Protein AF-0000000066970756 (afdb_homodimer)

Organism: Oryza sativa subsp. japonica (NCBI:txid39947)

Sequence (1376 aa):
MEGTMAGMVALWNEWEIRVLVLSSLALQVFLLFSAVIRKRNVSAVLGLLLWLAYLLADSIAIYALGYLSQTRVPRGVDVRSFRNTHRIQAFWAPFLLLHLGGQDTITAFSIEDNELWKRHLLSLLSQVALAMYVFAKSRPGADILAPAVFMFLSGILKYGERTWALKCASMDNLRSGMVTTPDPGPNYAKFMEEYRFTREAGLQAEIVIEPERRGGWVTAAAIAEESVPYTTIITDARRFFVTFKRLFVNLILSFQDRTRSQATFLRLTPEQAYKIIEIELSLMYDTLHSKAAVIHTWYGRLFRCVTLLSTSAACLLFNLLDKDRYESHDTRVDIFITNLLFGGALCLEVYAIGMMLISYWTYAALQGCNCRTLSHLLFKSIKYFRPESRPKWSNLMAQHNLISYCLHDRATLLTKVITMVGLKGHWDSWMHIQHIDVLPELKTLVFRELKDKAVSIVDNAESYRKFSNHRGQWALQCKGYYKELGWSVEVEFDESILLWHIATDLCFYYDIDGSDGDAKLTEYVGISRAVSNYMLFLLVARPFMLTAGIGQIRFGDTCAEAKIFFEREMALPDERAAAAMVLEVNAEIAPRDVKGDRSKSVLFDACRLAKSLLELQPGKRWRLIRVVWVEILCYAASKCRSNFHAKQLSNGGELLTVVWFLMAHLGMGEQYRIEAGHARAKLIVEKNMEGTMAGMVALWNEWEIRVLVLSSLALQVFLLFSAVIRKRNVSAVLGLLLWLAYLLADSIAIYALGYLSQTRVPRGVDVRSFRNTHRIQAFWAPFLLLHLGGQDTITAFSIEDNELWKRHLLSLLSQVALAMYVFAKSRPGADILAPAVFMFLSGILKYGERTWALKCASMDNLRSGMVTTPDPGPNYAKFMEEYRFTREAGLQAEIVIEPERRGGWVTAAAIAEESVPYTTIITDARRFFVTFKRLFVNLILSFQDRTRSQATFLRLTPEQAYKIIEIELSLMYDTLHSKAAVIHTWYGRLFRCVTLLSTSAACLLFNLLDKDRYESHDTRVDIFITNLLFGGALCLEVYAIGMMLISYWTYAALQGCNCRTLSHLLFKSIKYFRPESRPKWSNLMAQHNLISYCLHDRATLLTKVITMVGLKGHWDSWMHIQHIDVLPELKTLVFRELKDKAVSIVDNAESYRKFSNHRGQWALQCKGYYKELGWSVEVEFDESILLWHIATDLCFYYDIDGSDGDAKLTEYVGISRAVSNYMLFLLVARPFMLTAGIGQIRFGDTCAEAKIFFEREMALPDERAAAAMVLEVNAEIAPRDVKGDRSKSVLFDACRLAKSLLELQPGKRWRLIRVVWVEILCYAASKCRSNFHAKQLSNGGELLTVVWFLMAHLGMGEQYRIEAGHARAKLIVEKN

Nearest PDB structures (foldseek):
  1t72-assembly1_A  TM=2.604E-01  e=4.555E+00  Aquifex aeolicus
  1sum-assembly1_B  TM=2.351E-01  e=8.372E+00  Thermotoga maritima
  1t72-assembly1_A  TM=2.622E-01  e=5.252E+00  Aquifex aeolicus

Radius of gyration: 34.92 Å; Cα contacts (8 Å, |Δi|>4): 1862; chains: 2; bounding box: 90×109×92 Å

pLDDT: mean 87.88, std 10.56, range [44.0, 98.69]

Secondary structure (DSSP, 8-state):
-HHHHHHHHHHHHHHHHHHHHHHHHHHHHHHHHHHHHHTT---HHHHHHHHHHHHHHHHHHHHHHHHHT--PPPTTS-HHHHHHHHHHHHTTHHHHHHHHH--SS-S-SSHHHHHTHHHHHHHHHHHHHHHHHHHHHT---HHHHHHHHHHHHHHHHHHHHHHHHHHHHSHHHHHHHTPPPP---S-HHHHHHHHHHHHHTT--EEEEEEE--------GGG-------HHHHHHHHHHHHHHHGGGGGTPPBPHHHHHHHHHHHHTS-HHHHHHHHHHHHHHHHHHHHSSHHHHTSHHHHHHHHHHHHHHHHHHHHHHHS--TT--SHHHHHHHHHHHHHHHHHHHHHHHHHHHHHSSHHHHHHHHHTT-HHHHHHHHHHHHHHS-TTS-SS--EEEE--HHHHHHH----HHHHHHHHTT-HHHHHHHHH-EEEEPPHHHHHHHHHHHHHHHHHTTT-HHHHHHHHT-SSHHHHHHHT-HHHHGGGTSS-HHHHHHHHHHHHHHHHHHHTTT-TT-HHHHHHHHHHHHHHHHHHHHHHH-GGGS-SS-HHHHHHHHHHHHHHHHTTSSSPPPHHHHHHHHHHS---S-HHHHH-SS----HHHHHHHHHHHHTS-HHHHHHHHHHHHHHHHHHHHHHS-HHHHHHHHTTT--HHHHHHHHHHHTT-STTBPP----EEEEEEE---/-HHHHHHHHHHHHHHHHHHHHHHHHHHHHHHHHHHHHHTT---HHHHHHHHHHHHHHHHHHHHHHHHHT--PPPTTS-HHHHHHHHHHHHTTHHHHHHHHH--SS-S-SSHHHHHTHHHHHHHHHHHHHHHHHHHHHT---HHHHHHHHHHHHHHHHHHHHHHHHHHHHSHHHHHHHTPPPP---S-HHHHHHHHHHHHHTT--EEEEEEE--------GGG-------HHHHHHHHHHHHHHHGGGGGTPPBPHHHHHHHHHHHHTS-HHHHHHHHHHHHHHHHHHHHSSHHHHTSHHHHHHHHHHHHHHHHHHHHHHHS--TT--SHHHHHHHHHHHHHHHHHHHHHHHHHHHHHSSHHHHHHHHHTT-HHHHHHHHHHHHHHS-TTS-SS--EEEE--HHHHHHH----HHHHHHHHTT-HHHHHHHHH-EEEEPPHHHHHHHHHHHHHHHHHTTT-HHHHHHHTT-SSHHHHHHHT-HHHHGGGTSS-HHHHHHHHHHHHHHHHHHHTTT-TT-HHHHHHHHHHHHHHHHHHHHHHH-GGGS-SS-HHHHHHHHHHHHHHHHTTSSS---HHHHHHHHHHS---S-HHHHH-SS----HHHHHHHHHHHHTS-HHHHHHHHHHHHHHHHHHHHHHS-HHHHHHHHTTT--HHHHHHHHHHHTT-STTBPP----EEEEEEE---

Structure (mmCIF, N/CA/C/O backbone):
data_AF-0000000066970756-model_v1
#
loop_
_entity.id
_entity.type
_entity.pdbx_description
1 polymer 'Os01g0798800 protein'
#
loop_
_atom_site.group_PDB
_atom_site.id
_atom_site.type_symbol
_atom_site.label_atom_id
_atom_site.label_alt_id
_atom_site.label_comp_id
_atom_site.label_asym_id
_atom_site.label_entity_id
_atom_site.label_seq_id
_atom_site.pdbx_PDB_ins_code
_atom_site.Cartn_x
_atom_site.Cartn_y
_atom_site.Cartn_z
_atom_site.occupancy
_atom_site.B_iso_or_equiv
_atom_site.auth_seq_id
_atom_site.auth_comp_id
_atom_site.auth_asym_id
_atom_site.auth_atom_id
_atom_site.pdbx_PDB_model_num
ATOM 1 N N . MET A 1 1 ? 25.906 -44.188 -26.031 1 50.91 1 MET A N 1
ATOM 2 C CA . MET A 1 1 ? 25.578 -42.938 -25.406 1 50.91 1 MET A CA 1
ATOM 3 C C . MET A 1 1 ? 24.078 -42.656 -25.5 1 50.91 1 MET A C 1
ATOM 5 O O . MET A 1 1 ? 23.469 -42.156 -24.562 1 50.91 1 MET A O 1
ATOM 9 N N . GLU A 1 2 ? 23.516 -43 -26.562 1 61.72 2 GLU A N 1
ATOM 10 C CA . GLU A 1 2 ? 22.078 -42.844 -26.75 1 61.72 2 GLU A CA 1
ATOM 11 C C . GLU A 1 2 ? 21.297 -43.75 -25.812 1 61.72 2 GLU A C 1
ATOM 13 O O . GLU A 1 2 ? 20.266 -43.375 -25.266 1 61.72 2 GLU A O 1
ATOM 18 N N . GLY A 1 3 ? 21.828 -44.844 -25.562 1 62.44 3 GLY A N 1
ATOM 19 C CA . GLY A 1 3 ? 21.172 -45.781 -24.672 1 62.44 3 GLY A CA 1
ATOM 20 C C . GLY A 1 3 ? 21.188 -45.344 -23.219 1 62.44 3 GLY A C 1
ATOM 21 O O . GLY A 1 3 ? 20.188 -45.469 -22.516 1 62.44 3 GLY A O 1
ATOM 22 N N . THR A 1 4 ? 22.312 -44.875 -22.859 1 68.75 4 THR A N 1
ATOM 23 C CA . THR A 1 4 ? 22.469 -44.406 -21.484 1 68.75 4 THR A CA 1
ATOM 24 C C . THR A 1 4 ? 21.625 -43.156 -21.234 1 68.75 4 THR A C 1
ATOM 26 O O . THR A 1 4 ? 21 -43.031 -20.172 1 68.75 4 THR A O 1
ATOM 29 N N . MET A 1 5 ? 21.641 -42.344 -22.188 1 70.56 5 MET A N 1
ATOM 30 C CA . MET A 1 5 ? 20.828 -41.125 -22.062 1 70.56 5 MET A CA 1
ATOM 31 C C . MET A 1 5 ? 19.344 -41.438 -22.031 1 70.56 5 MET A C 1
ATOM 33 O O . MET A 1 5 ? 18.578 -40.844 -21.266 1 70.56 5 MET A O 1
ATOM 37 N N . ALA A 1 6 ? 19.062 -42.375 -22.781 1 73 6 ALA A N 1
ATOM 38 C CA . ALA A 1 6 ? 17.672 -42.812 -22.797 1 73 6 ALA A CA 1
ATOM 39 C C . ALA A 1 6 ? 17.297 -43.469 -21.453 1 73 6 ALA A C 1
ATOM 41 O O . ALA A 1 6 ? 16.188 -43.281 -20.969 1 73 6 ALA A O 1
ATOM 42 N N . GLY A 1 7 ? 18.234 -44.094 -20.906 1 72.06 7 GLY A N 1
ATOM 43 C CA . GLY A 1 7 ? 17.984 -44.688 -19.609 1 72.06 7 GLY A CA 1
ATOM 44 C C . GLY A 1 7 ? 17.844 -43.656 -18.5 1 72.06 7 GLY A C 1
ATOM 45 O O . GLY A 1 7 ? 16.969 -43.781 -17.641 1 72.06 7 GLY A O 1
ATOM 46 N N . MET A 1 8 ? 18.625 -42.719 -18.625 1 78.19 8 MET A N 1
ATOM 47 C CA . MET A 1 8 ? 18.578 -41.656 -17.641 1 78.19 8 MET A CA 1
ATOM 48 C C . MET A 1 8 ? 17.297 -40.844 -17.734 1 78.19 8 MET A C 1
ATOM 50 O O . MET A 1 8 ? 16.703 -40.469 -16.719 1 78.19 8 MET A O 1
ATOM 54 N N . VAL A 1 9 ? 16.844 -40.625 -18.859 1 77.75 9 VAL A N 1
ATOM 55 C CA . VAL A 1 9 ? 15.602 -39.875 -19.094 1 77.75 9 VAL A CA 1
ATOM 56 C C . VAL A 1 9 ? 14.406 -40.719 -18.609 1 77.75 9 VAL A C 1
ATOM 58 O O . VAL A 1 9 ? 13.477 -40.156 -18.016 1 77.75 9 VAL A O 1
ATOM 61 N N . ALA A 1 10 ? 14.516 -41.969 -18.844 1 77.69 10 ALA A N 1
ATOM 62 C CA . ALA A 1 10 ? 13.445 -42.844 -18.391 1 77.69 10 ALA A CA 1
ATOM 63 C C . ALA A 1 10 ? 13.391 -42.906 -16.859 1 77.69 10 ALA A C 1
ATOM 65 O O . ALA A 1 10 ? 12.312 -42.875 -16.281 1 77.69 10 ALA A O 1
ATOM 66 N N . LEU A 1 11 ? 14.547 -42.906 -16.312 1 79.94 11 LEU A N 1
ATOM 67 C CA . LEU A 1 11 ? 14.625 -42.875 -14.852 1 79.94 11 LEU A CA 1
ATOM 68 C C . LEU A 1 11 ? 14.094 -41.562 -14.289 1 79.94 11 LEU A C 1
ATOM 70 O O . LEU A 1 11 ? 13.375 -41.562 -13.289 1 79.94 11 LEU A O 1
ATOM 74 N N . TRP A 1 12 ? 14.391 -40.5 -14.93 1 84.12 12 TRP A N 1
ATOM 75 C CA . TRP A 1 12 ? 13.914 -39.188 -14.484 1 84.12 12 TRP A CA 1
ATOM 76 C C . TRP A 1 12 ? 12.398 -39.094 -14.609 1 84.12 12 TRP A C 1
ATOM 78 O O . TRP A 1 12 ? 11.734 -38.531 -13.727 1 84.12 12 TRP A O 1
ATOM 88 N N . ASN A 1 13 ? 11.922 -39.625 -15.586 1 79.12 13 ASN A N 1
ATOM 89 C CA . ASN A 1 13 ? 10.484 -39.562 -15.797 1 79.12 13 ASN A CA 1
ATOM 90 C C . ASN A 1 13 ? 9.727 -40.312 -14.711 1 79.12 13 ASN A C 1
ATOM 92 O O . ASN A 1 13 ? 8.609 -39.969 -14.344 1 79.12 13 ASN A O 1
ATOM 96 N N . GLU A 1 14 ? 10.414 -41.312 -14.172 1 78.69 14 GLU A N 1
ATOM 97 C CA . GLU A 1 14 ? 9.797 -42.094 -13.109 1 78.69 14 GLU A CA 1
ATOM 98 C C . GLU A 1 14 ? 9.945 -41.375 -11.758 1 78.69 14 GLU A C 1
ATOM 100 O O . GLU A 1 14 ? 9.055 -41.469 -10.906 1 78.69 14 GLU A O 1
ATOM 105 N N . TRP A 1 15 ? 10.945 -40.625 -11.609 1 88.88 15 TRP A N 1
ATOM 106 C CA . TRP A 1 15 ? 11.273 -40.031 -10.312 1 88.88 15 TRP A CA 1
ATOM 107 C C . TRP A 1 15 ? 10.805 -38.594 -10.227 1 88.88 15 TRP A C 1
ATOM 109 O O . TRP A 1 15 ? 10.836 -37.969 -9.156 1 88.88 15 TRP A O 1
ATOM 119 N N . GLU A 1 16 ? 10.344 -38.031 -11.227 1 89.56 16 GLU A N 1
ATOM 120 C CA . GLU A 1 16 ? 10.016 -36.625 -11.281 1 89.56 16 GLU A CA 1
ATOM 121 C C . GLU A 1 16 ? 8.961 -36.25 -10.234 1 89.56 16 GLU A C 1
ATOM 123 O O . GLU A 1 16 ? 9.156 -35.312 -9.461 1 89.56 16 GLU A O 1
ATOM 128 N N . ILE A 1 17 ? 7.93 -37 -10.133 1 91.38 17 ILE A N 1
ATOM 129 C CA . ILE A 1 17 ? 6.848 -36.688 -9.203 1 91.38 17 ILE A CA 1
ATOM 130 C C . ILE A 1 17 ? 7.332 -36.875 -7.766 1 91.38 17 ILE A C 1
ATOM 132 O O . ILE A 1 17 ? 6.949 -36.125 -6.871 1 91.38 17 ILE A O 1
ATOM 136 N N . ARG A 1 18 ? 8.211 -37.906 -7.539 1 94.69 18 ARG A N 1
ATOM 137 C CA . ARG A 1 18 ? 8.766 -38.156 -6.211 1 94.69 18 ARG A CA 1
ATOM 138 C C . ARG A 1 18 ? 9.641 -37 -5.746 1 94.69 18 ARG A C 1
ATOM 140 O O . ARG A 1 18 ? 9.531 -36.562 -4.602 1 94.69 18 ARG A O 1
ATOM 147 N N . VAL A 1 19 ? 10.375 -36.469 -6.695 1 93.62 19 VAL A N 1
ATOM 148 C CA . VAL A 1 19 ? 11.25 -35.344 -6.375 1 93.62 19 VAL A CA 1
ATOM 149 C C . VAL A 1 19 ? 10.422 -34.094 -6.133 1 93.62 19 VAL A C 1
ATOM 151 O O . VAL A 1 19 ? 10.734 -33.312 -5.246 1 93.62 19 VAL A O 1
ATOM 154 N N . LEU A 1 20 ? 9.375 -33.906 -6.844 1 94.06 20 LEU A N 1
ATOM 155 C CA . LEU A 1 20 ? 8.523 -32.75 -6.699 1 94.06 20 LEU A CA 1
ATOM 156 C C . LEU A 1 20 ? 7.844 -32.719 -5.336 1 94.06 20 LEU A C 1
ATOM 158 O O . LEU A 1 20 ? 7.844 -31.703 -4.645 1 94.06 20 LEU A O 1
ATOM 162 N N . VAL A 1 21 ? 7.363 -33.812 -4.883 1 95.62 21 VAL A N 1
ATOM 163 C CA . VAL A 1 21 ? 6.633 -33.875 -3.623 1 95.62 21 VAL A CA 1
ATOM 164 C C . VAL A 1 21 ? 7.602 -33.719 -2.455 1 95.62 21 VAL A C 1
ATOM 166 O O . VAL A 1 21 ? 7.301 -33.031 -1.477 1 95.62 21 VAL A O 1
ATOM 169 N N . LEU A 1 22 ? 8.773 -34.312 -2.619 1 96.19 22 LEU A N 1
ATOM 170 C CA . LEU A 1 22 ? 9.781 -34.188 -1.571 1 96.19 22 LEU A CA 1
ATOM 171 C C . LEU A 1 22 ? 10.328 -32.781 -1.515 1 96.19 22 LEU A C 1
ATOM 173 O O . LEU A 1 22 ? 10.648 -32.281 -0.435 1 96.19 22 LEU A O 1
ATOM 177 N N . SER A 1 23 ? 10.43 -32.156 -2.691 1 95.75 23 SER A N 1
ATOM 178 C CA . SER A 1 23 ? 10.836 -30.766 -2.721 1 95.75 23 SER A CA 1
ATOM 179 C C . SER A 1 23 ? 9.805 -29.875 -2.051 1 95.75 23 SER A C 1
ATOM 181 O O . SER A 1 23 ? 10.156 -28.906 -1.375 1 95.75 23 SER A O 1
ATOM 183 N N . SER A 1 24 ? 8.57 -30.188 -2.229 1 95.69 24 SER A N 1
ATOM 184 C CA . SER A 1 24 ? 7.512 -29.438 -1.565 1 95.69 24 SER A CA 1
ATOM 185 C C . SER A 1 24 ? 7.629 -29.531 -0.048 1 95.69 24 SER A C 1
ATOM 187 O O . SER A 1 24 ? 7.504 -28.531 0.656 1 95.69 24 SER A O 1
ATOM 189 N N . LEU A 1 25 ? 7.934 -30.688 0.482 1 96.25 25 LEU A N 1
ATOM 190 C CA . LEU A 1 25 ? 8.133 -30.875 1.916 1 96.25 25 LEU A CA 1
ATOM 191 C C . LEU A 1 25 ? 9.367 -30.109 2.395 1 96.25 25 LEU A C 1
ATOM 193 O O . LEU A 1 25 ? 9.336 -29.453 3.434 1 96.25 25 LEU A O 1
ATOM 197 N N . ALA A 1 26 ? 10.398 -30.203 1.611 1 96.06 26 ALA A N 1
ATOM 198 C CA . ALA A 1 26 ? 11.641 -29.516 1.973 1 96.06 26 ALA A CA 1
ATOM 199 C C . ALA A 1 26 ? 11.422 -28.016 2.068 1 96.06 26 ALA A C 1
ATOM 201 O O . ALA A 1 26 ? 11.961 -27.359 2.965 1 96.06 26 ALA A O 1
ATOM 202 N N . LEU A 1 27 ? 10.672 -27.5 1.171 1 94.94 27 LEU A N 1
ATOM 203 C CA . LEU A 1 27 ? 10.391 -26.078 1.187 1 94.94 27 LEU A CA 1
ATOM 204 C C . LEU A 1 27 ? 9.586 -25.688 2.422 1 94.94 27 LEU A C 1
ATOM 206 O O . LEU A 1 27 ? 9.82 -24.641 3.025 1 94.94 27 LEU A O 1
ATOM 210 N N . GLN A 1 28 ? 8.695 -26.531 2.859 1 93.69 28 GLN A N 1
ATOM 211 C CA . GLN A 1 28 ? 7.895 -26.266 4.051 1 93.69 28 GLN A CA 1
ATOM 212 C C . GLN A 1 28 ? 8.766 -26.25 5.305 1 93.69 28 GLN A C 1
ATOM 214 O O . GLN A 1 28 ? 8.602 -25.391 6.168 1 93.69 28 GLN A O 1
ATOM 219 N N . VAL A 1 29 ? 9.609 -27.141 5.355 1 93.94 29 VAL A N 1
ATOM 220 C CA . VAL A 1 29 ? 10.516 -27.219 6.496 1 93.94 29 VAL A CA 1
ATOM 221 C C . VAL A 1 29 ? 11.414 -25.984 6.531 1 93.94 29 VAL A C 1
ATOM 223 O O . VAL A 1 29 ? 11.586 -25.359 7.582 1 93.94 29 VAL A O 1
ATOM 226 N N . PHE A 1 30 ? 11.875 -25.609 5.395 1 94.25 30 PHE A N 1
ATOM 227 C CA . PHE A 1 30 ? 12.742 -24.438 5.289 1 94.25 30 PHE A CA 1
ATOM 228 C C . PHE A 1 30 ? 12 -23.172 5.703 1 94.25 30 PHE A C 1
ATOM 230 O O . PHE A 1 30 ? 12.523 -22.344 6.457 1 94.25 30 PHE A O 1
ATOM 237 N N . LEU A 1 31 ? 10.789 -23.031 5.262 1 93.5 31 LEU A N 1
ATOM 238 C CA . LEU A 1 31 ? 10.008 -21.828 5.555 1 93.5 31 LEU A CA 1
ATOM 239 C C . LEU A 1 31 ? 9.641 -21.781 7.031 1 93.5 31 LEU A C 1
ATOM 241 O O . LEU A 1 31 ? 9.656 -20.703 7.637 1 93.5 31 LEU A O 1
ATOM 245 N N . LEU A 1 32 ? 9.391 -22.828 7.648 1 91.5 32 LEU A N 1
ATOM 246 C CA . LEU A 1 32 ? 9.008 -22.875 9.055 1 91.5 32 LEU A CA 1
ATOM 247 C C . LEU A 1 32 ? 10.156 -22.406 9.945 1 91.5 32 LEU A C 1
ATOM 249 O O . LEU A 1 32 ? 9.961 -21.594 10.852 1 91.5 32 LEU A O 1
ATOM 253 N N . PHE A 1 33 ? 11.359 -22.719 9.555 1 89.94 33 PHE A N 1
ATOM 254 C CA . PHE A 1 33 ? 12.484 -22.453 10.43 1 89.94 33 PHE A CA 1
ATOM 255 C C . PHE A 1 33 ? 13.125 -21.109 10.086 1 89.94 33 PHE A C 1
ATOM 257 O O . PHE A 1 33 ? 13.578 -20.375 10.969 1 89.94 33 PHE A O 1
ATOM 264 N N . SER A 1 34 ? 13.07 -20.734 8.844 1 90.56 34 SER A N 1
ATOM 265 C CA . SER A 1 34 ? 13.797 -19.547 8.422 1 90.56 34 SER A CA 1
ATOM 266 C C . SER A 1 34 ? 12.93 -18.297 8.539 1 90.56 34 SER A C 1
ATOM 268 O O . SER A 1 34 ? 13.445 -17.188 8.625 1 90.56 34 SER A O 1
ATOM 270 N N . ALA A 1 35 ? 11.703 -18.469 8.555 1 89.25 35 ALA A N 1
ATOM 271 C CA . ALA A 1 35 ? 10.82 -17.297 8.578 1 89.25 35 ALA A CA 1
ATOM 272 C C . ALA A 1 35 ? 10.891 -16.594 9.93 1 89.25 35 ALA A C 1
ATOM 274 O O . ALA A 1 35 ? 10.75 -15.367 10 1 89.25 35 ALA A O 1
ATOM 275 N N . VAL A 1 36 ? 11.242 -17.297 10.953 1 86.19 36 VAL A N 1
ATOM 276 C CA . VAL A 1 36 ? 11.312 -16.734 12.297 1 86.19 36 VAL A CA 1
ATOM 277 C C . VAL A 1 36 ? 12.547 -15.844 12.414 1 86.19 36 VAL A C 1
ATOM 279 O O . VAL A 1 36 ? 12.539 -14.852 13.148 1 86.19 36 VAL A O 1
ATOM 282 N N . ILE A 1 37 ? 13.492 -16.172 11.57 1 90 37 ILE A N 1
ATOM 283 C CA . ILE A 1 37 ? 14.75 -15.438 11.617 1 90 37 ILE A CA 1
ATOM 284 C C . ILE A 1 37 ? 14.617 -14.125 10.859 1 90 37 ILE A C 1
ATOM 286 O O . ILE A 1 37 ? 15.297 -13.141 11.172 1 90 37 ILE A O 1
ATOM 290 N N . ARG A 1 38 ? 13.711 -14.094 9.984 1 90.44 38 ARG A N 1
ATOM 291 C CA . ARG A 1 38 ? 13.516 -12.914 9.148 1 90.44 38 ARG A CA 1
ATOM 292 C C . ARG A 1 38 ? 13.109 -11.711 9.992 1 90.44 38 ARG A C 1
ATOM 294 O O . ARG A 1 38 ? 13.461 -10.57 9.672 1 90.44 38 ARG A O 1
ATOM 301 N N . LYS A 1 39 ? 12.523 -11.945 11.062 1 88.69 39 LYS A N 1
ATOM 302 C CA . LYS A 1 39 ? 12.039 -10.898 11.953 1 88.69 39 LYS A CA 1
ATOM 303 C C . LYS A 1 39 ? 13.188 -10.07 12.508 1 88.69 39 LYS A C 1
ATOM 305 O O . LYS A 1 39 ? 13.039 -8.867 12.742 1 88.69 39 LYS A O 1
ATOM 310 N N . ARG A 1 40 ? 14.336 -10.711 12.602 1 91.81 40 ARG A N 1
ATOM 311 C CA . ARG A 1 40 ? 15.438 -10.047 13.297 1 91.81 40 ARG A CA 1
ATOM 312 C C . ARG A 1 40 ? 16.656 -9.906 12.383 1 91.81 40 ARG A C 1
ATOM 314 O O . ARG A 1 40 ? 17.766 -9.656 12.859 1 91.81 40 ARG A O 1
ATOM 321 N N . ASN A 1 41 ? 16.438 -10.195 11.164 1 90.75 41 ASN A N 1
ATOM 322 C CA . ASN A 1 41 ? 17.594 -10.203 10.266 1 90.75 41 ASN A CA 1
ATOM 323 C C . ASN A 1 41 ? 17.328 -9.359 9.016 1 90.75 41 ASN A C 1
ATOM 325 O O . ASN A 1 41 ? 16.266 -9.445 8.414 1 90.75 41 ASN A O 1
ATOM 329 N N . VAL A 1 42 ? 18.406 -8.5 8.742 1 90.56 42 VAL A N 1
ATOM 330 C CA . VAL A 1 42 ? 18.281 -7.621 7.578 1 90.56 42 VAL A CA 1
ATOM 331 C C . VAL A 1 42 ? 19.047 -8.219 6.402 1 90.56 42 VAL A C 1
ATOM 333 O O . VAL A 1 42 ? 19.156 -7.59 5.348 1 90.56 42 VAL A O 1
ATOM 336 N N . SER A 1 43 ? 19.359 -9.453 6.422 1 87.06 43 SER A N 1
ATOM 337 C CA . SER A 1 43 ? 20.172 -10.062 5.371 1 87.06 43 SER A CA 1
ATOM 338 C C . SER A 1 43 ? 19.375 -10.195 4.074 1 87.06 43 SER A C 1
ATOM 340 O O . SER A 1 43 ? 18.281 -10.758 4.059 1 87.06 43 SER A O 1
ATOM 342 N N . ALA A 1 44 ? 19.984 -9.75 3.045 1 85.94 44 ALA A N 1
ATOM 343 C CA . ALA A 1 44 ? 19.375 -9.836 1.727 1 85.94 44 ALA A CA 1
ATOM 344 C C . ALA A 1 44 ? 19.328 -11.273 1.227 1 85.94 44 ALA A C 1
ATOM 346 O O . ALA A 1 44 ? 18.422 -11.664 0.494 1 85.94 44 ALA A O 1
ATOM 347 N N . VAL A 1 45 ? 20.281 -12.016 1.652 1 90.75 45 VAL A N 1
ATOM 348 C CA . VAL A 1 45 ? 20.375 -13.398 1.2 1 90.75 45 VAL A CA 1
ATOM 349 C C . VAL A 1 45 ? 19.234 -14.219 1.823 1 90.75 45 VAL A C 1
ATOM 351 O O . VAL A 1 45 ? 18.562 -14.977 1.129 1 90.75 45 VAL A O 1
ATOM 354 N N . LEU A 1 46 ? 19.031 -14 3.053 1 92.75 46 LEU A N 1
ATOM 355 C CA . LEU A 1 46 ? 17.938 -14.695 3.697 1 92.75 46 LEU A CA 1
ATOM 356 C C . LEU A 1 46 ? 16.594 -14.281 3.088 1 92.75 46 LEU A C 1
ATOM 358 O O . LEU A 1 46 ? 15.734 -15.125 2.832 1 92.75 46 LEU A O 1
ATOM 362 N N . GLY A 1 47 ? 16.562 -13.031 2.809 1 91.56 47 GLY A N 1
ATOM 363 C CA . GLY A 1 47 ? 15.344 -12.531 2.184 1 91.56 47 GLY A CA 1
ATOM 364 C C . GLY A 1 47 ? 15.078 -13.141 0.821 1 91.56 47 GLY A C 1
ATOM 365 O O . GLY A 1 47 ? 13.945 -13.508 0.51 1 91.56 47 GLY A O 1
ATOM 366 N N . LEU A 1 48 ? 16.109 -13.336 0.109 1 92.19 48 LEU A N 1
ATOM 367 C CA . LEU A 1 48 ? 15.977 -13.891 -1.232 1 92.19 48 LEU A CA 1
ATOM 368 C C . LEU A 1 48 ? 15.609 -15.375 -1.17 1 92.19 48 LEU A C 1
ATOM 370 O O . LEU A 1 48 ? 14.758 -15.836 -1.926 1 92.19 48 LEU A O 1
ATOM 374 N N . LEU A 1 49 ? 16.188 -16.062 -0.276 1 94.31 49 LEU A N 1
ATOM 375 C CA . LEU A 1 49 ? 15.922 -17.484 -0.151 1 94.31 49 LEU A CA 1
ATOM 376 C C . LEU A 1 49 ? 14.492 -17.734 0.314 1 94.31 49 LEU A C 1
ATOM 378 O O . LEU A 1 49 ? 13.812 -18.625 -0.202 1 94.31 49 LEU A O 1
ATOM 382 N N . LEU A 1 50 ? 14.094 -16.922 1.261 1 94.31 50 LEU A N 1
ATOM 383 C CA . LEU A 1 50 ? 12.719 -17.047 1.736 1 94.31 50 LEU A CA 1
ATOM 384 C C . LEU A 1 50 ? 11.727 -16.688 0.634 1 94.31 50 LEU A C 1
ATOM 386 O O . LEU A 1 50 ? 10.695 -17.344 0.477 1 94.31 50 LEU A O 1
ATOM 390 N N . TRP A 1 51 ? 12.094 -15.672 -0.02 1 93 51 TRP A N 1
ATOM 391 C CA . TRP A 1 51 ? 11.258 -15.227 -1.13 1 93 51 TRP A CA 1
ATOM 392 C C . TRP A 1 51 ? 11.125 -16.312 -2.188 1 93 51 TRP A C 1
ATOM 394 O O . TRP A 1 51 ? 10.023 -16.609 -2.646 1 93 51 TRP A O 1
ATOM 404 N N . LEU A 1 52 ? 12.203 -17 -2.527 1 93.5 52 LEU A N 1
ATOM 405 C CA . LEU A 1 52 ? 12.211 -18.078 -3.514 1 93.5 52 LEU A CA 1
ATOM 406 C C . LEU A 1 52 ? 11.398 -19.266 -3.021 1 93.5 52 LEU A C 1
ATOM 408 O O . LEU A 1 52 ? 10.57 -19.812 -3.76 1 93.5 52 LEU A O 1
ATOM 412 N N . ALA A 1 53 ? 11.594 -19.578 -1.853 1 93.69 53 ALA A N 1
ATOM 413 C CA . ALA A 1 53 ? 10.875 -20.703 -1.284 1 93.69 53 ALA A CA 1
ATOM 414 C C . ALA A 1 53 ? 9.383 -20.438 -1.213 1 93.69 53 ALA A C 1
ATOM 416 O O . ALA A 1 53 ? 8.562 -21.297 -1.552 1 93.69 53 ALA A O 1
ATOM 417 N N . TYR A 1 54 ? 9.086 -19.266 -0.814 1 92.19 54 TYR A N 1
ATOM 418 C CA . TYR A 1 54 ? 7.691 -18.844 -0.662 1 92.19 54 TYR A CA 1
ATOM 419 C C . TYR A 1 54 ? 6.957 -18.906 -1.997 1 92.19 54 TYR A C 1
ATOM 421 O O . TYR A 1 54 ? 5.812 -19.359 -2.066 1 92.19 54 TYR A O 1
ATOM 429 N N . LEU A 1 55 ? 7.594 -18.578 -3.035 1 90.69 55 LEU A N 1
ATOM 430 C CA . LEU A 1 55 ? 6.945 -18.5 -4.34 1 90.69 55 LEU A CA 1
ATOM 431 C C . LEU A 1 55 ? 6.973 -19.859 -5.039 1 90.69 55 LEU A C 1
ATOM 433 O O . LEU A 1 55 ? 6.016 -20.219 -5.727 1 90.69 55 LEU A O 1
ATOM 437 N N . LEU A 1 56 ? 7.977 -20.594 -4.828 1 91.19 56 LEU A N 1
ATOM 438 C CA . LEU A 1 56 ? 8.117 -21.875 -5.496 1 91.19 56 LEU A CA 1
ATOM 439 C C . LEU A 1 56 ? 7.156 -22.906 -4.902 1 91.19 56 LEU A C 1
ATOM 441 O O . LEU A 1 56 ? 6.762 -23.859 -5.578 1 91.19 56 LEU A O 1
ATOM 445 N N . ALA A 1 57 ? 6.789 -22.672 -3.695 1 91.62 57 ALA A N 1
ATOM 446 C CA . ALA A 1 57 ? 5.898 -23.625 -3.043 1 91.62 57 ALA A CA 1
ATOM 447 C C . ALA A 1 57 ? 4.578 -23.75 -3.797 1 91.62 57 ALA A C 1
ATOM 449 O O . ALA A 1 57 ? 4.125 -24.859 -4.094 1 91.62 57 ALA A O 1
ATOM 450 N N . ASP A 1 58 ? 3.977 -22.688 -4.211 1 88.81 58 ASP A N 1
ATOM 451 C CA . ASP A 1 58 ? 2.697 -22.703 -4.914 1 88.81 58 ASP A CA 1
ATOM 452 C C . ASP A 1 58 ? 2.852 -23.25 -6.328 1 88.81 58 ASP A C 1
ATOM 454 O O . ASP A 1 58 ? 2.031 -24.047 -6.781 1 88.81 58 ASP A O 1
ATOM 458 N N . SER A 1 59 ? 3.898 -22.906 -6.973 1 90 59 SER A N 1
ATOM 459 C CA . SER A 1 59 ? 4.121 -23.344 -8.352 1 90 59 SER A CA 1
ATOM 460 C C . SER A 1 59 ? 4.375 -24.844 -8.43 1 90 59 SER A C 1
ATOM 462 O O . SER A 1 59 ? 3.859 -25.516 -9.32 1 90 59 SER A O 1
ATOM 464 N N . ILE A 1 60 ? 5.105 -25.344 -7.48 1 91.62 60 ILE A N 1
ATOM 465 C CA . ILE A 1 60 ? 5.426 -26.766 -7.473 1 91.62 60 ILE A CA 1
ATOM 466 C C . ILE A 1 60 ? 4.156 -27.578 -7.207 1 91.62 60 ILE A C 1
ATOM 468 O O . ILE A 1 60 ? 3.951 -28.625 -7.809 1 91.62 60 ILE A O 1
ATOM 472 N N . ALA A 1 61 ? 3.354 -27.062 -6.359 1 93.06 61 ALA A N 1
ATOM 473 C CA . ALA A 1 61 ? 2.123 -27.766 -6.031 1 93.06 61 ALA A CA 1
ATOM 474 C C . ALA A 1 61 ? 1.208 -27.875 -7.246 1 93.06 61 ALA A C 1
ATOM 476 O O . ALA A 1 61 ? 0.686 -28.953 -7.551 1 93.06 61 ALA A O 1
ATOM 477 N N . ILE A 1 62 ? 1.061 -26.828 -8.008 1 91.31 62 ILE A N 1
ATOM 478 C CA . ILE A 1 62 ? 0.191 -26.828 -9.18 1 91.31 62 ILE A CA 1
ATOM 479 C C . ILE A 1 62 ? 0.799 -27.703 -10.273 1 91.31 62 ILE A C 1
ATOM 481 O O . ILE A 1 62 ? 0.097 -28.5 -10.906 1 91.31 62 ILE A O 1
ATOM 485 N N . TYR A 1 63 ? 2.062 -27.594 -10.438 1 91.62 63 TYR A N 1
ATOM 486 C CA . TYR A 1 63 ? 2.756 -28.391 -11.445 1 91.62 63 TYR A CA 1
ATOM 487 C C . TYR A 1 63 ? 2.65 -29.875 -11.125 1 91.62 63 TYR A C 1
ATOM 489 O O . TYR A 1 63 ? 2.4 -30.688 -12.016 1 91.62 63 TYR A O 1
ATOM 497 N N . ALA A 1 64 ? 2.83 -30.219 -9.859 1 93.38 64 ALA A N 1
ATOM 498 C CA . ALA A 1 64 ? 2.752 -31.609 -9.43 1 93.38 64 ALA A CA 1
ATOM 499 C C . ALA A 1 64 ? 1.348 -32.156 -9.641 1 93.38 64 ALA A C 1
ATOM 501 O O . ALA A 1 64 ? 1.187 -33.312 -10.055 1 93.38 64 ALA A O 1
ATOM 502 N N . LEU A 1 65 ? 0.374 -31.359 -9.383 1 92.88 65 LEU A N 1
ATOM 503 C CA . LEU A 1 65 ? -1.002 -31.797 -9.594 1 92.88 65 LEU A CA 1
ATOM 504 C C . LEU A 1 65 ? -1.281 -32.031 -11.078 1 92.88 65 LEU A C 1
ATOM 506 O O . LEU A 1 65 ? -1.979 -32.969 -11.438 1 92.88 65 LEU A O 1
ATOM 510 N N . GLY A 1 66 ? -0.741 -31.156 -11.898 1 89.25 66 GLY A N 1
ATOM 511 C CA . GLY A 1 66 ? -0.862 -31.375 -13.328 1 89.25 66 GLY A CA 1
ATOM 512 C C . GLY A 1 66 ? -0.189 -32.656 -13.805 1 89.25 66 GLY A C 1
ATOM 513 O O . GLY A 1 66 ? -0.738 -33.375 -14.633 1 89.25 66 GLY A O 1
ATOM 514 N N . TYR A 1 67 ? 0.899 -32.938 -13.172 1 88.75 67 TYR A N 1
ATOM 515 C CA . TYR A 1 67 ? 1.646 -34.156 -13.5 1 88.75 67 TYR A CA 1
ATOM 516 C C . TYR A 1 67 ? 0.876 -35.406 -13.078 1 88.75 67 TYR A C 1
ATOM 518 O O . TYR A 1 67 ? 0.847 -36.406 -13.805 1 88.75 67 TYR A O 1
ATOM 526 N N . LEU A 1 68 ? 0.187 -35.375 -11.977 1 89.69 68 LEU A N 1
ATOM 527 C CA . LEU A 1 68 ? -0.527 -36.5 -11.406 1 89.69 68 LEU A CA 1
ATOM 528 C C . LEU A 1 68 ? -1.845 -36.75 -12.141 1 89.69 68 LEU A C 1
ATOM 530 O O . LEU A 1 68 ? -2.436 -37.812 -12.031 1 89.69 68 LEU A O 1
ATOM 534 N N . SER A 1 69 ? -2.271 -35.812 -12.906 1 86.75 69 SER A N 1
ATOM 535 C CA . SER A 1 69 ? -3.578 -35.906 -13.547 1 86.75 69 SER A CA 1
ATOM 536 C C . SER A 1 69 ? -3.545 -36.844 -14.742 1 86.75 69 SER A C 1
ATOM 538 O O . SER A 1 69 ? -4.586 -37.344 -15.18 1 86.75 69 SER A O 1
ATOM 540 N N . GLN A 1 70 ? -2.418 -37.188 -15.258 1 79.25 70 GLN A N 1
ATOM 541 C CA . GLN A 1 70 ? -2.352 -38.094 -16.422 1 79.25 70 GLN A CA 1
ATOM 542 C C . GLN A 1 70 ? -2.371 -39.562 -16 1 79.25 70 GLN A C 1
ATOM 544 O O . GLN A 1 70 ? -1.557 -39.969 -15.18 1 79.25 70 GLN A O 1
ATOM 549 N N . THR A 1 71 ? -3.404 -40.375 -16.406 1 69.12 71 THR A N 1
ATOM 550 C CA . THR A 1 71 ? -3.611 -41.781 -16 1 69.12 71 THR A CA 1
ATOM 551 C C . THR A 1 71 ? -3.277 -42.719 -17.156 1 69.12 71 THR A C 1
ATOM 553 O O . THR A 1 71 ? -3.711 -43.875 -17.141 1 69.12 71 THR A O 1
ATOM 556 N N . ARG A 1 72 ? -2.416 -42.312 -18.031 1 70.44 72 ARG A N 1
ATOM 557 C CA . ARG A 1 72 ? -2.111 -43.188 -19.156 1 70.44 72 ARG A CA 1
ATOM 558 C C . ARG A 1 72 ? -1.141 -44.281 -18.734 1 70.44 72 ARG A C 1
ATOM 560 O O . ARG A 1 72 ? -0.155 -44.031 -18.047 1 70.44 72 ARG A O 1
ATOM 567 N N . VAL A 1 73 ? -1.498 -45.5 -18.922 1 63.25 73 VAL A N 1
ATOM 568 C CA . VAL A 1 73 ? -0.725 -46.688 -18.531 1 63.25 73 VAL A CA 1
ATOM 569 C C . VAL A 1 73 ? 0.479 -46.844 -19.469 1 63.25 73 VAL A C 1
ATOM 571 O O . VAL A 1 73 ? 0.329 -46.844 -20.688 1 63.25 73 VAL A O 1
ATOM 574 N N . PRO A 1 74 ? 1.73 -46.75 -18.844 1 63.62 74 PRO A N 1
ATOM 575 C CA . PRO A 1 74 ? 2.91 -46.938 -19.688 1 63.62 74 PRO A CA 1
ATOM 576 C C . PRO A 1 74 ? 2.934 -48.312 -20.391 1 63.62 74 PRO A C 1
ATOM 578 O O . PRO A 1 74 ? 2.355 -49.281 -19.875 1 63.62 74 PRO A O 1
ATOM 581 N N . ARG A 1 75 ? 3.676 -48.5 -21.453 1 60.25 75 ARG A N 1
ATOM 582 C CA . ARG A 1 75 ? 3.824 -49.75 -22.188 1 60.25 75 ARG A CA 1
ATOM 583 C C . ARG A 1 75 ? 4.645 -50.75 -21.406 1 60.25 75 ARG A C 1
ATOM 585 O O . ARG A 1 75 ? 5.691 -50.406 -20.844 1 60.25 75 ARG A O 1
ATOM 592 N N . GLY A 1 76 ? 4.18 -51.875 -21.25 1 61.44 76 GLY A N 1
ATOM 593 C CA . GLY A 1 76 ? 4.934 -52.969 -20.672 1 61.44 76 GLY A CA 1
ATOM 594 C C . GLY A 1 76 ? 4.648 -53.156 -19.188 1 61.44 76 GLY A C 1
ATOM 595 O O . GLY A 1 76 ? 5.148 -54.125 -18.594 1 61.44 76 GLY A O 1
ATOM 596 N N . VAL A 1 77 ? 3.965 -52.156 -18.688 1 67.31 77 VAL A N 1
ATOM 597 C CA . VAL A 1 77 ? 3.652 -52.312 -17.266 1 67.31 77 VAL A CA 1
ATOM 598 C C . VAL A 1 77 ? 2.244 -52.875 -17.109 1 67.31 77 VAL A C 1
ATOM 600 O O . VAL A 1 77 ? 1.348 -52.562 -17.891 1 67.31 77 VAL A O 1
ATOM 603 N N . ASP A 1 78 ? 2.176 -53.812 -16.297 1 73.75 78 ASP A N 1
ATOM 604 C CA . ASP A 1 78 ? 0.88 -54.406 -15.992 1 73.75 78 ASP A CA 1
ATOM 605 C C . ASP A 1 78 ? -0.116 -53.375 -15.516 1 73.75 78 ASP A C 1
ATOM 607 O O . ASP A 1 78 ? 0.234 -52.5 -14.719 1 73.75 78 ASP A O 1
ATOM 611 N N . VAL A 1 79 ? -1.314 -53.312 -16.062 1 75.94 79 VAL A N 1
ATOM 612 C CA . VAL A 1 79 ? -2.373 -52.344 -15.789 1 75.94 79 VAL A CA 1
ATOM 613 C C . VAL A 1 79 ? -2.68 -52.312 -14.297 1 75.94 79 VAL A C 1
ATOM 615 O O . VAL A 1 79 ? -2.889 -51.25 -13.719 1 75.94 79 VAL A O 1
ATOM 618 N N . ARG A 1 80 ? -2.693 -53.469 -13.672 1 78.38 80 ARG A N 1
ATOM 619 C CA . ARG A 1 80 ? -3.029 -53.562 -12.258 1 78.38 80 ARG A CA 1
ATOM 620 C C . ARG A 1 80 ? -1.931 -52.938 -11.398 1 78.38 80 ARG A C 1
ATOM 622 O O . ARG A 1 80 ? -2.217 -52.188 -10.445 1 78.38 80 ARG A O 1
ATOM 629 N N . SER A 1 81 ? -0.766 -53.188 -11.773 1 77.31 81 SER A N 1
ATOM 630 C CA . SER A 1 81 ? 0.363 -52.656 -11.031 1 77.31 81 SER A CA 1
ATOM 631 C C . SER A 1 81 ? 0.439 -51.125 -11.172 1 77.31 81 SER A C 1
ATOM 633 O O . SER A 1 81 ? 0.702 -50.406 -10.203 1 77.31 81 SER A O 1
ATOM 635 N N . PHE A 1 82 ? 0.133 -50.688 -12.312 1 77.56 82 PHE A N 1
ATOM 636 C CA . PHE A 1 82 ? 0.159 -49.25 -12.555 1 77.56 82 PHE A CA 1
ATOM 637 C C . PHE A 1 82 ? -0.951 -48.531 -11.773 1 77.56 82 PHE A C 1
ATOM 639 O O . PHE A 1 82 ? -0.725 -47.5 -11.164 1 77.56 82 PHE A O 1
ATOM 646 N N . ARG A 1 83 ? -2.057 -49.156 -11.812 1 77.88 83 ARG A N 1
ATOM 647 C CA . ARG A 1 83 ? -3.197 -48.562 -11.125 1 77.88 83 ARG A CA 1
ATOM 648 C C . ARG A 1 83 ? -2.943 -48.469 -9.625 1 77.88 83 ARG A C 1
ATOM 650 O O . ARG A 1 83 ? -3.309 -47.469 -8.992 1 77.88 83 ARG A O 1
ATOM 657 N N . ASN A 1 84 ? -2.299 -49.438 -9.109 1 79.25 84 ASN A N 1
ATOM 658 C CA . ASN A 1 84 ? -1.997 -49.438 -7.68 1 79.25 84 ASN A CA 1
ATOM 659 C C . ASN A 1 84 ? -0.96 -48.375 -7.336 1 79.25 84 ASN A C 1
ATOM 661 O O . ASN A 1 84 ? -1.107 -47.656 -6.344 1 79.25 84 ASN A O 1
ATOM 665 N N . THR A 1 85 ? -0.017 -48.25 -8.156 1 82.88 85 THR A N 1
ATOM 666 C CA . THR A 1 85 ? 1.015 -47.25 -7.941 1 82.88 85 THR A CA 1
ATOM 667 C C . THR A 1 85 ? 0.446 -45.844 -8.125 1 82.88 85 THR A C 1
ATOM 669 O O . THR A 1 85 ? 0.736 -44.938 -7.34 1 82.88 85 THR A O 1
ATOM 672 N N . HIS A 1 86 ? -0.381 -45.75 -9.102 1 86 86 HIS A N 1
ATOM 673 C CA . HIS A 1 86 ? -0.959 -44.438 -9.398 1 86 86 HIS A CA 1
ATOM 674 C C . HIS A 1 86 ? -1.931 -44 -8.312 1 86 86 HIS A C 1
ATOM 676 O O . HIS A 1 86 ? -2.049 -42.812 -8.016 1 86 86 HIS A O 1
ATOM 682 N N . ARG A 1 87 ? -2.537 -44.938 -7.723 1 86.94 87 ARG A N 1
ATOM 683 C CA . ARG A 1 87 ? -3.463 -44.625 -6.637 1 86.94 87 ARG A CA 1
ATOM 684 C C . ARG A 1 87 ? -2.719 -44.094 -5.422 1 86.94 87 ARG A C 1
ATOM 686 O O . ARG A 1 87 ? -3.184 -43.156 -4.773 1 86.94 87 ARG A O 1
ATOM 693 N N . ILE A 1 88 ? -1.604 -44.625 -5.168 1 88.94 88 ILE A N 1
ATOM 694 C CA . ILE A 1 88 ? -0.795 -44.156 -4.051 1 88.94 88 ILE A CA 1
ATOM 695 C C . ILE A 1 88 ? -0.242 -42.75 -4.363 1 88.94 88 ILE A C 1
ATOM 697 O O . ILE A 1 88 ? -0.215 -41.875 -3.498 1 88.94 88 ILE A O 1
ATOM 701 N N . GLN A 1 89 ? 0.124 -42.594 -5.586 1 91.81 89 GLN A N 1
ATOM 702 C CA . GLN A 1 89 ? 0.657 -41.281 -5.977 1 91.81 89 GLN A CA 1
ATOM 703 C C . GLN A 1 89 ? -0.428 -40.219 -5.945 1 91.81 89 GLN A C 1
ATOM 705 O O . GLN A 1 89 ? -0.171 -39.094 -5.547 1 91.81 89 GLN A O 1
ATOM 710 N N . ALA A 1 90 ? -1.572 -40.594 -6.371 1 91.81 90 ALA A N 1
ATOM 711 C CA . ALA A 1 90 ? -2.684 -39.625 -6.332 1 91.81 90 ALA A CA 1
ATOM 712 C C . ALA A 1 90 ? -3.018 -39.25 -4.898 1 91.81 90 ALA A C 1
ATOM 714 O O . ALA A 1 90 ? -3.551 -38.156 -4.656 1 91.81 90 ALA A O 1
ATOM 715 N N . PHE A 1 91 ? -2.625 -40.125 -3.955 1 93.88 91 PHE A N 1
ATOM 716 C CA . PHE A 1 91 ? -2.838 -39.844 -2.537 1 93.88 91 PHE A CA 1
ATOM 717 C C . PHE A 1 91 ? -1.917 -38.75 -2.051 1 93.88 91 PHE A C 1
ATOM 719 O O . PHE A 1 91 ? -2.129 -38.188 -0.975 1 93.88 91 PHE A O 1
ATOM 726 N N . TRP A 1 92 ? -1.004 -38.312 -2.824 1 96.19 92 TRP A N 1
ATOM 727 C CA . TRP A 1 92 ? -0.107 -37.219 -2.445 1 96.19 92 TRP A CA 1
ATOM 728 C C . TRP A 1 92 ? -0.762 -35.875 -2.684 1 96.19 92 TRP A C 1
ATOM 730 O O . TRP A 1 92 ? -0.266 -34.844 -2.215 1 96.19 92 TRP A O 1
ATOM 740 N N . ALA A 1 93 ? -1.902 -35.781 -3.377 1 95.5 93 ALA A N 1
ATOM 741 C CA . ALA A 1 93 ? -2.59 -34.531 -3.674 1 95.5 93 ALA A CA 1
ATOM 742 C C . ALA A 1 93 ? -2.973 -33.812 -2.391 1 95.5 93 ALA A C 1
ATOM 744 O O . ALA A 1 93 ? -2.682 -32.625 -2.236 1 95.5 93 ALA A O 1
ATOM 745 N N . PRO A 1 94 ? -3.508 -34.5 -1.438 1 95.69 94 PRO A N 1
ATOM 746 C CA . PRO A 1 94 ? -3.84 -33.781 -0.208 1 95.69 94 PRO A CA 1
ATOM 747 C C . PRO A 1 94 ? -2.602 -33.312 0.565 1 95.69 94 PRO A C 1
ATOM 749 O O . PRO A 1 94 ? -2.654 -32.344 1.299 1 95.69 94 PRO A O 1
ATOM 752 N N . PHE A 1 95 ? -1.479 -34 0.44 1 96.62 95 PHE A N 1
ATOM 753 C CA . PHE A 1 95 ? -0.246 -33.562 1.081 1 96.62 95 PHE A CA 1
ATOM 754 C C . PHE A 1 95 ? 0.225 -32.25 0.493 1 96.62 95 PHE A C 1
ATOM 756 O O . PHE A 1 95 ? 0.723 -31.391 1.217 1 96.62 95 PHE A O 1
ATOM 763 N N . LEU A 1 96 ? 0.044 -32.156 -0.804 1 95.81 96 LEU A N 1
ATOM 764 C CA . LEU A 1 96 ? 0.427 -30.906 -1.444 1 95.81 96 LEU A CA 1
ATOM 765 C C . LEU A 1 96 ? -0.425 -29.75 -0.931 1 95.81 96 LEU A C 1
ATOM 767 O O . LEU A 1 96 ? 0.074 -28.641 -0.75 1 95.81 96 LEU A O 1
ATOM 771 N N . LEU A 1 97 ? -1.663 -30.016 -0.669 1 95.12 97 LEU A N 1
ATOM 772 C CA . LEU A 1 97 ? -2.547 -29 -0.088 1 95.12 97 LEU A CA 1
ATOM 773 C C . LEU A 1 97 ? -2.107 -28.656 1.329 1 95.12 97 LEU A C 1
ATOM 775 O O . LEU A 1 97 ? -2.105 -27.469 1.706 1 95.12 97 LEU A O 1
ATOM 779 N N . LEU A 1 98 ? -1.732 -29.656 2.031 1 95.56 98 LEU A N 1
ATOM 780 C CA . LEU A 1 98 ? -1.257 -29.438 3.395 1 95.56 98 LEU A CA 1
ATOM 781 C C . LEU A 1 98 ? 0.019 -28.609 3.406 1 95.56 98 LEU A C 1
ATOM 783 O O . LEU A 1 98 ? 0.182 -27.734 4.25 1 95.56 98 LEU A O 1
ATOM 787 N N . HIS A 1 99 ? 0.866 -28.891 2.467 1 94.5 99 HIS A N 1
ATOM 788 C CA . HIS A 1 99 ? 2.129 -28.156 2.387 1 94.5 99 HIS A CA 1
ATOM 789 C C . HIS A 1 99 ? 1.897 -26.688 2.076 1 94.5 99 HIS A C 1
ATOM 791 O O . HIS A 1 99 ? 2.666 -25.828 2.514 1 94.5 99 HIS A O 1
ATOM 797 N N . LEU A 1 100 ? 0.849 -26.344 1.396 1 91.31 100 LEU A N 1
ATOM 798 C CA . LEU A 1 100 ? 0.551 -24.969 1.043 1 91.31 100 LEU A CA 1
ATOM 799 C C . LEU A 1 100 ? 0.072 -24.188 2.262 1 91.31 100 LEU A C 1
ATOM 801 O O . LEU A 1 100 ? 0.245 -22.969 2.332 1 91.31 100 LEU A O 1
ATOM 805 N N . GLY A 1 101 ? -0.446 -24.812 3.205 1 89.5 101 GLY A N 1
ATOM 806 C CA . GLY A 1 101 ? -0.935 -24.156 4.402 1 89.5 101 GLY A CA 1
ATOM 807 C C . GLY A 1 101 ? -0.114 -24.469 5.637 1 89.5 101 GLY A C 1
ATOM 808 O O . GLY A 1 101 ? -0.397 -23.969 6.727 1 89.5 101 GLY A O 1
ATOM 809 N N . GLY A 1 102 ? 0.882 -25.188 5.531 1 81.06 102 GLY A N 1
ATOM 810 C CA . GLY A 1 102 ? 1.559 -25.766 6.684 1 81.06 102 GLY A CA 1
ATOM 811 C C . GLY A 1 102 ? 2.438 -24.766 7.414 1 81.06 102 GLY A C 1
ATOM 812 O O . GLY A 1 102 ? 2.678 -24.891 8.617 1 81.06 102 GLY A O 1
ATOM 813 N N . GLN A 1 103 ? 2.818 -23.75 6.789 1 85.44 103 GLN A N 1
ATOM 814 C CA . GLN A 1 103 ? 3.76 -22.844 7.434 1 85.44 103 GLN A CA 1
ATOM 815 C C . GLN A 1 103 ? 3.029 -21.828 8.305 1 85.44 103 GLN A C 1
ATOM 817 O O . GLN A 1 103 ? 2.316 -20.969 7.789 1 85.44 103 GLN A O 1
ATOM 822 N N . ASP A 1 104 ? 3.305 -21.906 9.602 1 88.62 104 ASP A N 1
ATOM 823 C CA . ASP A 1 104 ? 2.648 -21 10.547 1 88.62 104 ASP A CA 1
ATOM 824 C C . ASP A 1 104 ? 3.439 -19.703 10.711 1 88.62 104 ASP A C 1
ATOM 826 O O . ASP A 1 104 ? 2.896 -18.688 11.156 1 88.62 104 ASP A O 1
ATOM 830 N N . THR A 1 105 ? 4.703 -19.797 10.375 1 90.38 105 THR A N 1
ATOM 831 C CA . THR A 1 105 ? 5.598 -18.703 10.695 1 90.38 105 THR A CA 1
ATOM 832 C C . THR A 1 105 ? 5.641 -17.688 9.547 1 90.38 105 THR A C 1
ATOM 834 O O . THR A 1 105 ? 6.184 -16.594 9.703 1 90.38 105 THR A O 1
ATOM 837 N N . ILE A 1 106 ? 5.059 -18.078 8.406 1 91.81 106 ILE A N 1
ATOM 838 C CA . ILE A 1 106 ? 5.07 -17.109 7.312 1 91.81 106 ILE A CA 1
ATOM 839 C C . ILE A 1 106 ? 3.803 -17.266 6.477 1 91.81 106 ILE A C 1
ATOM 841 O O . ILE A 1 106 ? 3.598 -18.297 5.836 1 91.81 106 ILE A O 1
ATOM 845 N N . THR A 1 107 ? 2.943 -16.375 6.562 1 91.94 107 THR A N 1
ATOM 846 C CA . THR A 1 107 ? 1.742 -16.344 5.734 1 91.94 107 THR A CA 1
ATOM 847 C C . THR A 1 107 ? 1.865 -15.305 4.629 1 91.94 107 THR A C 1
ATOM 849 O O . THR A 1 107 ? 1.268 -15.453 3.559 1 91.94 107 THR A O 1
ATOM 852 N N . ALA A 1 108 ? 2.578 -14.305 4.93 1 94.12 108 ALA A N 1
ATOM 853 C CA . ALA A 1 108 ? 2.795 -13.211 3.984 1 94.12 108 ALA A CA 1
ATOM 854 C C . ALA A 1 108 ? 4.27 -12.82 3.928 1 94.12 108 ALA A C 1
ATOM 856 O O . ALA A 1 108 ? 4.93 -12.711 4.965 1 94.12 108 ALA A O 1
ATOM 857 N N . PHE A 1 109 ? 4.727 -12.711 2.748 1 92.69 109 PHE A N 1
ATOM 858 C CA . PHE A 1 109 ? 6.09 -12.219 2.607 1 92.69 109 PHE A CA 1
ATOM 859 C C . PHE A 1 109 ? 6.125 -10.695 2.645 1 92.69 109 PHE A C 1
ATOM 861 O O . PHE A 1 109 ? 7.031 -10.102 3.23 1 92.69 109 PHE A O 1
ATOM 868 N N . SER A 1 110 ? 5.133 -10.117 2.041 1 93.12 110 SER A N 1
ATOM 869 C CA . SER A 1 110 ? 4.988 -8.664 2.029 1 93.12 110 SER A CA 1
ATOM 870 C C . SER A 1 110 ? 3.578 -8.242 2.439 1 93.12 110 SER A C 1
ATOM 872 O O . SER A 1 110 ? 2.664 -9.07 2.473 1 93.12 110 SER A O 1
ATOM 874 N N . ILE A 1 111 ? 3.393 -7.008 2.787 1 93.81 111 ILE A N 1
ATOM 875 C CA . ILE A 1 111 ? 2.096 -6.508 3.23 1 93.81 111 ILE A CA 1
ATOM 876 C C . ILE A 1 111 ? 1.102 -6.559 2.072 1 93.81 111 ILE A C 1
ATOM 878 O O . ILE A 1 111 ? -0.103 -6.711 2.285 1 93.81 111 ILE A O 1
ATOM 882 N N . GLU A 1 112 ? 1.616 -6.523 0.825 1 93.88 112 GLU A N 1
ATOM 883 C CA . GLU A 1 112 ? 0.769 -6.602 -0.361 1 93.88 112 GLU A CA 1
ATOM 884 C C . GLU A 1 112 ? 0.07 -7.953 -0.456 1 93.88 112 GLU A C 1
ATOM 886 O O . GLU A 1 112 ? -1.017 -8.055 -1.028 1 93.88 112 GLU A O 1
ATOM 891 N N . ASP A 1 113 ? 0.655 -8.93 0.143 1 94.88 113 ASP A N 1
ATOM 892 C CA . ASP A 1 113 ? 0.034 -10.258 0.162 1 94.88 113 ASP A CA 1
ATOM 893 C C . ASP A 1 113 ? -1.245 -10.25 0.995 1 94.88 113 ASP A C 1
ATOM 895 O O . ASP A 1 113 ? -2.225 -10.906 0.644 1 94.88 113 ASP A O 1
ATOM 899 N N . ASN A 1 114 ? -1.144 -9.539 2.061 1 95.81 114 ASN A N 1
ATOM 900 C CA . ASN A 1 114 ? -2.324 -9.453 2.914 1 95.81 114 ASN A CA 1
ATOM 901 C C . ASN A 1 114 ? -3.486 -8.773 2.199 1 95.81 114 ASN A C 1
ATOM 903 O O . ASN A 1 114 ? -4.637 -9.211 2.322 1 95.81 114 ASN A O 1
ATOM 907 N N . GLU A 1 115 ? -3.168 -7.781 1.434 1 93.81 115 GLU A N 1
ATOM 908 C CA . GLU A 1 115 ? -4.203 -7.039 0.721 1 93.81 115 GLU A CA 1
ATOM 909 C C . GLU A 1 115 ? -4.844 -7.895 -0.37 1 93.81 115 GLU A C 1
ATOM 911 O O . GLU A 1 115 ? -6 -7.676 -0.735 1 93.81 115 GLU A O 1
ATOM 916 N N . LEU A 1 116 ? -4.094 -8.875 -0.779 1 94.75 116 LEU A N 1
ATOM 917 C CA . LEU A 1 116 ? -4.582 -9.727 -1.859 1 94.75 116 LEU A CA 1
ATOM 918 C C . LEU A 1 116 ? -5.105 -11.047 -1.314 1 94.75 116 LEU A C 1
ATOM 920 O O . LEU A 1 116 ? -4.984 -12.086 -1.97 1 94.75 116 LEU A O 1
ATOM 924 N N . TRP A 1 117 ? -5.645 -11.016 -0.136 1 93.81 117 TRP A N 1
ATOM 925 C CA . TRP A 1 117 ? -6.113 -12.25 0.49 1 93.81 117 TRP A CA 1
ATOM 926 C C . TRP A 1 117 ? -7.242 -12.875 -0.324 1 93.81 117 TRP A C 1
ATOM 928 O O . TRP A 1 117 ? -7.391 -14.102 -0.344 1 93.81 117 TRP A O 1
ATOM 938 N N . LYS A 1 118 ? -8.023 -12.117 -1.07 1 91.75 118 LYS A N 1
ATOM 939 C CA . LYS A 1 118 ? -9.086 -12.656 -1.914 1 91.75 118 LYS A CA 1
ATOM 940 C C . LYS A 1 118 ? -8.508 -13.547 -3.012 1 91.75 118 LYS A C 1
ATOM 942 O O . LYS A 1 118 ? -9.133 -14.539 -3.402 1 91.75 118 LYS A O 1
ATOM 947 N N . ARG A 1 119 ? -7.391 -13.094 -3.494 1 92.94 119 ARG A N 1
ATOM 948 C CA . ARG A 1 119 ? -6.703 -13.922 -4.484 1 92.94 119 ARG A CA 1
ATOM 949 C C . ARG A 1 119 ? -6.266 -15.25 -3.881 1 92.94 119 ARG A C 1
ATOM 951 O O . ARG A 1 119 ? -6.355 -16.297 -4.535 1 92.94 119 ARG A O 1
ATOM 958 N N . HIS A 1 120 ? -5.82 -15.18 -2.689 1 92.06 120 HIS A N 1
ATOM 959 C CA . HIS A 1 120 ? -5.414 -16.406 -2.004 1 92.06 120 HIS A CA 1
ATOM 960 C C . HIS A 1 120 ? -6.613 -17.297 -1.722 1 92.06 120 HIS A C 1
ATOM 962 O O . HIS A 1 120 ? -6.484 -18.531 -1.719 1 92.06 120 HIS A O 1
ATOM 968 N N . LEU A 1 121 ? -7.734 -16.703 -1.499 1 93.12 121 LEU A N 1
ATOM 969 C CA . LEU A 1 121 ? -8.953 -17.484 -1.293 1 93.12 121 LEU A CA 1
ATOM 970 C C . LEU A 1 121 ? -9.344 -18.234 -2.564 1 93.12 121 LEU A C 1
ATOM 972 O O . LEU A 1 121 ? -9.703 -19.406 -2.514 1 93.12 121 LEU A O 1
ATOM 976 N N . LEU A 1 122 ? -9.227 -17.562 -3.629 1 92 122 LEU A N 1
ATOM 977 C CA . LEU A 1 122 ? -9.523 -18.203 -4.902 1 92 122 LEU A CA 1
ATOM 978 C C . LEU A 1 122 ? -8.523 -19.328 -5.18 1 92 122 LEU A C 1
ATOM 980 O O . LEU A 1 122 ? -8.906 -20.391 -5.691 1 92 122 LEU A O 1
ATOM 984 N N . SER A 1 123 ? -7.277 -19.031 -4.871 1 90.69 123 SER A N 1
ATOM 985 C CA . SER A 1 123 ? -6.262 -20.062 -5.043 1 90.69 123 SER A CA 1
ATOM 986 C C . SER A 1 123 ? -6.551 -21.281 -4.172 1 90.69 123 SER A C 1
ATOM 988 O O . SER A 1 123 ? -6.363 -22.422 -4.602 1 90.69 123 SER A O 1
ATOM 990 N N . LEU A 1 124 ? -7.027 -21.016 -3.008 1 93.62 124 LEU A N 1
ATOM 991 C CA . LEU A 1 124 ? -7.402 -22.109 -2.107 1 93.62 124 LEU A CA 1
ATOM 992 C C . LEU A 1 124 ? -8.531 -22.938 -2.699 1 93.62 124 LEU A C 1
ATOM 994 O O . LEU A 1 124 ? -8.43 -24.156 -2.797 1 93.62 124 LEU A O 1
ATOM 998 N N . LEU A 1 125 ? -9.523 -22.281 -3.211 1 93.56 125 LEU A N 1
ATOM 999 C CA . LEU A 1 125 ? -10.68 -22.969 -3.768 1 93.56 125 LEU A CA 1
ATOM 1000 C C . LEU A 1 125 ? -10.297 -23.75 -5.023 1 93.56 125 LEU A C 1
ATOM 1002 O O . LEU A 1 125 ? -10.695 -24.906 -5.191 1 93.56 125 LEU A O 1
ATOM 1006 N N . SER A 1 126 ? -9.484 -23.141 -5.805 1 91.62 126 SER A N 1
ATOM 1007 C CA . SER A 1 126 ? -9.078 -23.797 -7.043 1 91.62 126 SER A CA 1
ATOM 1008 C C . SER A 1 126 ? -8.141 -24.969 -6.77 1 91.62 126 SER A C 1
ATOM 1010 O O . SER A 1 126 ? -8.25 -26.016 -7.41 1 91.62 126 SER A O 1
ATOM 1012 N N . GLN A 1 127 ? -7.305 -24.812 -5.82 1 93.25 127 GLN A N 1
ATOM 1013 C CA . GLN A 1 127 ? -6.359 -25.875 -5.508 1 93.25 127 GLN A CA 1
ATOM 1014 C C . GLN A 1 127 ? -7.059 -27.047 -4.828 1 93.25 127 GLN A C 1
ATOM 1016 O O . GLN A 1 127 ? -6.707 -28.203 -5.062 1 93.25 127 GLN A O 1
ATOM 1021 N N . VAL A 1 128 ? -7.98 -26.719 -4.02 1 95.25 128 VAL A N 1
ATOM 1022 C CA . VAL A 1 128 ? -8.75 -27.781 -3.389 1 95.25 128 VAL A CA 1
ATOM 1023 C C . VAL A 1 128 ? -9.555 -28.531 -4.449 1 95.25 128 VAL A C 1
ATOM 1025 O O . VAL A 1 128 ? -9.523 -29.766 -4.492 1 95.25 128 VAL A O 1
ATOM 1028 N N . ALA A 1 129 ? -10.156 -27.797 -5.336 1 94.31 129 ALA A N 1
ATOM 1029 C CA . ALA A 1 129 ? -10.945 -28.406 -6.402 1 94.31 129 ALA A CA 1
ATOM 1030 C C . ALA A 1 129 ? -10.055 -29.25 -7.316 1 94.31 129 ALA A C 1
ATOM 1032 O O . ALA A 1 129 ? -10.422 -30.359 -7.695 1 94.31 129 ALA A O 1
ATOM 1033 N N . LEU A 1 130 ? -8.953 -28.734 -7.598 1 92.75 130 LEU A N 1
ATOM 1034 C CA . LEU A 1 130 ? -8.023 -29.438 -8.469 1 92.75 130 LEU A CA 1
ATOM 1035 C C . LEU A 1 130 ? -7.484 -30.703 -7.797 1 92.75 130 LEU A C 1
ATOM 1037 O O . LEU A 1 130 ? -7.398 -31.75 -8.43 1 92.75 130 LEU A O 1
ATOM 1041 N N . ALA A 1 131 ? -7.137 -30.562 -6.535 1 94.94 131 ALA A N 1
ATOM 1042 C CA . ALA A 1 131 ? -6.629 -31.719 -5.805 1 94.94 131 ALA A CA 1
ATOM 1043 C C . ALA A 1 131 ? -7.691 -32.812 -5.699 1 94.94 131 ALA A C 1
ATOM 1045 O O . ALA A 1 131 ? -7.395 -34 -5.902 1 94.94 131 ALA A O 1
ATOM 1046 N N . MET A 1 132 ? -8.867 -32.438 -5.504 1 95.06 132 MET A N 1
ATOM 1047 C CA . MET A 1 132 ? -9.961 -33.406 -5.422 1 95.06 132 MET A CA 1
ATOM 1048 C C . MET A 1 132 ? -10.242 -34.031 -6.789 1 95.06 132 MET A C 1
ATOM 1050 O O . MET A 1 132 ? -10.531 -35.219 -6.883 1 95.06 132 MET A O 1
ATOM 1054 N N . TYR A 1 133 ? -10.125 -33.219 -7.793 1 92.38 133 TYR A N 1
ATOM 1055 C CA . TYR A 1 133 ? -10.328 -33.688 -9.156 1 92.38 133 TYR A CA 1
ATOM 1056 C C . TYR A 1 133 ? -9.289 -34.719 -9.531 1 92.38 133 TYR A C 1
ATOM 1058 O O . TYR A 1 133 ? -9.625 -35.812 -10.016 1 92.38 133 TYR A O 1
ATOM 1066 N N . VAL A 1 134 ? -8.102 -34.438 -9.234 1 91.31 134 VAL A N 1
ATOM 1067 C CA . VAL A 1 134 ? -7.004 -35.344 -9.562 1 91.31 134 VAL A CA 1
ATOM 1068 C C . VAL A 1 134 ? -7.133 -36.625 -8.75 1 91.31 134 VAL A C 1
ATOM 1070 O O . VAL A 1 134 ? -6.938 -37.719 -9.273 1 91.31 134 VAL A O 1
ATOM 1073 N N . PHE A 1 135 ? -7.535 -36.531 -7.531 1 92.81 135 PHE A N 1
ATOM 1074 C CA . PHE A 1 135 ? -7.711 -37.688 -6.672 1 92.81 135 PHE A CA 1
ATOM 1075 C C . PHE A 1 135 ? -8.883 -38.562 -7.145 1 92.81 135 PHE A C 1
ATOM 1077 O O . PHE A 1 135 ? -8.773 -39.781 -7.219 1 92.81 135 PHE A O 1
ATOM 1084 N N . ALA A 1 136 ? -9.922 -37.906 -7.551 1 91.06 136 ALA A N 1
ATOM 1085 C CA . ALA A 1 136 ? -11.102 -38.625 -8.008 1 91.06 136 ALA A CA 1
ATOM 1086 C C . ALA A 1 136 ? -10.844 -39.312 -9.344 1 91.06 136 ALA A C 1
ATOM 1088 O O . ALA A 1 136 ? -11.352 -40.438 -9.594 1 91.06 136 ALA A O 1
ATOM 1089 N N . LYS A 1 137 ? -10.078 -38.719 -10.141 1 88.38 137 LYS A N 1
ATOM 1090 C CA . LYS A 1 137 ? -9.742 -39.281 -11.453 1 88.38 137 LYS A CA 1
ATOM 1091 C C . LYS A 1 137 ? -8.945 -40.562 -11.328 1 88.38 137 LYS A C 1
ATOM 1093 O O . LYS A 1 137 ? -8.992 -41.406 -12.219 1 88.38 137 LYS A O 1
ATOM 1098 N N . SER A 1 138 ? -8.219 -40.812 -10.211 1 86.81 138 SER A N 1
ATOM 1099 C CA . SER A 1 138 ? -7.43 -42.031 -10.008 1 86.81 138 SER A CA 1
ATOM 1100 C C . SER A 1 138 ? -8.305 -43.188 -9.57 1 86.81 138 SER A C 1
ATOM 1102 O O . SER A 1 138 ? -7.836 -44.312 -9.484 1 86.81 138 SER A O 1
ATOM 1104 N N . ARG A 1 139 ? -9.625 -43.031 -9.336 1 86.31 139 ARG A N 1
ATOM 1105 C CA . ARG A 1 139 ? -10.57 -44.062 -8.898 1 86.31 139 ARG A CA 1
ATOM 1106 C C . ARG A 1 139 ? -10.008 -44.875 -7.727 1 86.31 139 ARG A C 1
ATOM 1108 O O . ARG A 1 139 ? -9.797 -46.062 -7.84 1 86.31 139 ARG A O 1
ATOM 1115 N N . PRO A 1 140 ? -9.844 -44.062 -6.641 1 86.88 140 PRO A N 1
ATOM 1116 C CA . PRO A 1 140 ? -9.227 -44.719 -5.48 1 86.88 140 PRO A CA 1
ATOM 1117 C C . PRO A 1 140 ? -10.133 -45.781 -4.863 1 86.88 140 PRO A C 1
ATOM 1119 O O . PRO A 1 140 ? -11.359 -45.656 -4.922 1 86.88 140 PRO A O 1
ATOM 1122 N N . GLY A 1 141 ? -9.508 -46.875 -4.379 1 83.56 141 GLY A N 1
ATOM 1123 C CA . GLY A 1 141 ? -10.242 -47.875 -3.613 1 83.56 141 GLY A CA 1
ATOM 1124 C C . GLY A 1 141 ? -10.562 -47.438 -2.203 1 83.56 141 GLY A C 1
ATOM 1125 O O . GLY A 1 141 ? -10.156 -46.344 -1.786 1 83.56 141 GLY A O 1
ATOM 1126 N N . ALA A 1 142 ? -11.305 -48.125 -1.5 1 83.75 142 ALA A N 1
ATOM 1127 C CA . ALA A 1 142 ? -11.727 -47.781 -0.139 1 83.75 142 ALA A CA 1
ATOM 1128 C C . ALA A 1 142 ? -10.523 -47.688 0.795 1 83.75 142 ALA A C 1
ATOM 1130 O O . ALA A 1 142 ? -10.547 -46.906 1.756 1 83.75 142 ALA A O 1
ATOM 1131 N N . ASP A 1 143 ? -9.508 -48.406 0.531 1 85.81 143 ASP A N 1
ATOM 1132 C CA . ASP A 1 143 ? -8.312 -48.438 1.367 1 85.81 143 ASP A CA 1
ATOM 1133 C C . ASP A 1 143 ? -7.574 -47.094 1.32 1 85.81 143 ASP A C 1
ATOM 1135 O O . ASP A 1 143 ? -6.91 -46.719 2.285 1 85.81 143 ASP A O 1
ATOM 1139 N N . ILE A 1 144 ? -7.695 -46.406 0.236 1 90.75 144 ILE A N 1
ATOM 1140 C CA . ILE A 1 144 ? -6.988 -45.125 0.091 1 90.75 144 ILE A CA 1
ATOM 1141 C C . ILE A 1 144 ? -7.953 -43.969 0.319 1 90.75 144 ILE A C 1
ATOM 1143 O O . ILE A 1 144 ? -7.547 -42.875 0.75 1 90.75 144 ILE A O 1
ATOM 1147 N N . LEU A 1 145 ? -9.219 -44.188 0.126 1 92.62 145 LEU A N 1
ATOM 1148 C CA . LEU A 1 145 ? -10.219 -43.125 0.257 1 92.62 145 LEU A CA 1
ATOM 1149 C C . LEU A 1 145 ? -10.391 -42.719 1.715 1 92.62 145 LEU A C 1
ATOM 1151 O O . LEU A 1 145 ? -10.516 -41.531 2.018 1 92.62 145 LEU A O 1
ATOM 1155 N N . ALA A 1 146 ? -10.367 -43.625 2.654 1 92.81 146 ALA A N 1
ATOM 1156 C CA . ALA A 1 146 ? -10.578 -43.312 4.066 1 92.81 146 ALA A CA 1
ATOM 1157 C C . ALA A 1 146 ? -9.469 -42.438 4.609 1 92.81 146 ALA A C 1
ATOM 1159 O O . ALA A 1 146 ? -9.734 -41.344 5.145 1 92.81 146 ALA A O 1
ATOM 1160 N N . PRO A 1 147 ? -8.211 -42.844 4.43 1 94.88 147 PRO A N 1
ATOM 1161 C CA . PRO A 1 147 ? -7.16 -41.938 4.883 1 94.88 147 PRO A CA 1
ATOM 1162 C C . PRO A 1 147 ? -7.16 -40.625 4.129 1 94.88 147 PRO A C 1
ATOM 1164 O O . PRO A 1 147 ? -6.816 -39.562 4.699 1 94.88 147 PRO A O 1
ATOM 1167 N N . ALA A 1 148 ? -7.539 -40.594 2.873 1 96.06 148 ALA A N 1
ATOM 1168 C CA . ALA A 1 148 ? -7.527 -39.375 2.061 1 96.06 148 ALA A CA 1
ATOM 1169 C C . ALA A 1 148 ? -8.523 -38.375 2.598 1 96.06 148 ALA A C 1
ATOM 1171 O O . ALA A 1 148 ? -8.258 -37.156 2.566 1 96.06 148 ALA A O 1
ATOM 1172 N N . VAL A 1 149 ? -9.617 -38.812 3.08 1 96.31 149 VAL A N 1
ATOM 1173 C CA . VAL A 1 149 ? -10.625 -37.906 3.605 1 96.31 149 VAL A CA 1
ATOM 1174 C C . VAL A 1 149 ? -10.055 -37.125 4.789 1 96.31 149 VAL A C 1
ATOM 1176 O O . VAL A 1 149 ? -10.211 -35.906 4.871 1 96.31 149 VAL A O 1
ATOM 1179 N N . PHE A 1 150 ? -9.328 -37.812 5.598 1 97.06 150 PHE A N 1
ATOM 1180 C CA . PHE A 1 150 ? -8.734 -37.156 6.762 1 97.06 150 PHE A CA 1
ATOM 1181 C C . PHE A 1 150 ? -7.598 -36.25 6.348 1 97.06 150 PHE A C 1
ATOM 1183 O O . PHE A 1 150 ? -7.43 -35.156 6.918 1 97.06 150 PHE A O 1
ATOM 1190 N N . MET A 1 151 ? -6.863 -36.625 5.367 1 97 151 MET A N 1
ATOM 1191 C CA . MET A 1 151 ? -5.762 -35.781 4.914 1 97 151 MET A CA 1
ATOM 1192 C C . MET A 1 151 ? -6.289 -34.531 4.203 1 97 151 MET A C 1
ATOM 1194 O O . MET A 1 151 ? -5.715 -33.438 4.336 1 97 151 MET A O 1
ATOM 1198 N N . PHE A 1 152 ? -7.379 -34.688 3.412 1 97.5 152 PHE A N 1
ATOM 1199 C CA . PHE A 1 152 ? -8.008 -33.531 2.779 1 97.5 152 PHE A CA 1
ATOM 1200 C C . PHE A 1 152 ? -8.547 -32.594 3.826 1 97.5 152 PHE A C 1
ATOM 1202 O O . PHE A 1 152 ? -8.43 -31.359 3.674 1 97.5 152 PHE A O 1
ATOM 1209 N N . LEU A 1 153 ? -9.047 -33.156 4.883 1 97.25 153 LEU A N 1
ATOM 1210 C CA . LEU A 1 153 ? -9.547 -32.281 5.961 1 97.25 153 LEU A CA 1
ATOM 1211 C C . LEU A 1 153 ? -8.414 -31.484 6.578 1 97.25 153 LEU A C 1
ATOM 1213 O O . LEU A 1 153 ? -8.547 -30.266 6.762 1 97.25 153 LEU A O 1
ATOM 1217 N N . SER A 1 154 ? -7.34 -32.094 6.852 1 96.69 154 SER A N 1
ATOM 1218 C CA . SER A 1 154 ? -6.188 -31.406 7.414 1 96.69 154 SER A CA 1
ATOM 1219 C C . SER A 1 154 ? -5.637 -30.359 6.445 1 96.69 154 SER A C 1
ATOM 1221 O O . SER A 1 154 ? -5.332 -29.234 6.844 1 96.69 154 SER A O 1
ATOM 1223 N N . GLY A 1 155 ? -5.566 -30.75 5.195 1 96.31 155 GLY A N 1
ATOM 1224 C CA . GLY A 1 155 ? -5.051 -29.828 4.188 1 96.31 155 GLY A CA 1
ATOM 1225 C C . GLY A 1 155 ? -5.938 -28.625 3.98 1 96.31 155 GLY A C 1
ATOM 1226 O O . GLY A 1 155 ? -5.445 -27.484 3.912 1 96.31 155 GLY A O 1
ATOM 1227 N N . ILE A 1 156 ? -7.195 -28.828 3.941 1 96.69 156 ILE A N 1
ATOM 1228 C CA . ILE A 1 156 ? -8.148 -27.734 3.719 1 96.69 156 ILE A CA 1
ATOM 1229 C C . ILE A 1 156 ? -8.164 -26.812 4.926 1 96.69 156 ILE A C 1
ATOM 1231 O O . ILE A 1 156 ? -8.188 -25.578 4.773 1 96.69 156 ILE A O 1
ATOM 1235 N N . LEU A 1 157 ? -8.039 -27.344 6.059 1 95.81 157 LEU A N 1
ATOM 1236 C CA . LEU A 1 157 ? -8.062 -26.547 7.277 1 95.81 157 LEU A CA 1
ATOM 1237 C C . LEU A 1 157 ? -6.801 -25.703 7.395 1 95.81 157 LEU A C 1
ATOM 1239 O O . LEU A 1 157 ? -6.875 -24.5 7.672 1 95.81 157 LEU A O 1
ATOM 1243 N N . LYS A 1 158 ? -5.695 -26.266 7.137 1 95.25 158 LYS A N 1
ATOM 1244 C CA . LYS A 1 158 ? -4.438 -25.547 7.254 1 95.25 158 LYS A CA 1
ATOM 1245 C C . LYS A 1 158 ? -4.328 -24.453 6.191 1 95.25 158 LYS A C 1
ATOM 1247 O O . LYS A 1 158 ? -3.885 -23.344 6.477 1 95.25 158 LYS A O 1
ATOM 1252 N N . TYR A 1 159 ? -4.691 -24.828 5.023 1 95.12 159 TYR A N 1
ATOM 1253 C CA . TYR A 1 159 ? -4.672 -23.844 3.955 1 95.12 159 TYR A CA 1
ATOM 1254 C C . TYR A 1 159 ? -5.723 -22.766 4.195 1 95.12 159 TYR A C 1
ATOM 1256 O O . TYR A 1 159 ? -5.488 -21.578 3.912 1 95.12 159 TYR A O 1
ATOM 1264 N N . GLY A 1 160 ? -6.836 -23.172 4.723 1 94.94 160 GLY A N 1
ATOM 1265 C CA . GLY A 1 160 ? -7.863 -22.219 5.086 1 94.94 160 GLY A CA 1
ATOM 1266 C C . GLY A 1 160 ? -7.43 -21.266 6.184 1 94.94 160 GLY A C 1
ATOM 1267 O O . GLY A 1 160 ? -7.746 -20.062 6.141 1 94.94 160 GLY A O 1
ATOM 1268 N N . GLU A 1 161 ? -6.652 -21.734 7.109 1 95.31 161 GLU A N 1
ATOM 1269 C CA . GLU A 1 161 ? -6.113 -20.906 8.18 1 95.31 161 GLU A CA 1
ATOM 1270 C C . GLU A 1 161 ? -5.168 -19.844 7.621 1 95.31 161 GLU A C 1
ATOM 1272 O O . GLU A 1 161 ? -5.156 -18.703 8.094 1 95.31 161 GLU A O 1
ATOM 1277 N N . ARG A 1 162 ? -4.383 -20.25 6.699 1 95.06 162 ARG A N 1
ATOM 1278 C CA . ARG A 1 162 ? -3.473 -19.297 6.062 1 95.06 162 ARG A CA 1
ATOM 1279 C C . ARG A 1 162 ? -4.242 -18.156 5.395 1 95.06 162 ARG A C 1
ATOM 1281 O O . ARG A 1 162 ? -3.902 -16.984 5.566 1 95.06 162 ARG A O 1
ATOM 1288 N N . THR A 1 163 ? -5.266 -18.531 4.719 1 94.88 163 THR A N 1
ATOM 1289 C CA . THR A 1 163 ? -6.082 -17.531 4.031 1 94.88 163 THR A CA 1
ATOM 1290 C C . THR A 1 163 ? -6.809 -16.641 5.031 1 94.88 163 THR A C 1
ATOM 1292 O O . THR A 1 163 ? -6.906 -15.422 4.832 1 94.88 163 THR A O 1
ATOM 1295 N N . TRP A 1 164 ? -7.191 -17.297 6.09 1 94.19 164 TRP A N 1
ATOM 1296 C CA . TRP A 1 164 ? -7.883 -16.547 7.129 1 94.19 164 TRP A CA 1
ATOM 1297 C C . TRP A 1 164 ? -6.938 -15.562 7.812 1 94.19 164 TRP A C 1
ATOM 1299 O O . TRP A 1 164 ? -7.328 -14.445 8.141 1 94.19 164 TRP A O 1
ATOM 1309 N N . ALA A 1 165 ? -5.77 -15.992 8.055 1 95.69 165 ALA A N 1
ATOM 1310 C CA . ALA A 1 165 ? -4.766 -15.117 8.656 1 95.69 165 ALA A CA 1
ATOM 1311 C C . ALA A 1 165 ? -4.449 -13.93 7.742 1 95.69 165 ALA A C 1
ATOM 1313 O O . ALA A 1 165 ? -4.305 -12.797 8.211 1 95.69 165 ALA A O 1
ATOM 1314 N N . LEU A 1 166 ? -4.387 -14.188 6.445 1 96.25 166 LEU A N 1
ATOM 1315 C CA . LEU A 1 166 ? -4.148 -13.117 5.484 1 96.25 166 LEU A CA 1
ATOM 1316 C C . LEU A 1 166 ? -5.293 -12.109 5.496 1 96.25 166 LEU A C 1
ATOM 1318 O O . LEU A 1 166 ? -5.062 -10.906 5.457 1 96.25 166 LEU A O 1
ATOM 1322 N N . LYS A 1 167 ? -6.496 -12.562 5.625 1 93.94 167 LYS A N 1
ATOM 1323 C CA . LYS A 1 167 ? -7.668 -11.688 5.676 1 93.94 167 LYS A CA 1
ATOM 1324 C C . LYS A 1 167 ? -7.641 -10.805 6.914 1 93.94 167 LYS A C 1
ATOM 1326 O O . LYS A 1 167 ? -7.84 -9.594 6.824 1 93.94 167 LYS A O 1
ATOM 1331 N N . CYS A 1 168 ? -7.305 -11.43 8.008 1 92.94 168 CYS A N 1
ATOM 1332 C CA . CYS A 1 168 ? -7.297 -10.703 9.273 1 92.94 168 CYS A CA 1
ATOM 1333 C C . CYS A 1 168 ? -6.188 -9.656 9.297 1 92.94 168 CYS A C 1
ATOM 1335 O O . CYS A 1 168 ? -6.293 -8.648 9.992 1 92.94 168 CYS A O 1
ATOM 1337 N N . ALA A 1 169 ? -5.133 -9.93 8.531 1 95.44 169 ALA A N 1
ATOM 1338 C CA . ALA A 1 169 ? -3.965 -9.055 8.555 1 95.44 169 ALA A CA 1
ATOM 1339 C C . ALA A 1 169 ? -4.082 -7.953 7.508 1 95.44 169 ALA A C 1
ATOM 1341 O O . ALA A 1 169 ? -3.254 -7.039 7.465 1 95.44 169 ALA A O 1
ATOM 1342 N N . SER A 1 170 ? -5.078 -8.031 6.664 1 93.69 170 SER A N 1
ATOM 1343 C CA . SER A 1 170 ? -5.281 -6.945 5.707 1 93.69 170 SER A CA 1
ATOM 1344 C C . SER A 1 170 ? -5.672 -5.652 6.414 1 93.69 170 SER A C 1
ATOM 1346 O O . SER A 1 170 ? -6.352 -5.684 7.441 1 93.69 170 SER A O 1
ATOM 1348 N N . MET A 1 171 ? -5.258 -4.566 5.883 1 90.81 171 MET A N 1
ATOM 1349 C CA . MET A 1 171 ? -5.41 -3.281 6.562 1 90.81 171 MET A CA 1
ATOM 1350 C C . MET A 1 171 ? -6.883 -2.965 6.801 1 90.81 171 MET A C 1
ATOM 1352 O O . MET A 1 171 ? -7.258 -2.502 7.883 1 90.81 171 MET A O 1
ATOM 1356 N N . ASP A 1 172 ? -7.766 -3.227 5.875 1 86.56 172 ASP A N 1
ATOM 1357 C CA . ASP A 1 172 ? -9.188 -2.926 6.012 1 86.56 172 ASP A CA 1
ATOM 1358 C C . ASP A 1 172 ? -9.836 -3.818 7.062 1 86.56 172 ASP A C 1
ATOM 1360 O O . ASP A 1 172 ? -10.625 -3.346 7.891 1 86.56 172 ASP A O 1
ATOM 1364 N N . ASN A 1 173 ? -9.484 -5.027 7.035 1 89.19 173 ASN A N 1
ATOM 1365 C CA . ASN A 1 173 ? -10.07 -5.949 8 1 89.19 173 ASN A CA 1
ATOM 1366 C C . ASN A 1 173 ? -9.477 -5.75 9.398 1 89.19 173 ASN A C 1
ATOM 1368 O O . ASN A 1 173 ? -10.172 -5.93 10.398 1 89.19 173 ASN A O 1
ATOM 1372 N N . LEU A 1 174 ? -8.234 -5.484 9.438 1 91.5 174 LEU A N 1
ATOM 1373 C CA . LEU A 1 174 ? -7.605 -5.184 10.719 1 91.5 174 LEU A CA 1
ATOM 1374 C C . LEU A 1 174 ? -8.234 -3.953 11.359 1 91.5 174 LEU A C 1
ATOM 1376 O O . LEU A 1 174 ? -8.508 -3.943 12.562 1 91.5 174 LEU A O 1
ATOM 1380 N N . ARG A 1 175 ? -8.469 -2.994 10.547 1 89.56 175 ARG A N 1
ATOM 1381 C CA . ARG A 1 175 ? -9.125 -1.777 11.023 1 89.56 175 ARG A CA 1
ATOM 1382 C C . ARG A 1 175 ? -10.531 -2.068 11.523 1 89.56 175 ARG A C 1
ATOM 1384 O O . ARG A 1 175 ? -10.922 -1.634 12.609 1 89.56 175 ARG A O 1
ATOM 1391 N N . SER A 1 176 ? -11.297 -2.785 10.781 1 85.56 176 SER A N 1
ATOM 1392 C CA . SER A 1 176 ? -12.68 -3.094 11.133 1 85.56 176 SER A CA 1
ATOM 1393 C C . SER A 1 176 ? -12.75 -3.941 12.398 1 85.56 176 SER A C 1
ATOM 1395 O O . SER A 1 176 ? -13.719 -3.844 13.156 1 85.56 176 SER A O 1
ATOM 1397 N N . GLY A 1 177 ? -11.688 -4.738 12.547 1 84.06 177 GLY A N 1
ATOM 1398 C CA . GLY A 1 177 ? -11.664 -5.574 13.734 1 84.06 177 GLY A CA 1
ATOM 1399 C C . GLY A 1 177 ? -11.391 -4.793 15.008 1 84.06 177 GLY A C 1
ATOM 1400 O O . GLY A 1 177 ? -11.68 -5.266 16.109 1 84.06 177 GLY A O 1
ATOM 1401 N N . MET A 1 178 ? -11 -3.621 14.852 1 86.88 178 MET A N 1
ATOM 1402 C CA . MET A 1 178 ? -10.633 -2.83 16.016 1 86.88 178 MET A CA 1
ATOM 1403 C C . MET A 1 178 ? -11.711 -1.792 16.328 1 86.88 178 MET A C 1
ATOM 1405 O O . MET A 1 178 ? -11.609 -1.063 17.312 1 86.88 178 MET A O 1
ATOM 1409 N N . VAL A 1 179 ? -12.703 -1.706 15.461 1 83.25 179 VAL A N 1
ATOM 1410 C CA . VAL A 1 179 ? -13.812 -0.792 15.695 1 83.25 179 VAL A CA 1
ATOM 1411 C C . VAL A 1 179 ? -14.688 -1.326 16.828 1 83.25 179 VAL A C 1
ATOM 1413 O O . VAL A 1 179 ? -15.062 -2.502 16.828 1 83.25 179 VAL A O 1
ATOM 1416 N N . THR A 1 180 ? -14.844 -0.564 17.828 1 81.56 180 THR A N 1
ATOM 1417 C CA . THR A 1 180 ? -15.617 -0.961 19 1 81.56 180 THR A CA 1
ATOM 1418 C C . THR A 1 180 ? -17.094 -1.111 18.656 1 81.56 180 THR A C 1
ATOM 1420 O O . THR A 1 180 ? -17.562 -0.563 17.656 1 81.56 180 THR A O 1
ATOM 1423 N N . THR A 1 181 ? -17.75 -1.855 19.422 1 84.56 181 THR A N 1
ATOM 1424 C CA . THR A 1 181 ? -19.203 -2 19.25 1 84.56 181 THR A CA 1
ATOM 1425 C C . THR A 1 181 ? -19.906 -0.666 19.453 1 84.56 181 THR A C 1
ATOM 1427 O O . THR A 1 181 ? -19.531 0.103 20.344 1 84.56 181 THR A O 1
ATOM 1430 N N . PRO A 1 182 ? -20.797 -0.428 18.609 1 89 182 PRO A N 1
ATOM 1431 C CA . PRO A 1 182 ? -21.5 0.849 18.703 1 89 182 PRO A CA 1
ATOM 1432 C C . PRO A 1 182 ? -22.156 1.06 20.062 1 89 182 PRO A C 1
ATOM 1434 O O . PRO A 1 182 ? -22.766 0.133 20.609 1 89 182 PRO A O 1
ATOM 1437 N N . ASP A 1 183 ? -21.984 2.197 20.641 1 87.88 183 ASP A N 1
ATOM 1438 C CA . ASP A 1 183 ? -22.578 2.607 21.906 1 87.88 183 ASP A CA 1
ATOM 1439 C C . ASP A 1 183 ? -23.5 3.812 21.734 1 87.88 183 ASP A C 1
ATOM 1441 O O . ASP A 1 183 ? -23.031 4.922 21.469 1 87.88 183 ASP A O 1
ATOM 1445 N N . PRO A 1 184 ? -24.734 3.623 21.922 1 87.69 184 PRO A N 1
ATOM 1446 C CA . PRO A 1 184 ? -25.641 4.75 21.766 1 87.69 184 PRO A CA 1
ATOM 1447 C C . PRO A 1 184 ? -25.5 5.793 22.859 1 87.69 184 PRO A C 1
ATOM 1449 O O . PRO A 1 184 ? -25.906 6.945 22.688 1 87.69 184 PRO A O 1
ATOM 1452 N N . GLY A 1 185 ? -24.875 5.457 23.969 1 83.06 185 GLY A N 1
ATOM 1453 C CA . GLY A 1 185 ? -24.797 6.371 25.094 1 83.06 185 GLY A CA 1
ATOM 1454 C C . GLY A 1 185 ? -26.125 6.582 25.797 1 83.06 185 GLY A C 1
ATOM 1455 O O . GLY A 1 185 ? -27.109 5.91 25.484 1 83.06 185 GLY A O 1
ATOM 1456 N N . PRO A 1 186 ? -26.125 7.426 26.766 1 84.12 186 PRO A N 1
ATOM 1457 C CA . PRO A 1 186 ? -27.391 7.727 27.438 1 84.12 186 PRO A CA 1
ATOM 1458 C C . PRO A 1 186 ? -28.406 8.375 26.516 1 84.12 186 PRO A C 1
ATOM 1460 O O . PRO A 1 186 ? -28.031 9.031 25.531 1 84.12 186 PRO A O 1
ATOM 1463 N N . ASN A 1 187 ? -29.641 8.148 26.844 1 85.69 187 ASN A N 1
ATOM 1464 C CA . ASN A 1 187 ? -30.719 8.664 26.016 1 85.69 187 ASN A CA 1
ATOM 1465 C C . ASN A 1 187 ? -30.875 10.172 26.188 1 85.69 187 ASN A C 1
ATOM 1467 O O . ASN A 1 187 ? -31.562 10.633 27.094 1 85.69 187 ASN A O 1
ATOM 1471 N N . TYR A 1 188 ? -30.391 10.906 25.328 1 87.19 188 TYR A N 1
ATOM 1472 C CA . TYR A 1 188 ? -30.406 12.359 25.359 1 87.19 188 TYR A CA 1
ATOM 1473 C C . TYR A 1 188 ? -31.828 12.891 25.219 1 87.19 188 TYR A C 1
ATOM 1475 O O . TYR A 1 188 ? -32.219 13.828 25.922 1 87.19 188 TYR A O 1
ATOM 1483 N N . ALA A 1 189 ? -32.594 12.312 24.297 1 87.25 189 ALA A N 1
ATOM 1484 C CA . ALA A 1 189 ? -33.938 12.781 24.031 1 87.25 189 ALA A CA 1
ATOM 1485 C C . ALA A 1 189 ? -34.812 12.648 25.281 1 87.25 189 ALA A C 1
ATOM 1487 O O . ALA A 1 189 ? -35.594 13.547 25.609 1 87.25 189 ALA A O 1
ATOM 1488 N N . LYS A 1 190 ? -34.656 11.578 25.938 1 85.5 190 LYS A N 1
ATOM 1489 C CA . LYS A 1 190 ? -35.438 11.367 27.156 1 85.5 190 LYS A CA 1
ATOM 1490 C C . LYS A 1 190 ? -35 12.344 28.25 1 85.5 190 LYS A C 1
ATOM 1492 O O . LYS A 1 190 ? -35.844 12.836 29.016 1 85.5 190 LYS A O 1
ATOM 1497 N N . PHE A 1 191 ? -33.75 12.523 28.344 1 86.5 191 PHE A N 1
ATOM 1498 C CA . PHE A 1 191 ? -33.219 13.461 29.328 1 86.5 191 PHE A CA 1
ATOM 1499 C C . PHE A 1 191 ? -33.75 14.859 29.094 1 86.5 191 PHE A C 1
ATOM 1501 O O . PHE A 1 191 ? -34.125 15.547 30.047 1 86.5 191 PHE A O 1
ATOM 1508 N N . MET A 1 192 ? -33.75 15.266 27.906 1 87.69 192 MET A N 1
ATOM 1509 C CA . MET A 1 192 ? -34.219 16.609 27.578 1 87.69 192 MET A CA 1
ATOM 1510 C C . MET A 1 192 ? -35.719 16.734 27.766 1 87.69 192 MET A C 1
ATOM 1512 O O . MET A 1 192 ? -36.219 17.812 28.109 1 87.69 192 MET A O 1
ATOM 1516 N N . GLU A 1 193 ? -36.406 15.688 27.547 1 85.38 193 GLU A N 1
ATOM 1517 C CA . GLU A 1 193 ? -37.844 15.688 27.812 1 85.38 193 GLU A CA 1
ATOM 1518 C C . GLU A 1 193 ? -38.125 15.836 29.297 1 85.38 193 GLU A C 1
ATOM 1520 O O . GLU A 1 193 ? -39.031 16.578 29.688 1 85.38 193 GLU A O 1
ATOM 1525 N N . GLU A 1 194 ? -37.375 15.102 30.047 1 84.31 194 GLU A N 1
ATOM 1526 C CA . GLU A 1 194 ? -37.531 15.211 31.5 1 84.31 194 GLU A CA 1
ATOM 1527 C C . GLU A 1 194 ? -37.188 16.609 31.969 1 84.31 194 GLU A C 1
ATOM 1529 O O . GLU A 1 194 ? -37.844 17.141 32.875 1 84.31 194 GLU A O 1
ATOM 1534 N N . TYR A 1 195 ? -36.188 17.125 31.453 1 85 195 TYR A N 1
ATOM 1535 C CA . TYR A 1 195 ? -35.812 18.5 31.781 1 85 195 TYR A CA 1
ATOM 1536 C C . TYR A 1 195 ? -36.906 19.484 31.438 1 85 195 TYR A C 1
ATOM 1538 O O . TYR A 1 195 ? -37.219 20.391 32.219 1 85 195 TYR A O 1
ATOM 1546 N N . ARG A 1 196 ? -37.469 19.328 30.297 1 83.5 196 ARG A N 1
ATOM 1547 C CA . ARG A 1 196 ? -38.562 20.188 29.859 1 83.5 196 ARG A CA 1
ATOM 1548 C C . ARG A 1 196 ? -39.781 20.062 30.781 1 83.5 196 ARG A C 1
ATOM 1550 O O . ARG A 1 196 ? -40.406 21.047 31.141 1 83.5 196 ARG A O 1
ATOM 1557 N N . PHE A 1 197 ? -40.062 18.844 31.109 1 84.94 197 PHE A N 1
ATOM 1558 C CA . PHE A 1 197 ? -41.188 18.594 31.984 1 84.94 197 PHE A CA 1
ATOM 1559 C C . PHE A 1 197 ? -40.969 19.219 33.344 1 84.94 197 PHE A C 1
ATOM 1561 O O . PHE A 1 197 ? -41.906 19.766 33.938 1 84.94 197 PHE A O 1
ATOM 1568 N N . THR A 1 198 ? -39.781 19.031 33.75 1 85.88 198 THR A N 1
ATOM 1569 C CA . THR A 1 198 ? -39.469 19.578 35.062 1 85.88 198 THR A CA 1
ATOM 1570 C C . THR A 1 198 ? -39.5 21.094 35.062 1 85.88 198 THR A C 1
ATOM 1572 O O . THR A 1 198 ? -39.969 21.719 36 1 85.88 198 THR A O 1
ATOM 1575 N N . ARG A 1 199 ? -39.094 21.719 34 1 83.62 199 ARG A N 1
ATOM 1576 C CA . ARG A 1 199 ? -39.125 23.172 33.875 1 83.62 199 ARG A CA 1
ATOM 1577 C C . ARG A 1 199 ? -40.562 23.672 33.719 1 83.62 199 ARG A C 1
ATOM 1579 O O . ARG A 1 199 ? -40.938 24.703 34.281 1 83.62 199 ARG A O 1
ATOM 1586 N N . GLU A 1 200 ? -41.375 22.938 33.062 1 84.69 200 GLU A N 1
ATOM 1587 C CA . GLU A 1 200 ? -42.75 23.297 32.875 1 84.69 200 GLU A CA 1
ATOM 1588 C C . GLU A 1 200 ? -43.562 23.125 34.156 1 84.69 200 GLU A C 1
ATOM 1590 O O . GLU A 1 200 ? -44.562 23.828 34.375 1 84.69 200 GLU A O 1
ATOM 1595 N N . ALA A 1 201 ? -43.125 22.156 34.875 1 86.06 201 ALA A N 1
ATOM 1596 C CA . ALA A 1 201 ? -43.781 21.922 36.188 1 86.06 201 ALA A CA 1
ATOM 1597 C C . ALA A 1 201 ? -43.375 22.984 37.188 1 86.06 201 ALA A C 1
ATOM 1599 O O . ALA A 1 201 ? -43.906 23.016 38.312 1 86.06 201 ALA A O 1
ATOM 1600 N N . GLY A 1 202 ? -42.594 23.891 36.938 1 79.44 202 GLY A N 1
ATOM 1601 C CA . GLY A 1 202 ? -42.219 25.016 37.781 1 79.44 202 GLY A CA 1
ATOM 1602 C C . GLY A 1 202 ? -41.062 24.688 38.75 1 79.44 202 GLY A C 1
ATOM 1603 O O . GLY A 1 202 ? -40.812 25.438 39.688 1 79.44 202 GLY A O 1
ATOM 1604 N N . LEU A 1 203 ? -40.438 23.531 38.5 1 80 203 LEU A N 1
ATOM 1605 C CA . LEU A 1 203 ? -39.344 23.156 39.375 1 80 203 LEU A CA 1
ATOM 1606 C C . LEU A 1 203 ? -38 23.688 38.844 1 80 203 LEU A C 1
ATOM 1608 O O . LEU A 1 203 ? -37.844 23.797 37.625 1 80 203 LEU A O 1
ATOM 1612 N N . GLN A 1 204 ? -37.25 24.266 39.75 1 77.31 204 GLN A N 1
ATOM 1613 C CA . GLN A 1 204 ? -35.938 24.734 39.312 1 77.31 204 GLN A CA 1
ATOM 1614 C C . GLN A 1 204 ? -35 23.562 39.062 1 77.31 204 GLN A C 1
ATOM 1616 O O . GLN A 1 204 ? -34.562 22.891 40 1 77.31 204 GLN A O 1
ATOM 1621 N N . ALA A 1 205 ? -34.844 23.062 37.844 1 74.69 205 ALA A N 1
ATOM 1622 C CA . ALA A 1 205 ? -33.938 21.984 37.438 1 74.69 205 ALA A CA 1
ATOM 1623 C C . ALA A 1 205 ? -32.625 22.531 36.969 1 74.69 205 ALA A C 1
ATOM 1625 O O . ALA A 1 205 ? -32.594 23.469 36.156 1 74.69 205 ALA A O 1
ATOM 1626 N N . GLU A 1 206 ? -31.531 22.281 37.781 1 74.62 206 GLU A N 1
ATOM 1627 C CA . GLU A 1 206 ? -30.188 22.688 37.375 1 74.62 206 GLU A CA 1
ATOM 1628 C C . GLU A 1 206 ? -29.391 21.516 36.812 1 74.62 206 GLU A C 1
ATOM 1630 O O . GLU A 1 206 ? -29.453 20.406 37.375 1 74.62 206 GLU A O 1
ATOM 1635 N N . ILE A 1 207 ? -28.938 21.609 35.562 1 74.19 207 ILE A N 1
ATOM 1636 C CA . ILE A 1 207 ? -28.062 20.578 34.969 1 74.19 207 ILE A CA 1
ATOM 1637 C C . ILE A 1 207 ? -26.641 20.766 35.5 1 74.19 207 ILE A C 1
ATOM 1639 O O . ILE A 1 207 ? -26.031 21.812 35.281 1 74.19 207 ILE A O 1
ATOM 1643 N N . VAL A 1 208 ? -26.188 19.922 36.375 1 73.12 208 VAL A N 1
ATOM 1644 C CA . VAL A 1 208 ? -24.828 19.969 36.875 1 73.12 208 VAL A CA 1
ATOM 1645 C C . VAL A 1 208 ? -23.922 19.062 36.062 1 73.12 208 VAL A C 1
ATOM 1647 O O . VAL A 1 208 ? -24.219 17.875 35.875 1 73.12 208 VAL A O 1
ATOM 1650 N N . ILE A 1 209 ? -23.047 19.656 35.312 1 70.06 209 ILE A N 1
ATOM 1651 C CA . ILE A 1 209 ? -22.062 18.938 34.5 1 70.06 209 ILE A CA 1
ATOM 1652 C C . ILE A 1 209 ? -20.906 18.484 35.406 1 70.06 209 ILE A C 1
ATOM 1654 O O . ILE A 1 209 ? -20.172 19.312 35.969 1 70.06 209 ILE A O 1
ATOM 1658 N N . GLU A 1 210 ? -20.875 17.203 35.812 1 64.88 210 GLU A N 1
ATOM 1659 C CA . GLU A 1 210 ? -19.734 16.688 36.562 1 64.88 210 GLU A CA 1
ATOM 1660 C C . GLU A 1 210 ? -18.562 16.359 35.625 1 64.88 210 GLU A C 1
ATOM 1662 O O . GLU A 1 210 ? -18.703 15.547 34.688 1 64.88 210 GLU A O 1
ATOM 1667 N N . PRO A 1 211 ? -17.531 17.078 35.75 1 61.06 211 PRO A N 1
ATOM 1668 C CA . PRO A 1 211 ? -16.375 16.781 34.906 1 61.06 211 PRO A CA 1
ATOM 1669 C C . PRO A 1 211 ? -15.812 15.383 35.156 1 61.06 211 PRO A C 1
ATOM 1671 O O . PRO A 1 211 ? -15.797 14.922 36.312 1 61.06 211 PRO A O 1
ATOM 1674 N N . GLU A 1 212 ? -15.953 14.438 34.219 1 57.09 212 GLU A N 1
ATOM 1675 C CA . GLU A 1 212 ? -15.297 13.148 34.438 1 57.09 212 GLU A CA 1
ATOM 1676 C C . GLU A 1 212 ? -13.859 13.328 34.875 1 57.09 212 GLU A C 1
ATOM 1678 O O . GLU A 1 212 ? -13.156 14.227 34.406 1 57.09 212 GLU A O 1
ATOM 1683 N N . ARG A 1 213 ? -13.523 12.781 36.156 1 51.97 213 ARG A N 1
ATOM 1684 C CA . ARG A 1 213 ? -12.219 12.867 36.812 1 51.97 213 ARG A CA 1
ATOM 1685 C C . ARG A 1 213 ? -11.086 12.703 35.781 1 51.97 213 ARG A C 1
ATOM 1687 O O . ARG A 1 213 ? -11.07 11.75 35 1 51.97 213 ARG A O 1
ATOM 1694 N N . ARG A 1 214 ? -10.547 13.789 35.406 1 51.44 214 ARG A N 1
ATOM 1695 C CA . ARG A 1 214 ? -9.266 13.75 34.688 1 51.44 214 ARG A CA 1
ATOM 1696 C C . ARG A 1 214 ? -8.312 12.758 35.344 1 51.44 214 ARG A C 1
ATOM 1698 O O . ARG A 1 214 ? -8.125 12.781 36.562 1 51.44 214 ARG A O 1
ATOM 1705 N N . GLY A 1 215 ? -8.297 11.547 35.094 1 47.38 215 GLY A N 1
ATOM 1706 C CA . GLY A 1 215 ? -7.266 10.766 35.75 1 47.38 215 GLY A CA 1
ATOM 1707 C C . GLY A 1 215 ? -6.078 11.594 36.219 1 47.38 215 GLY A C 1
ATOM 1708 O O . GLY A 1 215 ? -5.887 12.719 35.75 1 47.38 215 GLY A O 1
ATOM 1709 N N . GLY A 1 216 ? -5.559 11.312 37.5 1 45.12 216 GLY A N 1
ATOM 1710 C CA . GLY A 1 216 ? -4.449 11.953 38.188 1 45.12 216 GLY A CA 1
ATOM 1711 C C . GLY A 1 216 ? -3.326 12.367 37.25 1 45.12 216 GLY A C 1
ATOM 1712 O O . GLY A 1 216 ? -2.801 11.539 36.5 1 45.12 216 GLY A O 1
ATOM 1713 N N . TRP A 1 217 ? -3.367 13.562 36.812 1 47.16 217 TRP A N 1
ATOM 1714 C CA . TRP A 1 217 ? -2.18 14.164 36.219 1 47.16 217 TRP A CA 1
ATOM 1715 C C . TRP A 1 217 ? -0.914 13.695 36.906 1 47.16 217 TRP A C 1
ATOM 1717 O O . TRP A 1 217 ? -0.84 13.703 38.156 1 47.16 217 TRP A O 1
ATOM 1727 N N . VAL A 1 218 ? -0.258 12.742 36.5 1 49.03 218 VAL A N 1
ATOM 1728 C CA . VAL A 1 218 ? 1.034 12.383 37.062 1 49.03 218 VAL A CA 1
ATOM 1729 C C . VAL A 1 218 ? 1.894 13.641 37.219 1 49.03 218 VAL A C 1
ATOM 1731 O O . VAL A 1 218 ? 2.17 14.328 36.25 1 49.03 218 VAL A O 1
ATOM 1734 N N . THR A 1 219 ? 1.893 14.414 38.312 1 47.78 219 THR A N 1
ATOM 1735 C CA . THR A 1 219 ? 2.807 15.5 38.625 1 47.78 219 THR A CA 1
ATOM 1736 C C . THR A 1 219 ? 4.25 15.102 38.344 1 47.78 219 THR A C 1
ATOM 1738 O O . THR A 1 219 ? 4.633 13.945 38.562 1 47.78 219 THR A O 1
ATOM 1741 N N . ALA A 1 220 ? 5.07 15.891 37.594 1 51.59 220 ALA A N 1
ATOM 1742 C CA . ALA A 1 220 ? 6.453 15.836 37.125 1 51.59 220 ALA A CA 1
ATOM 1743 C C . ALA A 1 220 ? 7.375 15.297 38.219 1 51.59 220 ALA A C 1
ATOM 1745 O O . ALA A 1 220 ? 8.336 14.578 37.938 1 51.59 220 ALA A O 1
ATOM 1746 N N . ALA A 1 221 ? 7.32 15.891 39.438 1 47.91 221 ALA A N 1
ATOM 1747 C CA . ALA A 1 221 ? 8.32 15.742 40.5 1 47.91 221 ALA A CA 1
ATOM 1748 C C . ALA A 1 221 ? 8.578 14.266 40.781 1 47.91 221 ALA A C 1
ATOM 1750 O O . ALA A 1 221 ? 9.68 13.891 41.188 1 47.91 221 ALA A O 1
ATOM 1751 N N . ALA A 1 222 ? 7.629 13.398 40.938 1 50.78 222 ALA A N 1
ATOM 1752 C CA . ALA A 1 222 ? 7.715 12.141 41.688 1 50.78 222 ALA A CA 1
ATOM 1753 C C . ALA A 1 222 ? 8 10.969 40.75 1 50.78 222 ALA A C 1
ATOM 1755 O O . ALA A 1 222 ? 7.809 9.812 41.125 1 50.78 222 ALA A O 1
ATOM 1756 N N . ILE A 1 223 ? 8.367 11.242 39.5 1 63.69 223 ILE A N 1
ATOM 1757 C CA . ILE A 1 223 ? 8.367 10.062 38.625 1 63.69 223 ILE A CA 1
ATOM 1758 C C . ILE A 1 223 ? 9.719 9.367 38.719 1 63.69 223 ILE A C 1
ATOM 1760 O O . ILE A 1 223 ? 10.688 9.797 38.094 1 63.69 223 ILE A O 1
ATOM 1764 N N . ALA A 1 224 ? 9.977 8.844 39.875 1 72.75 224 ALA A N 1
ATOM 1765 C CA . ALA A 1 224 ? 11.164 8.016 40.031 1 72.75 224 ALA A CA 1
ATOM 1766 C C . ALA A 1 224 ? 11.109 6.777 39.156 1 72.75 224 ALA A C 1
ATOM 1768 O O . ALA A 1 224 ? 10.039 6.184 38.969 1 72.75 224 ALA A O 1
ATOM 1769 N N . GLU A 1 225 ? 12.211 6.559 38.406 1 83.75 225 GLU A N 1
ATOM 1770 C CA . GLU A 1 225 ? 12.352 5.359 37.594 1 83.75 225 GLU A CA 1
ATOM 1771 C C . GLU A 1 225 ? 12.297 4.098 38.438 1 83.75 225 GLU A C 1
ATOM 1773 O O . GLU A 1 225 ? 12.883 4.047 39.531 1 83.75 225 GLU A O 1
ATOM 1778 N N . GLU A 1 226 ? 11.32 3.232 38.125 1 84.25 226 GLU A N 1
ATOM 1779 C CA . GLU A 1 226 ? 11.18 1.967 38.844 1 84.25 226 GLU A CA 1
ATOM 1780 C C . GLU A 1 226 ? 11.578 0.788 37.969 1 84.25 226 GLU A C 1
ATOM 1782 O O . GLU A 1 226 ? 11.359 0.814 36.75 1 84.25 226 GLU A O 1
ATOM 1787 N N . SER A 1 227 ? 12.273 -0.119 38.562 1 86.62 227 SER A N 1
ATOM 1788 C CA . SER A 1 227 ? 12.609 -1.347 37.844 1 86.62 227 SER A CA 1
ATOM 1789 C C . SER A 1 227 ? 11.469 -2.357 37.938 1 86.62 227 SER A C 1
ATOM 1791 O O . SER A 1 227 ? 11.031 -2.725 39.031 1 86.62 227 SER A O 1
ATOM 1793 N N . VAL A 1 228 ? 10.977 -2.736 36.875 1 90.94 228 VAL A N 1
ATOM 1794 C CA . VAL A 1 228 ? 9.859 -3.672 36.781 1 90.94 228 VAL A CA 1
ATOM 1795 C C . VAL A 1 228 ? 10.367 -5.031 36.312 1 90.94 228 VAL A C 1
ATOM 1797 O O . VAL A 1 228 ? 11.281 -5.109 35.469 1 90.94 228 VAL A O 1
ATOM 1800 N N . PRO A 1 229 ? 9.875 -6.055 36.906 1 91.62 229 PRO A N 1
ATOM 1801 C CA . PRO A 1 229 ? 10.281 -7.387 36.469 1 91.62 229 PRO A CA 1
ATOM 1802 C C . PRO A 1 229 ? 9.898 -7.656 35 1 91.62 229 PRO A C 1
ATOM 1804 O O . PRO A 1 229 ? 8.961 -7.051 34.5 1 91.62 229 PRO A O 1
ATOM 1807 N N . TYR A 1 230 ? 10.602 -8.578 34.438 1 91.5 230 TYR A N 1
ATOM 1808 C CA . TYR A 1 230 ? 10.422 -8.883 33.031 1 91.5 230 TYR A CA 1
ATOM 1809 C C . TYR A 1 230 ? 9.039 -9.461 32.75 1 91.5 230 TYR A C 1
ATOM 1811 O O . TYR A 1 230 ? 8.461 -9.25 31.688 1 91.5 230 TYR A O 1
ATOM 1819 N N . THR A 1 231 ? 8.469 -10.156 33.719 1 91.31 231 THR A N 1
ATOM 1820 C CA . THR A 1 231 ? 7.129 -10.711 33.594 1 91.31 231 THR A CA 1
ATOM 1821 C C . THR A 1 231 ? 6.102 -9.602 33.406 1 91.31 231 THR A C 1
ATOM 1823 O O . THR A 1 231 ? 5.195 -9.719 32.562 1 91.31 231 THR A O 1
ATOM 1826 N N . THR A 1 232 ? 6.336 -8.531 34.094 1 91.94 232 THR A N 1
ATOM 1827 C CA . THR A 1 232 ? 5.426 -7.398 33.969 1 91.94 232 THR A CA 1
ATOM 1828 C C . THR A 1 232 ? 5.625 -6.676 32.656 1 91.94 232 THR A C 1
ATOM 1830 O O . THR A 1 232 ? 4.668 -6.152 32.062 1 91.94 232 THR A O 1
ATOM 1833 N N . ILE A 1 233 ? 6.855 -6.715 32.188 1 94 233 ILE A N 1
ATOM 1834 C CA . ILE A 1 233 ? 7.168 -6.082 30.891 1 94 233 ILE A CA 1
ATOM 1835 C C . ILE A 1 233 ? 6.406 -6.781 29.766 1 94 233 ILE A C 1
ATOM 1837 O O . ILE A 1 233 ? 5.828 -6.121 28.906 1 94 233 ILE A O 1
ATOM 1841 N N . ILE A 1 234 ? 6.332 -8.086 29.859 1 94 234 ILE A N 1
ATOM 1842 C CA . ILE A 1 234 ? 5.66 -8.867 28.828 1 94 234 ILE A CA 1
ATOM 1843 C C . ILE A 1 234 ? 4.152 -8.625 28.891 1 94 234 ILE A C 1
ATOM 1845 O O . ILE A 1 234 ? 3.506 -8.43 27.859 1 94 234 ILE A O 1
ATOM 1849 N N . THR A 1 235 ? 3.625 -8.57 30.062 1 93.19 235 THR A N 1
ATOM 1850 C CA . THR A 1 235 ? 2.188 -8.375 30.219 1 93.19 235 THR A CA 1
ATOM 1851 C C . THR A 1 235 ? 1.778 -6.965 29.812 1 93.19 235 THR A C 1
ATOM 1853 O O . THR A 1 235 ? 0.746 -6.773 29.172 1 93.19 235 THR A O 1
ATOM 1856 N N . ASP A 1 236 ? 2.633 -6.008 30.156 1 94.5 236 ASP A N 1
ATOM 1857 C CA . ASP A 1 236 ? 2.352 -4.629 29.766 1 94.5 236 ASP A CA 1
ATOM 1858 C C . ASP A 1 236 ? 2.455 -4.461 28.25 1 94.5 236 ASP A C 1
ATOM 1860 O O . ASP A 1 236 ? 1.646 -3.756 27.641 1 94.5 236 ASP A O 1
ATOM 1864 N N . ALA A 1 237 ? 3.432 -5.078 27.719 1 96.31 237 ALA A N 1
ATOM 1865 C CA . ALA A 1 237 ? 3.605 -4.988 26.266 1 96.31 237 ALA A CA 1
ATOM 1866 C C . ALA A 1 237 ? 2.377 -5.516 25.531 1 96.31 237 ALA A C 1
ATOM 1868 O O . ALA A 1 237 ? 1.93 -4.918 24.547 1 96.31 237 ALA A O 1
ATOM 1869 N N . ARG A 1 238 ? 1.819 -6.613 25.984 1 94.75 238 ARG A N 1
ATOM 1870 C CA . ARG A 1 238 ? 0.63 -7.18 25.359 1 94.75 238 ARG A CA 1
ATOM 1871 C C . ARG A 1 238 ? -0.575 -6.262 25.531 1 94.75 238 ARG A C 1
ATOM 1873 O O . ARG A 1 238 ? -1.374 -6.086 24.609 1 94.75 238 ARG A O 1
ATOM 1880 N N . ARG A 1 239 ? -0.674 -5.734 26.703 1 93.88 239 ARG A N 1
ATOM 1881 C CA . ARG A 1 239 ? -1.774 -4.816 26.969 1 93.88 239 ARG A CA 1
ATOM 1882 C C . ARG A 1 239 ? -1.695 -3.59 26.062 1 93.88 239 ARG A C 1
ATOM 1884 O O . ARG A 1 239 ? -2.697 -3.184 25.469 1 93.88 239 ARG A O 1
ATOM 1891 N N . PHE A 1 240 ? -0.502 -3.041 25.938 1 96.19 240 PHE A N 1
ATOM 1892 C CA . PHE A 1 240 ? -0.313 -1.865 25.109 1 96.19 240 PHE A CA 1
ATOM 1893 C C . PHE A 1 240 ? -0.474 -2.223 23.625 1 96.19 240 PHE A C 1
ATOM 1895 O O . PHE A 1 240 ? -1.012 -1.434 22.844 1 96.19 240 PHE A O 1
ATOM 1902 N N . PHE A 1 241 ? -0.116 -3.389 23.266 1 96.38 241 PHE A N 1
ATOM 1903 C CA . PHE A 1 241 ? -0.219 -3.814 21.875 1 96.38 241 PHE A CA 1
ATOM 1904 C C . PHE A 1 241 ? -1.669 -3.789 21.406 1 96.38 241 PHE A C 1
ATOM 1906 O O . PHE A 1 241 ? -1.959 -3.355 20.281 1 96.38 241 PHE A O 1
ATOM 1913 N N . VAL A 1 242 ? -2.549 -4.223 22.219 1 93.12 242 VAL A N 1
ATOM 1914 C CA . VAL A 1 242 ? -3.959 -4.305 21.859 1 93.12 242 VAL A CA 1
ATOM 1915 C C . VAL A 1 242 ? -4.492 -2.91 21.547 1 93.12 242 VAL A C 1
ATOM 1917 O O . VAL A 1 242 ? -5.301 -2.74 20.625 1 93.12 242 VAL A O 1
ATOM 1920 N N . THR A 1 243 ? -3.943 -1.953 22.156 1 92.88 243 THR A N 1
ATOM 1921 C CA . THR A 1 243 ? -4.414 -0.587 21.953 1 92.88 243 THR A CA 1
ATOM 1922 C C . THR A 1 243 ? -3.625 0.102 20.859 1 92.88 243 THR A C 1
ATOM 1924 O O . THR A 1 243 ? -4.207 0.714 19.953 1 92.88 243 THR A O 1
ATOM 1927 N N . PHE A 1 244 ? -2.352 -0.068 20.844 1 94.25 244 PHE A N 1
ATOM 1928 C CA . PHE A 1 244 ? -1.491 0.747 20 1 94.25 244 PHE A CA 1
ATOM 1929 C C . PHE A 1 244 ? -1.389 0.151 18.594 1 94.25 244 PHE A C 1
ATOM 1931 O O . PHE A 1 244 ? -0.888 0.799 17.672 1 94.25 244 PHE A O 1
ATOM 1938 N N . LYS A 1 245 ? -1.828 -1.097 18.406 1 94.31 245 LYS A N 1
ATOM 1939 C CA . LYS A 1 245 ? -1.859 -1.636 17.047 1 94.31 245 LYS A CA 1
ATOM 1940 C C . LYS A 1 245 ? -2.795 -0.826 16.156 1 94.31 245 LYS A C 1
ATOM 1942 O O . LYS A 1 245 ? -2.711 -0.903 14.938 1 94.31 245 LYS A O 1
ATOM 1947 N N . ARG A 1 246 ? -3.643 0.021 16.75 1 92.25 246 ARG A N 1
ATOM 1948 C CA . ARG A 1 246 ? -4.551 0.913 16.031 1 92.25 246 ARG A CA 1
ATOM 1949 C C . ARG A 1 246 ? -3.775 1.935 15.211 1 92.25 246 ARG A C 1
ATOM 1951 O O . ARG A 1 246 ? -4.266 2.41 14.188 1 92.25 246 ARG A O 1
ATOM 1958 N N . LEU A 1 247 ? -2.586 2.191 15.633 1 92.25 247 LEU A N 1
ATOM 1959 C CA . LEU A 1 247 ? -1.781 3.209 14.961 1 92.25 247 LEU A CA 1
ATOM 1960 C C . LEU A 1 247 ? -1.381 2.754 13.562 1 92.25 247 LEU A C 1
ATOM 1962 O O . LEU A 1 247 ? -1.202 3.58 12.664 1 92.25 247 LEU A O 1
ATOM 1966 N N . PHE A 1 248 ? -1.333 1.44 13.367 1 92.56 248 PHE A N 1
ATOM 1967 C CA . PHE A 1 248 ? -0.909 0.909 12.078 1 92.56 248 PHE A CA 1
ATOM 1968 C C . PHE A 1 248 ? -2.021 1.042 11.047 1 92.56 248 PHE A C 1
ATOM 1970 O O . PHE A 1 248 ? -1.772 0.956 9.844 1 92.56 248 PHE A O 1
ATOM 1977 N N . VAL A 1 249 ? -3.248 1.246 11.5 1 89.31 249 VAL A N 1
ATOM 1978 C CA . VAL A 1 249 ? -4.375 1.351 10.578 1 89.31 249 VAL A CA 1
ATOM 1979 C C . VAL A 1 249 ? -4.957 2.762 10.625 1 89.31 249 VAL A C 1
ATOM 1981 O O . VAL A 1 249 ? -6.145 2.961 10.359 1 89.31 249 VAL A O 1
ATOM 1984 N N . ASN A 1 250 ? -4.262 3.701 11.07 1 83.5 250 ASN A N 1
ATOM 1985 C CA . ASN A 1 250 ? -4.574 5.125 11.055 1 83.5 250 ASN A CA 1
ATOM 1986 C C . ASN A 1 250 ? -5.785 5.441 11.93 1 83.5 250 ASN A C 1
ATOM 1988 O O . ASN A 1 250 ? -6.605 6.293 11.578 1 83.5 250 ASN A O 1
ATOM 1992 N N . LEU A 1 251 ? -5.926 4.711 12.992 1 85.62 251 LEU A N 1
ATOM 1993 C CA . LEU A 1 251 ? -6.922 5.031 14.008 1 85.62 251 LEU A CA 1
ATOM 1994 C C . LEU A 1 251 ? -6.305 5.855 15.133 1 85.62 251 LEU A C 1
ATOM 1996 O O . LEU A 1 251 ? -5.137 5.656 15.484 1 85.62 251 LEU A O 1
ATOM 2000 N N . ILE A 1 252 ? -7.094 6.777 15.578 1 84.06 252 ILE A N 1
ATOM 2001 C CA . ILE A 1 252 ? -6.566 7.66 16.609 1 84.06 252 ILE A CA 1
ATOM 2002 C C . ILE A 1 252 ? -6.867 7.074 17.984 1 84.06 252 ILE A C 1
ATOM 2004 O O . ILE A 1 252 ? -7.781 6.262 18.141 1 84.06 252 ILE A O 1
ATOM 2008 N N . LEU A 1 253 ? -5.98 7.406 18.906 1 87.62 253 LEU A N 1
ATOM 2009 C CA . LEU A 1 253 ? -6.102 6.926 20.281 1 87.62 253 LEU A CA 1
ATOM 2010 C C . LEU A 1 253 ? -6.844 7.934 21.156 1 87.62 253 LEU A C 1
ATOM 2012 O O . LEU A 1 253 ? -6.91 9.117 20.812 1 87.62 253 LEU A O 1
ATOM 2016 N N . SER A 1 254 ? -7.449 7.426 22.172 1 83.12 254 SER A N 1
ATOM 2017 C CA . SER A 1 254 ? -8.188 8.281 23.094 1 83.12 254 SER A CA 1
ATOM 2018 C C . SER A 1 254 ? -7.246 8.969 24.078 1 83.12 254 SER A C 1
ATOM 2020 O O . SER A 1 254 ? -6.07 8.609 24.172 1 83.12 254 SER A O 1
ATOM 2022 N N . PHE A 1 255 ? -7.75 9.922 24.797 1 80.81 255 PHE A N 1
ATOM 2023 C CA . PHE A 1 255 ? -6.973 10.633 25.812 1 80.81 255 PHE A CA 1
ATOM 2024 C C . PHE A 1 255 ? -6.664 9.727 27 1 80.81 255 PHE A C 1
ATOM 2026 O O . PHE A 1 255 ? -5.613 9.867 27.625 1 80.81 255 PHE A O 1
ATOM 2033 N N . GLN A 1 256 ? -7.527 8.758 27.203 1 81.38 256 GLN A N 1
ATOM 2034 C CA . GLN A 1 256 ? -7.285 7.812 28.297 1 81.38 256 GLN A CA 1
ATOM 2035 C C . GLN A 1 256 ? -6.102 6.902 27.969 1 81.38 256 GLN A C 1
ATOM 2037 O O . GLN A 1 256 ? -5.309 6.578 28.859 1 81.38 256 GLN A O 1
ATOM 2042 N N . ASP A 1 257 ? -6.066 6.566 26.75 1 87.5 257 ASP A N 1
ATOM 2043 C CA . ASP A 1 257 ? -4.938 5.742 26.328 1 87.5 257 ASP A CA 1
ATOM 2044 C C . ASP A 1 257 ? -3.621 6.5 26.453 1 87.5 257 ASP A C 1
ATOM 2046 O O . ASP A 1 257 ? -2.604 5.926 26.844 1 87.5 257 ASP A O 1
ATOM 2050 N N . ARG A 1 258 ? -3.693 7.75 26.172 1 87.19 258 ARG A N 1
ATOM 2051 C CA . ARG A 1 258 ? -2.508 8.602 26.266 1 87.19 258 ARG A CA 1
ATOM 2052 C C . ARG A 1 258 ? -2.025 8.711 27.703 1 87.19 258 ARG A C 1
ATOM 2054 O O . ARG A 1 258 ? -0.838 8.523 27.984 1 87.19 258 ARG A O 1
ATOM 2061 N N . THR A 1 259 ? -2.936 8.953 28.578 1 85.25 259 THR A N 1
ATOM 2062 C CA . THR A 1 259 ? -2.588 9.172 29.984 1 85.25 259 THR A CA 1
ATOM 2063 C C . THR A 1 259 ? -2.041 7.895 30.609 1 85.25 259 THR A C 1
ATOM 2065 O O . THR A 1 259 ? -1.062 7.938 31.359 1 85.25 259 THR A O 1
ATOM 2068 N N . ARG A 1 260 ? -2.641 6.844 30.297 1 89 260 ARG A N 1
ATOM 2069 C CA . ARG A 1 260 ? -2.213 5.57 30.859 1 89 260 ARG A CA 1
ATOM 2070 C C . ARG A 1 260 ? -0.827 5.184 30.359 1 89 260 ARG A C 1
ATOM 2072 O O . ARG A 1 260 ? 0.031 4.766 31.141 1 89 260 ARG A O 1
ATOM 2079 N N . SER A 1 261 ? -0.629 5.316 29.109 1 92.62 261 SER A N 1
ATOM 2080 C CA . SER A 1 261 ? 0.653 4.941 28.531 1 92.62 261 SER A CA 1
ATOM 2081 C C . SER A 1 261 ? 1.764 5.883 28.969 1 92.62 261 SER A C 1
ATOM 2083 O O . SER A 1 261 ? 2.859 5.441 29.328 1 92.62 261 SER A O 1
ATOM 2085 N N . GLN A 1 262 ? 1.466 7.152 28.984 1 90.88 262 GLN A N 1
ATOM 2086 C CA . GLN A 1 262 ? 2.457 8.141 29.406 1 90.88 262 GLN A CA 1
ATOM 2087 C C . GLN A 1 262 ? 2.881 7.926 30.844 1 90.88 262 GLN A C 1
ATOM 2089 O O . GLN A 1 262 ? 4.066 7.996 31.172 1 90.88 262 GLN A O 1
ATOM 2094 N N . ALA A 1 263 ? 1.927 7.633 31.688 1 90 263 ALA A N 1
ATOM 2095 C CA . ALA A 1 263 ? 2.217 7.414 33.094 1 90 263 ALA A CA 1
ATOM 2096 C C . ALA A 1 263 ? 3.119 6.199 33.312 1 90 263 ALA A C 1
ATOM 2098 O O . ALA A 1 263 ? 4.016 6.211 34.156 1 90 263 ALA A O 1
ATOM 2099 N N . THR A 1 264 ? 2.898 5.242 32.562 1 93.06 264 THR A N 1
ATOM 2100 C CA . THR A 1 264 ? 3.693 4.027 32.656 1 93.06 264 THR A CA 1
ATOM 2101 C C . THR A 1 264 ? 5.105 4.25 32.125 1 93.06 264 THR A C 1
ATOM 2103 O O . THR A 1 264 ? 6.086 3.881 32.781 1 93.06 264 THR A O 1
ATOM 2106 N N . PHE A 1 265 ? 5.293 4.918 31 1 94.44 265 PHE A N 1
ATOM 2107 C CA . PHE A 1 265 ? 6.586 5.055 30.328 1 94.44 265 PHE A CA 1
ATOM 2108 C C . PHE A 1 265 ? 7.461 6.074 31.062 1 94.44 265 PHE A C 1
ATOM 2110 O O . PHE A 1 265 ? 8.688 5.98 31.016 1 94.44 265 PHE A O 1
ATOM 2117 N N . LEU A 1 266 ? 6.863 6.988 31.734 1 91.88 266 LEU A N 1
ATOM 2118 C CA . LEU A 1 266 ? 7.641 7.98 32.469 1 91.88 266 LEU A CA 1
ATOM 2119 C C . LEU A 1 266 ? 8.305 7.355 33.688 1 91.88 266 LEU A C 1
ATOM 2121 O O . LEU A 1 266 ? 9.305 7.871 34.188 1 91.88 266 LEU A O 1
ATOM 2125 N N . ARG A 1 267 ? 7.805 6.18 34.094 1 91.75 267 ARG A N 1
ATOM 2126 C CA . ARG A 1 267 ? 8.328 5.516 35.281 1 91.75 267 ARG A CA 1
ATOM 2127 C C . ARG A 1 267 ? 9.328 4.43 34.906 1 91.75 267 ARG A C 1
ATOM 2129 O O . ARG A 1 267 ? 10.008 3.877 35.781 1 91.75 267 ARG A O 1
ATOM 2136 N N . LEU A 1 268 ? 9.461 4.195 33.688 1 94.5 268 LEU A N 1
ATOM 2137 C CA . LEU A 1 268 ? 10.32 3.105 33.219 1 94.5 268 LEU A CA 1
ATOM 2138 C C . LEU A 1 268 ? 11.734 3.602 32.938 1 94.5 268 LEU A C 1
ATOM 2140 O O . LEU A 1 268 ? 11.938 4.785 32.656 1 94.5 268 LEU A O 1
ATOM 2144 N N . THR A 1 269 ? 12.648 2.676 33.094 1 94.31 269 THR A N 1
ATOM 2145 C CA . THR A 1 269 ? 14 2.938 32.594 1 94.31 269 THR A CA 1
ATOM 2146 C C . THR A 1 269 ? 14.047 2.861 31.062 1 94.31 269 THR A C 1
ATOM 2148 O O . THR A 1 269 ? 13.18 2.24 30.453 1 94.31 269 THR A O 1
ATOM 2151 N N . PRO A 1 270 ? 15 3.512 30.438 1 94.62 270 PRO A N 1
ATOM 2152 C CA . PRO A 1 270 ? 15.094 3.471 28.984 1 94.62 270 PRO A CA 1
ATOM 2153 C C . PRO A 1 270 ? 15.156 2.047 28.438 1 94.62 270 PRO A C 1
ATOM 2155 O O . PRO A 1 270 ? 14.5 1.738 27.438 1 94.62 270 PRO A O 1
ATOM 2158 N N . GLU A 1 271 ? 15.859 1.209 29.078 1 94.06 271 GLU A N 1
ATOM 2159 C CA . GLU A 1 271 ? 16 -0.165 28.609 1 94.06 271 GLU A CA 1
ATOM 2160 C C . GLU A 1 271 ? 14.664 -0.902 28.656 1 94.06 271 GLU A C 1
ATOM 2162 O O . GLU A 1 271 ? 14.32 -1.623 27.719 1 94.06 271 GLU A O 1
ATOM 2167 N N . GLN A 1 272 ? 13.984 -0.682 29.688 1 95.5 272 GLN A N 1
ATOM 2168 C CA . GLN A 1 272 ? 12.695 -1.345 29.859 1 95.5 272 GLN A CA 1
ATOM 2169 C C . GLN A 1 272 ? 11.672 -0.795 28.859 1 95.5 272 GLN A C 1
ATOM 2171 O O . GLN A 1 272 ? 10.859 -1.548 28.328 1 95.5 272 GLN A O 1
ATOM 2176 N N . ALA A 1 273 ? 11.711 0.514 28.641 1 96.5 273 ALA A N 1
ATOM 2177 C CA . ALA A 1 273 ? 10.797 1.129 27.688 1 96.5 273 ALA A CA 1
ATOM 2178 C C . ALA A 1 273 ? 10.992 0.547 26.281 1 96.5 273 ALA A C 1
ATOM 2180 O O . ALA A 1 273 ? 10.023 0.187 25.609 1 96.5 273 ALA A O 1
ATOM 2181 N N . TYR A 1 274 ? 12.242 0.395 25.906 1 96.5 274 TYR A N 1
ATOM 2182 C CA . TYR A 1 274 ? 12.539 -0.135 24.578 1 96.5 274 TYR A CA 1
ATOM 2183 C C . TYR A 1 274 ? 12.18 -1.613 24.5 1 96.5 274 TYR A C 1
ATOM 2185 O O . TYR A 1 274 ? 11.766 -2.096 23.438 1 96.5 274 TYR A O 1
ATOM 2193 N N . LYS A 1 275 ? 12.266 -2.285 25.594 1 95.75 275 LYS A N 1
ATOM 2194 C CA . LYS A 1 275 ? 11.898 -3.697 25.594 1 95.75 275 LYS A CA 1
ATOM 2195 C C . LYS A 1 275 ? 10.398 -3.875 25.375 1 95.75 275 LYS A C 1
ATOM 2197 O O . LYS A 1 275 ? 9.977 -4.781 24.656 1 95.75 275 LYS A O 1
ATOM 2202 N N . ILE A 1 276 ? 9.625 -3.039 25.953 1 96.81 276 ILE A N 1
ATOM 2203 C CA . ILE A 1 276 ? 8.18 -3.086 25.75 1 96.81 276 ILE A CA 1
ATOM 2204 C C . ILE A 1 276 ? 7.859 -2.844 24.266 1 96.81 276 ILE A C 1
ATOM 2206 O O . ILE A 1 276 ? 7.086 -3.59 23.672 1 96.81 276 ILE A O 1
ATOM 2210 N N . ILE A 1 277 ? 8.516 -1.894 23.719 1 97.12 277 ILE A N 1
ATOM 2211 C CA . ILE A 1 277 ? 8.266 -1.522 22.328 1 97.12 277 ILE A CA 1
ATOM 2212 C C . ILE A 1 277 ? 8.703 -2.656 21.406 1 97.12 277 ILE A C 1
ATOM 2214 O O . ILE A 1 277 ? 8.008 -2.99 20.438 1 97.12 277 ILE A O 1
ATOM 2218 N N . GLU A 1 278 ? 9.805 -3.236 21.734 1 96.38 278 GLU A N 1
ATOM 2219 C CA . GLU A 1 278 ? 10.32 -4.328 20.906 1 96.38 278 GLU A CA 1
ATOM 2220 C C . GLU A 1 278 ? 9.359 -5.516 20.922 1 96.38 278 GLU A C 1
ATOM 2222 O O . GLU A 1 278 ? 9.141 -6.148 19.875 1 96.38 278 GLU A O 1
ATOM 2227 N N . ILE A 1 279 ? 8.805 -5.789 22.031 1 95.94 279 ILE A N 1
ATOM 2228 C CA . ILE A 1 279 ? 7.848 -6.887 22.125 1 95.94 279 ILE A CA 1
ATOM 2229 C C . ILE A 1 279 ? 6.566 -6.523 21.375 1 95.94 279 ILE A C 1
ATOM 2231 O O . ILE A 1 279 ? 5.996 -7.352 20.672 1 95.94 279 ILE A O 1
ATOM 2235 N N . GLU A 1 280 ? 6.141 -5.285 21.484 1 96.81 280 GLU A N 1
ATOM 2236 C CA . GLU A 1 280 ? 4.965 -4.832 20.75 1 96.81 280 GLU A CA 1
ATOM 2237 C C . GLU A 1 280 ? 5.16 -4.984 19.25 1 96.81 280 GLU A C 1
ATOM 2239 O O . GLU A 1 280 ? 4.27 -5.473 18.547 1 96.81 280 GLU A O 1
ATOM 2244 N N . LEU A 1 281 ? 6.301 -4.59 18.828 1 95.75 281 LEU A N 1
ATOM 2245 C CA . LEU A 1 281 ? 6.59 -4.668 17.391 1 95.75 281 LEU A CA 1
ATOM 2246 C C . LEU A 1 281 ? 6.711 -6.117 16.938 1 95.75 281 LEU A C 1
ATOM 2248 O O . LEU A 1 281 ? 6.332 -6.453 15.812 1 95.75 281 LEU A O 1
ATOM 2252 N N . SER A 1 282 ? 7.188 -6.93 17.812 1 94.62 282 SER A N 1
ATOM 2253 C CA . SER A 1 282 ? 7.242 -8.359 17.516 1 94.62 282 SER A CA 1
ATOM 2254 C C . SER A 1 282 ? 5.844 -8.953 17.375 1 94.62 282 SER A C 1
ATOM 2256 O O . SER A 1 282 ? 5.594 -9.773 16.5 1 94.62 282 SER A O 1
ATOM 2258 N N . LEU A 1 283 ? 5.012 -8.562 18.219 1 95.62 283 LEU A N 1
ATOM 2259 C CA . LEU A 1 283 ? 3.629 -9.023 18.156 1 95.62 283 LEU A CA 1
ATOM 2260 C C . LEU A 1 283 ? 2.938 -8.508 16.906 1 95.62 283 LEU A C 1
ATOM 2262 O O . LEU A 1 283 ? 2.127 -9.211 16.297 1 95.62 283 LEU A O 1
ATOM 2266 N N . MET A 1 284 ? 3.256 -7.32 16.531 1 96 284 MET A N 1
ATOM 2267 C CA . MET A 1 284 ? 2.68 -6.773 15.305 1 96 284 MET A CA 1
ATOM 2268 C C . MET A 1 284 ? 3.184 -7.531 14.078 1 96 284 MET A C 1
ATOM 2270 O O . MET A 1 284 ? 2.418 -7.797 13.156 1 96 284 MET A O 1
ATOM 2274 N N . TYR A 1 285 ? 4.488 -7.859 14.102 1 95.38 285 TYR A N 1
ATOM 2275 C CA . TYR A 1 285 ? 5.027 -8.688 13.031 1 95.38 285 TYR A CA 1
ATOM 2276 C C . TYR A 1 285 ? 4.262 -10 12.914 1 95.38 285 TYR A C 1
ATOM 2278 O O . TYR A 1 285 ? 3.881 -10.406 11.812 1 95.38 285 TYR A O 1
ATOM 2286 N N . ASP A 1 286 ? 3.988 -10.602 14.023 1 95.06 286 ASP A N 1
ATOM 2287 C CA . ASP A 1 286 ? 3.285 -11.883 14.031 1 95.06 286 ASP A CA 1
ATOM 2288 C C . ASP A 1 286 ? 1.865 -11.734 13.484 1 95.06 286 ASP A C 1
ATOM 2290 O O . ASP A 1 286 ? 1.358 -12.625 12.805 1 95.06 286 ASP A O 1
ATOM 2294 N N . THR A 1 287 ? 1.308 -10.68 13.758 1 95.44 287 THR A N 1
ATOM 2295 C CA . THR A 1 287 ? -0.058 -10.438 13.305 1 95.44 287 THR A CA 1
ATOM 2296 C C . THR A 1 287 ? -0.099 -10.227 11.797 1 95.44 287 THR A C 1
ATOM 2298 O O . THR A 1 287 ? -1.021 -10.695 11.125 1 95.44 287 THR A O 1
ATOM 2301 N N . LEU A 1 288 ? 0.918 -9.617 11.258 1 95.81 288 LEU A N 1
ATOM 2302 C CA . LEU A 1 288 ? 0.896 -9.227 9.852 1 95.81 288 LEU A CA 1
ATOM 2303 C C . LEU A 1 288 ? 1.475 -10.336 8.977 1 95.81 288 LEU A C 1
ATOM 2305 O O . LEU A 1 288 ? 1.07 -10.492 7.824 1 95.81 288 LEU A O 1
ATOM 2309 N N . HIS A 1 289 ? 2.438 -11.133 9.523 1 95.19 289 HIS A N 1
ATOM 2310 C CA . HIS A 1 289 ? 3.205 -11.977 8.617 1 95.19 289 HIS A CA 1
ATOM 2311 C C . HIS A 1 289 ? 3.141 -13.438 9.047 1 95.19 289 HIS A C 1
ATOM 2313 O O . HIS A 1 289 ? 3.748 -14.305 8.406 1 95.19 289 HIS A O 1
ATOM 2319 N N . SER A 1 290 ? 2.457 -13.688 10.102 1 94.81 290 SER A N 1
ATOM 2320 C CA . SER A 1 290 ? 2.297 -15.07 10.547 1 94.81 290 SER A CA 1
ATOM 2321 C C . SER A 1 290 ? 0.837 -15.383 10.852 1 94.81 290 SER A C 1
ATOM 2323 O O . SER A 1 290 ? -0.042 -14.547 10.648 1 94.81 290 SER A O 1
ATOM 2325 N N . LYS A 1 291 ? 0.576 -16.641 11.289 1 94.56 291 LYS A N 1
ATOM 2326 C CA . LYS A 1 291 ? -0.778 -17.078 11.609 1 94.56 291 LYS A CA 1
ATOM 2327 C C . LYS A 1 291 ? -1.108 -16.812 13.078 1 94.56 291 LYS A C 1
ATOM 2329 O O . LYS A 1 291 ? -2.146 -17.266 13.57 1 94.56 291 LYS A O 1
ATOM 2334 N N . ALA A 1 292 ? -0.356 -16.141 13.75 1 90.5 292 ALA A N 1
ATOM 2335 C CA . ALA A 1 292 ? -0.446 -16.016 15.203 1 90.5 292 ALA A CA 1
ATOM 2336 C C . ALA A 1 292 ? -1.794 -15.438 15.617 1 90.5 292 ALA A C 1
ATOM 2338 O O . ALA A 1 292 ? -2.391 -15.883 16.594 1 90.5 292 ALA A O 1
ATOM 2339 N N . ALA A 1 293 ? -2.307 -14.531 14.875 1 87.69 293 ALA A N 1
ATOM 2340 C CA . ALA A 1 293 ? -3.562 -13.875 15.242 1 87.69 293 ALA A CA 1
ATOM 2341 C C . ALA A 1 293 ? -4.727 -14.867 15.203 1 87.69 293 ALA A C 1
ATOM 2343 O O . ALA A 1 293 ? -5.715 -14.703 15.922 1 87.69 293 ALA A O 1
ATOM 2344 N N . VAL A 1 294 ? -4.555 -15.859 14.414 1 91.31 294 VAL A N 1
ATOM 2345 C CA . VAL A 1 294 ? -5.637 -16.828 14.242 1 91.31 294 VAL A CA 1
ATOM 2346 C C . VAL A 1 294 ? -5.426 -18.016 15.172 1 91.31 294 VAL A C 1
ATOM 2348 O O . VAL A 1 294 ? -6.359 -18.453 15.852 1 91.31 294 VAL A O 1
ATOM 2351 N N . ILE A 1 295 ? -4.238 -18.438 15.336 1 93.62 295 ILE A N 1
ATOM 2352 C CA . ILE A 1 295 ? -3.938 -19.672 16.062 1 93.62 295 ILE A CA 1
ATOM 2353 C C . ILE A 1 295 ? -4.168 -19.469 17.547 1 93.62 295 ILE A C 1
ATOM 2355 O O . ILE A 1 295 ? -4.492 -20.406 18.281 1 93.62 295 ILE A O 1
ATOM 2359 N N . HIS A 1 296 ? -4.074 -18.266 18.016 1 92.94 296 HIS A N 1
ATOM 2360 C CA . HIS A 1 296 ? -4.199 -18.016 19.453 1 92.94 296 HIS A CA 1
ATOM 2361 C C . HIS A 1 296 ? -5.637 -17.703 19.828 1 92.94 296 HIS A C 1
ATOM 2363 O O . HIS A 1 296 ? -5.918 -17.359 20.984 1 92.94 296 HIS A O 1
ATOM 2369 N N . THR A 1 297 ? -6.516 -17.844 18.953 1 91.5 297 THR A N 1
ATOM 2370 C CA . THR A 1 297 ? -7.941 -17.797 19.266 1 91.5 297 THR A CA 1
ATOM 2371 C C . THR A 1 297 ? -8.445 -19.172 19.703 1 91.5 297 THR A C 1
ATOM 2373 O O . THR A 1 297 ? -7.719 -20.172 19.594 1 91.5 297 THR A O 1
ATOM 2376 N N . TRP A 1 298 ? -9.625 -19.234 20.234 1 90.06 298 TRP A N 1
ATOM 2377 C CA . TRP A 1 298 ? -10.148 -20.516 20.703 1 90.06 298 TRP A CA 1
ATOM 2378 C C . TRP A 1 298 ? -10.375 -21.469 19.531 1 90.06 298 TRP A C 1
ATOM 2380 O O . TRP A 1 298 ? -10.109 -22.672 19.641 1 90.06 298 TRP A O 1
ATOM 2390 N N . TYR A 1 299 ? -10.836 -20.922 18.422 1 91 299 TYR A N 1
ATOM 2391 C CA . TYR A 1 299 ? -11.055 -21.797 17.266 1 91 299 TYR A CA 1
ATOM 2392 C C . TYR A 1 299 ? -9.734 -22.203 16.625 1 91 299 TYR A C 1
ATOM 2394 O O . TYR A 1 299 ? -9.617 -23.297 16.062 1 91 299 TYR A O 1
ATOM 2402 N N . GLY A 1 300 ? -8.758 -21.328 16.734 1 91.88 300 GLY A N 1
ATOM 2403 C CA . GLY A 1 300 ? -7.445 -21.688 16.234 1 91.88 300 GLY A CA 1
ATOM 2404 C C . GLY A 1 300 ? -6.832 -22.859 16.969 1 91.88 300 GLY A C 1
ATOM 2405 O O . GLY A 1 300 ? -6.242 -23.75 16.344 1 91.88 300 GLY A O 1
ATOM 2406 N N . ARG A 1 301 ? -7.074 -22.922 18.219 1 92.06 301 ARG A N 1
ATOM 2407 C CA . ARG A 1 301 ? -6.566 -24.031 19.016 1 92.06 301 ARG A CA 1
ATOM 2408 C C . ARG A 1 301 ? -7.336 -25.312 18.734 1 92.06 301 ARG A C 1
ATOM 2410 O O . ARG A 1 301 ? -6.746 -26.406 18.688 1 92.06 301 ARG A O 1
ATOM 2417 N N . LEU A 1 302 ? -8.586 -25.172 18.5 1 94.12 302 LEU A N 1
ATOM 2418 C CA . LEU A 1 302 ? -9.391 -26.328 18.125 1 94.12 302 LEU A CA 1
ATOM 2419 C C . LEU A 1 302 ? -8.961 -26.906 16.781 1 94.12 302 LEU A C 1
ATOM 2421 O O . LEU A 1 302 ? -8.875 -28.125 16.625 1 94.12 302 LEU A O 1
ATOM 2425 N N . PHE A 1 303 ? -8.688 -26.047 15.875 1 94.5 303 PHE A N 1
ATOM 2426 C CA . PHE A 1 303 ? -8.258 -26.484 14.555 1 94.5 303 PHE A CA 1
ATOM 2427 C C . PHE A 1 303 ? -6.93 -27.234 14.633 1 94.5 303 PHE A C 1
ATOM 2429 O O . PHE A 1 303 ? -6.699 -28.188 13.883 1 94.5 303 PHE A O 1
ATOM 2436 N N . ARG A 1 304 ? -6.105 -26.797 15.555 1 94.06 304 ARG A N 1
ATOM 2437 C CA . ARG A 1 304 ? -4.824 -27.469 15.719 1 94.06 304 ARG A CA 1
ATOM 2438 C C . ARG A 1 304 ? -5.016 -28.891 16.25 1 94.06 304 ARG A C 1
ATOM 2440 O O . ARG A 1 304 ? -4.324 -29.812 15.82 1 94.06 304 ARG A O 1
ATOM 2447 N N . CYS A 1 305 ? -5.961 -29.031 17.062 1 94.94 305 CYS A N 1
ATOM 2448 C CA . CYS A 1 305 ? -6.27 -30.359 17.578 1 94.94 305 CYS A CA 1
ATOM 2449 C C . CYS A 1 305 ? -6.867 -31.234 16.484 1 94.94 305 CYS A C 1
ATOM 2451 O O . CYS A 1 305 ? -6.488 -32.406 16.328 1 94.94 305 CYS A O 1
ATOM 2453 N N . VAL A 1 306 ? -7.656 -30.625 15.695 1 96.31 306 VAL A N 1
ATOM 2454 C CA . VAL A 1 306 ? -8.32 -31.359 14.625 1 96.31 306 VAL A CA 1
ATOM 2455 C C . VAL A 1 306 ? -7.297 -31.781 13.57 1 96.31 306 VAL A C 1
ATOM 2457 O O . VAL A 1 306 ? -7.328 -32.906 13.078 1 96.31 306 VAL A O 1
ATOM 2460 N N . THR A 1 307 ? -6.387 -30.891 13.234 1 96.12 307 THR A N 1
ATOM 2461 C CA . THR A 1 307 ? -5.398 -31.203 12.211 1 96.12 307 THR A CA 1
ATOM 2462 C C . THR A 1 307 ? -4.441 -32.281 12.695 1 96.12 307 THR A C 1
ATOM 2464 O O . THR A 1 307 ? -4.066 -33.188 11.938 1 96.12 307 THR A O 1
ATOM 2467 N N . LEU A 1 308 ? -4.082 -32.25 13.984 1 96.62 308 LEU A N 1
ATOM 2468 C CA . LEU A 1 308 ? -3.201 -33.281 14.539 1 96.62 308 LEU A CA 1
ATOM 2469 C C . LEU A 1 308 ? -3.896 -34.625 14.578 1 96.62 308 LEU A C 1
ATOM 2471 O O . LEU A 1 308 ? -3.324 -35.656 14.156 1 96.62 308 LEU A O 1
ATOM 2475 N N . LEU A 1 309 ? -5.117 -34.656 14.977 1 97.56 309 LEU A N 1
ATOM 2476 C CA . LEU A 1 309 ? -5.871 -35.906 15.086 1 97.56 309 LEU A CA 1
ATOM 2477 C C . LEU A 1 309 ? -6.188 -36.469 13.711 1 97.56 309 LEU A C 1
ATOM 2479 O O . LEU A 1 309 ? -6.117 -37.688 13.5 1 97.56 309 LEU A O 1
ATOM 2483 N N . SER A 1 310 ? -6.516 -35.594 12.82 1 97.69 310 SER A N 1
ATOM 2484 C CA . SER A 1 310 ? -6.844 -36.031 11.469 1 97.69 310 SER A CA 1
ATOM 2485 C C . SER A 1 310 ? -5.621 -36.594 10.766 1 97.69 310 SER A C 1
ATOM 2487 O O . SER A 1 310 ? -5.715 -37.625 10.086 1 97.69 310 SER A O 1
ATOM 2489 N N . THR A 1 311 ? -4.5 -35.969 10.883 1 97.38 311 THR A N 1
ATOM 2490 C CA . THR A 1 311 ? -3.277 -36.469 10.266 1 97.38 311 THR A CA 1
ATOM 2491 C C . THR A 1 311 ? -2.844 -37.781 10.906 1 97.38 311 THR A C 1
ATOM 2493 O O . THR A 1 311 ? -2.402 -38.719 10.211 1 97.38 311 THR A O 1
ATOM 2496 N N . SER A 1 312 ? -3.047 -37.938 12.219 1 97.69 312 SER A N 1
ATOM 2497 C CA . SER A 1 312 ? -2.715 -39.188 12.914 1 97.69 312 SER A CA 1
ATOM 2498 C C . SER A 1 312 ? -3.645 -40.312 12.492 1 97.69 312 SER A C 1
ATOM 2500 O O . SER A 1 312 ? -3.195 -41.438 12.258 1 97.69 312 SER A O 1
ATOM 2502 N N . ALA A 1 313 ? -4.879 -39.938 12.375 1 97.38 313 ALA A N 1
ATOM 2503 C CA . ALA A 1 313 ? -5.852 -40.938 11.93 1 97.38 313 ALA A CA 1
ATOM 2504 C C . ALA A 1 313 ? -5.559 -41.375 10.508 1 97.38 313 ALA A C 1
ATOM 2506 O O . ALA A 1 313 ? -5.648 -42.562 10.195 1 97.38 313 ALA A O 1
ATOM 2507 N N . ALA A 1 314 ? -5.211 -40.438 9.664 1 97.12 314 ALA A N 1
ATOM 2508 C CA . ALA A 1 314 ? -4.871 -40.781 8.289 1 97.12 314 ALA A CA 1
ATOM 2509 C C . ALA A 1 314 ? -3.648 -41.688 8.227 1 97.12 314 ALA A C 1
ATOM 2511 O O . ALA A 1 314 ? -3.623 -42.656 7.465 1 97.12 314 ALA A O 1
ATOM 2512 N N . CYS A 1 315 ? -2.656 -41.406 9.062 1 96.44 315 CYS A N 1
ATOM 2513 C CA . CYS A 1 315 ? -1.442 -42.219 9.109 1 96.44 315 CYS A CA 1
ATOM 2514 C C . CYS A 1 315 ? -1.746 -43.656 9.586 1 96.44 315 CYS A C 1
ATOM 2516 O O . CYS A 1 315 ? -1.3 -44.625 8.977 1 96.44 315 CYS A O 1
ATOM 2518 N N . LEU A 1 316 ? -2.58 -43.781 10.578 1 95.62 316 LEU A N 1
ATOM 2519 C CA . LEU A 1 316 ? -2.928 -45.094 11.133 1 95.62 316 LEU A CA 1
ATOM 2520 C C . LEU A 1 316 ? -3.756 -45.906 10.141 1 95.62 316 LEU A C 1
ATOM 2522 O O . LEU A 1 316 ? -3.48 -47.094 9.906 1 95.62 316 LEU A O 1
ATOM 2526 N N . LEU A 1 317 ? -4.707 -45.25 9.5 1 94.75 317 LEU A N 1
ATOM 2527 C CA . LEU A 1 317 ? -5.578 -45.938 8.555 1 94.75 317 LEU A CA 1
ATOM 2528 C C . LEU A 1 317 ? -4.801 -46.375 7.32 1 94.75 317 LEU A C 1
ATOM 2530 O O . LEU A 1 317 ? -5.031 -47.469 6.797 1 94.75 317 LEU A O 1
ATOM 2534 N N . PHE A 1 318 ? -3.865 -45.562 6.852 1 93.75 318 PHE A N 1
ATOM 2535 C CA . PHE A 1 318 ? -3.072 -45.906 5.672 1 93.75 318 PHE A CA 1
ATOM 2536 C C . PHE A 1 318 ? -2.18 -47.125 5.941 1 93.75 318 PHE A C 1
ATOM 2538 O O . PHE A 1 318 ? -2.025 -47.969 5.082 1 93.75 318 PHE A O 1
ATOM 2545 N N . ASN A 1 319 ? -1.652 -47.25 7.176 1 91.56 319 ASN A N 1
ATOM 2546 C CA . ASN A 1 319 ? -0.7 -48.312 7.473 1 91.56 319 ASN A CA 1
ATOM 2547 C C . ASN A 1 319 ? -1.405 -49.562 7.973 1 91.56 319 ASN A C 1
ATOM 2549 O O . ASN A 1 319 ? -0.857 -50.656 7.883 1 91.56 319 ASN A O 1
ATOM 2553 N N . LEU A 1 320 ? -2.566 -49.438 8.445 1 89.25 320 LEU A N 1
ATOM 2554 C CA . LEU A 1 320 ? -3.295 -50.594 8.938 1 89.25 320 LEU A CA 1
ATOM 2555 C C . LEU A 1 320 ? -4.023 -51.312 7.797 1 89.25 320 LEU A C 1
ATOM 2557 O O . LEU A 1 320 ? -4.172 -52.531 7.812 1 89.25 320 LEU A O 1
ATOM 2561 N N . LEU A 1 321 ? -4.535 -50.562 6.953 1 74.62 321 LEU A N 1
ATOM 2562 C CA . LEU A 1 321 ? -5.309 -51.125 5.867 1 74.62 321 LEU A CA 1
ATOM 2563 C C . LEU A 1 321 ? -4.398 -51.875 4.887 1 74.62 321 LEU A C 1
ATOM 2565 O O . LEU A 1 321 ? -3.256 -51.469 4.668 1 74.62 321 LEU A O 1
ATOM 2569 N N . ASP A 1 322 ? -4.688 -53.25 4.637 1 61.38 322 ASP A N 1
ATOM 2570 C CA . ASP A 1 322 ? -4.008 -54.344 3.963 1 61.38 322 ASP A CA 1
ATOM 2571 C C . ASP A 1 322 ? -3.334 -53.875 2.676 1 61.38 322 ASP A C 1
ATOM 2573 O O . ASP A 1 322 ? -4.012 -53.469 1.725 1 61.38 322 ASP A O 1
ATOM 2577 N N . LYS A 1 323 ? -1.965 -53.656 2.742 1 61.16 323 LYS A N 1
ATOM 2578 C CA . LYS A 1 323 ? -1.116 -53.25 1.628 1 61.16 323 LYS A CA 1
ATOM 2579 C C . LYS A 1 323 ? -0.551 -54.469 0.891 1 61.16 323 LYS A C 1
ATOM 2581 O O . LYS A 1 323 ? 0.309 -54.312 0.019 1 61.16 323 LYS A O 1
ATOM 2586 N N . ASP A 1 324 ? -0.83 -55.688 1.39 1 56.5 324 ASP A N 1
ATOM 2587 C CA . ASP A 1 324 ? -0.362 -56.906 0.763 1 56.5 324 ASP A CA 1
ATOM 2588 C C . ASP A 1 324 ? -0.497 -56.844 -0.756 1 56.5 324 ASP A C 1
ATOM 2590 O O . ASP A 1 324 ? 0.144 -57.594 -1.479 1 56.5 324 ASP A O 1
ATOM 2594 N N . ARG A 1 325 ? -1.274 -55.938 -1.228 1 57.19 325 ARG A N 1
ATOM 2595 C CA . ARG A 1 325 ? -1.585 -55.844 -2.652 1 57.19 325 ARG A CA 1
ATOM 2596 C C . ARG A 1 325 ? -0.47 -55.125 -3.416 1 57.19 325 ARG A C 1
ATOM 2598 O O . ARG A 1 325 ? -0.457 -55.156 -4.648 1 57.19 325 ARG A O 1
ATOM 2605 N N . TYR A 1 326 ? 0.509 -54.625 -2.553 1 61.56 326 TYR A N 1
ATOM 2606 C CA . TYR A 1 326 ? 1.446 -53.781 -3.258 1 61.56 326 TYR A CA 1
ATOM 2607 C C . TYR A 1 326 ? 2.789 -54.469 -3.453 1 61.56 326 TYR A C 1
ATOM 2609 O O . TYR A 1 326 ? 3.697 -54.312 -2.631 1 61.56 326 TYR A O 1
ATOM 2617 N N . GLU A 1 327 ? 2.85 -55.375 -4.316 1 66.62 327 GLU A N 1
ATOM 2618 C CA . GLU A 1 327 ? 3.953 -56.281 -4.531 1 66.62 327 GLU A CA 1
ATOM 2619 C C . GLU A 1 327 ? 5.055 -55.656 -5.375 1 66.62 327 GLU A C 1
ATOM 2621 O O . GLU A 1 327 ? 6.223 -56.031 -5.273 1 66.62 327 GLU A O 1
ATOM 2626 N N . SER A 1 328 ? 4.844 -54.562 -6.082 1 78.62 328 SER A N 1
ATOM 2627 C CA . SER A 1 328 ? 5.855 -54.031 -6.996 1 78.62 328 SER A CA 1
ATOM 2628 C C . SER A 1 328 ? 6.852 -53.156 -6.27 1 78.62 328 SER A C 1
ATOM 2630 O O . SER A 1 328 ? 6.523 -52.562 -5.242 1 78.62 328 SER A O 1
ATOM 2632 N N . HIS A 1 329 ? 8.164 -53.188 -6.598 1 81 329 HIS A N 1
ATOM 2633 C CA . HIS A 1 329 ? 9.227 -52.375 -6.047 1 81 329 HIS A CA 1
ATOM 2634 C C . HIS A 1 329 ? 8.844 -50.875 -6.059 1 81 329 HIS A C 1
ATOM 2636 O O . HIS A 1 329 ? 9.062 -50.156 -5.078 1 81 329 HIS A O 1
ATOM 2642 N N . ASP A 1 330 ? 8.281 -50.438 -7.121 1 83.19 330 ASP A N 1
ATOM 2643 C CA . ASP A 1 330 ? 7.871 -49.031 -7.246 1 83.19 330 ASP A CA 1
ATOM 2644 C C . ASP A 1 330 ? 6.809 -48.688 -6.211 1 83.19 330 ASP A C 1
ATOM 2646 O O . ASP A 1 330 ? 6.816 -47.562 -5.652 1 83.19 330 ASP A O 1
ATOM 2650 N N . THR A 1 331 ? 6.035 -49.562 -5.926 1 87.25 331 THR A N 1
ATOM 2651 C CA . THR A 1 331 ? 4.98 -49.344 -4.945 1 87.25 331 THR A CA 1
ATOM 2652 C C . THR A 1 331 ? 5.559 -49.25 -3.535 1 87.25 331 THR A C 1
ATOM 2654 O O . THR A 1 331 ? 5.094 -48.469 -2.707 1 87.25 331 THR A O 1
ATOM 2657 N N . ARG A 1 332 ? 6.59 -50.031 -3.277 1 88.62 332 ARG A N 1
ATOM 2658 C CA . ARG A 1 332 ? 7.23 -50 -1.966 1 88.62 332 ARG A CA 1
ATOM 2659 C C . ARG A 1 332 ? 7.926 -48.656 -1.728 1 88.62 332 ARG A C 1
ATOM 2661 O O . ARG A 1 332 ? 7.883 -48.125 -0.62 1 88.62 332 ARG A O 1
ATOM 2668 N N . VAL A 1 333 ? 8.562 -48.125 -2.742 1 91.31 333 VAL A N 1
ATOM 2669 C CA . VAL A 1 333 ? 9.211 -46.812 -2.643 1 91.31 333 VAL A CA 1
ATOM 2670 C C . VAL A 1 333 ? 8.164 -45.75 -2.381 1 91.31 333 VAL A C 1
ATOM 2672 O O . VAL A 1 333 ? 8.375 -44.844 -1.55 1 91.31 333 VAL A O 1
ATOM 2675 N N . ASP A 1 334 ? 7.023 -45.812 -3.064 1 92.69 334 ASP A N 1
ATOM 2676 C CA . ASP A 1 334 ? 5.969 -44.812 -2.904 1 92.69 334 ASP A CA 1
ATOM 2677 C C . ASP A 1 334 ? 5.332 -44.906 -1.52 1 92.69 334 ASP A C 1
ATOM 2679 O O . ASP A 1 334 ? 4.922 -43.906 -0.951 1 92.69 334 ASP A O 1
ATOM 2683 N N . ILE A 1 335 ? 5.293 -46.125 -0.984 1 92.62 335 ILE A N 1
ATOM 2684 C CA . ILE A 1 335 ? 4.785 -46.281 0.374 1 92.62 335 ILE A CA 1
ATOM 2685 C C . ILE A 1 335 ? 5.766 -45.688 1.369 1 92.62 335 ILE A C 1
ATOM 2687 O O . ILE A 1 335 ? 5.355 -45.031 2.33 1 92.62 335 ILE A O 1
ATOM 2691 N N . PHE A 1 336 ? 7.031 -45.844 1.125 1 93.56 336 PHE A N 1
ATOM 2692 C CA . PHE A 1 336 ? 8.047 -45.25 1.978 1 93.56 336 PHE A CA 1
ATOM 2693 C C . PHE A 1 336 ? 7.961 -43.719 1.929 1 93.56 336 PHE A C 1
ATOM 2695 O O . PHE A 1 336 ? 8.016 -43.062 2.967 1 93.56 336 PHE A O 1
ATOM 2702 N N . ILE A 1 337 ? 7.82 -43.156 0.729 1 95.38 337 ILE A N 1
ATOM 2703 C CA . ILE A 1 337 ? 7.711 -41.719 0.566 1 95.38 337 ILE A CA 1
ATOM 2704 C C . ILE A 1 337 ? 6.449 -41.219 1.264 1 95.38 337 ILE A C 1
ATOM 2706 O O . ILE A 1 337 ? 6.465 -40.156 1.903 1 95.38 337 ILE A O 1
ATOM 2710 N N . THR A 1 338 ? 5.383 -41.906 1.141 1 95.38 338 THR A N 1
ATOM 2711 C CA . THR A 1 338 ? 4.137 -41.531 1.794 1 95.38 338 THR A CA 1
ATOM 2712 C C . THR A 1 338 ? 4.312 -41.469 3.309 1 95.38 338 THR A C 1
ATOM 2714 O O . THR A 1 338 ? 3.836 -40.562 3.971 1 95.38 338 THR A O 1
ATOM 2717 N N . ASN A 1 339 ? 5.008 -42.469 3.852 1 95.38 339 ASN A N 1
ATOM 2718 C CA . ASN A 1 339 ? 5.25 -42.469 5.289 1 95.38 339 ASN A CA 1
ATOM 2719 C C . ASN A 1 339 ? 6.199 -41.344 5.707 1 95.38 339 ASN A C 1
ATOM 2721 O O . ASN A 1 339 ? 6.074 -40.781 6.805 1 95.38 339 ASN A O 1
ATOM 2725 N N . LEU A 1 340 ? 7.117 -41 4.852 1 96.56 340 LEU A N 1
ATOM 2726 C CA . LEU A 1 340 ? 7.969 -39.844 5.102 1 96.56 340 LEU A CA 1
ATOM 2727 C C . LEU A 1 340 ? 7.148 -38.562 5.129 1 96.56 340 LEU A C 1
ATOM 2729 O O . LEU A 1 340 ? 7.395 -37.688 5.957 1 96.56 340 LEU A O 1
ATOM 2733 N N . LEU A 1 341 ? 6.207 -38.469 4.223 1 97.25 341 LEU A N 1
ATOM 2734 C CA . LEU A 1 341 ? 5.324 -37.312 4.184 1 97.25 341 LEU A CA 1
ATOM 2735 C C . LEU A 1 341 ? 4.473 -37.25 5.445 1 97.25 341 LEU A C 1
ATOM 2737 O O . LEU A 1 341 ? 4.293 -36.156 6.016 1 97.25 341 LEU A O 1
ATOM 2741 N N . PHE A 1 342 ? 4.016 -38.406 5.895 1 97.19 342 PHE A N 1
ATOM 2742 C CA . PHE A 1 342 ? 3.264 -38.438 7.141 1 97.19 342 PHE A CA 1
ATOM 2743 C C . PHE A 1 342 ? 4.141 -38.031 8.32 1 97.19 342 PHE A C 1
ATOM 2745 O O . PHE A 1 342 ? 3.727 -37.25 9.156 1 97.19 342 PHE A O 1
ATOM 2752 N N . GLY A 1 343 ? 5.316 -38.594 8.359 1 96.12 343 GLY A N 1
ATOM 2753 C CA . GLY A 1 343 ? 6.246 -38.219 9.414 1 96.12 343 GLY A CA 1
ATOM 2754 C C . GLY A 1 343 ? 6.57 -36.75 9.422 1 96.12 343 GLY A C 1
ATOM 2755 O O . GLY A 1 343 ? 6.602 -36.094 10.484 1 96.12 343 GLY A O 1
ATOM 2756 N N . GLY A 1 344 ? 6.859 -36.219 8.242 1 95.25 344 GLY A N 1
ATOM 2757 C CA . GLY A 1 344 ? 7.094 -34.781 8.133 1 95.25 344 GLY A CA 1
ATOM 2758 C C . GLY A 1 344 ? 5.906 -33.938 8.578 1 95.25 344 GLY A C 1
ATOM 2759 O O . GLY A 1 344 ? 6.07 -32.969 9.297 1 95.25 344 GLY A O 1
ATOM 2760 N N . ALA A 1 345 ? 4.715 -34.281 8.18 1 96 345 ALA A N 1
ATOM 2761 C CA . ALA A 1 345 ? 3.502 -33.562 8.531 1 96 345 ALA A CA 1
ATOM 2762 C C . ALA A 1 345 ? 3.281 -33.562 10.047 1 96 345 ALA A C 1
ATOM 2764 O O . ALA A 1 345 ? 2.975 -32.531 10.633 1 96 345 ALA A O 1
ATOM 2765 N N . LEU A 1 346 ? 3.477 -34.688 10.688 1 96.5 346 LEU A N 1
ATOM 2766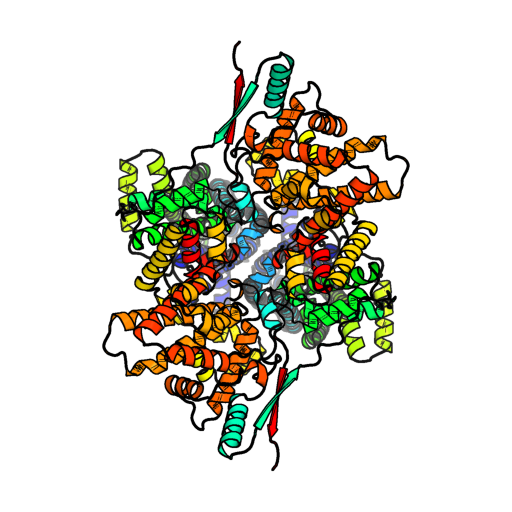 C CA . LEU A 1 346 ? 3.264 -34.812 12.125 1 96.5 346 LEU A CA 1
ATOM 2767 C C . LEU A 1 346 ? 4.336 -34.062 12.906 1 96.5 346 LEU A C 1
ATOM 2769 O O . LEU A 1 346 ? 4.027 -33.344 13.867 1 96.5 346 LEU A O 1
ATOM 2773 N N . CYS A 1 347 ? 5.531 -34.156 12.445 1 95.06 347 CYS A N 1
ATOM 2774 C CA . CYS A 1 347 ? 6.617 -33.438 13.117 1 95.06 347 CYS A CA 1
ATOM 2775 C C . CYS A 1 347 ? 6.422 -31.922 13.023 1 95.06 347 CYS A C 1
ATOM 2777 O O . CYS A 1 347 ? 6.613 -31.203 14.008 1 95.06 347 CYS A O 1
ATOM 2779 N N . LEU A 1 348 ? 6.008 -31.516 11.883 1 93.56 348 LEU A N 1
ATOM 2780 C CA . LEU A 1 348 ? 5.793 -30.078 11.695 1 93.56 348 LEU A CA 1
ATOM 2781 C C . LEU A 1 348 ? 4.613 -29.594 12.531 1 93.56 348 LEU A C 1
ATOM 2783 O O . LEU A 1 348 ? 4.656 -28.484 13.086 1 93.56 348 LEU A O 1
ATOM 2787 N N . GLU A 1 349 ? 3.648 -30.391 12.656 1 94 349 GLU A N 1
ATOM 2788 C CA . GLU A 1 349 ? 2.484 -30.031 13.461 1 94 349 GLU A CA 1
ATOM 2789 C C . GLU A 1 349 ? 2.832 -29.969 14.945 1 94 349 GLU A C 1
ATOM 2791 O O . GLU A 1 349 ? 2.408 -29.047 15.648 1 94 349 GLU A O 1
ATOM 2796 N N . VAL A 1 350 ? 3.59 -30.812 15.398 1 94.06 350 VAL A N 1
ATOM 2797 C CA . VAL A 1 350 ? 4 -30.828 16.797 1 94.06 350 VAL A CA 1
ATOM 2798 C C . VAL A 1 350 ? 4.898 -29.641 17.094 1 94.06 350 VAL A C 1
ATOM 2800 O O . VAL A 1 350 ? 4.758 -28.984 18.125 1 94.06 350 VAL A O 1
ATOM 2803 N N . TYR A 1 351 ? 5.684 -29.359 16.172 1 91.81 351 TYR A N 1
ATOM 2804 C CA . TYR A 1 351 ? 6.547 -28.203 16.312 1 91.81 351 TYR A CA 1
ATOM 2805 C C . TYR A 1 351 ? 5.73 -26.906 16.359 1 91.81 351 TYR A C 1
ATOM 2807 O O . TYR A 1 351 ? 5.988 -26.031 17.172 1 91.81 351 TYR A O 1
ATOM 2815 N N . ALA A 1 352 ? 4.832 -26.859 15.477 1 91.19 352 ALA A N 1
ATOM 2816 C CA . ALA A 1 352 ? 3.973 -25.688 15.414 1 91.19 352 ALA A CA 1
ATOM 2817 C C . ALA A 1 352 ? 3.184 -25.516 16.703 1 91.19 352 ALA A C 1
ATOM 2819 O O . ALA A 1 352 ? 3.021 -24.391 17.203 1 91.19 352 ALA A O 1
ATOM 2820 N N . ILE A 1 353 ? 2.785 -26.562 17.281 1 92.69 353 ILE A N 1
ATOM 2821 C CA . ILE A 1 353 ? 2.053 -26.516 18.547 1 92.69 353 ILE A CA 1
ATOM 2822 C C . ILE A 1 353 ? 2.986 -26.062 19.672 1 92.69 353 ILE A C 1
ATOM 2824 O O . ILE A 1 353 ? 2.605 -25.266 20.516 1 92.69 353 ILE A O 1
ATOM 2828 N N . GLY A 1 354 ? 4.156 -26.531 19.641 1 91.38 354 GLY A N 1
ATOM 2829 C CA . GLY A 1 354 ? 5.137 -26.094 20.609 1 91.38 354 GLY A CA 1
ATOM 2830 C C . GLY A 1 354 ? 5.426 -24.594 20.547 1 91.38 354 GLY A C 1
ATOM 2831 O O . GLY A 1 354 ? 5.469 -23.922 21.562 1 91.38 354 GLY A O 1
ATOM 2832 N N . MET A 1 355 ? 5.516 -24.109 19.344 1 90 355 MET A N 1
ATOM 2833 C CA . MET A 1 355 ? 5.773 -22.672 19.141 1 90 355 MET A CA 1
ATOM 2834 C C . MET A 1 355 ? 4.582 -21.844 19.594 1 90 355 MET A C 1
ATOM 2836 O O . MET A 1 355 ? 4.754 -20.734 20.109 1 90 355 MET A O 1
ATOM 2840 N N . MET A 1 356 ? 3.432 -22.359 19.359 1 91.81 356 MET A N 1
ATOM 2841 C CA . MET A 1 356 ? 2.215 -21.672 19.781 1 91.81 356 MET A CA 1
ATOM 2842 C C . MET A 1 356 ? 2.133 -21.594 21.297 1 91.81 356 MET A C 1
ATOM 2844 O O . MET A 1 356 ? 1.771 -20.562 21.859 1 91.81 356 MET A O 1
ATOM 2848 N N . LEU A 1 357 ? 2.598 -22.641 21.922 1 91.69 357 LEU A N 1
ATOM 2849 C CA . LEU A 1 357 ? 2.52 -22.703 23.375 1 91.69 357 LEU A CA 1
ATOM 2850 C C . LEU A 1 357 ? 3.592 -21.828 24.016 1 91.69 357 LEU A C 1
ATOM 2852 O O . LEU A 1 357 ? 3.312 -21.078 24.953 1 91.69 357 LEU A O 1
ATOM 2856 N N . ILE A 1 358 ? 4.75 -21.844 23.438 1 92.38 358 ILE A N 1
ATOM 2857 C CA . ILE A 1 358 ? 5.859 -21.047 23.969 1 92.38 358 ILE A CA 1
ATOM 2858 C C . ILE A 1 358 ? 5.906 -19.688 23.266 1 92.38 358 ILE A C 1
ATOM 2860 O O . ILE A 1 358 ? 6.738 -19.469 22.391 1 92.38 358 ILE A O 1
ATOM 2864 N N . SER A 1 359 ? 5.035 -18.875 23.547 1 91.88 359 SER A N 1
ATOM 2865 C CA . SER A 1 359 ? 4.957 -17.562 22.906 1 91.88 359 SER A CA 1
ATOM 2866 C C . SER A 1 359 ? 4.496 -16.5 23.906 1 91.88 359 SER A C 1
ATOM 2868 O O . SER A 1 359 ? 3.986 -16.812 24.969 1 91.88 359 SER A O 1
ATOM 2870 N N . TYR A 1 360 ? 4.742 -15.25 23.516 1 92.31 360 TYR A N 1
ATOM 2871 C CA . TYR A 1 360 ? 4.293 -14.125 24.312 1 92.31 360 TYR A CA 1
ATOM 2872 C C . TYR A 1 360 ? 2.77 -14.07 24.391 1 92.31 360 TYR A C 1
ATOM 2874 O O . TYR A 1 360 ? 2.199 -13.656 25.391 1 92.31 360 TYR A O 1
ATOM 2882 N N . TRP A 1 361 ? 2.131 -14.617 23.359 1 92 361 TRP A N 1
ATOM 2883 C CA . TRP A 1 361 ? 0.674 -14.625 23.266 1 92 361 TRP A CA 1
ATOM 2884 C C . TRP A 1 361 ? 0.064 -15.516 24.344 1 92 361 TRP A C 1
ATOM 2886 O O . TRP A 1 361 ? -0.837 -15.094 25.078 1 92 361 TRP A O 1
ATOM 2896 N N . THR A 1 362 ? 0.607 -16.625 24.438 1 92.44 362 THR A N 1
ATOM 2897 C CA . THR A 1 362 ? 0.078 -17.609 25.375 1 92.44 362 THR A CA 1
ATOM 2898 C C . THR A 1 362 ? 0.398 -17.203 26.812 1 92.44 362 THR A C 1
ATOM 2900 O O . THR A 1 362 ? -0.426 -17.391 27.719 1 92.44 362 THR A O 1
ATOM 2903 N N . TYR A 1 363 ? 1.551 -16.672 27.016 1 92.81 363 TYR A N 1
ATOM 2904 C CA . TYR A 1 363 ? 1.929 -16.234 28.359 1 92.81 363 TYR A CA 1
ATOM 2905 C C . TYR A 1 363 ? 0.982 -15.156 28.875 1 92.81 363 TYR A C 1
ATOM 2907 O O . TYR A 1 363 ? 0.498 -15.234 30 1 92.81 363 TYR A O 1
ATOM 2915 N N . ALA A 1 364 ? 0.742 -14.18 28.047 1 89.12 364 ALA A N 1
ATOM 2916 C CA . ALA A 1 364 ? -0.141 -13.086 28.438 1 89.12 364 ALA A CA 1
ATOM 2917 C C . ALA A 1 364 ? -1.562 -13.586 28.688 1 89.12 364 ALA A C 1
ATOM 2919 O O . ALA A 1 364 ? -2.246 -13.109 29.594 1 89.12 364 ALA A O 1
ATOM 2920 N N . ALA A 1 365 ? -2.029 -14.547 27.906 1 87.94 365 ALA A N 1
ATOM 2921 C CA . ALA A 1 365 ? -3.367 -15.109 28.078 1 87.94 365 ALA A CA 1
ATOM 2922 C C . ALA A 1 365 ? -3.484 -15.875 29.391 1 87.94 365 ALA A C 1
ATOM 2924 O O . ALA A 1 365 ? -4.512 -15.805 30.062 1 87.94 365 ALA A O 1
ATOM 2925 N N . LEU A 1 366 ? -2.414 -16.547 29.766 1 90.5 366 LEU A N 1
ATOM 2926 C CA . LEU A 1 366 ? -2.414 -17.344 30.984 1 90.5 366 LEU A CA 1
ATOM 2927 C C . LEU A 1 366 ? -2.355 -16.438 32.219 1 90.5 366 LEU A C 1
ATOM 2929 O O . LEU A 1 366 ? -2.947 -16.75 33.25 1 90.5 366 LEU A O 1
ATOM 2933 N N . GLN A 1 367 ? -1.662 -15.375 32.062 1 87.81 367 GLN A N 1
ATOM 2934 C CA . GLN A 1 367 ? -1.601 -14.422 33.156 1 87.81 367 GLN A CA 1
ATOM 2935 C C . GLN A 1 367 ? -2.967 -13.789 33.406 1 87.81 367 GLN A C 1
ATOM 2937 O O . GLN A 1 367 ? -3.32 -13.516 34.562 1 87.81 367 GLN A O 1
ATOM 2942 N N . GLY A 1 368 ? -3.68 -13.594 32.375 1 83.06 368 GLY A N 1
ATOM 2943 C CA . GLY A 1 368 ? -5.027 -13.07 32.531 1 83.06 368 GLY A CA 1
ATOM 2944 C C . GLY A 1 368 ? -5.977 -14.039 33.219 1 83.06 368 GLY A C 1
ATOM 2945 O O . GLY A 1 368 ? -6.879 -13.617 33.938 1 83.06 368 GLY A O 1
ATOM 2946 N N . CYS A 1 369 ? -5.738 -15.352 33.062 1 85.75 369 CYS A N 1
ATOM 2947 C CA . CYS A 1 369 ? -6.605 -16.375 33.656 1 85.75 369 CYS A CA 1
ATOM 2948 C C . CYS A 1 369 ? -6.129 -16.766 35.031 1 85.75 369 CYS A C 1
ATOM 2950 O O . CYS A 1 369 ? -6.695 -17.656 35.656 1 85.75 369 CYS A O 1
ATOM 2952 N N . ASN A 1 370 ? -5.152 -16.25 35.594 1 83 370 ASN A N 1
ATOM 2953 C CA . ASN A 1 370 ? -4.605 -16.438 36.938 1 83 370 ASN A CA 1
ATOM 2954 C C . ASN A 1 370 ? -4.094 -17.859 37.156 1 83 370 ASN A C 1
ATOM 2956 O O . ASN A 1 370 ? -4.285 -18.453 38.219 1 83 370 ASN A O 1
ATOM 2960 N N . CYS A 1 371 ? -3.666 -18.438 36.094 1 86.25 371 CYS A N 1
ATOM 2961 C CA . CYS A 1 371 ? -3.006 -19.734 36.219 1 86.25 371 CYS A CA 1
ATOM 2962 C C . CYS A 1 371 ? -1.526 -19.562 36.531 1 86.25 371 CYS A C 1
ATOM 2964 O O . CYS A 1 371 ? -0.684 -19.609 35.625 1 86.25 371 CYS A O 1
ATOM 2966 N N . ARG A 1 372 ? -1.116 -19.609 37.719 1 83.56 372 ARG A N 1
ATOM 2967 C CA . ARG A 1 372 ? 0.204 -19.188 38.188 1 83.56 372 ARG A CA 1
ATOM 2968 C C . ARG A 1 372 ? 1.253 -20.25 37.875 1 83.56 372 ARG A C 1
ATOM 2970 O O . ARG A 1 372 ? 2.354 -19.938 37.406 1 83.56 372 ARG A O 1
ATOM 2977 N N . THR A 1 373 ? 0.959 -21.438 38.062 1 89.06 373 THR A N 1
ATOM 2978 C CA . THR A 1 373 ? 1.938 -22.516 37.875 1 89.06 373 THR A CA 1
ATOM 2979 C C . THR A 1 373 ? 2.291 -22.688 36.406 1 89.06 373 THR A C 1
ATOM 2981 O O . THR A 1 373 ? 3.469 -22.781 36.062 1 89.06 373 THR A O 1
ATOM 2984 N N . LEU A 1 374 ? 1.28 -22.75 35.594 1 90.88 374 LEU A N 1
ATOM 2985 C CA . LEU A 1 374 ? 1.51 -22.922 34.188 1 90.88 374 LEU A CA 1
ATOM 2986 C C . LEU A 1 374 ? 2.219 -21.688 33.594 1 90.88 374 LEU A C 1
ATOM 2988 O O . LEU A 1 374 ? 3.059 -21.828 32.688 1 90.88 374 LEU A O 1
ATOM 2992 N N . SER A 1 375 ? 1.909 -20.578 34.125 1 90.94 375 SER A N 1
ATOM 2993 C CA . SER A 1 375 ? 2.539 -19.344 33.688 1 90.94 375 SER A CA 1
ATOM 2994 C C . SER A 1 375 ? 4.023 -19.312 34.031 1 90.94 375 SER A C 1
ATOM 2996 O O . SER A 1 375 ? 4.848 -18.844 33.25 1 90.94 375 SER A O 1
ATOM 2998 N N . HIS A 1 376 ? 4.324 -19.844 35.125 1 91.5 376 HIS A N 1
ATOM 2999 C CA . HIS A 1 376 ? 5.723 -19.859 35.562 1 91.5 376 HIS A CA 1
ATOM 3000 C C . HIS A 1 376 ? 6.539 -20.828 34.688 1 91.5 376 HIS A C 1
ATOM 3002 O O . HIS A 1 376 ? 7.676 -20.516 34.344 1 91.5 376 HIS A O 1
ATOM 3008 N N . LEU A 1 377 ? 5.938 -21.906 34.469 1 92.25 377 LEU A N 1
ATOM 3009 C CA . LEU A 1 377 ? 6.609 -22.875 33.594 1 92.25 377 LEU A CA 1
ATOM 3010 C C . LEU A 1 377 ? 6.816 -22.312 32.188 1 92.25 377 LEU A C 1
ATOM 3012 O O . LEU A 1 377 ? 7.879 -22.516 31.594 1 92.25 377 LEU A O 1
ATOM 3016 N N . LEU A 1 378 ? 5.855 -21.719 31.734 1 92.94 378 LEU A N 1
ATOM 3017 C CA . LEU A 1 378 ? 5.938 -21.125 30.406 1 92.94 378 LEU A CA 1
ATOM 3018 C C . LEU A 1 378 ? 6.973 -20 30.375 1 92.94 378 LEU A C 1
ATOM 3020 O O . LEU A 1 378 ? 7.695 -19.844 29.375 1 92.94 378 LEU A O 1
ATOM 3024 N N . PHE A 1 379 ? 7.008 -19.266 31.406 1 93 379 PHE A N 1
ATOM 3025 C CA . PHE A 1 379 ? 7.98 -18.172 31.484 1 93 379 PHE A CA 1
ATOM 3026 C C . PHE A 1 379 ? 9.406 -18.719 31.453 1 93 379 PHE A C 1
ATOM 3028 O O . PHE A 1 379 ? 10.281 -18.156 30.797 1 93 379 PHE A O 1
ATOM 3035 N N . LYS A 1 380 ? 9.602 -19.781 32.094 1 93.19 380 LYS A N 1
ATOM 3036 C CA . LYS A 1 380 ? 10.914 -20.422 32.094 1 93.19 380 LYS A CA 1
ATOM 3037 C C . LYS A 1 380 ? 11.281 -20.891 30.672 1 93.19 380 LYS A C 1
ATOM 3039 O O . LYS A 1 380 ? 12.43 -20.766 30.25 1 93.19 380 LYS A O 1
ATOM 3044 N N . SER A 1 381 ? 10.297 -21.406 30.062 1 93.19 381 SER A N 1
ATOM 3045 C CA . SER A 1 381 ? 10.523 -21.859 28.703 1 93.19 381 SER A CA 1
ATOM 3046 C C . SER A 1 381 ? 10.828 -20.672 27.766 1 93.19 381 SER A C 1
ATOM 3048 O O . SER A 1 381 ? 11.711 -20.766 26.922 1 93.19 381 SER A O 1
ATOM 3050 N N . ILE A 1 382 ? 10.164 -19.625 27.906 1 91.12 382 ILE A N 1
ATOM 3051 C CA . ILE A 1 382 ? 10.383 -18.422 27.094 1 91.12 382 ILE A CA 1
ATOM 3052 C C . ILE A 1 382 ? 11.781 -17.875 27.359 1 91.12 382 ILE A C 1
ATOM 3054 O O . ILE A 1 382 ? 12.484 -17.469 26.438 1 91.12 382 ILE A O 1
ATOM 3058 N N . LYS A 1 383 ? 12.141 -17.859 28.609 1 90.94 383 LYS A N 1
ATOM 3059 C CA . LYS A 1 383 ? 13.461 -17.359 28.969 1 90.94 383 LYS A CA 1
ATOM 3060 C C . LYS A 1 383 ? 14.57 -18.203 28.344 1 90.94 383 LYS A C 1
ATOM 3062 O O . LYS A 1 383 ? 15.625 -17.672 27.984 1 90.94 383 LYS A O 1
ATOM 3067 N N . TYR A 1 384 ? 14.281 -19.375 28.188 1 90.31 384 TYR A N 1
ATOM 3068 C CA . TYR A 1 384 ? 15.266 -20.281 27.609 1 90.31 384 TYR A CA 1
ATOM 3069 C C . TYR A 1 384 ? 15.336 -20.141 26.094 1 90.31 384 TYR A C 1
ATOM 3071 O O . TYR A 1 384 ? 16.422 -20 25.531 1 90.31 384 TYR A O 1
ATOM 3079 N N . PHE A 1 385 ? 14.227 -20.125 25.391 1 87.38 385 PHE A N 1
ATOM 3080 C CA . PHE A 1 385 ? 14.195 -20.141 23.938 1 87.38 385 PHE A CA 1
ATOM 3081 C C . PHE A 1 385 ? 14.289 -18.719 23.375 1 87.38 385 PHE A C 1
ATOM 3083 O O . PHE A 1 385 ? 14.758 -18.516 22.25 1 87.38 385 PHE A O 1
ATOM 3090 N N . ARG A 1 386 ? 13.836 -17.766 24.109 1 86.75 386 ARG A N 1
ATOM 3091 C CA . ARG A 1 386 ? 13.852 -16.359 23.734 1 86.75 386 ARG A CA 1
ATOM 3092 C C . ARG A 1 386 ? 14.367 -15.484 24.875 1 86.75 386 ARG A C 1
ATOM 3094 O O . ARG A 1 386 ? 13.609 -14.703 25.453 1 86.75 386 ARG A O 1
ATOM 3101 N N . PRO A 1 387 ? 15.609 -15.508 24.938 1 88.56 387 PRO A N 1
ATOM 3102 C CA . PRO A 1 387 ? 16.156 -14.742 26.062 1 88.56 387 PRO A CA 1
ATOM 3103 C C . PRO A 1 387 ? 15.898 -13.242 25.938 1 88.56 387 PRO A C 1
ATOM 3105 O O . PRO A 1 387 ? 15.734 -12.734 24.828 1 88.56 387 PRO A O 1
ATOM 3108 N N . GLU A 1 388 ? 15.906 -12.641 27.031 1 88.62 388 GLU A N 1
ATOM 3109 C CA . GLU A 1 388 ? 15.641 -11.211 27.109 1 88.62 388 GLU A CA 1
ATOM 3110 C C . GLU A 1 388 ? 16.688 -10.406 26.359 1 88.62 388 GLU A C 1
ATOM 3112 O O . GLU A 1 388 ? 16.391 -9.352 25.797 1 88.62 388 GLU A O 1
ATOM 3117 N N . SER A 1 389 ? 17.828 -10.898 26.297 1 87.06 389 SER A N 1
ATOM 3118 C CA . SER A 1 389 ? 18.953 -10.172 25.688 1 87.06 389 SER A CA 1
ATOM 3119 C C . SER A 1 389 ? 18.906 -10.242 24.172 1 87.06 389 SER A C 1
ATOM 3121 O O . SER A 1 389 ? 19.531 -9.43 23.484 1 87.06 389 SER A O 1
ATOM 3123 N N . ARG A 1 390 ? 18.156 -11.156 23.719 1 87 390 ARG A N 1
ATOM 3124 C CA . ARG A 1 390 ? 18.078 -11.289 22.266 1 87 390 ARG A CA 1
ATOM 3125 C C . ARG A 1 390 ? 17.203 -10.195 21.672 1 87 390 ARG A C 1
ATOM 3127 O O . ARG A 1 390 ? 16.062 -10.008 22.094 1 87 390 ARG A O 1
ATOM 3134 N N . PRO A 1 391 ? 17.797 -9.539 20.703 1 87.44 391 PRO A N 1
ATOM 3135 C CA . PRO A 1 391 ? 17 -8.477 20.078 1 87.44 391 PRO A CA 1
ATOM 3136 C C . PRO A 1 391 ? 15.773 -9.016 19.344 1 87.44 391 PRO A C 1
ATOM 3138 O O . PRO A 1 391 ? 15.828 -10.102 18.766 1 87.44 391 PRO A O 1
ATOM 3141 N N . LYS A 1 392 ? 14.711 -8.336 19.406 1 90.69 392 LYS A N 1
ATOM 3142 C CA . LYS A 1 392 ? 13.445 -8.742 18.797 1 90.69 392 LYS A CA 1
ATOM 3143 C C . LYS A 1 392 ? 13.273 -8.117 17.422 1 90.69 392 LYS A C 1
ATOM 3145 O O . LYS A 1 392 ? 12.305 -8.414 16.719 1 90.69 392 LYS A O 1
ATOM 3150 N N . TRP A 1 393 ? 14.117 -7.242 17.047 1 91.69 393 TRP A N 1
ATOM 3151 C CA . TRP A 1 393 ? 14.273 -6.711 15.695 1 91.69 393 TRP A CA 1
ATOM 3152 C C . TRP A 1 393 ? 15.742 -6.633 15.305 1 91.69 393 TRP A C 1
ATOM 3154 O O . TRP A 1 393 ? 16.625 -7.023 16.094 1 91.69 393 TRP A O 1
ATOM 3164 N N . SER A 1 394 ? 16.172 -6.242 14.266 1 92.31 394 SER A N 1
ATOM 3165 C CA . SER A 1 394 ? 17.562 -6.316 13.805 1 92.31 394 SER A CA 1
ATOM 3166 C C . SER A 1 394 ? 18.484 -5.469 14.68 1 92.31 394 SER A C 1
ATOM 3168 O O . SER A 1 394 ? 19.656 -5.785 14.836 1 92.31 394 SER A O 1
ATOM 3170 N N . ASN A 1 395 ? 17.984 -4.418 15.266 1 95.12 395 ASN A N 1
ATOM 3171 C CA . ASN A 1 395 ? 18.766 -3.459 16.031 1 95.12 395 ASN A CA 1
ATOM 3172 C C . ASN A 1 395 ? 19.906 -2.889 15.211 1 95.12 395 ASN A C 1
ATOM 3174 O O . ASN A 1 395 ? 21.016 -2.691 15.727 1 95.12 395 ASN A O 1
ATOM 3178 N N . LEU A 1 396 ? 19.656 -2.773 13.922 1 95.31 396 LEU A N 1
ATOM 3179 C CA . LEU A 1 396 ? 20.625 -2.209 13 1 95.31 396 LEU A CA 1
ATOM 3180 C C . LEU A 1 396 ? 20.078 -0.966 12.312 1 95.31 396 LEU A C 1
ATOM 3182 O O . LEU A 1 396 ? 18.859 -0.833 12.141 1 95.31 396 LEU A O 1
ATOM 3186 N N . MET A 1 397 ? 20.938 -0.054 12.047 1 95.75 397 MET A N 1
ATOM 3187 C CA . MET A 1 397 ? 20.547 1.11 11.258 1 95.75 397 MET A CA 1
ATOM 3188 C C . MET A 1 397 ? 21.453 1.257 10.039 1 95.75 397 MET A C 1
ATOM 3190 O O . MET A 1 397 ? 22.656 1.013 10.117 1 95.75 397 MET A O 1
ATOM 3194 N N . ALA A 1 398 ? 20.891 1.528 8.898 1 95.75 398 ALA A N 1
ATOM 3195 C CA . ALA A 1 398 ? 21.641 1.691 7.652 1 95.75 398 ALA A CA 1
ATOM 3196 C C . ALA A 1 398 ? 22.359 3.035 7.617 1 95.75 398 ALA A C 1
ATOM 3198 O O . ALA A 1 398 ? 21.875 4.027 8.156 1 95.75 398 ALA A O 1
ATOM 3199 N N . GLN A 1 399 ? 23.562 3.029 7.023 1 96.94 399 GLN A N 1
ATOM 3200 C CA . GLN A 1 399 ? 24.406 4.227 6.953 1 96.94 399 GLN A CA 1
ATOM 3201 C C . GLN A 1 399 ? 24.688 4.609 5.504 1 96.94 399 GLN A C 1
ATOM 3203 O O . GLN A 1 399 ? 24.953 3.742 4.668 1 96.94 399 GLN A O 1
ATOM 3208 N N . HIS A 1 400 ? 24.5 5.852 5.203 1 96.62 400 HIS A N 1
ATOM 3209 C CA . HIS A 1 400 ? 24.875 6.434 3.922 1 96.62 400 HIS A CA 1
ATOM 3210 C C . HIS A 1 400 ? 25.531 7.797 4.109 1 96.62 400 HIS A C 1
ATOM 3212 O O . HIS A 1 400 ? 25.094 8.594 4.941 1 96.62 400 HIS A O 1
ATOM 3218 N N . ASN A 1 401 ? 26.625 8 3.439 1 97.25 401 ASN A N 1
ATOM 3219 C CA . ASN A 1 401 ? 27.359 9.258 3.543 1 97.25 401 ASN A CA 1
ATOM 3220 C C . ASN A 1 401 ? 27.562 9.898 2.176 1 97.25 401 ASN A C 1
ATOM 3222 O O . ASN A 1 401 ? 27.969 9.234 1.223 1 97.25 401 ASN A O 1
ATOM 3226 N N . LEU A 1 402 ? 27.312 11.188 2.104 1 97.06 402 LEU A N 1
ATOM 3227 C CA . LEU A 1 402 ? 27.328 11.883 0.825 1 97.06 402 LEU A CA 1
ATOM 3228 C C . LEU A 1 402 ? 28.75 12.047 0.295 1 97.06 402 LEU A C 1
ATOM 3230 O O . LEU A 1 402 ? 29.016 11.734 -0.866 1 97.06 402 LEU A O 1
ATOM 3234 N N . ILE A 1 403 ? 29.672 12.508 1.133 1 95.81 403 ILE A N 1
ATOM 3235 C CA . ILE A 1 403 ? 31.031 12.773 0.709 1 95.81 403 ILE A CA 1
ATOM 3236 C C . ILE A 1 403 ? 31.703 11.469 0.288 1 95.81 403 ILE A C 1
ATOM 3238 O O . ILE A 1 403 ? 32.344 11.406 -0.771 1 95.81 403 ILE A O 1
ATOM 3242 N N . SER A 1 404 ? 31.516 10.492 1.096 1 94.5 404 SER A N 1
ATOM 3243 C CA . SER A 1 404 ? 32.094 9.188 0.765 1 94.5 404 SER A CA 1
ATOM 3244 C C . SER A 1 404 ? 31.5 8.656 -0.542 1 94.5 404 SER A C 1
ATOM 3246 O O . SER A 1 404 ? 32.25 8.094 -1.362 1 94.5 404 SER A O 1
ATOM 3248 N N . TYR A 1 405 ? 30.25 8.789 -0.718 1 94.62 405 TYR A N 1
ATOM 3249 C CA . TYR A 1 405 ? 29.594 8.344 -1.937 1 94.62 405 TYR A CA 1
ATOM 3250 C C . TYR A 1 405 ? 30.141 9.07 -3.156 1 94.62 405 TYR A C 1
ATOM 3252 O O . TYR A 1 405 ? 30.406 8.453 -4.188 1 94.62 405 TYR A O 1
ATOM 3260 N N . CYS A 1 406 ? 30.281 10.391 -3.053 1 94.38 406 CYS A N 1
ATOM 3261 C CA . CYS A 1 406 ? 30.75 11.203 -4.172 1 94.38 406 CYS A CA 1
ATOM 3262 C C . CYS A 1 406 ? 32.188 10.859 -4.551 1 94.38 406 CYS A C 1
ATOM 3264 O O . CYS A 1 406 ? 32.562 10.961 -5.719 1 94.38 406 CYS A O 1
ATOM 3266 N N . LEU A 1 407 ? 32.938 10.469 -3.621 1 93.44 407 LEU A N 1
ATOM 3267 C CA . LEU A 1 407 ? 34.344 10.156 -3.869 1 93.44 407 LEU A CA 1
ATOM 3268 C C . LEU A 1 407 ? 34.5 8.742 -4.43 1 93.44 407 LEU A C 1
ATOM 3270 O O . LEU A 1 407 ? 35.406 8.477 -5.234 1 93.44 407 LEU A O 1
ATOM 3274 N N . HIS A 1 408 ? 33.594 7.863 -4.086 1 89.75 408 HIS A N 1
ATOM 3275 C CA . HIS A 1 408 ? 33.781 6.461 -4.441 1 89.75 408 HIS A CA 1
ATOM 3276 C C . HIS A 1 408 ? 32.875 6.07 -5.609 1 89.75 408 HIS A C 1
ATOM 3278 O O . HIS A 1 408 ? 33.094 5.027 -6.234 1 89.75 408 HIS A O 1
ATOM 3284 N N . ASP A 1 409 ? 31.922 6.855 -5.891 1 86.88 409 ASP A N 1
ATOM 3285 C CA . ASP A 1 409 ? 31.031 6.547 -7.012 1 86.88 409 ASP A CA 1
ATOM 3286 C C . ASP A 1 409 ? 31.688 6.926 -8.344 1 86.88 409 ASP A C 1
ATOM 3288 O O . ASP A 1 409 ? 31.531 8.055 -8.82 1 86.88 409 ASP A O 1
ATOM 3292 N N . ARG A 1 410 ? 32.531 6.039 -8.977 1 77.75 410 ARG A N 1
ATOM 3293 C CA . ARG A 1 410 ? 33.188 6.277 -10.25 1 77.75 410 ARG A CA 1
ATOM 3294 C C . ARG A 1 410 ? 32.438 5.621 -11.398 1 77.75 410 ARG A C 1
ATOM 3296 O O . ARG A 1 410 ? 31.844 4.555 -11.227 1 77.75 410 ARG A O 1
ATOM 3303 N N . ALA A 1 411 ? 32.344 6.406 -12.359 1 78.38 411 ALA A N 1
ATOM 3304 C CA . ALA A 1 411 ? 31.641 5.902 -13.547 1 78.38 411 ALA A CA 1
ATOM 3305 C C . ALA A 1 411 ? 32.469 4.824 -14.25 1 78.38 411 ALA A C 1
ATOM 3307 O O . ALA A 1 411 ? 33.562 5.098 -14.742 1 78.38 411 ALA A O 1
ATOM 3308 N N . THR A 1 412 ? 32.094 3.691 -13.992 1 84.19 412 THR A N 1
ATOM 3309 C CA . THR A 1 412 ? 32.688 2.578 -14.727 1 84.19 412 THR A CA 1
ATOM 3310 C C . THR A 1 412 ? 31.734 2.092 -15.82 1 84.19 412 THR A C 1
ATOM 3312 O O . THR A 1 412 ? 30.594 2.541 -15.898 1 84.19 412 THR A O 1
ATOM 3315 N N . LEU A 1 413 ? 32.219 1.385 -16.703 1 85.75 413 LEU A N 1
ATOM 3316 C CA . LEU A 1 413 ? 31.406 0.816 -17.766 1 85.75 413 LEU A CA 1
ATOM 3317 C C . LEU A 1 413 ? 30.25 0.008 -17.188 1 85.75 413 LEU A C 1
ATOM 3319 O O . LEU A 1 413 ? 29.125 0.054 -17.703 1 85.75 413 LEU A O 1
ATOM 3323 N N . LEU A 1 414 ? 30.547 -0.644 -16.172 1 84.81 414 LEU A N 1
ATOM 3324 C CA . LEU A 1 414 ? 29.516 -1.446 -15.523 1 84.81 414 LEU A CA 1
ATOM 3325 C C . LEU A 1 414 ? 28.406 -0.559 -14.961 1 84.81 414 LEU A C 1
ATOM 3327 O O . LEU A 1 414 ? 27.234 -0.863 -15.117 1 84.81 414 LEU A O 1
ATOM 3331 N N . THR A 1 415 ? 28.812 0.532 -14.375 1 85.56 415 THR A N 1
ATOM 3332 C CA . THR A 1 415 ? 27.812 1.422 -13.773 1 85.56 415 THR A CA 1
ATOM 3333 C C . THR A 1 415 ? 26.984 2.115 -14.859 1 85.56 415 THR A C 1
ATOM 3335 O O . THR A 1 415 ? 25.812 2.428 -14.641 1 85.56 415 THR A O 1
ATOM 3338 N N . LYS A 1 416 ? 27.516 2.219 -15.992 1 85.31 416 LYS A N 1
ATOM 3339 C CA . LYS A 1 416 ? 26.781 2.824 -17.109 1 85.31 416 LYS A CA 1
ATOM 3340 C C . LYS A 1 416 ? 25.719 1.882 -17.625 1 85.31 416 LYS A C 1
ATOM 3342 O O . LYS A 1 416 ? 24.594 2.311 -17.922 1 85.31 416 LYS A O 1
ATOM 3347 N N . VAL A 1 417 ? 26.109 0.689 -17.672 1 85.12 417 VAL A N 1
ATOM 3348 C CA . VAL A 1 417 ? 25.156 -0.313 -18.125 1 85.12 417 VAL A CA 1
ATOM 3349 C C . VAL A 1 417 ? 24.031 -0.462 -17.109 1 85.12 417 VAL A C 1
ATOM 3351 O O . VAL A 1 417 ? 22.859 -0.541 -17.484 1 85.12 417 VAL A O 1
ATOM 3354 N N . ILE A 1 418 ? 24.406 -0.447 -15.898 1 83.12 418 ILE A N 1
ATOM 3355 C CA . ILE A 1 418 ? 23.422 -0.614 -14.828 1 83.12 418 ILE A CA 1
ATOM 3356 C C . ILE A 1 418 ? 22.5 0.591 -14.781 1 83.12 418 ILE A C 1
ATOM 3358 O O . ILE A 1 418 ? 21.297 0.447 -14.523 1 83.12 418 ILE A O 1
ATOM 3362 N N . THR A 1 419 ? 23.016 1.725 -15.078 1 80.88 419 THR A N 1
ATOM 3363 C CA . THR A 1 419 ? 22.219 2.941 -15.117 1 80.88 419 THR A CA 1
ATOM 3364 C C . THR A 1 419 ? 21.234 2.904 -16.297 1 80.88 419 THR A C 1
ATOM 3366 O O . THR A 1 419 ? 20.094 3.363 -16.172 1 80.88 419 THR A O 1
ATOM 3369 N N . MET A 1 420 ? 21.703 2.295 -17.328 1 78.19 420 MET A N 1
ATOM 3370 C CA . MET A 1 420 ? 20.875 2.205 -18.531 1 78.19 420 MET A CA 1
ATOM 3371 C C . MET A 1 420 ? 19.672 1.31 -18.281 1 78.19 420 MET A C 1
ATOM 3373 O O . MET A 1 420 ? 18.578 1.566 -18.812 1 78.19 420 MET A O 1
ATOM 3377 N N . VAL A 1 421 ? 19.875 0.331 -17.438 1 74.88 421 VAL A N 1
ATOM 3378 C CA . VAL A 1 421 ? 18.797 -0.611 -17.188 1 74.88 421 VAL A CA 1
ATOM 3379 C C . VAL A 1 421 ? 17.984 -0.149 -15.977 1 74.88 421 VAL A C 1
ATOM 3381 O O . VAL A 1 421 ? 17 -0.791 -15.594 1 74.88 421 VAL A O 1
ATOM 3384 N N . GLY A 1 422 ? 18.25 0.938 -15.375 1 75.56 422 GLY A N 1
ATOM 3385 C CA . GLY A 1 422 ? 17.484 1.504 -14.281 1 75.56 422 GLY A CA 1
ATOM 3386 C C . GLY A 1 422 ? 17.719 0.803 -12.953 1 75.56 422 GLY A C 1
ATOM 3387 O O . GLY A 1 422 ? 16.844 0.765 -12.102 1 75.56 422 GLY A O 1
ATOM 3388 N N . LEU A 1 423 ? 18.891 0.165 -12.781 1 77.88 423 LEU A N 1
ATOM 3389 C CA . LEU A 1 423 ? 19.172 -0.584 -11.562 1 77.88 423 LEU A CA 1
ATOM 3390 C C . LEU A 1 423 ? 20.266 0.101 -10.742 1 77.88 423 LEU A C 1
ATOM 3392 O O . LEU A 1 423 ? 20.844 -0.51 -9.844 1 77.88 423 LEU A O 1
ATOM 3396 N N . LYS A 1 424 ? 20.547 1.27 -11.047 1 82.44 424 LYS A N 1
ATOM 3397 C CA . LYS A 1 424 ? 21.594 2 -10.352 1 82.44 424 LYS A CA 1
ATOM 3398 C C . LYS A 1 424 ? 21.266 2.178 -8.875 1 82.44 424 LYS A C 1
ATOM 3400 O O . LYS A 1 424 ? 22.141 2.047 -8.016 1 82.44 424 LYS A O 1
ATOM 3405 N N . GLY A 1 425 ? 19.984 2.43 -8.586 1 78.38 425 GLY A N 1
ATOM 3406 C CA . GLY A 1 425 ? 19.594 2.582 -7.195 1 78.38 425 GLY A CA 1
ATOM 3407 C C . GLY A 1 425 ? 19.875 1.353 -6.352 1 78.38 425 GLY A C 1
ATOM 3408 O O . GLY A 1 425 ? 20.375 1.462 -5.234 1 78.38 425 GLY A O 1
ATOM 3409 N N . HIS A 1 426 ? 19.672 0.233 -6.91 1 79.94 426 HIS A N 1
ATOM 3410 C CA . HIS A 1 426 ? 19.922 -1.017 -6.203 1 79.94 426 HIS A CA 1
ATOM 3411 C C . HIS A 1 426 ? 21.422 -1.282 -6.055 1 79.94 426 HIS A C 1
ATOM 3413 O O . HIS A 1 426 ? 21.875 -1.742 -5.004 1 79.94 426 HIS A O 1
ATOM 3419 N N . TRP A 1 427 ? 22.078 -0.977 -7.086 1 83.25 427 TRP A N 1
ATOM 3420 C CA . TRP A 1 427 ? 23.531 -1.154 -7.062 1 83.25 427 TRP A CA 1
ATOM 3421 C C . TRP A 1 427 ? 24.172 -0.25 -6.016 1 83.25 427 TRP A C 1
ATOM 3423 O O . TRP A 1 427 ? 25.031 -0.69 -5.25 1 83.25 427 TRP A O 1
ATOM 3433 N N . ASP A 1 428 ? 23.719 0.945 -5.961 1 85.94 428 ASP A N 1
ATOM 3434 C CA . ASP A 1 428 ? 24.25 1.897 -4.992 1 85.94 428 ASP A CA 1
ATOM 3435 C C . ASP A 1 428 ? 23.938 1.47 -3.564 1 85.94 428 ASP A C 1
ATOM 3437 O O . ASP A 1 428 ? 24.75 1.651 -2.656 1 85.94 428 ASP A O 1
ATOM 3441 N N . SER A 1 429 ? 22.812 0.957 -3.396 1 82.69 429 SER A N 1
ATOM 3442 C CA . SER A 1 429 ? 22.422 0.492 -2.066 1 82.69 429 SER A CA 1
ATOM 3443 C C . SER A 1 429 ? 23.312 -0.666 -1.611 1 82.69 429 SER A C 1
ATOM 3445 O O . SER A 1 429 ? 23.703 -0.733 -0.445 1 82.69 429 SER A O 1
ATOM 3447 N N . TRP A 1 430 ? 23.688 -1.464 -2.516 1 82.62 430 TRP A N 1
ATOM 3448 C CA . TRP A 1 430 ? 24.5 -2.629 -2.191 1 82.62 430 TRP A CA 1
ATOM 3449 C C . TRP A 1 430 ? 25.938 -2.225 -1.931 1 82.62 430 TRP A C 1
ATOM 3451 O O . TRP A 1 430 ? 26.594 -2.762 -1.029 1 82.62 430 TRP A O 1
ATOM 3461 N N . MET A 1 431 ? 26.391 -1.248 -2.641 1 86.38 431 MET A N 1
ATOM 3462 C CA . MET A 1 431 ? 27.812 -0.904 -2.596 1 86.38 431 MET A CA 1
ATOM 3463 C C . MET A 1 431 ? 28.094 0.122 -1.502 1 86.38 431 MET A C 1
ATOM 3465 O O . MET A 1 431 ? 29.156 0.113 -0.894 1 86.38 431 MET A O 1
ATOM 3469 N N . HIS A 1 432 ? 27.047 0.915 -1.257 1 90.12 432 HIS A N 1
ATOM 3470 C CA . HIS A 1 432 ? 27.422 2.08 -0.461 1 90.12 432 HIS A CA 1
ATOM 3471 C C . HIS A 1 432 ? 26.625 2.135 0.837 1 90.12 432 HIS A C 1
ATOM 3473 O O . HIS A 1 432 ? 26.766 3.07 1.625 1 90.12 432 HIS A O 1
ATOM 3479 N N . ILE A 1 433 ? 25.766 1.213 1.086 1 92 433 ILE A N 1
ATOM 3480 C CA . ILE A 1 433 ? 25 1.205 2.326 1 92 433 ILE A CA 1
ATOM 3481 C C . ILE A 1 433 ? 25.547 0.131 3.266 1 92 433 ILE A C 1
ATOM 3483 O O . ILE A 1 433 ? 25.719 -1.023 2.865 1 92 433 ILE A O 1
ATOM 3487 N N . GLN A 1 434 ? 25.906 0.594 4.422 1 92.56 434 GLN A N 1
ATOM 3488 C CA . GLN A 1 434 ? 26.375 -0.312 5.469 1 92.56 434 GLN A CA 1
ATOM 3489 C C . GLN A 1 434 ? 25.453 -0.259 6.688 1 92.56 434 GLN A C 1
ATOM 3491 O O . GLN A 1 434 ? 24.781 0.747 6.918 1 92.56 434 GLN A O 1
ATOM 3496 N N . HIS A 1 435 ? 25.406 -1.386 7.406 1 94.38 435 HIS A N 1
ATOM 3497 C CA . HIS A 1 435 ? 24.578 -1.442 8.602 1 94.38 435 HIS A CA 1
ATOM 3498 C C . HIS A 1 435 ? 25.438 -1.471 9.867 1 94.38 435 HIS A C 1
ATOM 3500 O O . HIS A 1 435 ? 26.469 -2.133 9.906 1 94.38 435 HIS A O 1
ATOM 3506 N N . ILE A 1 436 ? 25.031 -0.636 10.789 1 95.94 436 ILE A N 1
ATOM 3507 C CA . ILE A 1 436 ? 25.703 -0.63 12.086 1 95.94 436 ILE A CA 1
ATOM 3508 C C . ILE A 1 436 ? 24.688 -0.889 13.195 1 95.94 436 ILE A C 1
ATOM 3510 O O . ILE A 1 436 ? 23.484 -0.693 13.008 1 95.94 436 ILE A O 1
ATOM 3514 N N . ASP A 1 437 ? 25.156 -1.304 14.281 1 95.19 437 ASP A N 1
ATOM 3515 C CA . ASP A 1 437 ? 24.297 -1.532 15.438 1 95.19 437 ASP A CA 1
ATOM 3516 C C . ASP A 1 437 ? 23.828 -0.211 16.047 1 95.19 437 ASP A C 1
ATOM 3518 O O . ASP A 1 437 ? 24.578 0.769 16.062 1 95.19 437 ASP A O 1
ATOM 3522 N N . VAL A 1 438 ? 22.578 -0.183 16.453 1 96.19 438 VAL A N 1
ATOM 3523 C CA . VAL A 1 438 ? 22.078 0.969 17.188 1 96.19 438 VAL A CA 1
ATOM 3524 C C . VAL A 1 438 ? 22.656 0.97 18.594 1 96.19 438 VAL A C 1
ATOM 3526 O O . VAL A 1 438 ? 22.344 0.09 19.406 1 96.19 438 VAL A O 1
ATOM 3529 N N . LEU A 1 439 ? 23.391 1.957 18.875 1 93.44 439 LEU A N 1
ATOM 3530 C CA . LEU A 1 439 ? 24.062 2.049 20.172 1 93.44 439 LEU A CA 1
ATOM 3531 C C . LEU A 1 439 ? 23.047 2.268 21.297 1 93.44 439 LEU A C 1
ATOM 3533 O O . LEU A 1 439 ? 22.094 3.02 21.125 1 93.44 439 LEU A O 1
ATOM 3537 N N . PRO A 1 440 ? 23.281 1.611 22.391 1 93.75 440 PRO A N 1
ATOM 3538 C CA . PRO A 1 440 ? 22.406 1.835 23.547 1 93.75 440 PRO A CA 1
ATOM 3539 C C . PRO A 1 440 ? 22.406 3.287 24.016 1 93.75 440 PRO A C 1
ATOM 3541 O O . PRO A 1 440 ? 21.375 3.781 24.5 1 93.75 440 PRO A O 1
ATOM 3544 N N . GLU A 1 441 ? 23.5 3.93 23.766 1 94.56 441 GLU A N 1
ATOM 3545 C CA . GLU A 1 441 ? 23.594 5.332 24.156 1 94.56 441 GLU A CA 1
ATOM 3546 C C . GLU A 1 441 ? 22.656 6.207 23.328 1 94.56 441 GLU A C 1
ATOM 3548 O O . GLU A 1 441 ? 22.078 7.168 23.859 1 94.56 441 GLU A O 1
ATOM 3553 N N . LEU A 1 442 ? 22.578 5.848 22.109 1 96.38 442 LEU A N 1
ATOM 3554 C CA . LEU A 1 442 ? 21.656 6.582 21.25 1 96.38 442 LEU A CA 1
ATOM 3555 C C . LEU A 1 442 ? 20.219 6.383 21.719 1 96.38 442 LEU A C 1
ATOM 3557 O O . LEU A 1 442 ? 19.438 7.34 21.797 1 96.38 442 LEU A O 1
ATOM 3561 N N . LYS A 1 443 ? 19.844 5.188 22.062 1 96.31 443 LYS A N 1
ATOM 3562 C CA . LYS A 1 443 ? 18.5 4.883 22.547 1 96.31 443 LYS A CA 1
ATOM 3563 C C . LYS A 1 443 ? 18.188 5.645 23.828 1 96.31 443 LYS A C 1
ATOM 3565 O O . LYS A 1 443 ? 17.109 6.211 23.984 1 96.31 443 LYS A O 1
ATOM 3570 N N . THR A 1 444 ? 19.156 5.633 24.672 1 96.06 444 THR A N 1
ATOM 3571 C CA . THR A 1 444 ? 19 6.336 25.953 1 96.06 444 THR A CA 1
ATOM 3572 C C . THR A 1 444 ? 18.844 7.84 25.719 1 96.06 444 THR A C 1
ATOM 3574 O O . THR A 1 444 ? 18.016 8.492 26.359 1 96.06 444 THR A O 1
ATOM 3577 N N . LEU A 1 445 ? 19.594 8.344 24.828 1 95.69 445 LEU A N 1
ATOM 3578 C CA . LEU A 1 445 ? 19.547 9.766 24.516 1 95.69 445 LEU A CA 1
ATOM 3579 C C . LEU A 1 445 ? 18.172 10.148 23.969 1 95.69 445 LEU A C 1
ATOM 3581 O O . LEU A 1 445 ? 17.578 11.141 24.391 1 95.69 445 LEU A O 1
ATOM 3585 N N . VAL A 1 446 ? 17.688 9.383 23.031 1 96.5 446 VAL A N 1
ATOM 3586 C CA . VAL A 1 446 ? 16.391 9.656 22.422 1 96.5 446 VAL A CA 1
ATOM 3587 C C . VAL A 1 446 ? 15.297 9.594 23.484 1 96.5 446 VAL A C 1
ATOM 3589 O O . VAL A 1 446 ? 14.422 10.453 23.531 1 96.5 446 VAL A O 1
ATOM 3592 N N . PHE A 1 447 ? 15.414 8.609 24.375 1 96.88 447 PHE A N 1
ATOM 3593 C CA . PHE A 1 447 ? 14.43 8.445 25.438 1 96.88 447 PHE A CA 1
ATOM 3594 C C . PHE A 1 447 ? 14.445 9.641 26.391 1 96.88 447 PHE A C 1
ATOM 3596 O O . PHE A 1 447 ? 13.391 10.172 26.75 1 96.88 447 PHE A O 1
ATOM 3603 N N . ARG A 1 448 ? 15.578 10.062 26.734 1 93.81 448 ARG A N 1
ATOM 3604 C CA . ARG A 1 448 ? 15.719 11.156 27.703 1 93.81 448 ARG A CA 1
ATOM 3605 C C . ARG A 1 448 ? 15.227 12.469 27.094 1 93.81 448 ARG A C 1
ATOM 3607 O O . ARG A 1 448 ? 14.555 13.258 27.766 1 93.81 448 ARG A O 1
ATOM 3614 N N . GLU A 1 449 ? 15.586 12.711 25.875 1 91.38 449 GLU A N 1
ATOM 3615 C CA . GLU A 1 449 ? 15.133 13.922 25.203 1 91.38 449 GLU A CA 1
ATOM 3616 C C . GLU A 1 449 ? 13.609 13.961 25.109 1 91.38 449 GLU A C 1
ATOM 3618 O O . GLU A 1 449 ? 12.992 15.008 25.297 1 91.38 449 GLU A O 1
ATOM 3623 N N . LEU A 1 450 ? 13.031 12.883 24.812 1 92.69 450 LEU A N 1
ATOM 3624 C CA . LEU A 1 450 ? 11.578 12.812 24.672 1 92.69 450 LEU A CA 1
ATOM 3625 C C . LEU A 1 450 ? 10.891 12.898 26.031 1 92.69 450 LEU A C 1
ATOM 3627 O O . LEU A 1 450 ? 9.836 13.523 26.156 1 92.69 450 LEU A O 1
ATOM 3631 N N . LYS A 1 451 ? 11.508 12.211 27 1 91.12 451 LYS A N 1
ATOM 3632 C CA . LYS A 1 451 ? 10.969 12.281 28.359 1 91.12 451 LYS A CA 1
ATOM 3633 C C . LYS A 1 451 ? 10.977 13.719 28.875 1 91.12 451 LYS A C 1
ATOM 3635 O O . LYS A 1 451 ? 10 14.172 29.469 1 91.12 451 LYS A O 1
ATOM 3640 N N . ASP A 1 452 ? 12.023 14.414 28.578 1 86.5 452 ASP A N 1
ATOM 3641 C CA . ASP A 1 452 ? 12.133 15.805 29 1 86.5 452 ASP A CA 1
ATOM 3642 C C . ASP A 1 452 ? 11.086 16.672 28.312 1 86.5 452 ASP A C 1
ATOM 3644 O O . ASP A 1 452 ? 10.5 17.562 28.938 1 86.5 452 ASP A O 1
ATOM 3648 N N . LYS A 1 453 ? 10.898 16.438 27.125 1 84.25 453 LYS A N 1
ATOM 3649 C CA . LYS A 1 453 ? 9.883 17.172 26.375 1 84.25 453 LYS A CA 1
ATOM 3650 C C . LYS A 1 453 ? 8.484 16.859 26.906 1 84.25 453 LYS A C 1
ATOM 3652 O O . LYS A 1 453 ? 7.641 17.766 27.016 1 84.25 453 LYS A O 1
ATOM 3657 N N . ALA A 1 454 ? 8.25 15.648 27.219 1 85.88 454 ALA A N 1
ATOM 3658 C CA . ALA A 1 454 ? 6.941 15.211 27.703 1 85.88 454 ALA A CA 1
ATOM 3659 C C . ALA A 1 454 ? 6.629 15.82 29.062 1 85.88 454 ALA A C 1
ATOM 3661 O O . ALA A 1 454 ? 5.492 16.219 29.328 1 85.88 454 ALA A O 1
ATOM 3662 N N . VAL A 1 455 ? 7.582 15.906 29.891 1 82.75 455 VAL A N 1
ATOM 3663 C CA . VAL A 1 455 ? 7.398 16.422 31.234 1 82.75 455 VAL A CA 1
ATOM 3664 C C . VAL A 1 455 ? 7.195 17.938 31.188 1 82.75 455 VAL A C 1
ATOM 3666 O O . VAL A 1 455 ? 6.453 18.5 32 1 82.75 455 VAL A O 1
ATOM 3669 N N . SER A 1 456 ? 7.719 18.516 30.203 1 75.94 456 SER A N 1
ATOM 3670 C CA . SER A 1 456 ? 7.605 19.969 30.094 1 75.94 456 SER A CA 1
ATOM 3671 C C . SER A 1 456 ? 6.211 20.375 29.625 1 75.94 456 SER A C 1
ATOM 3673 O O . SER A 1 456 ? 5.77 21.5 29.891 1 75.94 456 SER A O 1
ATOM 3675 N N . ILE A 1 457 ? 5.441 19.531 28.953 1 69.81 457 ILE A N 1
ATOM 3676 C CA . ILE A 1 457 ? 4.168 19.906 28.344 1 69.81 457 ILE A CA 1
ATOM 3677 C C . ILE A 1 457 ? 3.025 19.188 29.047 1 69.81 457 ILE A C 1
ATOM 3679 O O . ILE A 1 457 ? 1.932 19.047 28.5 1 69.81 457 ILE A O 1
ATOM 3683 N N . VAL A 1 458 ? 3.107 18.703 30.172 1 59.75 458 VAL A N 1
ATOM 3684 C CA . VAL A 1 458 ? 2.152 17.797 30.797 1 59.75 458 VAL A CA 1
ATOM 3685 C C . VAL A 1 458 ? 0.75 18.391 30.734 1 59.75 458 VAL A C 1
ATOM 3687 O O . VAL A 1 458 ? -0.233 17.672 30.562 1 59.75 458 VAL A O 1
ATOM 3690 N N . ASP A 1 459 ? 0.482 19.719 30.594 1 58.03 459 ASP A N 1
ATOM 3691 C CA . ASP A 1 459 ? -0.882 20.156 30.859 1 58.03 459 ASP A CA 1
ATOM 3692 C C . ASP A 1 459 ? -1.573 20.609 29.578 1 58.03 459 ASP A C 1
ATOM 3694 O O . ASP A 1 459 ? -2.717 21.078 29.609 1 58.03 459 ASP A O 1
ATOM 3698 N N . ASN A 1 460 ? -0.963 20.406 28.375 1 60.66 460 ASN A N 1
ATOM 3699 C CA . ASN A 1 460 ? -1.708 20.938 27.234 1 60.66 460 ASN A CA 1
ATOM 3700 C C . ASN A 1 460 ? -1.584 20.047 26.016 1 60.66 460 ASN A C 1
ATOM 3702 O O . ASN A 1 460 ? -0.498 19.906 25.453 1 60.66 460 ASN A O 1
ATOM 3706 N N . ALA A 1 461 ? -2.682 19.312 25.75 1 62.69 461 ALA A N 1
ATOM 3707 C CA . ALA A 1 461 ? -2.773 18.391 24.609 1 62.69 461 ALA A CA 1
ATOM 3708 C C . ALA A 1 461 ? -2.334 19.078 23.312 1 62.69 461 ALA A C 1
ATOM 3710 O O . ALA A 1 461 ? -1.696 18.453 22.469 1 62.69 461 ALA A O 1
ATOM 3711 N N . GLU A 1 462 ? -2.633 20.297 23.109 1 65.94 462 GLU A N 1
ATOM 3712 C CA . GLU A 1 462 ? -2.279 21.031 21.906 1 65.94 462 GLU A CA 1
ATOM 3713 C C . GLU A 1 462 ? -0.768 21.219 21.797 1 65.94 462 GLU A C 1
ATOM 3715 O O . GLU A 1 462 ? -0.22 21.234 20.688 1 65.94 462 GLU A O 1
ATOM 3720 N N . SER A 1 463 ? -0.239 21.094 22.828 1 69.62 463 SER A N 1
ATOM 3721 C CA . SER A 1 463 ? 1.209 21.281 22.844 1 69.62 463 SER A CA 1
ATOM 3722 C C . SER A 1 463 ? 1.927 20.016 22.375 1 69.62 463 SER A C 1
ATOM 3724 O O . SER A 1 463 ? 2.986 20.094 21.75 1 69.62 463 SER A O 1
ATOM 3726 N N . TYR A 1 464 ? 1.237 18.969 22.625 1 71.12 464 TYR A N 1
ATOM 3727 C CA . TYR A 1 464 ? 1.857 17.719 22.188 1 71.12 464 TYR A CA 1
ATOM 3728 C C . TYR A 1 464 ? 1.915 17.625 20.672 1 71.12 464 TYR A C 1
ATOM 3730 O O . TYR A 1 464 ? 2.906 17.172 20.109 1 71.12 464 TYR A O 1
ATOM 3738 N N . ARG A 1 465 ? 0.963 18.188 20.031 1 73.5 465 ARG A N 1
ATOM 3739 C CA . ARG A 1 465 ? 0.919 18.203 18.578 1 73.5 465 ARG A CA 1
ATOM 3740 C C . ARG A 1 465 ? 1.93 19.203 18 1 73.5 465 ARG A C 1
ATOM 3742 O O . ARG A 1 465 ? 2.568 18.922 16.984 1 73.5 465 ARG A O 1
ATOM 3749 N N . LYS A 1 466 ? 2.119 20.188 18.703 1 74.62 466 LYS A N 1
ATOM 3750 C CA . LYS A 1 466 ? 3.061 21.219 18.266 1 74.62 466 LYS A CA 1
ATOM 3751 C C . LYS A 1 466 ? 4.496 20.703 18.328 1 74.62 466 LYS A C 1
ATOM 3753 O O . LYS A 1 466 ? 5.301 20.984 17.438 1 74.62 466 LYS A O 1
ATOM 3758 N N . PHE A 1 467 ? 4.715 19.906 19.297 1 77.12 467 PHE A N 1
ATOM 3759 C CA . PHE A 1 467 ? 6.07 19.391 19.484 1 77.12 467 PHE A CA 1
ATOM 3760 C C . PHE A 1 467 ? 6.434 18.391 18.391 1 77.12 467 PHE A C 1
ATOM 3762 O O . PHE A 1 467 ? 7.59 18.312 17.969 1 77.12 467 PHE A O 1
ATOM 3769 N N . SER A 1 468 ? 5.445 17.688 18.016 1 79.12 468 SER A N 1
ATOM 3770 C CA . SER A 1 468 ? 5.707 16.688 17 1 79.12 468 SER A CA 1
ATOM 3771 C C . SER A 1 468 ? 5.992 17.328 15.648 1 79.12 468 SER A C 1
ATOM 3773 O O . SER A 1 468 ? 6.52 16.672 14.742 1 79.12 468 SER A O 1
ATOM 3775 N N . ASN A 1 469 ? 5.832 18.656 15.602 1 80.94 469 ASN A N 1
ATOM 3776 C CA . ASN A 1 469 ? 6.008 19.359 14.336 1 80.94 469 ASN A CA 1
ATOM 3777 C C . ASN A 1 469 ? 7.328 20.125 14.297 1 80.94 469 ASN A C 1
ATOM 3779 O O . ASN A 1 469 ? 7.66 20.75 13.281 1 80.94 469 ASN A O 1
ATOM 3783 N N . HIS A 1 470 ? 8.109 19.922 15.359 1 88.38 470 HIS A N 1
ATOM 3784 C CA . HIS A 1 470 ? 9.398 20.594 15.359 1 88.38 470 HIS A CA 1
ATOM 3785 C C . HIS A 1 470 ? 10.469 19.734 14.68 1 88.38 470 HIS A C 1
ATOM 3787 O O . HIS A 1 470 ? 10.594 18.547 14.977 1 88.38 470 HIS A O 1
ATOM 3793 N N . ARG A 1 471 ? 11.156 20.359 13.812 1 91.44 471 ARG A N 1
ATOM 3794 C CA . ARG A 1 471 ? 12.172 19.625 13.062 1 91.44 471 ARG A CA 1
ATOM 3795 C C . ARG A 1 471 ? 13.562 20.172 13.344 1 91.44 471 ARG A C 1
ATOM 3797 O O . ARG A 1 471 ? 14.406 20.25 12.445 1 91.44 471 ARG A O 1
ATOM 3804 N N . GLY A 1 472 ? 13.805 20.688 14.492 1 91.88 472 GLY A N 1
ATOM 3805 C CA . GLY A 1 472 ? 15.07 21.266 14.906 1 91.88 472 GLY A CA 1
ATOM 3806 C C . GLY A 1 472 ? 14.922 22.641 15.531 1 91.88 472 GLY A C 1
ATOM 3807 O O . GLY A 1 472 ? 15.836 23.125 16.203 1 91.88 472 GLY A O 1
ATOM 3808 N N . GLN A 1 473 ? 13.797 23.219 15.438 1 92 473 GLN A N 1
ATOM 3809 C CA . GLN A 1 473 ? 13.531 24.562 15.93 1 92 473 GLN A CA 1
ATOM 3810 C C . GLN A 1 473 ? 13.586 24.609 17.453 1 92 473 GLN A C 1
ATOM 3812 O O . GLN A 1 473 ? 14.172 25.531 18.031 1 92 473 GLN A O 1
ATOM 3817 N N . TRP A 1 474 ? 13.023 23.641 17.984 1 88.75 474 TRP A N 1
ATOM 3818 C CA . TRP A 1 474 ? 12.984 23.594 19.453 1 88.75 474 TRP A CA 1
ATOM 3819 C C . TRP A 1 474 ? 14.383 23.391 20.016 1 88.75 474 TRP A C 1
ATOM 3821 O O . TRP A 1 474 ? 14.75 24.031 21.016 1 88.75 474 TRP A O 1
ATOM 3831 N N . ALA A 1 475 ? 15.102 22.531 19.406 1 91.94 475 ALA A N 1
ATOM 3832 C CA . ALA A 1 475 ? 16.469 22.266 19.859 1 91.94 475 ALA A CA 1
ATOM 3833 C C . ALA A 1 475 ? 17.328 23.516 19.766 1 91.94 475 ALA A C 1
ATOM 3835 O O . ALA A 1 475 ? 18.078 23.844 20.688 1 91.94 475 ALA A O 1
ATOM 3836 N N . LEU A 1 476 ? 17.156 24.266 18.672 1 95.69 476 LEU A N 1
ATOM 3837 C CA . LEU A 1 476 ? 17.938 25.484 18.453 1 95.69 476 LEU A CA 1
ATOM 3838 C C . LEU A 1 476 ? 17.484 26.594 19.391 1 95.69 476 LEU A C 1
ATOM 3840 O O . LEU A 1 476 ? 18.297 27.391 19.859 1 95.69 476 LEU A O 1
ATOM 3844 N N . GLN A 1 477 ? 16.25 26.656 19.625 1 92 477 GLN A N 1
ATOM 3845 C CA . GLN A 1 477 ? 15.703 27.688 20.516 1 92 477 GLN A CA 1
ATOM 3846 C C . GLN A 1 477 ? 16.141 27.438 21.953 1 92 477 GLN A C 1
ATOM 3848 O O . GLN A 1 477 ? 16.547 28.359 22.656 1 92 477 GLN A O 1
ATOM 3853 N N . CYS A 1 478 ? 16.031 26.203 22.391 1 87.94 478 CYS A N 1
ATOM 3854 C CA . CYS A 1 478 ? 16.375 25.844 23.75 1 87.94 478 CYS A CA 1
ATOM 3855 C C . CYS A 1 478 ? 17.859 26.094 24.031 1 87.94 478 CYS A C 1
ATOM 3857 O O . CYS A 1 478 ? 18.234 26.453 25.141 1 87.94 478 CYS A O 1
ATOM 3859 N N . LYS A 1 479 ? 18.656 25.922 23.047 1 91.19 479 LYS A N 1
ATOM 3860 C CA . LYS A 1 479 ? 20.094 26.109 23.25 1 91.19 479 LYS A CA 1
ATOM 3861 C C . LYS A 1 479 ? 20.5 27.531 22.938 1 91.19 479 LYS A C 1
ATOM 3863 O O . LYS A 1 479 ? 21.672 27.906 23.125 1 91.19 479 LYS A O 1
ATOM 3868 N N . GLY A 1 480 ? 19.656 28.391 22.359 1 91.31 480 GLY A N 1
ATOM 3869 C CA . GLY A 1 480 ? 19.875 29.812 22.156 1 91.31 480 GLY A CA 1
ATOM 3870 C C . GLY A 1 480 ? 20.547 30.125 20.828 1 91.31 480 GLY A C 1
ATOM 3871 O O . GLY A 1 480 ? 21.203 31.156 20.703 1 91.31 480 GLY A O 1
ATOM 3872 N N . TYR A 1 481 ? 20.453 29.266 19.844 1 94.69 481 TYR A N 1
ATOM 3873 C CA . TYR A 1 481 ? 21.156 29.5 18.594 1 94.69 481 TYR A CA 1
ATOM 3874 C C . TYR A 1 481 ? 20.172 29.625 17.438 1 94.69 481 TYR A C 1
ATOM 3876 O O . TYR A 1 481 ? 20.547 29.453 16.281 1 94.69 481 TYR A O 1
ATOM 3884 N N . TYR A 1 482 ? 18.906 29.859 17.656 1 94.88 482 TYR A N 1
ATOM 3885 C CA . TYR A 1 482 ? 17.875 29.922 16.625 1 94.88 482 TYR A CA 1
ATOM 3886 C C . TYR A 1 482 ? 18.109 31.109 15.703 1 94.88 482 TYR A C 1
ATOM 3888 O O . TYR A 1 482 ? 17.859 31.047 14.5 1 94.88 482 TYR A O 1
ATOM 3896 N N . LYS A 1 483 ? 18.547 32.188 16.219 1 92.88 483 LYS A N 1
ATOM 3897 C CA . LYS A 1 483 ? 18.766 33.406 15.414 1 92.88 483 LYS A CA 1
ATOM 3898 C C . LYS A 1 483 ? 19.875 33.188 14.383 1 92.88 483 LYS A C 1
ATOM 3900 O O . LYS A 1 483 ? 19.75 33.625 13.242 1 92.88 483 LYS A O 1
ATOM 3905 N N . GLU A 1 484 ? 20.875 32.438 14.758 1 92.5 484 GLU A N 1
ATOM 3906 C CA . GLU A 1 484 ? 22.031 32.25 13.891 1 92.5 484 GLU A CA 1
ATOM 3907 C C . GLU A 1 484 ? 21.828 31.078 12.938 1 92.5 484 GLU A C 1
ATOM 3909 O O . GLU A 1 484 ? 22.25 31.125 11.781 1 92.5 484 GLU A O 1
ATOM 3914 N N . LEU A 1 485 ? 21.156 30.047 13.469 1 95.81 485 LEU A N 1
ATOM 3915 C CA . LEU A 1 485 ? 21.109 28.812 12.703 1 95.81 485 LEU A CA 1
ATOM 3916 C C . LEU A 1 485 ? 19.688 28.469 12.297 1 95.81 485 LEU A C 1
ATOM 3918 O O . LEU A 1 485 ? 19.453 27.453 11.633 1 95.81 485 LEU A O 1
ATOM 3922 N N . GLY A 1 486 ? 18.672 29.25 12.609 1 94.38 486 GLY A N 1
ATOM 3923 C CA . GLY A 1 486 ? 17.266 28.984 12.367 1 94.38 486 GLY A CA 1
ATOM 3924 C C . GLY A 1 486 ? 16.938 28.812 10.898 1 94.38 486 GLY A C 1
ATOM 3925 O O . GLY A 1 486 ? 16.031 28.047 10.539 1 94.38 486 GLY A O 1
ATOM 3926 N N . TRP A 1 487 ? 17.703 29.438 10 1 91.88 487 TRP A N 1
ATOM 3927 C CA . TRP A 1 487 ? 17.453 29.359 8.562 1 91.88 487 TRP A CA 1
ATOM 3928 C C . TRP A 1 487 ? 17.641 27.922 8.055 1 91.88 487 TRP A C 1
ATOM 3930 O O . TRP A 1 487 ? 17.031 27.531 7.051 1 91.88 487 TRP A O 1
ATOM 3940 N N . SER A 1 488 ? 18.438 27.125 8.711 1 94.62 488 SER A N 1
ATOM 3941 C CA . SER A 1 488 ? 18.781 25.781 8.273 1 94.62 488 SER A CA 1
ATOM 3942 C C . SER A 1 488 ? 17.641 24.812 8.531 1 94.62 488 SER A C 1
ATOM 3944 O O . SER A 1 488 ? 17.578 23.734 7.926 1 94.62 488 SER A O 1
ATOM 3946 N N . VAL A 1 489 ? 16.672 25.156 9.406 1 93.94 489 VAL A N 1
ATOM 3947 C CA . VAL A 1 489 ? 15.594 24.234 9.75 1 93.94 489 VAL A CA 1
ATOM 3948 C C . VAL A 1 489 ? 14.273 24.766 9.195 1 93.94 489 VAL A C 1
ATOM 3950 O O . VAL A 1 489 ? 13.289 24.031 9.117 1 93.94 489 VAL A O 1
ATOM 3953 N N . GLU A 1 490 ? 14.203 25.984 8.664 1 89.12 490 GLU A N 1
ATOM 3954 C CA . GLU A 1 490 ? 12.977 26.578 8.148 1 89.12 490 GLU A CA 1
ATOM 3955 C C . GLU A 1 490 ? 12.812 26.297 6.656 1 89.12 490 GLU A C 1
ATOM 3957 O O . GLU A 1 490 ? 11.766 26.594 6.078 1 89.12 490 GLU A O 1
ATOM 3962 N N . VAL A 1 491 ? 13.742 25.594 6.078 1 89.81 491 VAL A N 1
ATOM 3963 C CA . VAL A 1 491 ? 13.656 25.188 4.676 1 89.81 491 VAL A CA 1
ATOM 3964 C C . VAL A 1 491 ? 12.875 23.891 4.555 1 89.81 491 VAL A C 1
ATOM 3966 O O . VAL A 1 491 ? 12.25 23.438 5.516 1 89.81 491 VAL A O 1
ATOM 3969 N N . GLU A 1 492 ? 12.727 23.391 3.322 1 88.31 492 GLU A N 1
ATOM 3970 C CA . GLU A 1 492 ? 12.07 22.094 3.154 1 88.31 492 GLU A CA 1
ATOM 3971 C C . GLU A 1 492 ? 12.766 21.016 3.982 1 88.31 492 GLU A C 1
ATOM 3973 O O . GLU A 1 492 ? 13.977 21.078 4.203 1 88.31 492 GLU A O 1
ATOM 3978 N N . PHE A 1 493 ? 12.094 20.125 4.422 1 92.44 493 PHE A N 1
ATOM 3979 C CA . PHE A 1 493 ? 12.602 19.125 5.352 1 92.44 493 PHE A CA 1
ATOM 3980 C C . PHE A 1 493 ? 13.766 18.344 4.742 1 92.44 493 PHE A C 1
ATOM 3982 O O . PHE A 1 493 ? 14.758 18.078 5.418 1 92.44 493 PHE A O 1
ATOM 3989 N N . ASP A 1 494 ? 13.625 17.953 3.5 1 93.69 494 ASP A N 1
ATOM 3990 C CA . ASP A 1 494 ? 14.695 17.234 2.836 1 93.69 494 ASP A CA 1
ATOM 3991 C C . ASP A 1 494 ? 15.953 18.094 2.723 1 93.69 494 ASP A C 1
ATOM 3993 O O . ASP A 1 494 ? 17.078 17.594 2.855 1 93.69 494 ASP A O 1
ATOM 3997 N N . GLU A 1 495 ? 15.773 19.359 2.537 1 94.5 495 GLU A N 1
ATOM 3998 C CA . GLU A 1 495 ? 16.906 20.281 2.477 1 94.5 495 GLU A CA 1
ATOM 3999 C C . GLU A 1 495 ? 17.609 20.375 3.826 1 94.5 495 GLU A C 1
ATOM 4001 O O . GLU A 1 495 ? 18.844 20.391 3.889 1 94.5 495 GLU A O 1
ATOM 4006 N N . SER A 1 496 ? 16.844 20.406 4.836 1 96.31 496 SER A N 1
ATOM 4007 C CA . SER A 1 496 ? 17.422 20.484 6.18 1 96.31 496 SER A CA 1
ATOM 4008 C C . SER A 1 496 ? 18.25 19.234 6.484 1 96.31 496 SER A C 1
ATOM 4010 O O . SER A 1 496 ? 19.328 19.344 7.098 1 96.31 496 SER A O 1
ATOM 4012 N N . ILE A 1 497 ? 17.812 18.062 6.062 1 97.88 497 ILE A N 1
ATOM 4013 C CA . ILE A 1 497 ? 18.531 16.812 6.305 1 97.88 497 ILE A CA 1
ATOM 4014 C C . ILE A 1 497 ? 19.891 16.859 5.602 1 97.88 497 ILE A C 1
ATOM 4016 O O . ILE A 1 497 ? 20.922 16.547 6.207 1 97.88 497 ILE A O 1
ATOM 4020 N N . LEU A 1 498 ? 19.859 17.359 4.41 1 97.94 498 LEU A N 1
ATOM 4021 C CA . LEU A 1 498 ? 21.094 17.391 3.631 1 97.94 498 LEU A CA 1
ATOM 4022 C C . LEU A 1 498 ? 22.062 18.438 4.184 1 97.94 498 LEU A C 1
ATOM 4024 O O . LEU A 1 498 ? 23.266 18.188 4.281 1 97.94 498 LEU A O 1
ATOM 4028 N N . LEU A 1 499 ? 21.531 19.594 4.559 1 98 499 LEU A N 1
ATOM 4029 C CA . LEU A 1 499 ? 22.344 20.672 5.125 1 98 499 LEU A CA 1
ATOM 4030 C C . LEU A 1 499 ? 23.062 20.188 6.379 1 98 499 LEU A C 1
ATOM 4032 O O . LEU A 1 499 ? 24.297 20.312 6.477 1 98 499 LEU A O 1
ATOM 4036 N N . TRP A 1 500 ? 22.312 19.625 7.223 1 98.38 500 TRP A N 1
ATOM 4037 C CA . TRP A 1 500 ? 22.875 19.203 8.508 1 98.38 500 TRP A CA 1
ATOM 4038 C C . TRP A 1 500 ? 23.766 17.984 8.344 1 98.38 500 TRP A C 1
ATOM 4040 O O . TRP A 1 500 ? 24.75 17.828 9.07 1 98.38 500 TRP A O 1
ATOM 4050 N N . HIS A 1 501 ? 23.484 17.078 7.387 1 98.69 501 HIS A N 1
ATOM 4051 C CA . HIS A 1 501 ? 24.328 15.914 7.145 1 98.69 501 HIS A CA 1
ATOM 4052 C C . HIS A 1 501 ? 25.719 16.328 6.676 1 98.69 501 HIS A C 1
ATOM 4054 O O . HIS A 1 501 ? 26.719 15.852 7.219 1 98.69 501 HIS A O 1
ATOM 4060 N N . ILE A 1 502 ? 25.719 17.188 5.688 1 98.44 502 ILE A N 1
ATOM 4061 C CA . ILE A 1 502 ? 27 17.625 5.145 1 98.44 502 ILE A CA 1
ATOM 4062 C C . ILE A 1 502 ? 27.766 18.422 6.203 1 98.44 502 ILE A C 1
ATOM 4064 O O . ILE A 1 502 ? 28.969 18.219 6.402 1 98.44 502 ILE A O 1
ATOM 4068 N N . ALA A 1 503 ? 27.062 19.312 6.891 1 98.44 503 ALA A N 1
ATOM 4069 C CA . ALA A 1 503 ? 27.703 20.125 7.926 1 98.44 503 ALA A CA 1
ATOM 4070 C C . ALA A 1 503 ? 28.281 19.25 9.031 1 98.44 503 ALA A C 1
ATOM 4072 O O . ALA A 1 503 ? 29.375 19.531 9.531 1 98.44 503 ALA A O 1
ATOM 4073 N N . THR A 1 504 ? 27.516 18.203 9.43 1 98.25 504 THR A N 1
ATOM 4074 C CA . THR A 1 504 ? 28 17.281 10.453 1 98.25 504 THR A CA 1
ATOM 4075 C C . THR A 1 504 ? 29.266 16.578 10.008 1 98.25 504 THR A C 1
ATOM 4077 O O . THR A 1 504 ? 30.203 16.422 10.789 1 98.25 504 THR A O 1
ATOM 4080 N N . ASP A 1 505 ? 29.297 16.203 8.805 1 97.31 505 ASP A N 1
ATOM 4081 C CA . ASP A 1 505 ? 30.453 15.508 8.266 1 97.31 505 ASP A CA 1
ATOM 4082 C C . ASP A 1 505 ? 31.656 16.438 8.18 1 97.31 505 ASP A C 1
ATOM 4084 O O . ASP A 1 505 ? 32.781 16.031 8.469 1 97.31 505 ASP A O 1
ATOM 4088 N N . LEU A 1 506 ? 31.438 17.688 7.785 1 97.44 506 LEU A N 1
ATOM 4089 C CA . LEU A 1 506 ? 32.5 18.672 7.703 1 97.44 506 LEU A CA 1
ATOM 4090 C C . LEU A 1 506 ? 33.094 18.953 9.086 1 97.44 506 LEU A C 1
ATOM 4092 O O . LEU A 1 506 ? 34.312 19.016 9.25 1 97.44 506 LEU A O 1
ATOM 4096 N N . CYS A 1 507 ? 32.219 19.109 10.023 1 97.25 507 CYS A N 1
ATOM 4097 C CA . CYS A 1 507 ? 32.656 19.359 11.383 1 97.25 507 CYS A CA 1
ATOM 4098 C C . CYS A 1 507 ? 33.438 18.141 11.938 1 97.25 507 CYS A C 1
ATOM 4100 O O . CYS A 1 507 ? 34.375 18.297 12.688 1 97.25 507 CYS A O 1
ATOM 4102 N N . PHE A 1 508 ? 33 16.953 11.578 1 95.81 508 PHE A N 1
ATOM 4103 C CA . PHE A 1 508 ? 33.625 15.719 12.031 1 95.81 508 PHE A CA 1
ATOM 4104 C C . PHE A 1 508 ? 35.094 15.664 11.562 1 95.81 508 PHE A C 1
ATOM 4106 O O . PHE A 1 508 ? 36 15.406 12.352 1 95.81 508 PHE A O 1
ATOM 4113 N N . TYR A 1 509 ? 35.312 15.93 10.336 1 94.31 509 TYR A N 1
ATOM 4114 C CA . TYR A 1 509 ? 36.656 15.836 9.781 1 94.31 509 TYR A CA 1
ATOM 4115 C C . TYR A 1 509 ? 37.531 17 10.258 1 94.31 509 TYR A C 1
ATOM 4117 O O . TYR A 1 509 ? 38.75 16.859 10.375 1 94.31 509 TYR A O 1
ATOM 4125 N N . TYR A 1 510 ? 36.875 18.078 10.57 1 93.31 510 TYR A N 1
ATOM 4126 C CA . TYR A 1 510 ? 37.594 19.219 11.109 1 93.31 510 TYR A CA 1
ATOM 4127 C C . TYR A 1 510 ? 38.125 18.906 12.508 1 93.31 510 TYR A C 1
ATOM 4129 O O . TYR A 1 510 ? 39.25 19.297 12.852 1 93.31 510 TYR A O 1
ATOM 4137 N N . ASP A 1 511 ? 37.375 18.219 13.328 1 89.69 511 ASP A N 1
ATOM 4138 C CA . ASP A 1 511 ? 37.688 17.969 14.727 1 89.69 511 ASP A CA 1
ATOM 4139 C C . ASP A 1 511 ? 38.438 16.656 14.891 1 89.69 511 ASP A C 1
ATOM 4141 O O . ASP A 1 511 ? 38.844 16.281 16 1 89.69 511 ASP A O 1
ATOM 4145 N N . ILE A 1 512 ? 38.594 15.836 13.883 1 77.5 512 ILE A N 1
ATOM 4146 C CA . ILE A 1 512 ? 39.156 14.492 13.977 1 77.5 512 ILE A CA 1
ATOM 4147 C C . ILE A 1 512 ? 40.531 14.555 14.641 1 77.5 512 ILE A C 1
ATOM 4149 O O . ILE A 1 512 ? 40.875 13.68 15.445 1 77.5 512 ILE A O 1
ATOM 4153 N N . ASP A 1 513 ? 41.406 15.531 14.391 1 65.88 513 ASP A N 1
ATOM 4154 C CA . ASP A 1 513 ? 42.75 15.578 14.938 1 65.88 513 ASP A CA 1
ATOM 4155 C C . ASP A 1 513 ? 42.75 16.062 16.391 1 65.88 513 ASP A C 1
ATOM 4157 O O . ASP A 1 513 ? 43.625 15.711 17.172 1 65.88 513 ASP A O 1
ATOM 4161 N N . GLY A 1 514 ? 41.812 16.781 16.812 1 58.53 514 GLY A N 1
ATOM 4162 C CA . GLY A 1 514 ? 41.906 17.422 18.125 1 58.53 514 GLY A CA 1
ATOM 4163 C C . GLY A 1 514 ? 41.188 16.656 19.219 1 58.53 514 GLY A C 1
ATOM 4164 O O . GLY A 1 514 ? 41.281 17 20.391 1 58.53 514 GLY A O 1
ATOM 4165 N N . SER A 1 515 ? 40.344 15.75 18.984 1 59.5 515 SER A N 1
ATOM 4166 C CA . SER A 1 515 ? 39.406 15.289 20 1 59.5 515 SER A CA 1
ATOM 4167 C C . SER A 1 515 ? 39.938 14.07 20.75 1 59.5 515 SER A C 1
ATOM 4169 O O . SER A 1 515 ? 39.188 13.344 21.391 1 59.5 515 SER A O 1
ATOM 4171 N N . ASP A 1 516 ? 41.25 13.641 20.703 1 57.62 516 ASP A N 1
ATOM 4172 C CA . ASP A 1 516 ? 41.781 12.383 21.219 1 57.62 516 ASP A CA 1
ATOM 4173 C C . ASP A 1 516 ? 41.531 12.273 22.734 1 57.62 516 ASP A C 1
ATOM 4175 O O . ASP A 1 516 ? 41.719 11.211 23.312 1 57.62 516 ASP A O 1
ATOM 4179 N N . GLY A 1 517 ? 40.938 13.195 23.375 1 61.12 517 GLY A N 1
ATOM 4180 C CA . GLY A 1 517 ? 41.062 12.93 24.797 1 61.12 517 GLY A CA 1
ATOM 4181 C C . GLY A 1 517 ? 39.719 12.867 25.516 1 61.12 517 GLY A C 1
ATOM 4182 O O . GLY A 1 517 ? 39.625 12.375 26.641 1 61.12 517 GLY A O 1
ATOM 4183 N N . ASP A 1 518 ? 38.594 13.281 25.047 1 76.5 518 ASP A N 1
ATOM 4184 C CA . ASP A 1 518 ? 37.375 13.344 25.828 1 76.5 518 ASP A CA 1
ATOM 4185 C C . ASP A 1 518 ? 36.375 12.281 25.359 1 76.5 518 ASP A C 1
ATOM 4187 O O . ASP A 1 518 ? 35.844 12.375 24.25 1 76.5 518 ASP A O 1
ATOM 4191 N N . ALA A 1 519 ? 36.281 11.188 26.141 1 78.06 519 ALA A N 1
ATOM 4192 C CA . ALA A 1 519 ? 35.438 10.031 25.844 1 78.06 519 ALA A CA 1
ATOM 4193 C C . ALA A 1 519 ? 34 10.461 25.578 1 78.06 519 ALA A C 1
ATOM 4195 O O . ALA A 1 519 ? 33.344 9.93 24.672 1 78.06 519 ALA A O 1
ATOM 4196 N N . LYS A 1 520 ? 33.5 11.375 26.297 1 82.62 520 LYS A N 1
ATOM 4197 C CA . LYS A 1 520 ? 32.125 11.836 26.109 1 82.62 520 LYS A CA 1
ATOM 4198 C C . LYS A 1 520 ? 31.953 12.555 24.781 1 82.62 520 LYS A C 1
ATOM 4200 O O . LYS A 1 520 ? 30.938 12.391 24.109 1 82.62 520 LYS A O 1
ATOM 4205 N N . LEU A 1 521 ? 32.875 13.281 24.484 1 87.94 521 LEU A N 1
ATOM 4206 C CA . LEU A 1 521 ? 32.844 13.984 23.203 1 87.94 521 LEU A CA 1
ATOM 4207 C C . LEU A 1 521 ? 32.875 13 22.031 1 87.94 521 LEU A C 1
ATOM 4209 O O . LEU A 1 521 ? 32.156 13.18 21.062 1 87.94 521 LEU A O 1
ATOM 4213 N N . THR A 1 522 ? 33.594 11.961 22.266 1 88.56 522 THR A N 1
ATOM 4214 C CA . THR A 1 522 ? 33.656 10.93 21.234 1 88.56 522 THR A CA 1
ATOM 4215 C C . THR A 1 522 ? 32.312 10.234 21.078 1 88.56 522 THR A C 1
ATOM 4217 O O . THR A 1 522 ? 31.922 9.875 19.969 1 88.56 522 THR A O 1
ATOM 4220 N N . GLU A 1 523 ? 31.703 10.117 22.125 1 91 523 GLU A N 1
ATOM 4221 C CA . GLU A 1 523 ? 30.375 9.508 22.094 1 91 523 GLU A CA 1
ATOM 4222 C C . GLU A 1 523 ? 29.375 10.398 21.359 1 91 523 GLU A C 1
ATOM 4224 O O . GLU A 1 523 ? 28.578 9.914 20.547 1 91 523 GLU A O 1
ATOM 4229 N N . TYR A 1 524 ? 29.422 11.648 21.656 1 92.38 524 TYR A N 1
ATOM 4230 C CA . TYR A 1 524 ? 28.5 12.594 21.016 1 92.38 524 TYR A CA 1
ATOM 4231 C C . TYR A 1 524 ? 28.766 12.664 19.516 1 92.38 524 TYR A C 1
ATOM 4233 O O . TYR A 1 524 ? 27.828 12.727 18.719 1 92.38 524 TYR A O 1
ATOM 4241 N N . VAL A 1 525 ? 29.969 12.641 19.203 1 95.06 525 VAL A N 1
ATOM 4242 C CA . VAL A 1 525 ? 30.359 12.68 17.797 1 95.06 525 VAL A CA 1
ATOM 4243 C C . VAL A 1 525 ? 29.859 11.422 17.094 1 95.06 525 VAL A C 1
ATOM 4245 O O . VAL A 1 525 ? 29.281 11.5 16.016 1 95.06 525 VAL A O 1
ATOM 4248 N N . GLY A 1 526 ? 30.078 10.32 17.766 1 93.56 526 GLY A N 1
ATOM 4249 C CA . GLY A 1 526 ? 29.672 9.047 17.188 1 93.56 526 GLY A CA 1
ATOM 4250 C C . GLY A 1 526 ? 28.172 8.938 16.984 1 93.56 526 GLY A C 1
ATOM 4251 O O . GLY A 1 526 ? 27.719 8.508 15.914 1 93.56 526 GLY A O 1
ATOM 4252 N N . ILE A 1 527 ? 27.453 9.391 17.875 1 95.69 527 ILE A N 1
ATOM 4253 C CA . ILE A 1 527 ? 25.984 9.328 17.828 1 95.69 527 ILE A CA 1
ATOM 4254 C C . ILE A 1 527 ? 25.469 10.273 16.734 1 95.69 527 ILE A C 1
ATOM 4256 O O . ILE A 1 527 ? 24.609 9.898 15.945 1 95.69 527 ILE A O 1
ATOM 4260 N N . SER A 1 528 ? 26.016 11.445 16.719 1 97.06 528 SER A N 1
ATOM 4261 C CA . SER A 1 528 ? 25.578 12.445 15.758 1 97.06 528 SER A CA 1
ATOM 4262 C C . SER A 1 528 ? 25.844 11.992 14.328 1 97.06 528 SER A C 1
ATOM 4264 O O . SER A 1 528 ? 25 12.133 13.453 1 97.06 528 SER A O 1
ATOM 4266 N N . ARG A 1 529 ? 26.969 11.445 14.156 1 96.5 529 ARG A N 1
ATOM 4267 C CA . ARG A 1 529 ? 27.344 10.984 12.82 1 96.5 529 ARG A CA 1
ATOM 4268 C C . ARG A 1 529 ? 26.484 9.797 12.398 1 96.5 529 ARG A C 1
ATOM 4270 O O . ARG A 1 529 ? 26.062 9.703 11.234 1 96.5 529 ARG A O 1
ATOM 4277 N N . ALA A 1 530 ? 26.203 8.93 13.328 1 97.5 530 ALA A N 1
ATOM 4278 C CA . ALA A 1 530 ? 25.391 7.754 13.031 1 97.5 530 ALA A CA 1
ATOM 4279 C C . ALA A 1 530 ? 23.984 8.148 12.641 1 97.5 530 ALA A C 1
ATOM 4281 O O . ALA A 1 530 ? 23.438 7.652 11.656 1 97.5 530 ALA A O 1
ATOM 4282 N N . VAL A 1 531 ? 23.406 9.055 13.375 1 98.19 531 VAL A N 1
ATOM 4283 C CA . VAL A 1 531 ? 22.047 9.484 13.086 1 98.19 531 VAL A CA 1
ATOM 4284 C C . VAL A 1 531 ? 22.016 10.289 11.781 1 98.19 531 VAL A C 1
ATOM 4286 O O . VAL A 1 531 ? 21.078 10.18 10.992 1 98.19 531 VAL A O 1
ATOM 4289 N N . SER A 1 532 ? 23.047 11.062 11.586 1 98.38 532 SER A N 1
ATOM 4290 C CA . SER A 1 532 ? 23.172 11.828 10.352 1 98.38 532 SER A CA 1
ATOM 4291 C C . SER A 1 532 ? 23.203 10.914 9.133 1 98.38 532 SER A C 1
ATOM 4293 O O . SER A 1 532 ? 22.438 11.109 8.188 1 98.38 532 SER A O 1
ATOM 4295 N N . ASN A 1 533 ? 24.016 9.898 9.172 1 98.25 533 ASN A N 1
ATOM 4296 C CA . ASN A 1 533 ? 24.125 8.953 8.07 1 98.25 533 ASN A CA 1
ATOM 4297 C C . ASN A 1 533 ? 22.844 8.156 7.891 1 98.25 533 ASN A C 1
ATOM 4299 O O . ASN A 1 533 ? 22.469 7.82 6.766 1 98.25 533 ASN A O 1
ATOM 4303 N N . TYR A 1 534 ? 22.219 7.871 8.977 1 98 534 TYR A N 1
ATOM 4304 C CA . TYR A 1 534 ? 20.969 7.141 8.914 1 98 534 TYR A CA 1
ATOM 4305 C C . TYR A 1 534 ? 19.891 7.973 8.227 1 98 534 TYR A C 1
ATOM 4307 O O . TYR A 1 534 ? 19.156 7.469 7.375 1 98 534 TYR A O 1
ATOM 4315 N N . MET A 1 535 ? 19.828 9.234 8.586 1 98.12 535 MET A N 1
ATOM 4316 C CA . MET A 1 535 ? 18.828 10.125 8 1 98.12 535 MET A CA 1
ATOM 4317 C C . MET A 1 535 ? 19.094 10.328 6.508 1 98.12 535 MET A C 1
ATOM 4319 O O . MET A 1 535 ? 18.156 10.453 5.723 1 98.12 535 MET A O 1
ATOM 4323 N N . LEU A 1 536 ? 20.328 10.375 6.113 1 97.81 536 LEU A N 1
ATOM 4324 C CA . LEU A 1 536 ? 20.641 10.484 4.691 1 97.81 536 LEU A CA 1
ATOM 4325 C C . LEU A 1 536 ? 20.234 9.211 3.949 1 97.81 536 LEU A C 1
ATOM 4327 O O . LEU A 1 536 ? 19.719 9.281 2.828 1 97.81 536 LEU A O 1
ATOM 4331 N N . PHE A 1 537 ? 20.453 8.109 4.602 1 96.56 537 PHE A N 1
ATOM 4332 C CA . PHE A 1 537 ? 20.016 6.848 4.012 1 96.56 537 PHE A CA 1
ATOM 4333 C C . PHE A 1 537 ? 18.531 6.879 3.715 1 96.56 537 PHE A C 1
ATOM 4335 O O . PHE A 1 537 ? 18.094 6.465 2.637 1 96.56 537 PHE A O 1
ATOM 4342 N N . LEU A 1 538 ? 17.734 7.344 4.684 1 96.38 538 LEU A N 1
ATOM 4343 C CA . LEU A 1 538 ? 16.297 7.406 4.492 1 96.38 538 LEU A CA 1
ATOM 4344 C C . LEU A 1 538 ? 15.938 8.312 3.316 1 96.38 538 LEU A C 1
ATOM 4346 O O . LEU A 1 538 ? 15.031 7.996 2.537 1 96.38 538 LEU A O 1
ATOM 4350 N N . LEU A 1 539 ? 16.672 9.328 3.186 1 95.5 539 LEU A N 1
ATOM 4351 C CA . LEU A 1 539 ? 16.391 10.305 2.133 1 95.5 539 LEU A CA 1
ATOM 4352 C C . LEU A 1 539 ? 16.703 9.711 0.759 1 95.5 539 LEU A C 1
ATOM 4354 O O . LEU A 1 539 ? 15.969 9.969 -0.203 1 95.5 539 LEU A O 1
ATOM 4358 N N . VAL A 1 540 ? 17.656 8.852 0.657 1 92.94 540 VAL A N 1
ATOM 4359 C CA . VAL A 1 540 ? 18.141 8.391 -0.64 1 92.94 540 VAL A CA 1
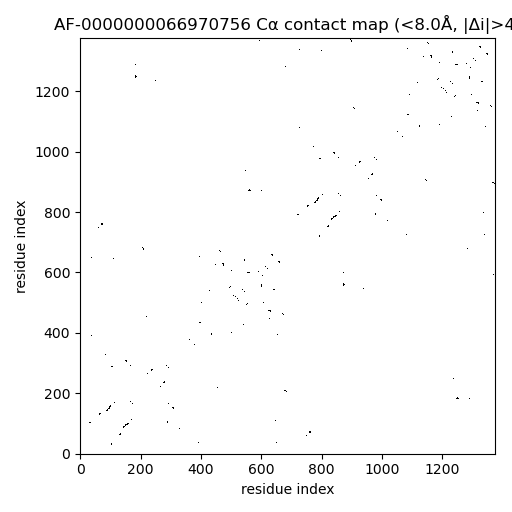ATOM 4360 C C . VAL A 1 540 ? 17.516 7.039 -0.971 1 92.94 540 VAL A C 1
ATOM 4362 O O . VAL A 1 540 ? 17.047 6.816 -2.094 1 92.94 540 VAL A O 1
ATOM 4365 N N . ALA A 1 541 ? 17.469 6.211 0.04 1 91.44 541 ALA A N 1
ATOM 4366 C CA . ALA A 1 541 ? 17.109 4.82 -0.242 1 91.44 541 ALA A CA 1
ATOM 4367 C C . ALA A 1 541 ? 15.656 4.539 0.125 1 91.44 541 ALA A C 1
ATOM 4369 O O . ALA A 1 541 ? 15.023 3.658 -0.458 1 91.44 541 ALA A O 1
ATOM 4370 N N . ARG A 1 542 ? 15.117 5.266 1.094 1 91.81 542 ARG A N 1
ATOM 4371 C CA . ARG A 1 542 ? 13.734 5.043 1.518 1 91.81 542 ARG A CA 1
ATOM 4372 C C . ARG A 1 542 ? 12.977 6.359 1.629 1 91.81 542 ARG A C 1
ATOM 4374 O O . ARG A 1 542 ? 12.375 6.648 2.664 1 91.81 542 ARG A O 1
ATOM 4381 N N . PRO A 1 543 ? 12.844 6.988 0.532 1 90.44 543 PRO A N 1
ATOM 4382 C CA . PRO A 1 543 ? 12.203 8.305 0.59 1 90.44 543 PRO A CA 1
ATOM 4383 C C . PRO A 1 543 ? 10.711 8.219 0.928 1 90.44 543 PRO A C 1
ATOM 4385 O O . PRO A 1 543 ? 10.125 9.195 1.385 1 90.44 543 PRO A O 1
ATOM 4388 N N . PHE A 1 544 ? 10.133 7.035 0.817 1 87.31 544 PHE A N 1
ATOM 4389 C CA . PHE A 1 544 ? 8.711 6.875 1.084 1 87.31 544 PHE A CA 1
ATOM 4390 C C . PHE A 1 544 ? 8.422 7 2.576 1 87.31 544 PHE A C 1
ATOM 4392 O O . PHE A 1 544 ? 7.277 7.211 2.977 1 87.31 544 PHE A O 1
ATOM 4399 N N . MET A 1 545 ? 9.477 6.855 3.414 1 91.94 545 MET A N 1
ATOM 4400 C CA . MET A 1 545 ? 9.281 6.965 4.855 1 91.94 545 MET A CA 1
ATOM 4401 C C . MET A 1 545 ? 9.391 8.414 5.316 1 91.94 545 MET A C 1
ATOM 4403 O O . MET A 1 545 ? 9.156 8.719 6.488 1 91.94 545 MET A O 1
ATOM 4407 N N . LEU A 1 546 ? 9.773 9.273 4.363 1 92.5 546 LEU A N 1
ATOM 4408 C CA . LEU A 1 546 ? 9.883 10.695 4.68 1 92.5 546 LEU A CA 1
ATOM 4409 C C . LEU A 1 546 ? 8.734 11.477 4.051 1 92.5 546 LEU A C 1
ATOM 4411 O O . LEU A 1 546 ? 7.918 10.914 3.32 1 92.5 546 LEU A O 1
ATOM 4415 N N . THR A 1 547 ? 8.602 12.711 4.395 1 86.5 547 THR A N 1
ATOM 4416 C CA . THR A 1 547 ? 7.566 13.578 3.85 1 86.5 547 THR A CA 1
ATOM 4417 C C . THR A 1 547 ? 7.812 13.852 2.369 1 86.5 547 THR A C 1
ATOM 4419 O O . THR A 1 547 ? 8.922 13.656 1.87 1 86.5 547 THR A O 1
ATOM 4422 N N . ALA A 1 548 ? 6.746 14.242 1.727 1 81.31 548 ALA A N 1
ATOM 4423 C CA . ALA A 1 548 ? 6.859 14.555 0.304 1 81.31 548 ALA A CA 1
ATOM 4424 C C . ALA A 1 548 ? 7.867 15.68 0.068 1 81.31 548 ALA A C 1
ATOM 4426 O O . ALA A 1 548 ? 7.945 16.625 0.848 1 81.31 548 ALA A O 1
ATOM 4427 N N . GLY A 1 549 ? 8.75 15.438 -0.934 1 86.25 549 GLY A N 1
ATOM 4428 C CA . GLY A 1 549 ? 9.758 16.438 -1.27 1 86.25 549 GLY A CA 1
ATOM 4429 C C . GLY A 1 549 ? 10.594 16.047 -2.479 1 86.25 549 GLY A C 1
ATOM 4430 O O . GLY A 1 549 ? 10.227 15.141 -3.225 1 86.25 549 GLY A O 1
ATOM 4431 N N . ILE A 1 550 ? 11.562 16.812 -2.693 1 87.75 550 ILE A N 1
ATOM 4432 C CA . ILE A 1 550 ? 12.461 16.578 -3.818 1 87.75 550 ILE A CA 1
ATOM 4433 C C . ILE A 1 550 ? 13.836 16.156 -3.301 1 87.75 550 ILE A C 1
ATOM 4435 O O . ILE A 1 550 ? 14.859 16.578 -3.836 1 87.75 550 ILE A O 1
ATOM 4439 N N . GLY A 1 551 ? 13.805 15.391 -2.289 1 90.5 551 GLY A N 1
ATOM 4440 C CA . GLY A 1 551 ? 15.039 14.992 -1.641 1 90.5 551 GLY A CA 1
ATOM 4441 C C . GLY A 1 551 ? 16 14.273 -2.572 1 90.5 551 GLY A C 1
ATOM 4442 O O . GLY A 1 551 ? 17.203 14.555 -2.576 1 90.5 551 GLY A O 1
ATOM 4443 N N . GLN A 1 552 ? 15.5 13.477 -3.408 1 90.12 552 GLN A N 1
ATOM 4444 C CA . GLN A 1 552 ? 16.359 12.711 -4.309 1 90.12 552 GLN A CA 1
ATOM 4445 C C . GLN A 1 552 ? 16.953 13.609 -5.395 1 90.12 552 GLN A C 1
ATOM 4447 O O . GLN A 1 552 ? 18.094 13.414 -5.801 1 90.12 552 GLN A O 1
ATOM 4452 N N . ILE A 1 553 ? 16.203 14.516 -5.816 1 90.81 553 ILE A N 1
ATOM 4453 C CA . ILE A 1 553 ? 16.688 15.461 -6.812 1 90.81 553 ILE A CA 1
ATOM 4454 C C . ILE A 1 553 ? 17.766 16.344 -6.199 1 90.81 553 ILE A C 1
ATOM 4456 O O . ILE A 1 553 ? 18.828 16.547 -6.797 1 90.81 553 ILE A O 1
ATOM 4460 N N . ARG A 1 554 ? 17.469 16.766 -5.062 1 93.19 554 ARG A N 1
ATOM 4461 C CA . ARG A 1 554 ? 18.422 17.609 -4.352 1 93.19 554 ARG A CA 1
ATOM 4462 C C . ARG A 1 554 ? 19.719 16.859 -4.066 1 93.19 554 ARG A C 1
ATOM 4464 O O . ARG A 1 554 ? 20.797 17.422 -4.176 1 93.19 554 ARG A O 1
ATOM 4471 N N . PHE A 1 555 ? 19.578 15.656 -3.695 1 95.31 555 PHE A N 1
ATOM 4472 C CA . PHE A 1 555 ? 20.734 14.805 -3.449 1 95.31 555 PHE A CA 1
ATOM 4473 C C . PHE A 1 555 ? 21.562 14.633 -4.719 1 95.31 555 PHE A C 1
ATOM 4475 O O . PHE A 1 555 ? 22.781 14.742 -4.688 1 95.31 555 PHE A O 1
ATOM 4482 N N . GLY A 1 556 ? 20.859 14.359 -5.789 1 93.44 556 GLY A N 1
ATOM 4483 C CA . GLY A 1 556 ? 21.547 14.195 -7.062 1 93.44 556 GLY A CA 1
ATOM 4484 C C . GLY A 1 556 ? 22.281 15.438 -7.5 1 93.44 556 GLY A C 1
ATOM 4485 O O . GLY A 1 556 ? 23.438 15.359 -7.938 1 93.44 556 GLY A O 1
ATOM 4486 N N . ASP A 1 557 ? 21.688 16.562 -7.344 1 94.5 557 ASP A N 1
ATOM 4487 C CA . ASP A 1 557 ? 22.312 17.828 -7.715 1 94.5 557 ASP A CA 1
ATOM 4488 C C . ASP A 1 557 ? 23.516 18.125 -6.828 1 94.5 557 ASP A C 1
ATOM 4490 O O . ASP A 1 557 ? 24.547 18.625 -7.305 1 94.5 557 ASP A O 1
ATOM 4494 N N . THR A 1 558 ? 23.328 17.859 -5.562 1 96.94 558 THR A N 1
ATOM 4495 C CA . THR A 1 558 ? 24.406 18.109 -4.617 1 96.94 558 THR A CA 1
ATOM 4496 C C . THR A 1 558 ? 25.594 17.188 -4.906 1 96.94 558 THR A C 1
ATOM 4498 O O . THR A 1 558 ? 26.75 17.625 -4.828 1 96.94 558 THR A O 1
ATOM 4501 N N . CYS A 1 559 ? 25.328 15.969 -5.23 1 95.19 559 CYS A N 1
ATOM 4502 C CA . CYS A 1 559 ? 26.391 15.031 -5.566 1 95.19 559 CYS A CA 1
ATOM 4503 C C . CYS A 1 559 ? 27.109 15.461 -6.84 1 95.19 559 CYS A C 1
ATOM 4505 O O . CYS A 1 559 ? 28.344 15.359 -6.93 1 95.19 559 CYS A O 1
ATOM 4507 N N . ALA A 1 560 ? 26.359 15.898 -7.805 1 93.81 560 ALA A N 1
ATOM 4508 C CA . ALA A 1 560 ? 26.969 16.344 -9.055 1 93.81 560 ALA A CA 1
ATOM 4509 C C . ALA A 1 560 ? 27.891 17.547 -8.82 1 93.81 560 ALA A C 1
ATOM 4511 O O . ALA A 1 560 ? 29 17.594 -9.367 1 93.81 560 ALA A O 1
ATOM 4512 N N . GLU A 1 561 ? 27.438 18.453 -8.031 1 94.88 561 GLU A N 1
ATOM 4513 C CA . GLU A 1 561 ? 28.266 19.609 -7.711 1 94.88 561 GLU A CA 1
ATOM 4514 C C . GLU A 1 561 ? 29.516 19.203 -6.945 1 94.88 561 GLU A C 1
ATOM 4516 O O . GLU A 1 561 ? 30.609 19.703 -7.223 1 94.88 561 GLU A O 1
ATOM 4521 N N . ALA A 1 562 ? 29.375 18.312 -6.016 1 95.44 562 ALA A N 1
ATOM 4522 C CA . ALA A 1 562 ? 30.5 17.859 -5.203 1 95.44 562 ALA A CA 1
ATOM 4523 C C . ALA A 1 562 ? 31.531 17.125 -6.059 1 95.44 562 ALA A C 1
ATOM 4525 O O . ALA A 1 562 ? 32.75 17.328 -5.891 1 95.44 562 ALA A O 1
ATOM 4526 N N . LYS A 1 563 ? 31.078 16.312 -6.91 1 92.62 563 LYS A N 1
ATOM 4527 C CA . LYS A 1 563 ? 32 15.562 -7.766 1 92.62 563 LYS A CA 1
ATOM 4528 C C . LYS A 1 563 ? 32.812 16.5 -8.641 1 92.62 563 LYS A C 1
ATOM 4530 O O . LYS A 1 563 ? 34.031 16.344 -8.766 1 92.62 563 LYS A O 1
ATOM 4535 N N . ILE A 1 564 ? 32.125 17.484 -9.219 1 91.69 564 ILE A N 1
ATOM 4536 C CA . ILE A 1 564 ? 32.844 18.453 -10.047 1 91.69 564 ILE A CA 1
ATOM 4537 C C . ILE A 1 564 ? 33.812 19.25 -9.195 1 91.69 564 ILE A C 1
ATOM 4539 O O . ILE A 1 564 ? 34.938 19.516 -9.633 1 91.69 564 ILE A O 1
ATOM 4543 N N . PHE A 1 565 ? 33.469 19.562 -8.055 1 93.06 565 PHE A N 1
ATOM 4544 C CA . PHE A 1 565 ? 34.312 20.328 -7.148 1 93.06 565 PHE A CA 1
ATOM 4545 C C . PHE A 1 565 ? 35.531 19.531 -6.734 1 93.06 565 PHE A C 1
ATOM 4547 O O . PHE A 1 565 ? 36.625 20.078 -6.648 1 93.06 565 PHE A O 1
ATOM 4554 N N . PHE A 1 566 ? 35.406 18.266 -6.469 1 93.12 566 PHE A N 1
ATOM 4555 C CA . PHE A 1 566 ? 36.531 17.438 -5.988 1 93.12 566 PHE A CA 1
ATOM 4556 C C . PHE A 1 566 ? 37.438 17.062 -7.129 1 93.12 566 PHE A C 1
ATOM 4558 O O . PHE A 1 566 ? 38.625 16.703 -6.898 1 93.12 566 PHE A O 1
ATOM 4565 N N . GLU A 1 567 ? 36.875 17.109 -8.281 1 88.06 567 GLU A N 1
ATOM 4566 C CA . GLU A 1 567 ? 37.719 16.766 -9.438 1 88.06 567 GLU A CA 1
ATOM 4567 C C . GLU A 1 567 ? 38.594 17.922 -9.844 1 88.06 567 GLU A C 1
ATOM 4569 O O . GLU A 1 567 ? 39.5 17.75 -10.695 1 88.06 567 GLU A O 1
ATOM 4574 N N . ARG A 1 568 ? 38.438 19.016 -9.258 1 83.69 568 ARG A N 1
ATOM 4575 C CA . ARG A 1 568 ? 39.281 20.172 -9.57 1 83.69 568 ARG A CA 1
ATOM 4576 C C . ARG A 1 568 ? 40.719 19.891 -9.234 1 83.69 568 ARG A C 1
ATOM 4578 O O . ARG A 1 568 ? 41.625 20.5 -9.828 1 83.69 568 ARG A O 1
ATOM 4585 N N . GLU A 1 569 ? 40.844 19.047 -8.312 1 75.62 569 GLU A N 1
ATOM 4586 C CA . GLU A 1 569 ? 42.219 18.703 -7.91 1 75.62 569 GLU A CA 1
ATOM 4587 C C . GLU A 1 569 ? 42.781 17.578 -8.758 1 75.62 569 GLU A C 1
ATOM 4589 O O . GLU A 1 569 ? 42.031 16.797 -9.352 1 75.62 569 GLU A O 1
ATOM 4594 N N . MET A 1 570 ? 44.094 17.625 -8.953 1 65.12 570 MET A N 1
ATOM 4595 C CA . MET A 1 570 ? 44.781 16.641 -9.797 1 65.12 570 MET A CA 1
ATOM 4596 C C . MET A 1 570 ? 44.531 15.219 -9.289 1 65.12 570 MET A C 1
ATOM 4598 O O . MET A 1 570 ? 44.312 14.305 -10.078 1 65.12 570 MET A O 1
ATOM 4602 N N . ALA A 1 571 ? 44.625 15.07 -7.957 1 75.81 571 ALA A N 1
ATOM 4603 C CA . ALA A 1 571 ? 44.375 13.766 -7.355 1 75.81 571 ALA A CA 1
ATOM 4604 C C . ALA A 1 571 ? 43.094 13.789 -6.52 1 75.81 571 ALA A C 1
ATOM 4606 O O . ALA A 1 571 ? 42.781 14.797 -5.875 1 75.81 571 ALA A O 1
ATOM 4607 N N . LEU A 1 572 ? 42.344 12.719 -6.691 1 81.75 572 LEU A N 1
ATOM 4608 C CA . LEU A 1 572 ? 41.125 12.633 -5.883 1 81.75 572 LEU A CA 1
ATOM 4609 C C . LEU A 1 572 ? 41.469 12.656 -4.395 1 81.75 572 LEU A C 1
ATOM 4611 O O . LEU A 1 572 ? 42.25 11.844 -3.922 1 81.75 572 LEU A O 1
ATOM 4615 N N . PRO A 1 573 ? 40.875 13.578 -3.785 1 89.25 573 PRO A N 1
ATOM 4616 C CA . PRO A 1 573 ? 41.156 13.703 -2.357 1 89.25 573 PRO A CA 1
ATOM 4617 C C . PRO A 1 573 ? 40.531 12.602 -1.52 1 89.25 573 PRO A C 1
ATOM 4619 O O . PRO A 1 573 ? 39.594 11.922 -1.99 1 89.25 573 PRO A O 1
ATOM 4622 N N . ASP A 1 574 ? 41.125 12.352 -0.421 1 92.06 574 ASP A N 1
ATOM 4623 C CA . ASP A 1 574 ? 40.469 11.5 0.56 1 92.06 574 ASP A CA 1
ATOM 4624 C C . ASP A 1 574 ? 39.344 12.25 1.256 1 92.06 574 ASP A C 1
ATOM 4626 O O . ASP A 1 574 ? 39.094 13.43 0.985 1 92.06 574 ASP A O 1
ATOM 4630 N N . GLU A 1 575 ? 38.594 11.656 2.027 1 94.31 575 GLU A N 1
ATOM 4631 C CA . GLU A 1 575 ? 37.406 12.234 2.66 1 94.31 575 GLU A CA 1
ATOM 4632 C C . GLU A 1 575 ? 37.781 13.453 3.502 1 94.31 575 GLU A C 1
ATOM 4634 O O . GLU A 1 575 ? 37.062 14.469 3.475 1 94.31 575 GLU A O 1
ATOM 4639 N N . ARG A 1 576 ? 38.875 13.328 4.195 1 93.88 576 ARG A N 1
ATOM 4640 C CA . ARG A 1 576 ? 39.312 14.43 5.035 1 93.88 576 ARG A CA 1
ATOM 4641 C C . ARG A 1 576 ? 39.75 15.633 4.191 1 93.88 576 ARG A C 1
ATOM 4643 O O . ARG A 1 576 ? 39.375 16.766 4.504 1 93.88 576 ARG A O 1
ATOM 4650 N N . ALA A 1 577 ? 40.438 15.344 3.193 1 94.06 577 ALA A N 1
ATOM 4651 C CA . ALA A 1 577 ? 40.906 16.406 2.293 1 94.06 577 ALA A CA 1
ATOM 4652 C C . ALA A 1 577 ? 39.719 17.047 1.568 1 94.06 577 ALA A C 1
ATOM 4654 O O . ALA A 1 577 ? 39.688 18.25 1.344 1 94.06 577 ALA A O 1
ATOM 4655 N N . ALA A 1 578 ? 38.812 16.234 1.209 1 95.38 578 ALA A N 1
ATOM 4656 C CA . ALA A 1 578 ? 37.625 16.75 0.536 1 95.38 578 ALA A CA 1
ATOM 4657 C C . ALA A 1 578 ? 36.844 17.688 1.445 1 95.38 578 ALA A C 1
ATOM 4659 O O . ALA A 1 578 ? 36.375 18.734 1.001 1 95.38 578 ALA A O 1
ATOM 4660 N N . ALA A 1 579 ? 36.688 17.281 2.686 1 95.75 579 ALA A N 1
ATOM 4661 C CA . ALA A 1 579 ? 35.969 18.109 3.65 1 95.75 579 ALA A CA 1
ATOM 4662 C C . ALA A 1 579 ? 36.688 19.438 3.859 1 95.75 579 ALA A C 1
ATOM 4664 O O . ALA A 1 579 ? 36.062 20.484 3.965 1 95.75 579 ALA A O 1
ATOM 4665 N N . ALA A 1 580 ? 38.031 19.391 3.879 1 94.12 580 ALA A N 1
ATOM 4666 C CA . ALA A 1 580 ? 38.812 20.609 4.043 1 94.12 580 ALA A CA 1
ATOM 4667 C C . ALA A 1 580 ? 38.656 21.531 2.838 1 94.12 580 ALA A C 1
ATOM 4669 O O . ALA A 1 580 ? 38.625 22.75 2.988 1 94.12 580 ALA A O 1
ATOM 4670 N N . MET A 1 581 ? 38.594 20.922 1.705 1 93.94 581 MET A N 1
ATOM 4671 C CA . MET A 1 581 ? 38.406 21.688 0.478 1 93.94 581 MET A CA 1
ATOM 4672 C C . MET A 1 581 ? 37.094 22.469 0.515 1 93.94 581 MET A C 1
ATOM 4674 O O . MET A 1 581 ? 37.062 23.641 0.117 1 93.94 581 MET A O 1
ATOM 4678 N N . VAL A 1 582 ? 36.062 21.859 0.975 1 95 582 VAL A N 1
ATOM 4679 C CA . VAL A 1 582 ? 34.75 22.484 1.023 1 95 582 VAL A CA 1
ATOM 4680 C C . VAL A 1 582 ? 34.75 23.625 2.039 1 95 582 VAL A C 1
ATOM 4682 O O . VAL A 1 582 ? 34.188 24.688 1.793 1 95 582 VAL A O 1
ATOM 4685 N N . LEU A 1 583 ? 35.438 23.438 3.154 1 95.06 583 LEU A N 1
ATOM 4686 C CA . LEU A 1 583 ? 35.5 24.422 4.23 1 95.06 583 LEU A CA 1
ATOM 4687 C C . LEU A 1 583 ? 36.344 25.641 3.836 1 95.06 583 LEU A C 1
ATOM 4689 O O . LEU A 1 583 ? 36.188 26.719 4.406 1 95.06 583 LEU A O 1
ATOM 4693 N N . GLU A 1 584 ? 37.156 25.469 2.887 1 91.94 584 GLU A N 1
ATOM 4694 C CA . GLU A 1 584 ? 38.031 26.547 2.461 1 91.94 584 GLU A CA 1
ATOM 4695 C C . GLU A 1 584 ? 37.312 27.547 1.577 1 91.94 584 GLU A C 1
ATOM 4697 O O . GLU A 1 584 ? 37.75 28.688 1.433 1 91.94 584 GLU A O 1
ATOM 4702 N N . VAL A 1 585 ? 36.25 27.141 1.045 1 91.5 585 VAL A N 1
ATOM 4703 C CA . VAL A 1 585 ? 35.5 28.016 0.146 1 91.5 585 VAL A CA 1
ATOM 4704 C C . VAL A 1 585 ? 34.844 29.141 0.944 1 91.5 585 VAL A C 1
ATOM 4706 O O . VAL A 1 585 ? 34.281 28.906 2.02 1 91.5 585 VAL A O 1
ATOM 4709 N N . ASN A 1 586 ? 35 30.359 0.463 1 85.94 586 ASN A N 1
ATOM 4710 C CA . ASN A 1 586 ? 34.375 31.516 1.105 1 85.94 586 ASN A CA 1
ATOM 4711 C C . ASN A 1 586 ? 32.875 31.562 0.814 1 85.94 586 ASN A C 1
ATOM 4713 O O . ASN A 1 586 ? 32.469 31.812 -0.322 1 85.94 586 ASN A O 1
ATOM 4717 N N . ALA A 1 587 ? 32.125 31.312 1.771 1 82 587 ALA A N 1
ATOM 4718 C CA . ALA A 1 587 ? 30.672 31.25 1.603 1 82 587 ALA A CA 1
ATOM 4719 C C . ALA A 1 587 ? 29.984 32.469 2.203 1 82 587 ALA A C 1
ATOM 4721 O O . ALA A 1 587 ? 28.953 32.344 2.863 1 82 587 ALA A O 1
ATOM 4722 N N . GLU A 1 588 ? 30.516 33.625 1.953 1 78.5 588 GLU A N 1
ATOM 4723 C CA . GLU A 1 588 ? 29.953 34.875 2.486 1 78.5 588 GLU A CA 1
ATOM 4724 C C . GLU A 1 588 ? 28.625 35.219 1.813 1 78.5 588 GLU A C 1
ATOM 4726 O O . GLU A 1 588 ? 27.719 35.719 2.455 1 78.5 588 GLU A O 1
ATOM 4731 N N . ILE A 1 589 ? 28.594 34.875 0.493 1 80.5 589 ILE A N 1
ATOM 4732 C CA . ILE A 1 589 ? 27.375 35.094 -0.255 1 80.5 589 ILE A CA 1
ATOM 4733 C C . ILE A 1 589 ? 26.562 33.812 -0.322 1 80.5 589 ILE A C 1
ATOM 4735 O O . ILE A 1 589 ? 27.109 32.719 -0.578 1 80.5 589 ILE A O 1
ATOM 4739 N N . ALA A 1 590 ? 25.328 34 -0.12 1 83.75 590 ALA A N 1
ATOM 4740 C CA . ALA A 1 590 ? 24.469 32.812 -0.154 1 83.75 590 ALA A CA 1
ATOM 4741 C C . ALA A 1 590 ? 24.484 32.156 -1.533 1 83.75 590 ALA A C 1
ATOM 4743 O O . ALA A 1 590 ? 24.297 32.844 -2.547 1 83.75 590 ALA A O 1
ATOM 4744 N N . PRO A 1 591 ? 24.734 30.906 -1.556 1 85.75 591 PRO A N 1
ATOM 4745 C CA . PRO A 1 591 ? 24.812 30.203 -2.836 1 85.75 591 PRO A CA 1
ATOM 4746 C C . PRO A 1 591 ? 23.547 30.359 -3.674 1 85.75 591 PRO A C 1
ATOM 4748 O O . PRO A 1 591 ? 23.609 30.359 -4.906 1 85.75 591 PRO A O 1
ATOM 4751 N N . ARG A 1 592 ? 22.453 30.391 -3.074 1 79.31 592 ARG A N 1
ATOM 4752 C CA . ARG A 1 592 ? 21.188 30.531 -3.789 1 79.31 592 ARG A CA 1
ATOM 4753 C C . ARG A 1 592 ? 21.188 31.797 -4.645 1 79.31 592 ARG A C 1
ATOM 4755 O O . ARG A 1 592 ? 20.562 31.844 -5.703 1 79.31 592 ARG A O 1
ATOM 4762 N N . ASP A 1 593 ? 21.812 32.812 -4.203 1 77.12 593 ASP A N 1
ATOM 4763 C CA . ASP A 1 593 ? 21.859 34.094 -4.906 1 77.12 593 ASP A CA 1
ATOM 4764 C C . ASP A 1 593 ? 22.781 34 -6.125 1 77.12 593 ASP A C 1
ATOM 4766 O O . ASP A 1 593 ? 22.625 34.781 -7.066 1 77.12 593 ASP A O 1
ATOM 4770 N N . VAL A 1 594 ? 23.656 33.094 -6.078 1 76.88 594 VAL A N 1
ATOM 4771 C CA . VAL A 1 594 ? 24.609 32.969 -7.176 1 76.88 594 VAL A CA 1
ATOM 4772 C C . VAL A 1 594 ? 24.094 31.922 -8.18 1 76.88 594 VAL A C 1
ATOM 4774 O O . VAL A 1 594 ? 24.156 32.125 -9.391 1 76.88 594 VAL A O 1
ATOM 4777 N N . LYS A 1 595 ? 23.719 30.781 -7.766 1 79.25 595 LYS A N 1
ATOM 4778 C CA . LYS A 1 595 ? 23.359 29.672 -8.633 1 79.25 595 LYS A CA 1
ATOM 4779 C C . LYS A 1 595 ? 21.906 29.781 -9.109 1 79.25 595 LYS A C 1
ATOM 4781 O O . LYS A 1 595 ? 21.547 29.25 -10.156 1 79.25 595 LYS A O 1
ATOM 4786 N N . GLY A 1 596 ? 21.078 30.469 -8.414 1 72.75 596 GLY A N 1
ATOM 4787 C CA . GLY A 1 596 ? 19.672 30.516 -8.766 1 72.75 596 GLY A CA 1
ATOM 4788 C C . GLY A 1 596 ? 18.891 29.297 -8.32 1 72.75 596 GLY A C 1
ATOM 4789 O O . GLY A 1 596 ? 19.344 28.562 -7.441 1 72.75 596 GLY A O 1
ATOM 4790 N N . ASP A 1 597 ? 17.688 29.047 -8.945 1 71.44 597 ASP A N 1
ATOM 4791 C CA . ASP A 1 597 ? 16.797 27.984 -8.492 1 71.44 597 ASP A CA 1
ATOM 4792 C C . ASP A 1 597 ? 16.875 26.766 -9.43 1 71.44 597 ASP A C 1
ATOM 4794 O O . ASP A 1 597 ? 16.188 25.766 -9.219 1 71.44 597 ASP A O 1
ATOM 4798 N N . ARG A 1 598 ? 17.766 26.828 -10.359 1 73.88 598 ARG A N 1
ATOM 4799 C CA . ARG A 1 598 ? 17.844 25.703 -11.281 1 73.88 598 ARG A CA 1
ATOM 4800 C C . ARG A 1 598 ? 18.453 24.484 -10.602 1 73.88 598 ARG A C 1
ATOM 4802 O O . ARG A 1 598 ? 17.891 23.391 -10.672 1 73.88 598 ARG A O 1
ATOM 4809 N N . SER A 1 599 ? 19.609 24.781 -9.945 1 83.88 599 SER A N 1
ATOM 4810 C CA . SER A 1 599 ? 20.234 23.703 -9.188 1 83.88 599 SER A CA 1
ATOM 4811 C C . SER A 1 599 ? 19.75 23.703 -7.738 1 83.88 599 SER A C 1
ATOM 4813 O O . SER A 1 599 ? 19.656 24.766 -7.113 1 83.88 599 SER A O 1
ATOM 4815 N N . LYS A 1 600 ? 19.453 22.594 -7.285 1 87.62 600 LYS A N 1
ATOM 4816 C CA . LYS A 1 600 ? 18.953 22.469 -5.914 1 87.62 600 LYS A CA 1
ATOM 4817 C C . LYS A 1 600 ? 20.062 21.984 -4.977 1 87.62 600 LYS A C 1
ATOM 4819 O O . LYS A 1 600 ? 19.781 21.469 -3.895 1 87.62 600 LYS A O 1
ATOM 4824 N N . SER A 1 601 ? 21.297 22.156 -5.402 1 93.25 601 SER A N 1
ATOM 4825 C CA . SER A 1 601 ? 22.406 21.703 -4.586 1 93.25 601 SER A CA 1
ATOM 4826 C C . SER A 1 601 ? 22.516 22.5 -3.299 1 93.25 601 SER A C 1
ATOM 4828 O O . SER A 1 601 ? 22.281 23.719 -3.293 1 93.25 601 SER A O 1
ATOM 4830 N N . VAL A 1 602 ? 22.938 21.812 -2.219 1 94.75 602 VAL A N 1
ATOM 4831 C CA . VAL A 1 602 ? 23.031 22.484 -0.928 1 94.75 602 VAL A CA 1
ATOM 4832 C C . VAL A 1 602 ? 24.453 22.359 -0.387 1 94.75 602 VAL A C 1
ATOM 4834 O O . VAL A 1 602 ? 24.703 22.578 0.801 1 94.75 602 VAL A O 1
ATOM 4837 N N . LEU A 1 603 ? 25.391 22.078 -1.21 1 96.19 603 LEU A N 1
ATOM 4838 C CA . LEU A 1 603 ? 26.75 21.797 -0.771 1 96.19 603 LEU A CA 1
ATOM 4839 C C . LEU A 1 603 ? 27.344 23 -0.058 1 96.19 603 LEU A C 1
ATOM 4841 O O . LEU A 1 603 ? 27.812 22.891 1.075 1 96.19 603 LEU A O 1
ATOM 4845 N N . PHE A 1 604 ? 27.266 24.125 -0.624 1 95.25 604 PHE A N 1
ATOM 4846 C CA . PHE A 1 604 ? 27.953 25.297 -0.078 1 95.25 604 PHE A CA 1
ATOM 4847 C C . PHE A 1 604 ? 27.078 26.016 0.939 1 95.25 604 PHE A C 1
ATOM 4849 O O . PHE A 1 604 ? 27.578 26.797 1.745 1 95.25 604 PHE A O 1
ATOM 4856 N N . ASP A 1 605 ? 25.75 25.781 0.86 1 94.5 605 ASP A N 1
ATOM 4857 C CA . ASP A 1 605 ? 24.922 26.203 1.98 1 94.5 605 ASP A CA 1
ATOM 4858 C C . ASP A 1 605 ? 25.281 25.453 3.256 1 94.5 605 ASP A C 1
ATOM 4860 O O . ASP A 1 605 ? 25.25 26.016 4.352 1 94.5 605 ASP A O 1
ATOM 4864 N N . ALA A 1 606 ? 25.562 24.203 3.059 1 97.06 606 ALA A N 1
ATOM 4865 C CA . ALA A 1 606 ? 25.969 23.375 4.191 1 97.06 606 ALA A CA 1
ATOM 4866 C C . ALA A 1 606 ? 27.328 23.828 4.738 1 97.06 606 ALA A C 1
ATOM 4868 O O . ALA A 1 606 ? 27.578 23.75 5.941 1 97.06 606 ALA A O 1
ATOM 4869 N N . CYS A 1 607 ? 28.141 24.281 3.82 1 96.38 607 CYS A N 1
ATOM 4870 C CA . CYS A 1 607 ? 29.422 24.844 4.238 1 96.38 607 CYS A CA 1
ATOM 4871 C C . CYS A 1 607 ? 29.219 26.062 5.133 1 96.38 607 CYS A C 1
ATOM 4873 O O . CYS A 1 607 ? 29.906 26.219 6.145 1 96.38 607 CYS A O 1
ATOM 4875 N N . ARG A 1 608 ? 28.328 26.875 4.785 1 95.31 608 ARG A N 1
ATOM 4876 C CA . ARG A 1 608 ? 28 28.047 5.605 1 95.31 608 ARG A CA 1
ATOM 4877 C C . ARG A 1 608 ? 27.531 27.625 6.996 1 95.31 608 ARG A C 1
ATOM 4879 O O . ARG A 1 608 ? 27.922 28.219 7.996 1 95.31 608 ARG A O 1
ATOM 4886 N N . LEU A 1 609 ? 26.688 26.609 7.008 1 96.94 609 LEU A N 1
ATOM 4887 C CA . LEU A 1 609 ? 26.203 26.078 8.281 1 96.94 609 LEU A CA 1
ATOM 4888 C C . LEU A 1 609 ? 27.359 25.516 9.109 1 96.94 609 LEU A C 1
ATOM 4890 O O . LEU A 1 609 ? 27.438 25.75 10.312 1 96.94 609 LEU A O 1
ATOM 4894 N N . ALA A 1 610 ? 28.219 24.781 8.508 1 97.5 610 ALA A N 1
ATOM 4895 C CA . ALA A 1 610 ? 29.375 24.188 9.188 1 97.5 610 ALA A CA 1
ATOM 4896 C C . ALA A 1 610 ? 30.266 25.266 9.789 1 97.5 610 ALA A C 1
ATOM 4898 O O . ALA A 1 610 ? 30.75 25.141 10.922 1 97.5 610 ALA A O 1
ATOM 4899 N N . LYS A 1 611 ? 30.5 26.328 9.039 1 95.75 611 LYS A N 1
ATOM 4900 C CA . LYS A 1 611 ? 31.344 27.406 9.516 1 95.75 611 LYS A CA 1
ATOM 4901 C C . LYS A 1 611 ? 30.734 28.094 10.734 1 95.75 611 LYS A C 1
ATOM 4903 O O . LYS A 1 611 ? 31.453 28.469 11.672 1 95.75 611 LYS A O 1
ATOM 4908 N N . SER A 1 612 ? 29.422 28.25 10.688 1 95.62 612 SER A N 1
ATOM 4909 C CA . SER A 1 612 ? 28.734 28.797 11.852 1 95.62 612 SER A CA 1
ATOM 4910 C C . SER A 1 612 ? 28.859 27.875 13.055 1 95.62 612 SER A C 1
ATOM 4912 O O . SER A 1 612 ? 28.984 28.344 14.188 1 95.62 612 SER A O 1
ATOM 4914 N N . LEU A 1 613 ? 28.828 26.609 12.805 1 97 613 LEU A N 1
ATOM 4915 C CA . LEU A 1 613 ? 28.953 25.625 13.883 1 97 613 LEU A CA 1
ATOM 4916 C C . LEU A 1 613 ? 30.375 25.594 14.43 1 97 613 LEU A C 1
ATOM 4918 O O . LEU A 1 613 ? 30.594 25.391 15.625 1 97 613 LEU A O 1
ATOM 4922 N N . LEU A 1 614 ? 31.344 25.812 13.57 1 95.5 614 LEU A N 1
ATOM 4923 C CA . LEU A 1 614 ? 32.75 25.75 13.945 1 95.5 614 LEU A CA 1
ATOM 4924 C C . LEU A 1 614 ? 33.125 26.953 14.797 1 95.5 614 LEU A C 1
ATOM 4926 O O . LEU A 1 614 ? 34.188 26.938 15.453 1 95.5 614 LEU A O 1
ATOM 4930 N N . GLU A 1 615 ? 32.281 27.938 14.797 1 94.88 615 GLU A N 1
ATOM 4931 C CA . GLU A 1 615 ? 32.5 29.078 15.672 1 94.88 615 GLU A CA 1
ATOM 4932 C C . GLU A 1 615 ? 32.25 28.719 17.141 1 94.88 615 GLU A C 1
ATOM 4934 O O . GLU A 1 615 ? 32.781 29.359 18.047 1 94.88 615 GLU A O 1
ATOM 4939 N N . LEU A 1 616 ? 31.578 27.656 17.344 1 95.06 616 LEU A N 1
ATOM 4940 C CA . LEU A 1 616 ? 31.297 27.172 18.688 1 95.06 616 LEU A CA 1
ATOM 4941 C C . LEU A 1 616 ? 32.406 26.25 19.172 1 95.06 616 LEU A C 1
ATOM 4943 O O . LEU A 1 616 ? 33.094 25.609 18.359 1 95.06 616 LEU A O 1
ATOM 4947 N N . GLN A 1 617 ? 32.5 26.156 20.5 1 92.94 617 GLN A N 1
ATOM 4948 C CA . GLN A 1 617 ? 33.438 25.188 21.062 1 92.94 617 GLN A CA 1
ATOM 4949 C C . GLN A 1 617 ? 33 23.75 20.75 1 92.94 617 GLN A C 1
ATOM 4951 O O . GLN A 1 617 ? 31.812 23.453 20.688 1 92.94 617 GLN A O 1
ATOM 4956 N N . PRO A 1 618 ? 33.969 22.891 20.562 1 92.75 618 PRO A N 1
ATOM 4957 C CA . PRO A 1 618 ? 33.656 21.531 20.156 1 92.75 618 PRO A CA 1
ATOM 4958 C C . PRO A 1 618 ? 32.625 20.859 21.062 1 92.75 618 PRO A C 1
ATOM 4960 O O . PRO A 1 618 ? 31.719 20.188 20.578 1 92.75 618 PRO A O 1
ATOM 4963 N N . GLY A 1 619 ? 32.781 21 22.359 1 89.94 619 GLY A N 1
ATOM 4964 C CA . GLY A 1 619 ? 31.828 20.406 23.281 1 89.94 619 GLY A CA 1
ATOM 4965 C C . GLY A 1 619 ? 30.406 20.906 23.094 1 89.94 619 GLY A C 1
ATOM 4966 O O . GLY A 1 619 ? 29.469 20.125 23.062 1 89.94 619 GLY A O 1
ATOM 4967 N N . LYS A 1 620 ? 30.266 22.156 22.953 1 93.19 620 LYS A N 1
ATOM 4968 C CA . LYS A 1 620 ? 28.953 22.766 22.75 1 93.19 620 LYS A CA 1
ATOM 4969 C C . LYS A 1 620 ? 28.422 22.453 21.359 1 93.19 620 LYS A C 1
ATOM 4971 O O . LYS A 1 620 ? 27.219 22.219 21.188 1 93.19 620 LYS A O 1
ATOM 4976 N N . ARG A 1 621 ? 29.328 22.406 20.438 1 95.5 621 ARG A N 1
ATOM 4977 C CA . ARG A 1 621 ? 28.953 22.125 19.047 1 95.5 621 ARG A CA 1
ATOM 4978 C C . ARG A 1 621 ? 28.297 20.766 18.922 1 95.5 621 ARG A C 1
ATOM 4980 O O . ARG A 1 621 ? 27.188 20.641 18.391 1 95.5 621 ARG A O 1
ATOM 4987 N N . TRP A 1 622 ? 28.938 19.812 19.438 1 95.62 622 TRP A N 1
ATOM 4988 C CA . TRP A 1 622 ? 28.453 18.453 19.234 1 95.62 622 TRP A CA 1
ATOM 4989 C C . TRP A 1 622 ? 27.25 18.172 20.125 1 95.62 622 TRP A C 1
ATOM 4991 O O . TRP A 1 622 ? 26.406 17.344 19.781 1 95.62 622 TRP A O 1
ATOM 5001 N N . ARG A 1 623 ? 27.125 18.859 21.234 1 93.69 623 ARG A N 1
ATOM 5002 C CA . ARG A 1 623 ? 25.906 18.766 22.031 1 93.69 623 ARG A CA 1
ATOM 5003 C C . ARG A 1 623 ? 24.719 19.344 21.266 1 93.69 623 ARG A C 1
ATOM 5005 O O . ARG A 1 623 ? 23.625 18.797 21.328 1 93.69 623 ARG A O 1
ATOM 5012 N N . LEU A 1 624 ? 24.984 20.391 20.578 1 95.75 624 LEU A N 1
ATOM 5013 C CA . LEU A 1 624 ? 23.953 21.016 19.781 1 95.75 624 LEU A CA 1
ATOM 5014 C C . LEU A 1 624 ? 23.562 20.125 18.594 1 95.75 624 LEU A C 1
ATOM 5016 O O . LEU A 1 624 ? 22.375 19.891 18.344 1 95.75 624 LEU A O 1
ATOM 5020 N N . ILE A 1 625 ? 24.562 19.609 17.891 1 97.31 625 ILE A N 1
ATOM 5021 C CA . ILE A 1 625 ? 24.328 18.781 16.703 1 97.31 625 ILE A CA 1
ATOM 5022 C C . ILE A 1 625 ? 23.531 17.531 17.109 1 97.31 625 ILE A C 1
ATOM 5024 O O . ILE A 1 625 ? 22.594 17.156 16.422 1 97.31 625 ILE A O 1
ATOM 5028 N N . ARG A 1 626 ? 23.891 17.031 18.188 1 95.75 626 ARG A N 1
ATOM 5029 C CA . ARG A 1 626 ? 23.25 15.82 18.672 1 95.75 626 ARG A CA 1
ATOM 5030 C C . ARG A 1 626 ? 21.766 16.062 18.922 1 95.75 626 ARG A C 1
ATOM 5032 O O . ARG A 1 626 ? 20.906 15.273 18.5 1 95.75 626 ARG A O 1
ATOM 5039 N N . VAL A 1 627 ? 21.406 17.109 19.547 1 94.94 627 VAL A N 1
ATOM 5040 C CA . VAL A 1 627 ? 20.031 17.391 19.938 1 94.94 627 VAL A CA 1
ATOM 5041 C C . VAL A 1 627 ? 19.203 17.75 18.688 1 94.94 627 VAL A C 1
ATOM 5043 O O . VAL A 1 627 ? 18.031 17.391 18.594 1 94.94 627 VAL A O 1
ATOM 5046 N N . VAL A 1 628 ? 19.781 18.391 17.766 1 96.81 628 VAL A N 1
ATOM 5047 C CA . VAL A 1 628 ? 19.094 18.75 16.516 1 96.81 628 VAL A CA 1
ATOM 5048 C C . VAL A 1 628 ? 18.766 17.469 15.734 1 96.81 628 VAL A C 1
ATOM 5050 O O . VAL A 1 628 ? 17.656 17.312 15.227 1 96.81 628 VAL A O 1
ATOM 5053 N N . TRP A 1 629 ? 19.703 16.594 15.688 1 97.5 629 TRP A N 1
ATOM 5054 C CA . TRP A 1 629 ? 19.484 15.359 14.945 1 97.5 629 TRP A CA 1
ATOM 5055 C C . TRP A 1 629 ? 18.406 14.508 15.609 1 97.5 629 TRP A C 1
ATOM 5057 O O . TRP A 1 629 ? 17.609 13.859 14.922 1 97.5 629 TRP A O 1
ATOM 5067 N N . VAL A 1 630 ? 18.391 14.461 16.891 1 95.62 630 VAL A N 1
ATOM 5068 C CA . VAL A 1 630 ? 17.344 13.703 17.594 1 95.62 630 VAL A CA 1
ATOM 5069 C C . VAL A 1 630 ? 15.977 14.289 17.25 1 95.62 630 VAL A C 1
ATOM 5071 O O . VAL A 1 630 ? 15.023 13.539 17.016 1 95.62 630 VAL A O 1
ATOM 5074 N N . GLU A 1 631 ? 15.898 15.562 17.188 1 95.62 631 GLU A N 1
ATOM 5075 C CA . GLU A 1 631 ? 14.633 16.203 16.859 1 95.62 631 GLU A CA 1
ATOM 5076 C C . GLU A 1 631 ? 14.234 15.922 15.414 1 95.62 631 GLU A C 1
ATOM 5078 O O . GLU A 1 631 ? 13.062 15.688 15.117 1 95.62 631 GLU A O 1
ATOM 5083 N N . ILE A 1 632 ? 15.219 15.961 14.539 1 96.81 632 ILE A N 1
ATOM 5084 C CA . ILE A 1 632 ? 14.969 15.656 13.141 1 96.81 632 ILE A CA 1
ATOM 5085 C C . ILE A 1 632 ? 14.484 14.211 13 1 96.81 632 ILE A C 1
ATOM 5087 O O . ILE A 1 632 ? 13.539 13.938 12.258 1 96.81 632 ILE A O 1
ATOM 5091 N N . LEU A 1 633 ? 15.117 13.359 13.758 1 96.94 633 LEU A N 1
ATOM 5092 C CA . LEU A 1 633 ? 14.742 11.953 13.766 1 96.94 633 LEU A CA 1
ATOM 5093 C C . LEU A 1 633 ? 13.312 11.773 14.266 1 96.94 633 LEU A C 1
ATOM 5095 O O . LEU A 1 633 ? 12.531 11.031 13.664 1 96.94 633 LEU A O 1
ATOM 5099 N N . CYS A 1 634 ? 12.969 12.453 15.305 1 95.06 634 CYS A N 1
ATOM 5100 C CA . CYS A 1 634 ? 11.641 12.359 15.891 1 95.06 634 CYS A CA 1
ATOM 5101 C C . CYS A 1 634 ? 10.586 12.914 14.938 1 95.06 634 CYS A C 1
ATOM 5103 O O . CYS A 1 634 ? 9.508 12.344 14.797 1 95.06 634 CYS A O 1
ATOM 5105 N N . TYR A 1 635 ? 10.93 13.969 14.289 1 94.94 635 TYR A N 1
ATOM 5106 C CA . TYR A 1 635 ? 10.016 14.547 13.305 1 94.94 635 TYR A CA 1
ATOM 5107 C C . TYR A 1 635 ? 9.766 13.57 12.164 1 94.94 635 TYR A C 1
ATOM 5109 O O . TYR A 1 635 ? 8.617 13.375 11.75 1 94.94 635 TYR A O 1
ATOM 5117 N N . ALA A 1 636 ? 10.82 13.008 11.672 1 95.81 636 ALA A N 1
ATOM 5118 C CA . ALA A 1 636 ? 10.695 12.039 10.586 1 95.81 636 ALA A CA 1
ATOM 5119 C C . ALA A 1 636 ? 9.844 10.852 11.008 1 95.81 636 ALA A C 1
ATOM 5121 O O . ALA A 1 636 ? 9.016 10.367 10.234 1 95.81 636 ALA A O 1
ATOM 5122 N N . ALA A 1 637 ? 10.016 10.398 12.18 1 95.19 637 ALA A N 1
ATOM 5123 C CA . ALA A 1 637 ? 9.266 9.258 12.703 1 95.19 637 ALA A CA 1
ATOM 5124 C C . ALA A 1 637 ? 7.773 9.578 12.797 1 95.19 637 ALA A C 1
ATOM 5126 O O . ALA A 1 637 ? 6.93 8.758 12.422 1 95.19 637 ALA A O 1
ATOM 5127 N N . SER A 1 638 ? 7.469 10.75 13.227 1 91.81 638 SER A N 1
ATOM 5128 C CA . SER A 1 638 ? 6.082 11.141 13.461 1 91.81 638 SER A CA 1
ATOM 5129 C C . SER A 1 638 ? 5.352 11.383 12.148 1 91.81 638 SER A C 1
ATOM 5131 O O . SER A 1 638 ? 4.137 11.172 12.055 1 91.81 638 SER A O 1
ATOM 5133 N N . LYS A 1 639 ? 6.059 11.82 11.141 1 90.5 639 LYS A N 1
ATOM 5134 C CA . LYS A 1 639 ? 5.41 12.195 9.891 1 90.5 639 LYS A CA 1
ATOM 5135 C C . LYS A 1 639 ? 5.379 11.023 8.914 1 90.5 639 LYS A C 1
ATOM 5137 O O . LYS A 1 639 ? 4.707 11.086 7.883 1 90.5 639 LYS A O 1
ATOM 5142 N N . CYS A 1 640 ? 6.105 9.961 9.289 1 92.25 640 CYS A N 1
ATOM 5143 C CA . CYS A 1 640 ? 6.074 8.766 8.453 1 92.25 640 CYS A CA 1
ATOM 5144 C C . CYS A 1 640 ? 4.711 8.094 8.516 1 92.25 640 CYS A C 1
ATOM 5146 O O . CYS A 1 640 ? 4.113 7.988 9.586 1 92.25 640 CYS A O 1
ATOM 5148 N N . ARG A 1 641 ? 4.258 7.645 7.406 1 87.56 641 ARG A N 1
ATOM 5149 C CA . ARG A 1 641 ? 2.957 6.988 7.328 1 87.56 641 ARG A CA 1
ATOM 5150 C C . ARG A 1 641 ? 2.992 5.621 8.008 1 87.56 641 ARG A C 1
ATOM 5152 O O . ARG A 1 641 ? 3.986 4.902 7.906 1 87.56 641 ARG A O 1
ATOM 5159 N N . SER A 1 642 ? 1.884 5.246 8.578 1 89.94 642 SER A N 1
ATOM 5160 C CA . SER A 1 642 ? 1.784 4.02 9.367 1 89.94 642 SER A CA 1
ATOM 5161 C C . SER A 1 642 ? 1.994 2.785 8.492 1 89.94 642 SER A C 1
ATOM 5163 O O . SER A 1 642 ? 2.57 1.793 8.945 1 89.94 642 SER A O 1
ATOM 5165 N N . ASN A 1 643 ? 1.569 2.861 7.285 1 88.06 643 ASN A N 1
ATOM 5166 C CA . ASN A 1 643 ? 1.689 1.706 6.398 1 88.06 643 ASN A CA 1
ATOM 5167 C C . ASN A 1 643 ? 3.148 1.389 6.086 1 88.06 643 ASN A C 1
ATOM 5169 O O . ASN A 1 643 ? 3.512 0.225 5.91 1 88.06 643 ASN A O 1
ATOM 5173 N N . PHE A 1 644 ? 3.955 2.389 6.059 1 91.5 644 PHE A N 1
ATOM 5174 C CA . PHE A 1 644 ? 5.359 2.156 5.742 1 91.5 644 PHE A CA 1
ATOM 5175 C C . PHE A 1 644 ? 6.105 1.62 6.957 1 91.5 644 PHE A C 1
ATOM 5177 O O . PHE A 1 644 ? 7.066 0.862 6.816 1 91.5 644 PHE A O 1
ATOM 5184 N N . HIS A 1 645 ? 5.645 1.991 8.141 1 94.06 645 HIS A N 1
ATOM 5185 C CA . HIS A 1 645 ? 6.191 1.354 9.328 1 94.06 645 HIS A CA 1
ATOM 5186 C C . HIS A 1 645 ? 5.883 -0.139 9.344 1 94.06 645 HIS A C 1
ATOM 5188 O O . HIS A 1 645 ? 6.742 -0.951 9.695 1 94.06 645 HIS A O 1
ATOM 5194 N N . ALA A 1 646 ? 4.68 -0.433 8.953 1 94.44 646 ALA A N 1
ATOM 5195 C CA . ALA A 1 646 ? 4.281 -1.837 8.891 1 94.44 646 ALA A CA 1
ATOM 5196 C C . ALA A 1 646 ? 5.105 -2.6 7.863 1 94.44 646 ALA A C 1
ATOM 5198 O O . ALA A 1 646 ? 5.52 -3.736 8.109 1 94.44 646 ALA A O 1
ATOM 5199 N N . LYS A 1 647 ? 5.352 -1.954 6.77 1 92.56 647 LYS A N 1
ATOM 5200 C CA . LYS A 1 647 ? 6.121 -2.572 5.695 1 92.56 647 LYS A CA 1
ATOM 5201 C C . LYS A 1 647 ? 7.543 -2.891 6.148 1 92.56 647 LYS A C 1
ATOM 5203 O O . LYS A 1 647 ? 8.102 -3.922 5.773 1 92.56 647 LYS A O 1
ATOM 5208 N N . GLN A 1 648 ? 8.109 -2.109 6.965 1 93.31 648 GLN A N 1
ATOM 5209 C CA . GLN A 1 648 ? 9.5 -2.258 7.363 1 93.31 648 GLN A CA 1
ATOM 5210 C C . GLN A 1 648 ? 9.664 -3.355 8.414 1 93.31 648 GLN A C 1
ATOM 5212 O O . GLN A 1 648 ? 10.781 -3.789 8.703 1 93.31 648 GLN A O 1
ATOM 5217 N N . LEU A 1 649 ? 8.562 -3.809 9 1 93.38 649 LEU A N 1
ATOM 5218 C CA . LEU A 1 649 ? 8.648 -4.883 9.984 1 93.38 649 LEU A CA 1
ATOM 5219 C C . LEU A 1 649 ? 9.117 -6.18 9.328 1 93.38 649 LEU A C 1
ATOM 5221 O O . LEU A 1 649 ? 9.82 -6.977 9.953 1 93.38 649 LEU A O 1
ATOM 5225 N N . SER A 1 650 ? 8.82 -6.355 8.055 1 90.88 650 SER A N 1
ATOM 5226 C CA . SER A 1 650 ? 9.211 -7.582 7.363 1 90.88 650 SER A CA 1
ATOM 5227 C C . SER A 1 650 ? 10.672 -7.539 6.93 1 90.88 650 SER A C 1
ATOM 5229 O O . SER A 1 650 ? 11.242 -8.562 6.547 1 90.88 650 SER A O 1
ATOM 5231 N N . ASN A 1 651 ? 11.273 -6.391 7.02 1 89.94 651 ASN A N 1
ATOM 5232 C CA . ASN A 1 651 ? 12.664 -6.238 6.613 1 89.94 651 ASN A CA 1
ATOM 5233 C C . ASN A 1 651 ? 13.594 -6.102 7.816 1 89.94 651 ASN A C 1
ATOM 5235 O O . ASN A 1 651 ? 14.617 -5.426 7.742 1 89.94 651 ASN A O 1
ATOM 5239 N N . GLY A 1 652 ? 13.172 -6.664 8.891 1 91 652 GLY A N 1
ATOM 5240 C CA . GLY A 1 652 ? 14.008 -6.691 10.086 1 91 652 GLY A CA 1
ATOM 5241 C C . GLY A 1 652 ? 13.758 -5.516 11.008 1 91 652 GLY A C 1
ATOM 5242 O O . GLY A 1 652 ? 14.461 -5.355 12.016 1 91 652 GLY A O 1
ATOM 5243 N N . GLY A 1 653 ? 12.852 -4.66 10.648 1 90.56 653 GLY A N 1
ATOM 5244 C CA . GLY A 1 653 ? 12.562 -3.512 11.492 1 90.56 653 GLY A CA 1
ATOM 5245 C C . GLY A 1 653 ? 13.445 -2.314 11.188 1 90.56 653 GLY A C 1
ATOM 5246 O O . GLY A 1 653 ? 14.43 -2.432 10.461 1 90.56 653 GLY A O 1
ATOM 5247 N N . GLU A 1 654 ? 13.008 -1.178 11.711 1 93.12 654 GLU A N 1
ATOM 5248 C CA . GLU A 1 654 ? 13.711 0.085 11.508 1 93.12 654 GLU A CA 1
ATOM 5249 C C . GLU A 1 654 ? 13.742 0.906 12.797 1 93.12 654 GLU A C 1
ATOM 5251 O O . GLU A 1 654 ? 12.789 0.887 13.578 1 93.12 654 GLU A O 1
ATOM 5256 N N . LEU A 1 655 ? 14.867 1.587 13 1 96.62 655 LEU A N 1
ATOM 5257 C CA . LEU A 1 655 ? 14.984 2.473 14.156 1 96.62 655 LEU A CA 1
ATOM 5258 C C . LEU A 1 655 ? 13.852 3.498 14.172 1 96.62 655 LEU A C 1
ATOM 5260 O O . LEU A 1 655 ? 13.281 3.775 15.227 1 96.62 655 LEU A O 1
ATOM 5264 N N . LEU A 1 656 ? 13.508 4.004 13.008 1 97.38 656 LEU A N 1
ATOM 5265 C CA . LEU A 1 656 ? 12.469 5.023 12.883 1 97.38 656 LEU A CA 1
ATOM 5266 C C . LEU A 1 656 ? 11.148 4.527 13.453 1 97.38 656 LEU A C 1
ATOM 5268 O O . LEU A 1 656 ? 10.398 5.297 14.055 1 97.38 656 LEU A O 1
ATOM 5272 N N . THR A 1 657 ? 10.82 3.295 13.289 1 96.56 657 THR A N 1
ATOM 5273 C CA . THR A 1 657 ? 9.594 2.695 13.789 1 96.56 657 THR A CA 1
ATOM 5274 C C . THR A 1 657 ? 9.617 2.598 15.312 1 96.56 657 THR A C 1
ATOM 5276 O O . THR A 1 657 ? 8.609 2.842 15.969 1 96.56 657 THR A O 1
ATOM 5279 N N . VAL A 1 658 ? 10.75 2.27 15.844 1 97.12 658 VAL A N 1
ATOM 5280 C CA . VAL A 1 658 ? 10.906 2.178 17.297 1 97.12 658 VAL A CA 1
ATOM 5281 C C . VAL A 1 658 ? 10.711 3.555 17.922 1 97.12 658 VAL A C 1
ATOM 5283 O O . VAL A 1 658 ? 10 3.689 18.922 1 97.12 658 VAL A O 1
ATOM 5286 N N . VAL A 1 659 ? 11.305 4.551 17.281 1 96.75 659 VAL A N 1
ATOM 5287 C CA . VAL A 1 659 ? 11.195 5.914 17.797 1 96.75 659 VAL A CA 1
ATOM 5288 C C . VAL A 1 659 ? 9.75 6.398 17.656 1 96.75 659 VAL A C 1
ATOM 5290 O O . VAL A 1 659 ? 9.242 7.098 18.547 1 96.75 659 VAL A O 1
ATOM 5293 N N . TRP A 1 660 ? 9.102 6.016 16.578 1 95.75 660 TRP A N 1
ATOM 5294 C CA . TRP A 1 660 ? 7.707 6.363 16.359 1 95.75 660 TRP A CA 1
ATOM 5295 C C . TRP A 1 660 ? 6.824 5.848 17.484 1 95.75 660 TRP A C 1
ATOM 5297 O O . TRP A 1 660 ? 5.988 6.582 18.016 1 95.75 660 TRP A O 1
ATOM 5307 N N . PHE A 1 661 ? 7.062 4.629 17.969 1 96 661 PHE A N 1
ATOM 5308 C CA . PHE A 1 661 ? 6.297 4.039 19.047 1 96 661 PHE A CA 1
ATOM 5309 C C . PHE A 1 661 ? 6.633 4.711 20.375 1 96 661 PHE A C 1
ATOM 5311 O O . PHE A 1 661 ? 5.746 4.934 21.203 1 96 661 PHE A O 1
ATOM 5318 N N . LEU A 1 662 ? 7.867 4.93 20.531 1 96.62 662 LEU A N 1
ATOM 5319 C CA . LEU A 1 662 ? 8.273 5.598 21.766 1 96.62 662 LEU A CA 1
ATOM 5320 C C . LEU A 1 662 ? 7.582 6.949 21.906 1 96.62 662 LEU A C 1
ATOM 5322 O O . LEU A 1 662 ? 7.074 7.285 22.969 1 96.62 662 LEU A O 1
ATOM 5326 N N . MET A 1 663 ? 7.535 7.68 20.859 1 94.5 663 MET A N 1
ATOM 5327 C CA . MET A 1 663 ? 6.867 8.977 20.859 1 94.5 663 MET A CA 1
ATOM 5328 C C . MET A 1 663 ? 5.379 8.828 21.172 1 94.5 663 MET A C 1
ATOM 5330 O O . MET A 1 663 ? 4.82 9.594 21.953 1 94.5 663 MET A O 1
ATOM 5334 N N . ALA A 1 664 ? 4.777 7.844 20.531 1 92.81 664 ALA A N 1
ATOM 5335 C CA . ALA A 1 664 ? 3.354 7.594 20.75 1 92.81 664 ALA A CA 1
ATOM 5336 C C . ALA A 1 664 ? 3.076 7.242 22.219 1 92.81 664 ALA A C 1
ATOM 5338 O O . ALA A 1 664 ? 2.102 7.723 22.797 1 92.81 664 ALA A O 1
ATOM 5339 N N . HIS A 1 665 ? 3.92 6.449 22.797 1 94.56 665 HIS A N 1
ATOM 5340 C CA . HIS A 1 665 ? 3.729 6.02 24.188 1 94.56 665 HIS A CA 1
ATOM 5341 C C . HIS A 1 665 ? 3.945 7.176 25.156 1 94.56 665 HIS A C 1
ATOM 5343 O O . HIS A 1 665 ? 3.35 7.207 26.234 1 94.56 665 HIS A O 1
ATOM 5349 N N . LEU A 1 666 ? 4.762 8.086 24.766 1 92.31 666 LEU A N 1
ATOM 5350 C CA . LEU A 1 666 ? 5.02 9.242 25.609 1 92.31 666 LEU A CA 1
ATOM 5351 C C . LEU A 1 666 ? 3.99 10.344 25.359 1 92.31 666 LEU A C 1
ATOM 5353 O O . LEU A 1 666 ? 4.094 11.438 25.906 1 92.31 666 LEU A O 1
ATOM 5357 N N . GLY A 1 667 ? 3.053 10.031 24.469 1 86.75 667 GLY A N 1
ATOM 5358 C CA . GLY A 1 667 ? 1.914 10.914 24.266 1 86.75 667 GLY A CA 1
ATOM 5359 C C . GLY A 1 667 ? 2.17 11.992 23.219 1 86.75 667 GLY A C 1
ATOM 5360 O O . GLY A 1 667 ? 1.412 12.953 23.125 1 86.75 667 GLY A O 1
ATOM 5361 N N . MET A 1 668 ? 3.195 11.711 22.469 1 86 668 MET A N 1
ATOM 5362 C CA . MET A 1 668 ? 3.539 12.703 21.469 1 86 668 MET A CA 1
ATOM 5363 C C . MET A 1 668 ? 3.07 12.266 20.078 1 86 668 MET A C 1
ATOM 5365 O O . MET A 1 668 ? 3.135 11.078 19.75 1 86 668 MET A O 1
ATOM 5369 N N . GLY A 1 669 ? 2.311 12.945 19.391 1 77.19 669 GLY A N 1
ATOM 5370 C CA . GLY A 1 669 ? 1.911 12.602 18.047 1 77.19 669 GLY A CA 1
ATOM 5371 C C . GLY A 1 669 ? 0.552 13.156 17.656 1 77.19 669 GLY A C 1
ATOM 5372 O O . GLY A 1 669 ? -0.206 13.602 18.531 1 77.19 669 GLY A O 1
ATOM 5373 N N . GLU A 1 670 ? 0.285 13.172 16.453 1 74.88 670 GLU A N 1
ATOM 5374 C CA . GLU A 1 670 ? -0.969 13.68 15.914 1 74.88 670 GLU A CA 1
ATOM 5375 C C . GLU A 1 670 ? -2.072 12.633 15.984 1 74.88 670 GLU A C 1
ATOM 5377 O O . GLU A 1 670 ? -3.23 12.914 15.664 1 74.88 670 GLU A O 1
ATOM 5382 N N . GLN A 1 671 ? -1.709 11.539 16.609 1 79.12 671 GLN A N 1
ATOM 5383 C CA . GLN A 1 671 ? -2.627 10.406 16.547 1 79.12 671 GLN A CA 1
ATOM 5384 C C . GLN A 1 671 ? -3.568 10.398 17.75 1 79.12 671 GLN A C 1
ATOM 5386 O O . GLN A 1 671 ? -4.32 9.438 17.953 1 79.12 671 GLN A O 1
ATOM 5391 N N . TYR A 1 672 ? -3.482 11.375 18.562 1 77.31 672 TYR A N 1
ATOM 5392 C CA . TYR A 1 672 ? -4.367 11.414 19.719 1 77.31 672 TYR A CA 1
ATOM 5393 C C . TYR A 1 672 ? -5.523 12.375 19.484 1 77.31 672 TYR A C 1
ATOM 5395 O O . TYR A 1 672 ? -5.355 13.422 18.859 1 77.31 672 TYR A O 1
ATOM 5403 N N . ARG A 1 673 ? -6.664 11.953 19.969 1 73.62 673 ARG A N 1
ATOM 5404 C CA . ARG A 1 673 ? -7.855 12.789 19.891 1 73.62 673 ARG A CA 1
ATOM 5405 C C . ARG A 1 673 ? -7.707 14.031 20.766 1 73.62 673 ARG A C 1
ATOM 5407 O O . ARG A 1 673 ? -7.055 13.992 21.812 1 73.62 673 ARG A O 1
ATOM 5414 N N . ILE A 1 674 ? -8.273 15.086 20.172 1 61.66 674 ILE A N 1
ATOM 5415 C CA . ILE A 1 674 ? -8.289 16.312 20.969 1 61.66 674 ILE A CA 1
ATOM 5416 C C . ILE A 1 674 ? -9.32 16.203 22.094 1 61.66 674 ILE A C 1
ATOM 5418 O O . ILE A 1 674 ? -10.422 15.68 21.875 1 61.66 674 ILE A O 1
ATOM 5422 N N . GLU A 1 675 ? -8.844 16.281 23.344 1 60 675 GLU A N 1
ATOM 5423 C CA . GLU A 1 675 ? -9.633 16.125 24.547 1 60 675 GLU A CA 1
ATOM 5424 C C . GLU A 1 675 ? -10.914 16.953 24.484 1 60 675 GLU A C 1
ATOM 5426 O O . GLU A 1 675 ? -10.883 18.141 24.188 1 60 675 GLU A O 1
ATOM 5431 N N . ALA A 1 676 ? -12.031 16.203 24.234 1 56.44 676 ALA A N 1
ATOM 5432 C CA . ALA A 1 676 ? -13.281 16.938 24.438 1 56.44 676 ALA A CA 1
ATOM 5433 C C . ALA A 1 676 ? -13.781 16.797 25.859 1 56.44 676 ALA A C 1
ATOM 5435 O O . ALA A 1 676 ? -13.805 15.688 26.422 1 56.44 676 ALA A O 1
ATOM 5436 N N . GLY A 1 677 ? -13.469 17.609 26.828 1 53.09 677 GLY A N 1
ATOM 5437 C CA . GLY A 1 677 ? -13.906 17.734 28.203 1 53.09 677 GLY A CA 1
ATOM 5438 C C . GLY A 1 677 ? -15.016 16.75 28.578 1 53.09 677 GLY A C 1
ATOM 5439 O O . GLY A 1 677 ? -15.898 16.484 27.75 1 53.09 677 GLY A O 1
ATOM 5440 N N . HIS A 1 678 ? -14.812 15.656 29.359 1 53.78 678 HIS A N 1
ATOM 5441 C CA . HIS A 1 678 ? -15.789 14.672 29.797 1 53.78 678 HIS A CA 1
ATOM 5442 C C . HIS A 1 678 ? -16.734 15.258 30.844 1 53.78 678 HIS A C 1
ATOM 5444 O O . HIS A 1 678 ? -16.281 15.859 31.812 1 53.78 678 HIS A O 1
ATOM 5450 N N . ALA A 1 679 ? -17.828 15.836 30.547 1 58.91 679 ALA A N 1
ATOM 5451 C CA . ALA A 1 679 ? -18.75 16.234 31.609 1 58.91 679 ALA A CA 1
ATOM 5452 C C . ALA A 1 679 ? -20.062 15.453 31.516 1 58.91 679 ALA A C 1
ATOM 5454 O O . ALA A 1 679 ? -20.438 14.992 30.438 1 58.91 679 ALA A O 1
ATOM 5455 N N . ARG A 1 680 ? -20.484 14.719 32.594 1 61.62 680 ARG A N 1
ATOM 5456 C CA . ARG A 1 680 ? -21.812 14.133 32.656 1 61.62 680 ARG A CA 1
ATOM 5457 C C . ARG A 1 680 ? -22.797 15.062 33.375 1 61.62 680 ARG A C 1
ATOM 5459 O O . ARG A 1 680 ? -22.484 15.594 34.438 1 61.62 680 ARG A O 1
ATOM 5466 N N . ALA A 1 681 ? -23.781 15.328 32.594 1 66.31 681 ALA A N 1
ATOM 5467 C CA . ALA A 1 681 ? -24.797 16.219 33.156 1 66.31 681 ALA A CA 1
ATOM 5468 C C . ALA A 1 681 ? -25.766 15.453 34.062 1 66.31 681 ALA A C 1
ATOM 5470 O O . ALA A 1 681 ? -26.109 14.312 33.75 1 66.31 681 ALA A O 1
ATOM 5471 N N . LYS A 1 682 ? -25.906 15.766 35.312 1 72.12 682 LYS A N 1
ATOM 5472 C CA . LYS A 1 682 ? -26.953 15.273 36.188 1 72.12 682 LYS A CA 1
ATOM 5473 C C . LYS A 1 682 ? -28.031 16.328 36.406 1 72.12 682 LYS A C 1
ATOM 5475 O O . LYS A 1 682 ? -27.719 17.516 36.531 1 72.12 682 LYS A O 1
ATOM 5480 N N . LEU A 1 683 ? -29.219 15.883 36.219 1 73.25 683 LEU A N 1
ATOM 5481 C CA . LEU A 1 683 ? -30.344 16.766 36.5 1 73.25 683 LEU A CA 1
ATOM 5482 C C . LEU A 1 683 ? -30.641 16.828 37.969 1 73.25 683 LEU A C 1
ATOM 5484 O O . LEU A 1 683 ? -30.938 15.797 38.594 1 73.25 683 LEU A O 1
ATOM 5488 N N . ILE A 1 684 ? -30.219 17.938 38.594 1 70.56 684 ILE A N 1
ATOM 5489 C CA . ILE A 1 684 ? -30.562 18.125 40.031 1 70.56 684 ILE A CA 1
ATOM 5490 C C . ILE A 1 684 ? -31.828 18.969 40.156 1 70.56 684 ILE A C 1
ATOM 5492 O O . ILE A 1 684 ? -31.891 20.078 39.625 1 70.56 684 ILE A O 1
ATOM 5496 N N . VAL A 1 685 ? -32.906 18.375 40.594 1 70.5 685 VAL A N 1
ATOM 5497 C CA . VAL A 1 685 ? -34.156 19.062 40.812 1 70.5 685 VAL A CA 1
ATOM 5498 C C . VAL A 1 685 ? -34.25 19.5 42.281 1 70.5 685 VAL A C 1
ATOM 5500 O O . VAL A 1 685 ? -34 18.719 43.188 1 70.5 685 VAL A O 1
ATOM 5503 N N . GLU A 1 686 ? -34.219 20.828 42.562 1 65 686 GLU A N 1
ATOM 5504 C CA . GLU A 1 686 ? -34.438 21.312 43.938 1 65 686 GLU A CA 1
ATOM 5505 C C . GLU A 1 686 ? -35.875 21 44.375 1 65 686 GLU A C 1
ATOM 5507 O O . GLU A 1 686 ? -36.844 21.266 43.656 1 65 686 GLU A O 1
ATOM 5512 N N . LYS A 1 687 ? -36.125 20.062 45.344 1 56.72 687 LYS A N 1
ATOM 5513 C CA . LYS A 1 687 ? -37.438 19.891 46 1 56.72 687 LYS A CA 1
ATOM 5514 C C . LYS A 1 687 ? -37.844 21.172 46.719 1 56.72 687 LYS A C 1
ATOM 5516 O O . LYS A 1 687 ? -37.062 21.812 47.406 1 56.72 687 LYS A O 1
ATOM 5521 N N . ASN A 1 688 ? -38.812 21.703 46.219 1 44 688 ASN A N 1
ATOM 5522 C CA . ASN A 1 688 ? -39.469 22.562 47.219 1 44 688 ASN A CA 1
ATOM 5523 C C . ASN A 1 688 ? -39.844 21.766 48.469 1 44 688 ASN A C 1
ATOM 5525 O O . ASN A 1 688 ? -40.312 20.641 48.344 1 44 688 ASN A O 1
ATOM 5529 N N . MET B 1 1 ? -23.703 -48.969 -17.828 1 50.28 1 MET B N 1
ATOM 5530 C CA . MET B 1 1 ? -23.406 -47.688 -17.25 1 50.28 1 MET B CA 1
ATOM 5531 C C . MET B 1 1 ? -21.922 -47.531 -16.953 1 50.28 1 MET B C 1
ATOM 5533 O O . MET B 1 1 ? -21.344 -46.469 -17.188 1 50.28 1 MET B O 1
ATOM 5537 N N . GLU B 1 2 ? -21.328 -48.531 -16.547 1 61 2 GLU B N 1
ATOM 5538 C CA . GLU B 1 2 ? -19.891 -48.531 -16.297 1 61 2 GLU B CA 1
ATOM 5539 C C . GLU B 1 2 ? -19.109 -48.375 -17.594 1 61 2 GLU B C 1
ATOM 5541 O O . GLU B 1 2 ? -18.094 -47.688 -17.641 1 61 2 GLU B O 1
ATOM 5546 N N . GLY B 1 3 ? -19.609 -48.938 -18.609 1 61.94 3 GLY B N 1
ATOM 5547 C CA . GLY B 1 3 ? -18.922 -48.844 -19.891 1 61.94 3 GLY B CA 1
ATOM 5548 C C . GLY B 1 3 ? -19 -47.469 -20.5 1 61.94 3 GLY B C 1
ATOM 5549 O O . GLY B 1 3 ? -18 -46.938 -21.016 1 61.94 3 GLY B O 1
ATOM 5550 N N . THR B 1 4 ? -20.141 -46.906 -20.375 1 68.56 4 THR B N 1
ATOM 5551 C CA . THR B 1 4 ? -20.328 -45.562 -20.922 1 68.56 4 THR B CA 1
ATOM 5552 C C . THR B 1 4 ? -19.531 -44.531 -20.125 1 68.56 4 THR B C 1
ATOM 5554 O O . THR B 1 4 ? -18.938 -43.625 -20.703 1 68.56 4 THR B O 1
ATOM 5557 N N . MET B 1 5 ? -19.578 -44.719 -18.859 1 70.38 5 MET B N 1
ATOM 5558 C CA . MET B 1 5 ? -18.812 -43.812 -18.016 1 70.38 5 MET B CA 1
ATOM 5559 C C . MET B 1 5 ? -17.312 -43.969 -18.266 1 70.38 5 MET B C 1
ATOM 5561 O O . MET B 1 5 ? -16.594 -42.969 -18.312 1 70.38 5 MET B O 1
ATOM 5565 N N . ALA B 1 6 ? -16.984 -45.125 -18.5 1 72.31 6 ALA B N 1
ATOM 5566 C CA . ALA B 1 6 ? -15.578 -45.375 -18.812 1 72.31 6 ALA B CA 1
ATOM 5567 C C . ALA B 1 6 ? -15.211 -44.75 -20.156 1 72.31 6 ALA B C 1
ATOM 5569 O O . ALA B 1 6 ? -14.109 -44.188 -20.312 1 72.31 6 ALA B O 1
ATOM 5570 N N . GLY B 1 7 ? -16.125 -44.781 -21.016 1 72.06 7 GLY B N 1
ATOM 5571 C CA . GLY B 1 7 ? -15.891 -44.156 -22.297 1 72.06 7 GLY B CA 1
ATOM 5572 C C . GLY B 1 7 ? -15.805 -42.625 -22.219 1 72.06 7 GLY B C 1
ATOM 5573 O O . GLY B 1 7 ? -14.938 -42.031 -22.859 1 72.06 7 GLY B O 1
ATOM 5574 N N . MET B 1 8 ? -16.625 -42.156 -21.422 1 77.38 8 MET B N 1
ATOM 5575 C CA . MET B 1 8 ? -16.641 -40.688 -21.25 1 77.38 8 MET B CA 1
ATOM 5576 C C . MET B 1 8 ? -15.367 -40.219 -20.562 1 77.38 8 MET B C 1
ATOM 5578 O O . MET B 1 8 ? -14.82 -39.188 -20.906 1 77.38 8 MET B O 1
ATOM 5582 N N . VAL B 1 9 ? -14.906 -40.906 -19.672 1 77.56 9 VAL B N 1
ATOM 5583 C CA . VAL B 1 9 ? -13.688 -40.562 -18.938 1 77.56 9 VAL B CA 1
ATOM 5584 C C . VAL B 1 9 ? -12.484 -40.688 -19.859 1 77.56 9 VAL B C 1
ATOM 5586 O O . VAL B 1 9 ? -11.578 -39.875 -19.828 1 77.56 9 VAL B O 1
ATOM 5589 N N . ALA B 1 10 ? -12.547 -41.688 -20.688 1 77.31 10 ALA B N 1
ATOM 5590 C CA . ALA B 1 10 ? -11.461 -41.875 -21.641 1 77.31 10 ALA B CA 1
ATOM 5591 C C . ALA B 1 10 ? -11.43 -40.719 -22.672 1 77.31 10 ALA B C 1
ATOM 5593 O O . ALA B 1 10 ? -10.359 -40.219 -23.016 1 77.31 10 ALA B O 1
ATOM 5594 N N . LEU B 1 11 ? -12.586 -40.344 -23.031 1 79.81 11 LEU B N 1
ATOM 5595 C CA . LEU B 1 11 ? -12.688 -39.219 -23.969 1 79.81 11 LEU B CA 1
ATOM 5596 C C . LEU B 1 11 ? -12.211 -37.938 -23.312 1 79.81 11 LEU B C 1
ATOM 5598 O O . LEU B 1 11 ? -11.516 -37.125 -23.938 1 79.81 11 LEU B O 1
ATOM 5602 N N . TRP B 1 12 ? -12.531 -37.75 -22.078 1 83.88 12 TRP B N 1
ATOM 5603 C CA . TRP B 1 12 ? -12.117 -36.531 -21.359 1 83.88 12 TRP B CA 1
ATOM 5604 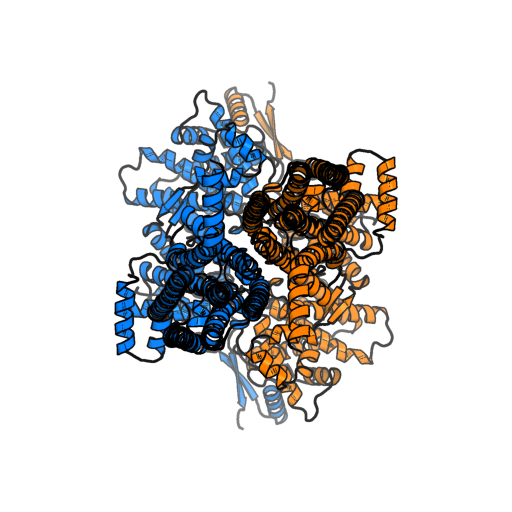C C . TRP B 1 12 ? -10.602 -36.531 -21.188 1 83.88 12 TRP B C 1
ATOM 5606 O O . TRP B 1 12 ? -9.969 -35.469 -21.328 1 83.88 12 TRP B O 1
ATOM 5616 N N . ASN B 1 13 ? -10.086 -37.594 -20.969 1 78.88 13 ASN B N 1
ATOM 5617 C CA . ASN B 1 13 ? -8.641 -37.656 -20.766 1 78.88 13 ASN B CA 1
ATOM 5618 C C . ASN B 1 13 ? -7.887 -37.312 -22.047 1 78.88 13 ASN B C 1
ATOM 5620 O O . ASN B 1 13 ? -6.789 -36.75 -21.984 1 78.88 13 ASN B O 1
ATOM 5624 N N . GLU B 1 14 ? -8.555 -37.531 -23.141 1 78.5 14 GLU B N 1
ATOM 5625 C CA . GLU B 1 14 ? -7.93 -37.188 -24.406 1 78.5 14 GLU B CA 1
ATOM 5626 C C . GLU B 1 14 ? -8.133 -35.719 -24.75 1 78.5 14 GLU B C 1
ATOM 5628 O O . GLU B 1 14 ? -7.258 -35.094 -25.328 1 78.5 14 GLU B O 1
ATOM 5633 N N . TRP B 1 15 ? -9.164 -35.156 -24.266 1 88.75 15 TRP B N 1
ATOM 5634 C CA . TRP B 1 15 ? -9.531 -33.812 -24.656 1 88.75 15 TRP B CA 1
ATOM 5635 C C . TRP B 1 15 ? -9.109 -32.781 -23.594 1 88.75 15 TRP B C 1
ATOM 5637 O O . TRP B 1 15 ? -9.18 -31.578 -23.828 1 88.75 15 TRP B O 1
ATOM 5647 N N . GLU B 1 16 ? -8.664 -33.188 -22.531 1 89.44 16 GLU B N 1
ATOM 5648 C CA . GLU B 1 16 ? -8.375 -32.281 -21.406 1 89.44 16 GLU B CA 1
ATOM 5649 C C . GLU B 1 16 ? -7.355 -31.219 -21.781 1 89.44 16 GLU B C 1
ATOM 5651 O O . GLU B 1 16 ? -7.59 -30.031 -21.562 1 89.44 16 GLU B O 1
ATOM 5656 N N . ILE B 1 17 ? -6.301 -31.594 -22.422 1 91.25 17 ILE B N 1
ATOM 5657 C CA . ILE B 1 17 ? -5.242 -30.656 -22.766 1 91.25 17 ILE B CA 1
ATOM 5658 C C . ILE B 1 17 ? -5.742 -29.688 -23.828 1 91.25 17 ILE B C 1
ATOM 5660 O O . ILE B 1 17 ? -5.398 -28.516 -23.828 1 91.25 17 ILE B O 1
ATOM 5664 N N . ARG B 1 18 ? -6.598 -30.188 -24.766 1 94.69 18 ARG B N 1
ATOM 5665 C CA . ARG B 1 18 ? -7.16 -29.359 -25.828 1 94.69 18 ARG B CA 1
ATOM 5666 C C . ARG B 1 18 ? -8.078 -28.297 -25.25 1 94.69 18 ARG B C 1
ATOM 5668 O O . ARG B 1 18 ? -8.008 -27.125 -25.656 1 94.69 18 ARG B O 1
ATOM 5675 N N . VAL B 1 19 ? -8.812 -28.703 -24.25 1 93.62 19 VAL B N 1
ATOM 5676 C CA . VAL B 1 19 ? -9.727 -27.766 -23.609 1 93.62 19 VAL B CA 1
ATOM 5677 C C . VAL B 1 19 ? -8.938 -26.75 -22.797 1 93.62 19 VAL B C 1
ATOM 5679 O O . VAL B 1 19 ? -9.289 -25.562 -22.766 1 93.62 19 VAL B O 1
ATOM 5682 N N . LEU B 1 20 ? -7.895 -27.141 -22.188 1 94.06 20 LEU B N 1
ATOM 5683 C CA . LEU B 1 20 ? -7.082 -26.234 -21.375 1 94.06 20 LEU B CA 1
ATOM 5684 C C . LEU B 1 20 ? -6.422 -25.172 -22.234 1 94.06 20 LEU B C 1
ATOM 5686 O O . LEU B 1 20 ? -6.465 -23.984 -21.906 1 94.06 20 LEU B O 1
ATOM 5690 N N . VAL B 1 21 ? -5.918 -25.516 -23.359 1 95.56 21 VAL B N 1
ATOM 5691 C CA . VAL B 1 21 ? -5.207 -24.562 -24.219 1 95.56 21 VAL B CA 1
ATOM 5692 C C . VAL B 1 21 ? -6.199 -23.609 -24.859 1 95.56 21 VAL B C 1
ATOM 5694 O O . VAL B 1 21 ? -5.934 -22.406 -24.969 1 95.56 21 VAL B O 1
ATOM 5697 N N . LEU B 1 22 ? -7.34 -24.141 -25.219 1 96.19 22 LEU B N 1
ATOM 5698 C CA . LEU B 1 22 ? -8.367 -23.297 -25.812 1 96.19 22 LEU B CA 1
ATOM 5699 C C . LEU B 1 22 ? -8.961 -22.344 -24.766 1 96.19 22 LEU B C 1
ATOM 5701 O O . LEU B 1 22 ? -9.297 -21.203 -25.078 1 96.19 22 LEU B O 1
ATOM 5705 N N . SER B 1 23 ? -9.055 -22.859 -23.547 1 95.75 23 SER B N 1
ATOM 5706 C CA . SER B 1 23 ? -9.508 -22 -22.469 1 95.75 23 SER B CA 1
ATOM 5707 C C . SER B 1 23 ? -8.516 -20.875 -22.203 1 95.75 23 SER B C 1
ATOM 5709 O O . SER B 1 23 ? -8.906 -19.734 -21.891 1 95.75 23 SER B O 1
ATOM 5711 N N . SER B 1 24 ? -7.262 -21.188 -22.297 1 95.75 24 SER B N 1
ATOM 5712 C CA . SER B 1 24 ? -6.234 -20.156 -22.141 1 95.75 24 SER B CA 1
ATOM 5713 C C . SER B 1 24 ? -6.371 -19.062 -23.203 1 95.75 24 SER B C 1
ATOM 5715 O O . SER B 1 24 ? -6.285 -17.875 -22.875 1 95.75 24 SER B O 1
ATOM 5717 N N . LEU B 1 25 ? -6.66 -19.422 -24.422 1 96.25 25 LEU B N 1
ATOM 5718 C CA . LEU B 1 25 ? -6.879 -18.453 -25.5 1 96.25 25 LEU B CA 1
ATOM 5719 C C . LEU B 1 25 ? -8.148 -17.641 -25.25 1 96.25 25 LEU B C 1
ATOM 5721 O O . LEU B 1 25 ? -8.148 -16.406 -25.406 1 96.25 25 LEU B O 1
ATOM 5725 N N . ALA B 1 26 ? -9.148 -18.328 -24.812 1 96 26 ALA B N 1
ATOM 5726 C CA . ALA B 1 26 ? -10.414 -17.641 -24.547 1 96 26 ALA B CA 1
ATOM 5727 C C . ALA B 1 26 ? -10.25 -16.594 -23.453 1 96 26 ALA B C 1
ATOM 5729 O O . ALA B 1 26 ? -10.82 -15.508 -23.531 1 96 26 ALA B O 1
ATOM 5730 N N . LEU B 1 27 ? -9.508 -16.938 -22.469 1 94.75 27 LEU B N 1
ATOM 5731 C CA . LEU B 1 27 ? -9.266 -15.992 -21.375 1 94.75 27 LEU B CA 1
ATOM 5732 C C . LEU B 1 27 ? -8.484 -14.781 -21.875 1 94.75 27 LEU B C 1
ATOM 5734 O O . LEU B 1 27 ? -8.766 -13.648 -21.469 1 94.75 27 LEU B O 1
ATOM 5738 N N . GLN B 1 28 ? -7.578 -14.961 -22.781 1 93.44 28 GLN B N 1
ATOM 5739 C CA . GLN B 1 28 ? -6.801 -13.859 -23.328 1 93.44 28 GLN B CA 1
ATOM 5740 C C . GLN B 1 28 ? -7.684 -12.922 -24.141 1 93.44 28 GLN B C 1
ATOM 5742 O O . GLN B 1 28 ? -7.559 -11.695 -24.031 1 93.44 28 GLN B O 1
ATOM 5747 N N . VAL B 1 29 ? -8.516 -13.477 -24.875 1 93.69 29 VAL B N 1
ATOM 5748 C CA . VAL B 1 29 ? -9.43 -12.68 -25.672 1 93.69 29 VAL B CA 1
ATOM 5749 C C . VAL B 1 29 ? -10.367 -11.891 -24.766 1 93.69 29 VAL B C 1
ATOM 5751 O O . VAL B 1 29 ? -10.578 -10.695 -24.969 1 93.69 29 VAL B O 1
ATOM 5754 N N . PHE B 1 30 ? -10.82 -12.531 -23.75 1 93.94 30 PHE B N 1
ATOM 5755 C CA . PHE B 1 30 ? -11.719 -11.883 -22.812 1 93.94 30 PHE B CA 1
ATOM 5756 C C . PHE B 1 30 ? -11.023 -10.727 -22.094 1 93.94 30 PHE B C 1
ATOM 5758 O O . PHE B 1 30 ? -11.594 -9.641 -21.969 1 93.94 30 PHE B O 1
ATOM 5765 N N . LEU B 1 31 ? -9.828 -10.938 -21.688 1 92.88 31 LEU B N 1
ATOM 5766 C CA . LEU B 1 31 ? -9.094 -9.914 -20.953 1 92.88 31 LEU B CA 1
ATOM 5767 C C . LEU B 1 31 ? -8.742 -8.734 -21.859 1 92.88 31 LEU B C 1
ATOM 5769 O O . LEU B 1 31 ? -8.797 -7.582 -21.422 1 92.88 31 LEU B O 1
ATOM 5773 N N . LEU B 1 32 ? -8.469 -8.938 -23.062 1 91 32 LEU B N 1
ATOM 5774 C CA . LEU B 1 32 ? -8.109 -7.879 -24 1 91 32 LEU B CA 1
ATOM 5775 C C . LEU B 1 32 ? -9.281 -6.934 -24.219 1 91 32 LEU B C 1
ATOM 5777 O O . LEU B 1 32 ? -9.109 -5.711 -24.188 1 91 32 LEU B O 1
ATOM 5781 N N . PHE B 1 33 ? -10.469 -7.465 -24.219 1 88.94 33 PHE B N 1
ATOM 5782 C CA . PHE B 1 33 ? -11.617 -6.645 -24.594 1 88.94 33 PHE B CA 1
ATOM 5783 C C . PHE B 1 33 ? -12.289 -6.066 -23.359 1 88.94 33 PHE B C 1
ATOM 5785 O O . PHE B 1 33 ? -12.773 -4.934 -23.391 1 88.94 33 PHE B O 1
ATOM 5792 N N . SER B 1 34 ? -12.227 -6.777 -22.281 1 89.62 34 SER B N 1
ATOM 5793 C CA . SER B 1 34 ? -12.984 -6.359 -21.109 1 89.62 34 SER B CA 1
ATOM 5794 C C . SER B 1 34 ? -12.164 -5.441 -20.219 1 89.62 34 SER B C 1
ATOM 5796 O O . SER B 1 34 ? -12.719 -4.668 -19.438 1 89.62 34 SER B O 1
ATOM 5798 N N . ALA B 1 35 ? -10.938 -5.516 -20.328 1 88.44 35 ALA B N 1
ATOM 5799 C CA . ALA B 1 35 ? -10.094 -4.723 -19.438 1 88.44 35 ALA B CA 1
ATOM 5800 C C . ALA B 1 35 ? -10.195 -3.234 -19.766 1 88.44 35 ALA B C 1
ATOM 5802 O O . ALA B 1 35 ? -10.117 -2.389 -18.875 1 88.44 35 ALA B O 1
ATOM 5803 N N . VAL B 1 36 ? -10.531 -2.91 -20.984 1 85.62 36 VAL B N 1
ATOM 5804 C CA . VAL B 1 36 ? -10.633 -1.519 -21.406 1 85.62 36 VAL B CA 1
ATOM 5805 C C . VAL B 1 36 ? -11.906 -0.897 -20.844 1 85.62 36 VAL B C 1
ATOM 5807 O O . VAL B 1 36 ? -11.945 0.302 -20.562 1 85.62 36 VAL B O 1
ATOM 5810 N N . ILE B 1 37 ? -12.82 -1.784 -20.562 1 89.44 37 ILE B N 1
ATOM 5811 C CA . ILE B 1 37 ? -14.109 -1.316 -20.078 1 89.44 37 ILE B CA 1
ATOM 5812 C C . ILE B 1 37 ? -14.023 -1.044 -18.578 1 89.44 37 ILE B C 1
ATOM 5814 O O . ILE B 1 37 ? -14.742 -0.193 -18.047 1 89.44 37 ILE B O 1
ATOM 5818 N N . ARG B 1 38 ? -13.109 -1.651 -17.969 1 90.19 38 ARG B N 1
ATOM 5819 C CA . ARG B 1 38 ? -12.945 -1.516 -16.516 1 90.19 38 ARG B CA 1
ATOM 5820 C C . ARG B 1 38 ? -12.602 -0.081 -16.141 1 90.19 38 ARG B C 1
ATOM 5822 O O . ARG B 1 38 ? -12.992 0.397 -15.078 1 90.19 38 ARG B O 1
ATOM 5829 N N . LYS B 1 39 ? -12.031 0.595 -17.016 1 88.56 39 LYS B N 1
ATOM 5830 C CA . LYS B 1 39 ? -11.586 1.97 -16.781 1 88.56 39 LYS B CA 1
ATOM 5831 C C . LYS B 1 39 ? -12.781 2.891 -16.531 1 88.56 39 LYS B C 1
ATOM 5833 O O . LYS B 1 39 ? -12.672 3.855 -15.773 1 88.56 39 LYS B O 1
ATOM 5838 N N . ARG B 1 40 ? -13.906 2.498 -17.094 1 91.56 40 ARG B N 1
ATOM 5839 C CA . ARG B 1 40 ? -15.031 3.422 -17.047 1 91.56 40 ARG B CA 1
ATOM 5840 C C . ARG B 1 40 ? -16.234 2.777 -16.391 1 91.56 40 ARG B C 1
ATOM 5842 O O . ARG B 1 40 ? -17.359 3.27 -16.516 1 91.56 40 ARG B O 1
ATOM 5849 N N . ASN B 1 41 ? -16 1.67 -15.805 1 90.69 41 ASN B N 1
ATOM 5850 C CA . ASN B 1 41 ? -17.141 0.948 -15.242 1 90.69 41 ASN B CA 1
ATOM 5851 C C . ASN B 1 41 ? -16.891 0.552 -13.789 1 90.69 41 ASN B C 1
ATOM 5853 O O . ASN B 1 41 ? -15.812 0.067 -13.453 1 90.69 41 ASN B O 1
ATOM 5857 N N . VAL B 1 42 ? -18 0.843 -12.984 1 90.25 42 VAL B N 1
ATOM 5858 C CA . VAL B 1 42 ? -17.891 0.521 -11.562 1 90.25 42 VAL B CA 1
ATOM 5859 C C . VAL B 1 42 ? -18.641 -0.785 -11.273 1 90.25 42 VAL B C 1
ATOM 5861 O O . VAL B 1 42 ? -18.766 -1.19 -10.117 1 90.25 42 VAL B O 1
ATOM 5864 N N . SER B 1 43 ? -18.891 -1.581 -12.234 1 86.81 43 SER B N 1
ATOM 5865 C CA . SER B 1 43 ? -19.672 -2.803 -12.039 1 86.81 43 SER B CA 1
ATOM 5866 C C . SER B 1 43 ? -18.859 -3.85 -11.273 1 86.81 43 SER B C 1
ATOM 5868 O O . SER B 1 43 ? -17.75 -4.195 -11.672 1 86.81 43 SER B O 1
ATOM 5870 N N . ALA B 1 44 ? -19.484 -4.363 -10.281 1 85.44 44 ALA B N 1
ATOM 5871 C CA . ALA B 1 44 ? -18.844 -5.402 -9.477 1 85.44 44 ALA B CA 1
ATOM 5872 C C . ALA B 1 44 ? -18.75 -6.715 -10.25 1 85.44 44 ALA B C 1
ATOM 5874 O O . ALA B 1 44 ? -17.812 -7.488 -10.062 1 85.44 44 ALA B O 1
ATOM 5875 N N . VAL B 1 45 ? -19.672 -6.902 -11.109 1 90.31 45 VAL B N 1
ATOM 5876 C CA . VAL B 1 45 ? -19.688 -8.148 -11.875 1 90.31 45 VAL B CA 1
ATOM 5877 C C . VAL B 1 45 ? -18.547 -8.156 -12.883 1 90.31 45 VAL B C 1
ATOM 5879 O O . VAL B 1 45 ? -17.828 -9.156 -13.008 1 90.31 45 VAL B O 1
ATOM 5882 N N . LEU B 1 46 ? -18.375 -7.078 -13.508 1 92.56 46 LEU B N 1
ATOM 5883 C CA . LEU B 1 46 ? -17.266 -6.996 -14.445 1 92.56 46 LEU B CA 1
ATOM 5884 C C . LEU B 1 46 ? -15.93 -7.145 -13.711 1 92.56 46 LEU B C 1
ATOM 5886 O O . LEU B 1 46 ? -15.039 -7.859 -14.172 1 92.56 46 LEU B O 1
ATOM 5890 N N . GLY B 1 47 ? -15.93 -6.543 -12.57 1 91.12 47 GLY B N 1
ATOM 5891 C CA . GLY B 1 47 ? -14.727 -6.652 -11.758 1 91.12 47 GLY B CA 1
ATOM 5892 C C . GLY B 1 47 ? -14.414 -8.078 -11.336 1 91.12 47 GLY B C 1
ATOM 5893 O O . GLY B 1 47 ? -13.258 -8.508 -11.398 1 91.12 47 GLY B O 1
ATOM 5894 N N . LEU B 1 48 ? -15.422 -8.781 -11.039 1 91.81 48 LEU B N 1
ATOM 5895 C CA . LEU B 1 48 ? -15.25 -10.156 -10.602 1 91.81 48 LEU B CA 1
ATOM 5896 C C . LEU B 1 48 ? -14.836 -11.055 -11.758 1 91.81 48 LEU B C 1
ATOM 5898 O O . LEU B 1 48 ? -13.953 -11.906 -11.609 1 91.81 48 LEU B O 1
ATOM 5902 N N . LEU B 1 49 ? -15.406 -10.844 -12.859 1 93.94 49 LEU B N 1
ATOM 5903 C CA . LEU B 1 49 ? -15.086 -11.664 -14.031 1 93.94 49 LEU B CA 1
ATOM 5904 C C . LEU B 1 49 ? -13.656 -11.422 -14.492 1 93.94 49 LEU B C 1
ATOM 5906 O O . LEU B 1 49 ? -12.938 -12.367 -14.82 1 93.94 49 LEU B O 1
ATOM 5910 N N . LEU B 1 50 ? -13.297 -10.164 -14.484 1 94 50 LEU B N 1
ATOM 5911 C CA . LEU B 1 50 ? -11.93 -9.828 -14.867 1 94 50 LEU B CA 1
ATOM 5912 C C . LEU B 1 50 ? -10.938 -10.398 -13.859 1 94 50 LEU B C 1
ATOM 5914 O O . LEU B 1 50 ? -9.883 -10.914 -14.242 1 94 50 LEU B O 1
ATOM 5918 N N . TRP B 1 51 ? -11.336 -10.25 -12.672 1 92.69 51 TRP B N 1
ATOM 5919 C CA . TRP B 1 51 ? -10.492 -10.773 -11.602 1 92.69 51 TRP B CA 1
ATOM 5920 C C . TRP B 1 51 ? -10.305 -12.273 -11.742 1 92.69 51 TRP B C 1
ATOM 5922 O O . TRP B 1 51 ? -9.18 -12.773 -11.656 1 92.69 51 TRP B O 1
ATOM 5932 N N . LEU B 1 52 ? -11.344 -13.031 -12.07 1 93.25 52 LEU B N 1
ATOM 5933 C CA . LEU B 1 52 ? -11.289 -14.477 -12.25 1 93.25 52 LEU B CA 1
ATOM 5934 C C . LEU B 1 52 ? -10.445 -14.844 -13.469 1 93.25 52 LEU B C 1
ATOM 5936 O O . LEU B 1 52 ? -9.586 -15.727 -13.391 1 93.25 52 LEU B O 1
ATOM 5940 N N . ALA B 1 53 ? -10.656 -14.164 -14.461 1 93.38 53 ALA B N 1
ATOM 5941 C CA . ALA B 1 53 ? -9.914 -14.438 -15.688 1 93.38 53 ALA B CA 1
ATOM 5942 C C . ALA B 1 53 ? -8.43 -14.148 -15.5 1 93.38 53 ALA B C 1
ATOM 5944 O O . ALA B 1 53 ? -7.578 -14.93 -15.938 1 93.38 53 ALA B O 1
ATOM 5945 N N . TYR B 1 54 ? -8.195 -13.094 -14.82 1 92.12 54 TYR B N 1
ATOM 5946 C CA . TYR B 1 54 ? -6.824 -12.664 -14.586 1 92.12 54 TYR B CA 1
ATOM 5947 C C . TYR B 1 54 ? -6.062 -13.695 -13.758 1 92.12 54 TYR B C 1
ATOM 5949 O O . TYR B 1 54 ? -4.902 -13.992 -14.047 1 92.12 54 TYR B O 1
ATOM 5957 N N . LEU B 1 55 ? -6.684 -14.281 -12.867 1 90.69 55 LEU B N 1
ATOM 5958 C CA . LEU B 1 55 ? -6.008 -15.211 -11.969 1 90.69 55 LEU B CA 1
ATOM 5959 C C . LEU B 1 55 ? -5.977 -16.609 -12.562 1 90.69 55 LEU B C 1
ATOM 5961 O O . LEU B 1 55 ? -4.996 -17.344 -12.398 1 90.69 55 LEU B O 1
ATOM 5965 N N . LEU B 1 56 ? -6.969 -16.969 -13.266 1 90.94 56 LEU B N 1
ATOM 5966 C CA . LEU B 1 56 ? -7.055 -18.312 -13.828 1 90.94 56 LEU B CA 1
ATOM 5967 C C . LEU B 1 56 ? -6.07 -18.469 -14.984 1 90.94 56 LEU B C 1
ATOM 5969 O O . LEU B 1 56 ? -5.633 -19.594 -15.273 1 90.94 56 LEU B O 1
ATOM 5973 N N . ALA B 1 57 ? -5.734 -17.406 -15.57 1 91.56 57 ALA B N 1
ATOM 5974 C CA . ALA B 1 57 ? -4.824 -17.484 -16.703 1 91.56 57 ALA B CA 1
ATOM 5975 C C . ALA B 1 57 ? -3.488 -18.094 -16.297 1 91.56 57 ALA B C 1
ATOM 5977 O O . ALA B 1 57 ? -2.992 -19.016 -16.953 1 91.56 57 ALA B O 1
ATOM 5978 N N . ASP B 1 58 ? -2.904 -17.703 -15.219 1 88.75 58 ASP B N 1
ATOM 5979 C CA . ASP B 1 58 ? -1.612 -18.203 -14.758 1 88.75 58 ASP B CA 1
ATOM 5980 C C . ASP B 1 58 ? -1.726 -19.641 -14.266 1 88.75 58 ASP B C 1
ATOM 5982 O O . ASP B 1 58 ? -0.872 -20.484 -14.578 1 88.75 58 ASP B O 1
ATOM 5986 N N . SER B 1 59 ? -2.783 -19.969 -13.617 1 90.06 59 SER B N 1
ATOM 5987 C CA . SER B 1 59 ? -2.965 -21.297 -13.055 1 90.06 59 SER B CA 1
ATOM 5988 C C . SER B 1 59 ? -3.174 -22.328 -14.156 1 90.06 59 SER B C 1
ATOM 5990 O O . SER B 1 59 ? -2.625 -23.438 -14.094 1 90.06 59 SER B O 1
ATOM 5992 N N . ILE B 1 60 ? -3.893 -21.953 -15.156 1 91.69 60 ILE B N 1
ATOM 5993 C CA . ILE B 1 60 ? -4.168 -22.875 -16.25 1 91.69 60 ILE B CA 1
ATOM 5994 C C . ILE B 1 60 ? -2.879 -23.156 -17.031 1 91.69 60 ILE B C 1
ATOM 5996 O O . ILE B 1 60 ? -2.631 -24.281 -17.453 1 91.69 60 ILE B O 1
ATOM 6000 N N . ALA B 1 61 ? -2.107 -22.141 -17.172 1 93.06 61 ALA B N 1
ATOM 6001 C CA . ALA B 1 61 ? -0.86 -22.312 -17.906 1 93.06 61 ALA B CA 1
ATOM 6002 C C . ALA B 1 61 ? 0.075 -23.281 -17.188 1 93.06 61 ALA B C 1
ATOM 6004 O O . ALA B 1 61 ? 0.632 -24.188 -17.812 1 93.06 61 ALA B O 1
ATOM 6005 N N . ILE B 1 62 ? 0.197 -23.172 -15.906 1 91.44 62 ILE B N 1
ATOM 6006 C CA . ILE B 1 62 ? 1.085 -24.047 -15.141 1 91.44 62 ILE B CA 1
ATOM 6007 C C . ILE B 1 62 ? 0.521 -25.469 -15.109 1 91.44 62 ILE B C 1
ATOM 6009 O O . ILE B 1 62 ? 1.258 -26.438 -15.297 1 91.44 62 ILE B O 1
ATOM 6013 N N . TYR B 1 63 ? -0.737 -25.562 -14.938 1 91.75 63 TYR B N 1
ATOM 6014 C CA . TYR B 1 63 ? -1.389 -26.859 -14.914 1 91.75 63 TYR B CA 1
ATOM 6015 C C . TYR B 1 63 ? -1.242 -27.578 -16.25 1 91.75 63 TYR B C 1
ATOM 6017 O O . TYR B 1 63 ? -0.953 -28.766 -16.297 1 91.75 63 TYR B O 1
ATOM 6025 N N . ALA B 1 64 ? -1.425 -26.828 -17.312 1 93.31 64 ALA B N 1
ATOM 6026 C CA . ALA B 1 64 ? -1.309 -27.406 -18.656 1 93.31 64 ALA B CA 1
ATOM 6027 C C . ALA B 1 64 ? 0.115 -27.875 -18.938 1 93.31 64 ALA B C 1
ATOM 6029 O O . ALA B 1 64 ? 0.319 -28.922 -19.547 1 93.31 64 ALA B O 1
ATOM 6030 N N . LEU B 1 65 ? 1.055 -27.125 -18.469 1 92.81 65 LEU B N 1
ATOM 6031 C CA . LEU B 1 65 ? 2.447 -27.531 -18.656 1 92.81 65 LEU B CA 1
ATOM 6032 C C . LEU B 1 65 ? 2.756 -28.797 -17.875 1 92.81 65 LEU B C 1
ATOM 6034 O O . LEU B 1 65 ? 3.49 -29.656 -18.344 1 92.81 65 LEU B O 1
ATOM 6038 N N . GLY B 1 66 ? 2.201 -28.875 -16.672 1 89.38 66 GLY B N 1
ATOM 6039 C CA . GLY B 1 66 ? 2.352 -30.109 -15.914 1 89.38 66 GLY B CA 1
ATOM 6040 C C . GLY B 1 66 ? 1.727 -31.312 -16.594 1 89.38 66 GLY B C 1
ATOM 6041 O O . GLY B 1 66 ? 2.312 -32.406 -16.609 1 89.38 66 GLY B O 1
ATOM 6042 N N . TYR B 1 67 ? 0.643 -31.078 -17.25 1 88.56 67 TYR B N 1
ATOM 6043 C CA . TYR B 1 67 ? -0.059 -32.125 -17.984 1 88.56 67 TYR B CA 1
ATOM 6044 C C . TYR B 1 67 ? 0.742 -32.562 -19.188 1 88.56 67 TYR B C 1
ATOM 6046 O O . TYR B 1 67 ? 0.815 -33.781 -19.484 1 88.56 67 TYR B O 1
ATOM 6054 N N . LEU B 1 68 ? 1.411 -31.688 -19.859 1 89.62 68 LEU B N 1
ATOM 6055 C CA . LEU B 1 68 ? 2.154 -31.953 -21.094 1 89.62 68 LEU B CA 1
ATOM 6056 C C . LEU B 1 68 ? 3.488 -32.625 -20.781 1 89.62 68 LEU B C 1
ATOM 6058 O O . LEU B 1 68 ? 4.105 -33.219 -21.656 1 89.62 68 LEU B O 1
ATOM 6062 N N . SER B 1 69 ? 3.896 -32.594 -19.562 1 86.69 69 SER B N 1
ATOM 6063 C CA . SER B 1 69 ? 5.215 -33.094 -19.203 1 86.69 69 SER B CA 1
ATOM 6064 C C . SER B 1 69 ? 5.219 -34.625 -19.141 1 86.69 69 SER B C 1
ATOM 6066 O O . SER B 1 69 ? 6.277 -35.25 -19.234 1 86.69 69 SER B O 1
ATOM 6068 N N . GLN B 1 70 ? 4.105 -35.281 -19.094 1 79.12 70 GLN B N 1
ATOM 6069 C CA . GLN B 1 70 ? 4.078 -36.75 -19 1 79.12 70 GLN B CA 1
ATOM 6070 C C . GLN B 1 70 ? 4.141 -37.375 -20.375 1 79.12 70 GLN B C 1
ATOM 6072 O O . GLN B 1 70 ? 3.324 -37.062 -21.25 1 79.12 70 GLN B O 1
ATOM 6077 N N . THR B 1 71 ? 5.211 -38.188 -20.734 1 68.75 71 THR B N 1
ATOM 6078 C CA . THR B 1 71 ? 5.457 -38.781 -22.047 1 68.75 71 THR B CA 1
ATOM 6079 C C . THR B 1 71 ? 5.16 -40.281 -22.031 1 68.75 71 THR B C 1
ATOM 6081 O O . THR B 1 71 ? 5.625 -41 -22.906 1 68.75 71 THR B O 1
ATOM 6084 N N . ARG B 1 72 ? 4.293 -40.688 -21.172 1 70.12 72 ARG B N 1
ATOM 6085 C CA . ARG B 1 72 ? 4.035 -42.125 -21.125 1 70.12 72 ARG B CA 1
ATOM 6086 C C . ARG B 1 72 ? 3.1 -42.562 -22.25 1 70.12 72 ARG B C 1
ATOM 6088 O O . ARG B 1 72 ? 2.102 -41.875 -22.531 1 70.12 72 ARG B O 1
ATOM 6095 N N . VAL B 1 73 ? 3.504 -43.469 -23.047 1 62.97 73 VAL B N 1
ATOM 6096 C CA . VAL B 1 73 ? 2.773 -44 -24.203 1 62.97 73 VAL B CA 1
ATOM 6097 C C . VAL B 1 73 ? 1.586 -44.812 -23.734 1 62.97 73 VAL B C 1
ATOM 6099 O O . VAL B 1 73 ? 1.746 -45.75 -22.938 1 62.97 73 VAL B O 1
ATOM 6102 N N . PRO B 1 74 ? 0.329 -44.312 -24.109 1 63 74 PRO B N 1
ATOM 6103 C CA . PRO B 1 74 ? -0.835 -45.125 -23.734 1 63 74 PRO B CA 1
ATOM 6104 C C . PRO B 1 74 ? -0.802 -46.531 -24.312 1 63 74 PRO B C 1
ATOM 6106 O O . PRO B 1 74 ? -0.188 -46.75 -25.359 1 63 74 PRO B O 1
ATOM 6109 N N . ARG B 1 75 ? -1.516 -47.5 -23.781 1 59.16 75 ARG B N 1
ATOM 6110 C CA . ARG B 1 75 ? -1.615 -48.875 -24.266 1 59.16 75 ARG B CA 1
ATOM 6111 C C . ARG B 1 75 ? -2.424 -48.938 -25.547 1 59.16 75 ARG B C 1
ATOM 6113 O O . ARG B 1 75 ? -3.492 -48.344 -25.656 1 59.16 75 ARG B O 1
ATOM 6120 N N . GLY B 1 76 ? -1.938 -49.531 -26.5 1 60.88 76 GLY B N 1
ATOM 6121 C CA . GLY B 1 76 ? -2.676 -49.812 -27.719 1 60.88 76 GLY B CA 1
ATOM 6122 C C . GLY B 1 76 ? -2.41 -48.812 -28.828 1 60.88 76 GLY B C 1
ATOM 6123 O O . GLY B 1 76 ? -2.9 -49 -29.953 1 60.88 76 GLY B O 1
ATOM 6124 N N . VAL B 1 77 ? -1.768 -47.781 -28.375 1 66.19 77 VAL B N 1
ATOM 6125 C CA . VAL B 1 77 ? -1.471 -46.781 -29.406 1 66.19 77 VAL B CA 1
ATOM 6126 C C . VAL B 1 77 ? -0.049 -46.969 -29.922 1 66.19 77 VAL B C 1
ATOM 6128 O O . VAL B 1 77 ? 0.846 -47.375 -29.172 1 66.19 77 VAL B O 1
ATOM 6131 N N . ASP B 1 78 ? 0.033 -46.969 -31.188 1 73.06 78 ASP B N 1
ATOM 6132 C CA . ASP B 1 78 ? 1.344 -47.094 -31.812 1 73.06 78 ASP B CA 1
ATOM 6133 C C . ASP B 1 78 ? 2.305 -46.031 -31.297 1 73.06 78 ASP B C 1
ATOM 6135 O O . ASP B 1 78 ? 1.926 -44.844 -31.156 1 73.06 78 ASP B O 1
ATOM 6139 N N . VAL B 1 79 ? 3.488 -46.375 -30.875 1 75.69 79 VAL B N 1
ATOM 6140 C CA . VAL B 1 79 ? 4.516 -45.5 -30.281 1 75.69 79 VAL B CA 1
ATOM 6141 C C . VAL B 1 79 ? 4.816 -44.344 -31.219 1 75.69 79 VAL B C 1
ATOM 6143 O O . VAL B 1 79 ? 4.992 -43.219 -30.766 1 75.69 79 VAL B O 1
ATOM 6146 N N . ARG B 1 80 ? 4.871 -44.594 -32.5 1 78.25 80 ARG B N 1
ATOM 6147 C CA . ARG B 1 80 ? 5.199 -43.562 -33.469 1 78.25 80 ARG B CA 1
ATOM 6148 C C . ARG B 1 80 ? 4.078 -42.531 -33.594 1 78.25 80 ARG B C 1
ATOM 6150 O O . ARG B 1 80 ? 4.332 -41.312 -33.625 1 78.25 80 ARG B O 1
ATOM 6157 N N . SER B 1 81 ? 2.93 -43.031 -33.531 1 77.12 81 SER B N 1
ATOM 6158 C CA . SER B 1 81 ? 1.779 -42.156 -33.625 1 77.12 81 SER B CA 1
ATOM 6159 C C . SER B 1 81 ? 1.658 -41.281 -32.375 1 77.12 81 SER B C 1
ATOM 6161 O O . SER B 1 81 ? 1.367 -40.062 -32.5 1 77.12 81 SER B O 1
ATOM 6163 N N . PHE B 1 82 ? 1.962 -41.844 -31.312 1 77.44 82 PHE B N 1
ATOM 6164 C CA . PHE B 1 82 ? 1.893 -41.094 -30.062 1 77.44 82 PHE B CA 1
ATOM 6165 C C . PHE B 1 82 ? 2.973 -40.031 -30.016 1 77.44 82 PHE B C 1
ATOM 6167 O O . PHE B 1 82 ? 2.707 -38.906 -29.625 1 77.44 82 PHE B O 1
ATOM 6174 N N . ARG B 1 83 ? 4.102 -40.438 -30.438 1 77.81 83 ARG B N 1
ATOM 6175 C CA . ARG B 1 83 ? 5.215 -39.469 -30.406 1 77.81 83 ARG B CA 1
ATOM 6176 C C . ARG B 1 83 ? 4.941 -38.281 -31.297 1 77.81 83 ARG B C 1
ATOM 6178 O O . ARG B 1 83 ? 5.273 -37.156 -30.953 1 77.81 83 ARG B O 1
ATOM 6185 N N . ASN B 1 84 ? 4.316 -38.562 -32.406 1 79.38 84 ASN B N 1
ATOM 6186 C CA . ASN B 1 84 ? 4 -37.469 -33.312 1 79.38 84 ASN B CA 1
ATOM 6187 C C . ASN B 1 84 ? 2.928 -36.531 -32.75 1 79.38 84 ASN B C 1
ATOM 6189 O O . ASN B 1 84 ? 3.045 -35.312 -32.844 1 79.38 84 ASN B O 1
ATOM 6193 N N . THR B 1 85 ? 1.979 -37.094 -32.156 1 82.94 85 THR B N 1
ATOM 6194 C CA . THR B 1 85 ? 0.914 -36.312 -31.531 1 82.94 85 THR B CA 1
ATOM 6195 C C . THR B 1 85 ? 1.438 -35.531 -30.328 1 82.94 85 THR B C 1
ATOM 6197 O O . THR B 1 85 ? 1.106 -34.344 -30.156 1 82.94 85 THR B O 1
ATOM 6200 N N . HIS B 1 86 ? 2.27 -36.188 -29.625 1 85.94 86 HIS B N 1
ATOM 6201 C CA . HIS B 1 86 ? 2.809 -35.562 -28.422 1 85.94 86 HIS B CA 1
ATOM 6202 C C . HIS B 1 86 ? 3.752 -34.406 -28.781 1 85.94 86 HIS B C 1
ATOM 6204 O O . HIS B 1 86 ? 3.832 -33.406 -28.062 1 85.94 86 HIS B O 1
ATOM 6210 N N . ARG B 1 87 ? 4.379 -34.531 -29.875 1 86.88 87 ARG B N 1
ATOM 6211 C CA . ARG B 1 87 ? 5.281 -33.5 -30.328 1 86.88 87 ARG B CA 1
ATOM 6212 C C . ARG B 1 87 ? 4.504 -32.219 -30.703 1 86.88 87 ARG B C 1
ATOM 6214 O O . ARG B 1 87 ? 4.926 -31.109 -30.391 1 86.88 87 ARG B O 1
ATOM 6221 N N . ILE B 1 88 ? 3.402 -32.406 -31.297 1 88.81 88 ILE B N 1
ATOM 6222 C CA . ILE B 1 88 ? 2.562 -31.281 -31.656 1 88.81 88 ILE B CA 1
ATOM 6223 C C . ILE B 1 88 ? 1.972 -30.641 -30.406 1 88.81 88 ILE B C 1
ATOM 6225 O O . ILE B 1 88 ? 1.903 -29.422 -30.297 1 88.81 88 ILE B O 1
ATOM 6229 N N . GLN B 1 89 ? 1.621 -31.484 -29.5 1 91.81 89 GLN B N 1
ATOM 6230 C CA . GLN B 1 89 ? 1.055 -30.953 -28.25 1 91.81 89 GLN B CA 1
ATOM 6231 C C . GLN B 1 89 ? 2.105 -30.203 -27.438 1 91.81 89 GLN B C 1
ATOM 6233 O O . GLN B 1 89 ? 1.809 -29.172 -26.828 1 91.81 89 GLN B O 1
ATOM 6238 N N . ALA B 1 90 ? 3.271 -30.719 -27.438 1 91.75 90 ALA B N 1
ATOM 6239 C CA . ALA B 1 90 ? 4.352 -30.047 -26.719 1 91.75 90 ALA B CA 1
ATOM 6240 C C . ALA B 1 90 ? 4.645 -28.688 -27.344 1 91.75 90 ALA B C 1
ATOM 6242 O O . ALA B 1 90 ? 5.141 -27.781 -26.656 1 91.75 90 ALA B O 1
ATOM 6243 N N . PHE B 1 91 ? 4.27 -28.547 -28.625 1 93.75 91 PHE B N 1
ATOM 6244 C CA . PHE B 1 91 ? 4.449 -27.281 -29.344 1 93.75 91 PHE B CA 1
ATOM 6245 C C . PHE B 1 91 ? 3.484 -26.234 -28.812 1 93.75 91 PHE B C 1
ATOM 6247 O O . PHE B 1 91 ? 3.656 -25.047 -29.078 1 93.75 91 PHE B O 1
ATOM 6254 N N . TRP B 1 92 ? 2.578 -26.578 -27.984 1 96.19 92 TRP B N 1
ATOM 6255 C CA . TRP B 1 92 ? 1.64 -25.609 -27.406 1 96.19 92 TRP B CA 1
ATOM 6256 C C . TRP B 1 92 ? 2.254 -24.906 -26.219 1 96.19 92 TRP B C 1
ATOM 6258 O O . TRP B 1 92 ? 1.721 -23.891 -25.734 1 96.19 92 TRP B O 1
ATOM 6268 N N . ALA B 1 93 ? 3.393 -25.344 -25.688 1 95.5 93 ALA B N 1
ATOM 6269 C CA . ALA B 1 93 ? 4.043 -24.734 -24.516 1 95.5 93 ALA B CA 1
ATOM 6270 C C . ALA B 1 93 ? 4.379 -23.281 -24.781 1 95.5 93 ALA B C 1
ATOM 6272 O O . ALA B 1 93 ? 4.043 -22.406 -23.969 1 95.5 93 ALA B O 1
ATOM 6273 N N . PRO B 1 94 ? 4.918 -22.969 -25.922 1 95.69 94 PRO B N 1
ATOM 6274 C CA . PRO B 1 94 ? 5.207 -21.562 -26.156 1 95.69 94 PRO B CA 1
ATOM 6275 C C . PRO B 1 94 ? 3.945 -20.719 -26.328 1 95.69 94 PRO B C 1
ATOM 6277 O O . PRO B 1 94 ? 3.951 -19.516 -26.047 1 95.69 94 PRO B O 1
ATOM 6280 N N . PHE B 1 95 ? 2.852 -21.297 -26.797 1 96.62 95 PHE B N 1
ATOM 6281 C CA . PHE B 1 95 ? 1.595 -20.562 -26.891 1 96.62 95 PHE B CA 1
ATOM 6282 C C . PHE B 1 95 ? 1.089 -20.172 -25.516 1 96.62 95 PHE B C 1
ATOM 6284 O O . PHE B 1 95 ? 0.549 -19.078 -25.328 1 96.62 95 PHE B O 1
ATOM 6291 N N . LEU B 1 96 ? 1.276 -21.094 -24.609 1 95.75 96 LEU B N 1
ATOM 6292 C CA . LEU B 1 96 ? 0.858 -20.781 -23.234 1 95.75 96 LEU B CA 1
ATOM 6293 C C . LEU B 1 96 ? 1.66 -19.609 -22.672 1 95.75 96 LEU B C 1
ATOM 6295 O O . LEU B 1 96 ? 1.119 -18.781 -21.953 1 95.75 96 LEU B O 1
ATOM 6299 N N . LEU B 1 97 ? 2.908 -19.547 -23.016 1 95 97 LEU B N 1
ATOM 6300 C CA . LEU B 1 97 ? 3.746 -18.422 -22.609 1 95 97 LEU B CA 1
ATOM 6301 C C . LEU B 1 97 ? 3.277 -17.125 -23.266 1 95 97 LEU B C 1
ATOM 6303 O O . LEU B 1 97 ? 3.232 -16.078 -22.609 1 95 97 LEU B O 1
ATOM 6307 N N . LEU B 1 98 ? 2.926 -17.25 -24.484 1 95.69 98 LEU B N 1
ATOM 6308 C CA . LEU B 1 98 ? 2.424 -16.094 -25.219 1 95.69 98 LEU B CA 1
ATOM 6309 C C . LEU B 1 98 ? 1.121 -15.594 -24.609 1 95.69 98 LEU B C 1
ATOM 6311 O O . LEU B 1 98 ? 0.915 -14.383 -24.5 1 95.69 98 LEU B O 1
ATOM 6315 N N . HIS B 1 99 ? 0.29 -16.516 -24.219 1 94.5 99 HIS B N 1
ATOM 6316 C CA . HIS B 1 99 ? -0.996 -16.141 -23.641 1 94.5 99 HIS B CA 1
ATOM 6317 C C . HIS B 1 99 ? -0.812 -15.414 -22.312 1 94.5 99 HIS B C 1
ATOM 6319 O O . HIS B 1 99 ? -1.619 -14.555 -21.953 1 94.5 99 HIS B O 1
ATOM 6325 N N . LEU B 1 100 ? 0.234 -15.664 -21.594 1 91.25 100 LEU B N 1
ATOM 6326 C CA . LEU B 1 100 ? 0.489 -15.031 -20.312 1 91.25 100 LEU B CA 1
ATOM 6327 C C . LEU B 1 100 ? 0.926 -13.578 -20.5 1 91.25 100 LEU B C 1
ATOM 6329 O O . LEU B 1 100 ? 0.689 -12.742 -19.625 1 91.25 100 LEU B O 1
ATOM 6333 N N . GLY B 1 101 ? 1.468 -13.273 -21.562 1 89.44 101 GLY B N 1
ATOM 6334 C CA . GLY B 1 101 ? 1.931 -11.914 -21.828 1 89.44 101 GLY B CA 1
ATOM 6335 C C . GLY B 1 101 ? 1.115 -11.195 -22.875 1 89.44 101 GLY B C 1
ATOM 6336 O O . GLY B 1 101 ? 1.362 -10.023 -23.172 1 89.44 101 GLY B O 1
ATOM 6337 N N . GLY B 1 102 ? 0.158 -11.781 -23.406 1 81.38 102 GLY B N 1
ATOM 6338 C CA . GLY B 1 102 ? -0.497 -11.273 -24.594 1 81.38 102 GLY B CA 1
ATOM 6339 C C . GLY B 1 102 ? -1.429 -10.109 -24.312 1 81.38 102 GLY B C 1
ATOM 6340 O O . GLY B 1 102 ? -1.67 -9.281 -25.203 1 81.38 102 GLY B O 1
ATOM 6341 N N . GLN B 1 103 ? -1.854 -9.984 -23.156 1 84.81 103 GLN B N 1
ATOM 6342 C CA . GLN B 1 103 ? -2.834 -8.93 -22.891 1 84.81 103 GLN B CA 1
ATOM 6343 C C . GLN B 1 103 ? -2.152 -7.586 -22.672 1 84.81 103 GLN B C 1
ATOM 6345 O O . GLN B 1 103 ? -1.446 -7.402 -21.672 1 84.81 103 GLN B O 1
ATOM 6350 N N . ASP B 1 104 ? -2.467 -6.648 -23.562 1 87.81 104 ASP B N 1
ATOM 6351 C CA . ASP B 1 104 ? -1.852 -5.324 -23.469 1 87.81 104 ASP B CA 1
ATOM 6352 C C . ASP B 1 104 ? -2.686 -4.387 -22.609 1 87.81 104 ASP B C 1
ATOM 6354 O O . ASP B 1 104 ? -2.182 -3.371 -22.125 1 87.81 104 ASP B O 1
ATOM 6358 N N . THR B 1 105 ? -3.936 -4.762 -22.469 1 89.62 105 THR B N 1
ATOM 6359 C CA . THR B 1 105 ? -4.867 -3.826 -21.844 1 89.62 105 THR B CA 1
ATOM 6360 C C . THR B 1 105 ? -4.934 -4.051 -20.344 1 89.62 105 THR B C 1
ATOM 6362 O O . THR B 1 105 ? -5.52 -3.246 -19.609 1 89.62 105 THR B O 1
ATOM 6365 N N . ILE B 1 106 ? -4.316 -5.156 -19.875 1 90.81 106 ILE B N 1
ATOM 6366 C CA . ILE B 1 106 ? -4.34 -5.363 -18.438 1 90.81 106 ILE B CA 1
ATOM 6367 C C . ILE B 1 106 ? -3.055 -6.062 -18 1 90.81 106 ILE B C 1
ATOM 6369 O O . ILE B 1 106 ? -2.805 -7.211 -18.375 1 90.81 106 ILE B O 1
ATOM 6373 N N . THR B 1 107 ? -2.229 -5.379 -17.344 1 91 107 THR B N 1
ATOM 6374 C CA . THR B 1 107 ? -1.017 -5.957 -16.781 1 91 107 THR B CA 1
ATOM 6375 C C . THR B 1 107 ? -1.163 -6.145 -15.273 1 91 107 THR B C 1
ATOM 6377 O O . THR B 1 107 ? -0.541 -7.031 -14.688 1 91 107 THR B O 1
ATOM 6380 N N . ALA B 1 108 ? -1.926 -5.293 -14.719 1 93.62 108 ALA B N 1
ATOM 6381 C CA . ALA B 1 108 ? -2.162 -5.324 -13.281 1 93.62 108 ALA B CA 1
ATOM 6382 C C . ALA B 1 108 ? -3.645 -5.148 -12.961 1 93.62 108 ALA B C 1
ATOM 6384 O O . ALA B 1 108 ? -4.316 -4.301 -13.555 1 93.62 108 ALA B O 1
ATOM 6385 N N . PHE B 1 109 ? -4.09 -5.996 -12.125 1 92.31 109 PHE B N 1
ATOM 6386 C CA . PHE B 1 109 ? -5.469 -5.824 -11.68 1 92.31 109 PHE B CA 1
ATOM 6387 C C . PHE B 1 109 ? -5.547 -4.809 -10.547 1 92.31 109 PHE B C 1
ATOM 6389 O O . PHE B 1 109 ? -6.48 -4.004 -10.492 1 92.31 109 PHE B O 1
ATOM 6396 N N . SER B 1 110 ? -4.57 -4.863 -9.688 1 92.94 110 SER B N 1
ATOM 6397 C CA . SER B 1 110 ? -4.473 -3.928 -8.578 1 92.94 110 SER B CA 1
ATOM 6398 C C . SER B 1 110 ? -3.084 -3.305 -8.492 1 92.94 110 SER B C 1
ATOM 6400 O O . SER B 1 110 ? -2.143 -3.787 -9.125 1 92.94 110 SER B O 1
ATOM 6402 N N . ILE B 1 111 ? -2.939 -2.24 -7.773 1 93.56 111 ILE B N 1
ATOM 6403 C CA . ILE B 1 111 ? -1.665 -1.541 -7.648 1 93.56 111 ILE B CA 1
ATOM 6404 C C . ILE B 1 111 ? -0.659 -2.43 -6.918 1 93.56 111 ILE B C 1
ATOM 6406 O O . ILE B 1 111 ? 0.548 -2.326 -7.145 1 93.56 111 ILE B O 1
ATOM 6410 N N . GLU B 1 112 ? -1.16 -3.377 -6.094 1 93.75 112 GLU B N 1
ATOM 6411 C CA . GLU B 1 112 ? -0.301 -4.309 -5.371 1 93.75 112 GLU B CA 1
ATOM 6412 C C . GLU B 1 112 ? 0.441 -5.234 -6.328 1 93.75 112 GLU B C 1
ATOM 6414 O O . GLU B 1 112 ? 1.54 -5.703 -6.023 1 93.75 112 GLU B O 1
ATOM 6419 N N . ASP B 1 113 ? -0.126 -5.426 -7.48 1 94.62 113 ASP B N 1
ATOM 6420 C CA . ASP B 1 113 ? 0.537 -6.246 -8.492 1 94.62 113 ASP B CA 1
ATOM 6421 C C . ASP B 1 113 ? 1.805 -5.566 -9 1 94.62 113 ASP B C 1
ATOM 6423 O O . ASP B 1 113 ? 2.809 -6.23 -9.266 1 94.62 113 ASP B O 1
ATOM 6427 N N . ASN B 1 114 ? 1.668 -4.297 -9.156 1 95.62 114 ASN B N 1
ATOM 6428 C CA . ASN B 1 114 ? 2.832 -3.551 -9.625 1 95.62 114 ASN B CA 1
ATOM 6429 C C . ASN B 1 114 ? 3.98 -3.615 -8.625 1 95.62 114 ASN B C 1
ATOM 6431 O O . ASN B 1 114 ? 5.141 -3.758 -9.008 1 95.62 114 ASN B O 1
ATOM 6435 N N . GLU B 1 115 ? 3.633 -3.566 -7.367 1 93.88 115 GLU B N 1
ATOM 6436 C CA . GLU B 1 115 ? 4.652 -3.594 -6.324 1 93.88 115 GLU B CA 1
ATOM 6437 C C . GLU B 1 115 ? 5.336 -4.957 -6.254 1 93.88 115 GLU B C 1
ATOM 6439 O O . GLU B 1 115 ? 6.488 -5.055 -5.828 1 93.88 115 GLU B O 1
ATOM 6444 N N . LEU B 1 116 ? 4.629 -5.93 -6.754 1 94.75 116 LEU B N 1
ATOM 6445 C CA . LEU B 1 116 ? 5.168 -7.285 -6.695 1 94.75 116 LEU B CA 1
ATOM 6446 C C . LEU B 1 116 ? 5.73 -7.703 -8.055 1 94.75 116 LEU B C 1
ATOM 6448 O O . LEU B 1 116 ? 5.648 -8.875 -8.43 1 94.75 116 LEU B O 1
ATOM 6452 N N . TRP B 1 117 ? 6.254 -6.77 -8.789 1 93.62 117 TRP B N 1
ATOM 6453 C CA . TRP B 1 117 ? 6.758 -7.062 -10.125 1 93.62 117 TRP B CA 1
ATOM 6454 C C . TRP B 1 117 ? 7.906 -8.062 -10.062 1 93.62 117 TRP B C 1
ATOM 6456 O O . TRP B 1 117 ? 8.094 -8.859 -10.992 1 93.62 117 TRP B O 1
ATOM 6466 N N . LYS B 1 118 ? 8.688 -8.133 -8.992 1 91.81 118 LYS B N 1
ATOM 6467 C CA . LYS B 1 118 ? 9.766 -9.102 -8.852 1 91.81 118 LYS B CA 1
ATOM 6468 C C . LYS B 1 118 ? 9.227 -10.531 -8.844 1 91.81 118 LYS B C 1
ATOM 6470 O O . LYS B 1 118 ? 9.883 -11.453 -9.328 1 91.81 118 LYS B O 1
ATOM 6475 N N . ARG B 1 119 ? 8.078 -10.625 -8.219 1 93 119 ARG B N 1
ATOM 6476 C CA . ARG B 1 119 ? 7.434 -11.938 -8.227 1 93 119 ARG B CA 1
ATOM 6477 C C . ARG B 1 119 ? 7.039 -12.344 -9.641 1 93 119 ARG B C 1
ATOM 6479 O O . ARG B 1 119 ? 7.172 -13.508 -10.016 1 93 119 ARG B O 1
ATOM 6486 N N . HIS B 1 120 ? 6.59 -11.398 -10.375 1 91.88 120 HIS B N 1
ATOM 6487 C CA . HIS B 1 120 ? 6.227 -11.672 -11.766 1 91.88 120 HIS B CA 1
ATOM 6488 C C . HIS B 1 120 ? 7.457 -11.992 -12.602 1 91.88 120 HIS B C 1
ATOM 6490 O O . HIS B 1 120 ? 7.383 -12.781 -13.547 1 91.88 120 HIS B O 1
ATOM 6496 N N . LEU B 1 121 ? 8.547 -11.398 -12.242 1 93 121 LEU B N 1
ATOM 6497 C CA . LEU B 1 121 ? 9.789 -11.703 -12.938 1 93 121 LEU B CA 1
ATOM 6498 C C . LEU B 1 121 ? 10.219 -13.141 -12.68 1 93 121 LEU B C 1
ATOM 6500 O O . LEU B 1 121 ? 10.617 -13.852 -13.609 1 93 121 LEU B O 1
ATOM 6504 N N . LEU B 1 122 ? 10.078 -13.531 -11.484 1 92.19 122 LEU B N 1
ATOM 6505 C CA . LEU B 1 122 ? 10.414 -14.914 -11.156 1 92.19 122 LEU B CA 1
ATOM 6506 C C . LEU B 1 122 ? 9.461 -15.883 -11.852 1 92.19 122 LEU B C 1
ATOM 6508 O O . LEU B 1 122 ? 9.883 -16.938 -12.328 1 92.19 122 LEU B O 1
ATOM 6512 N N . SER B 1 123 ? 8.203 -15.5 -11.852 1 90.75 123 SER B N 1
ATOM 6513 C CA . SER B 1 123 ? 7.223 -16.328 -12.539 1 90.75 123 SER B CA 1
ATOM 6514 C C . SER B 1 123 ? 7.543 -16.438 -14.031 1 90.75 123 SER B C 1
ATOM 6516 O O . SER B 1 123 ? 7.402 -17.5 -14.625 1 90.75 123 SER B O 1
ATOM 6518 N N . LEU B 1 124 ? 7.996 -15.352 -14.562 1 93.56 124 LEU B N 1
ATOM 6519 C CA . LEU B 1 124 ? 8.398 -15.352 -15.969 1 93.56 124 LEU B CA 1
ATOM 6520 C C . LEU B 1 124 ? 9.562 -16.297 -16.203 1 93.56 124 LEU B C 1
ATOM 6522 O O . LEU B 1 124 ? 9.508 -17.172 -17.078 1 93.56 124 LEU B O 1
ATOM 6526 N N . LEU B 1 125 ? 10.547 -16.234 -15.352 1 93.62 125 LEU B N 1
ATOM 6527 C CA . LEU B 1 125 ? 11.734 -17.078 -15.508 1 93.62 125 LEU B CA 1
ATOM 6528 C C . LEU B 1 125 ? 11.391 -18.547 -15.297 1 93.62 125 LEU B C 1
ATOM 6530 O O . LEU B 1 125 ? 11.828 -19.406 -16.062 1 93.62 125 LEU B O 1
ATOM 6534 N N . SER B 1 126 ? 10.555 -18.781 -14.352 1 91.69 126 SER B N 1
ATOM 6535 C CA . SER B 1 126 ? 10.188 -20.172 -14.055 1 91.69 126 SER B CA 1
ATOM 6536 C C . SER B 1 126 ? 9.289 -20.75 -15.148 1 91.69 126 SER B C 1
ATOM 6538 O O . SER B 1 126 ? 9.438 -21.906 -15.531 1 91.69 126 SER B O 1
ATOM 6540 N N . GLN B 1 127 ? 8.445 -19.953 -15.656 1 93.25 127 GLN B N 1
ATOM 6541 C CA . GLN B 1 127 ? 7.531 -20.438 -16.688 1 93.25 127 GLN B CA 1
ATOM 6542 C C . GLN B 1 127 ? 8.266 -20.656 -18.016 1 93.25 127 GLN B C 1
ATOM 6544 O O . GLN B 1 127 ? 7.953 -21.578 -18.75 1 93.25 127 GLN B O 1
ATOM 6549 N N . VAL B 1 128 ? 9.156 -19.766 -18.266 1 95.31 128 VAL B N 1
ATOM 6550 C CA . VAL B 1 128 ? 9.961 -19.953 -19.469 1 95.31 128 VAL B CA 1
ATOM 6551 C C . VAL B 1 128 ? 10.797 -21.219 -19.344 1 95.31 128 VAL B C 1
ATOM 6553 O O . VAL B 1 128 ? 10.812 -22.047 -20.25 1 95.31 128 VAL B O 1
ATOM 6556 N N . ALA B 1 129 ? 11.398 -21.406 -18.188 1 94.38 129 ALA B N 1
ATOM 6557 C CA . ALA B 1 129 ? 12.211 -22.594 -17.953 1 94.38 129 ALA B CA 1
ATOM 6558 C C . ALA B 1 129 ? 11.367 -23.859 -18.016 1 94.38 129 ALA B C 1
ATOM 6560 O O . ALA B 1 129 ? 11.781 -24.859 -18.625 1 94.38 129 ALA B O 1
ATOM 6561 N N . LEU B 1 130 ? 10.258 -23.781 -17.469 1 92.69 130 LEU B N 1
ATOM 6562 C CA . LEU B 1 130 ? 9.359 -24.938 -17.453 1 92.69 130 LEU B CA 1
ATOM 6563 C C . LEU B 1 130 ? 8.859 -25.25 -18.859 1 92.69 130 LEU B C 1
ATOM 6565 O O . LEU B 1 130 ? 8.812 -26.422 -19.266 1 92.69 130 LEU B O 1
ATOM 6569 N N . ALA B 1 131 ? 8.492 -24.203 -19.562 1 94.94 131 ALA B N 1
ATOM 6570 C CA . ALA B 1 131 ? 8.016 -24.406 -20.938 1 94.94 131 ALA B CA 1
ATOM 6571 C C . ALA B 1 131 ? 9.109 -25 -21.812 1 94.94 131 ALA B C 1
ATOM 6573 O O . ALA B 1 131 ? 8.867 -25.922 -22.594 1 94.94 131 ALA B O 1
ATOM 6574 N N . MET B 1 132 ? 10.273 -24.578 -21.656 1 95.06 132 MET B N 1
ATOM 6575 C CA . MET B 1 132 ? 11.398 -25.109 -22.422 1 95.06 132 MET B CA 1
ATOM 6576 C C . MET B 1 132 ? 11.719 -26.531 -22.016 1 95.06 132 MET B C 1
ATOM 6578 O O . MET B 1 132 ? 12.039 -27.375 -22.859 1 95.06 132 MET B O 1
ATOM 6582 N N . TYR B 1 133 ? 11.578 -26.766 -20.734 1 92.31 133 TYR B N 1
ATOM 6583 C CA . TYR B 1 133 ? 11.82 -28.109 -20.203 1 92.31 133 TYR B CA 1
ATOM 6584 C C . TYR B 1 133 ? 10.812 -29.094 -20.781 1 92.31 133 TYR B C 1
ATOM 6586 O O . TYR B 1 133 ? 11.195 -30.156 -21.281 1 92.31 133 TYR B O 1
ATOM 6594 N N . VAL B 1 134 ? 9.625 -28.734 -20.766 1 91.31 134 VAL B N 1
ATOM 6595 C CA . VAL B 1 134 ? 8.57 -29.594 -21.266 1 91.31 134 VAL B CA 1
ATOM 6596 C C . VAL B 1 134 ? 8.727 -29.797 -22.766 1 91.31 134 VAL B C 1
ATOM 6598 O O . VAL B 1 134 ? 8.57 -30.922 -23.266 1 91.31 134 VAL B O 1
ATOM 6601 N N . PHE B 1 135 ? 9.102 -28.797 -23.469 1 92.94 135 PHE B N 1
ATOM 6602 C CA . PHE B 1 135 ? 9.305 -28.891 -24.906 1 92.94 135 PHE B CA 1
ATOM 6603 C C . PHE B 1 135 ? 10.508 -29.766 -25.234 1 92.94 135 PHE B C 1
ATOM 6605 O O . PHE B 1 135 ? 10.445 -30.609 -26.125 1 92.94 135 PHE B O 1
ATOM 6612 N N . ALA B 1 136 ? 11.547 -29.641 -24.484 1 91.06 136 ALA B N 1
ATOM 6613 C CA . ALA B 1 136 ? 12.766 -30.406 -24.719 1 91.06 136 ALA B CA 1
ATOM 6614 C C . ALA B 1 136 ? 12.547 -31.891 -24.375 1 91.06 136 ALA B C 1
ATOM 6616 O O . ALA B 1 136 ? 13.094 -32.75 -25.047 1 91.06 136 ALA B O 1
ATOM 6617 N N . LYS B 1 137 ? 11.75 -32.125 -23.438 1 88.38 137 LYS B N 1
ATOM 6618 C CA . LYS B 1 137 ? 11.453 -33.5 -23 1 88.38 137 LYS B CA 1
ATOM 6619 C C . LYS B 1 137 ? 10.703 -34.25 -24.078 1 88.38 137 LYS B C 1
ATOM 6621 O O . LYS B 1 137 ? 10.789 -35.5 -24.156 1 88.38 137 LYS B O 1
ATOM 6626 N N . SER B 1 138 ? 9.969 -33.594 -24.984 1 86.81 138 SER B N 1
ATOM 6627 C CA . SER B 1 138 ? 9.219 -34.25 -26.047 1 86.81 138 SER B CA 1
ATOM 6628 C C . SER B 1 138 ? 10.125 -34.625 -27.203 1 86.81 138 SER B C 1
ATOM 6630 O O . SER B 1 138 ? 9.688 -35.312 -28.141 1 86.81 138 SER B O 1
ATOM 6632 N N . ARG B 1 139 ? 11.43 -34.344 -27.266 1 86.31 139 ARG B N 1
ATOM 6633 C CA . ARG B 1 139 ? 12.406 -34.625 -28.312 1 86.31 139 ARG B CA 1
ATOM 6634 C C . ARG B 1 139 ? 11.852 -34.25 -29.688 1 86.31 139 ARG B C 1
ATOM 6636 O O . ARG B 1 139 ? 11.664 -35.125 -30.547 1 86.31 139 ARG B O 1
ATOM 6643 N N . PRO B 1 140 ? 11.648 -32.906 -29.75 1 86.88 140 PRO B N 1
ATOM 6644 C CA . PRO B 1 140 ? 11.039 -32.469 -31.016 1 86.88 140 PRO B CA 1
ATOM 6645 C C . PRO B 1 140 ? 11.961 -32.656 -32.219 1 86.88 140 PRO B C 1
ATOM 6647 O O . PRO B 1 140 ? 13.188 -32.594 -32.062 1 86.88 140 PRO B O 1
ATOM 6650 N N . GLY B 1 141 ? 11.375 -33 -33.375 1 83.62 141 GLY B N 1
ATOM 6651 C CA . GLY B 1 141 ? 12.125 -33.031 -34.625 1 83.62 141 GLY B CA 1
ATOM 6652 C C . GLY B 1 141 ? 12.422 -31.656 -35.188 1 83.62 141 GLY B C 1
ATOM 6653 O O . GLY B 1 141 ? 11.984 -30.656 -34.625 1 83.62 141 GLY B O 1
ATOM 6654 N N . ALA B 1 142 ? 13.188 -31.547 -36.156 1 83.31 142 ALA B N 1
ATOM 6655 C CA . ALA B 1 142 ? 13.578 -30.297 -36.781 1 83.31 142 ALA B CA 1
ATOM 6656 C C . ALA B 1 142 ? 12.367 -29.547 -37.312 1 83.31 142 ALA B C 1
ATOM 6658 O O . ALA B 1 142 ? 12.352 -28.312 -37.344 1 83.31 142 ALA B O 1
ATOM 6659 N N . ASP B 1 143 ? 11.391 -30.234 -37.719 1 85.62 143 ASP B N 1
ATOM 6660 C CA . ASP B 1 143 ? 10.188 -29.656 -38.312 1 85.62 143 ASP B CA 1
ATOM 6661 C C . ASP B 1 143 ? 9.398 -28.844 -37.281 1 85.62 143 ASP B C 1
ATOM 6663 O O . ASP B 1 143 ? 8.719 -27.875 -37.625 1 85.62 143 ASP B O 1
ATOM 6667 N N . ILE B 1 144 ? 9.492 -29.219 -36.031 1 90.56 144 ILE B N 1
ATOM 6668 C CA . ILE B 1 144 ? 8.734 -28.547 -34.969 1 90.56 144 ILE B CA 1
ATOM 6669 C C . ILE B 1 144 ? 9.656 -27.594 -34.219 1 90.56 144 ILE B C 1
ATOM 6671 O O . ILE B 1 144 ? 9.203 -26.578 -33.688 1 90.56 144 ILE B O 1
ATOM 6675 N N . LEU B 1 145 ? 10.93 -27.828 -34.25 1 92.69 145 LEU B N 1
ATOM 6676 C CA . LEU B 1 145 ? 11.898 -27.016 -33.5 1 92.69 145 LEU B CA 1
ATOM 6677 C C . LEU B 1 145 ? 12.023 -25.641 -34.125 1 92.69 145 LEU B C 1
ATOM 6679 O O . LEU B 1 145 ? 12.102 -24.625 -33.406 1 92.69 145 LEU B O 1
ATOM 6683 N N . ALA B 1 146 ? 12.031 -25.5 -35.438 1 92.69 146 ALA B N 1
ATOM 6684 C CA . ALA B 1 146 ? 12.203 -24.219 -36.094 1 92.69 146 ALA B CA 1
ATOM 6685 C C . ALA B 1 146 ? 11.055 -23.266 -35.781 1 92.69 146 ALA B C 1
ATOM 6687 O O . ALA B 1 146 ? 11.266 -22.156 -35.312 1 92.69 146 ALA B O 1
ATOM 6688 N N . PRO B 1 147 ? 9.812 -23.719 -36 1 94.88 147 PRO B N 1
ATOM 6689 C CA . PRO B 1 147 ? 8.719 -22.828 -35.625 1 94.88 147 PRO B CA 1
ATOM 6690 C C . PRO B 1 147 ? 8.688 -22.547 -34.125 1 94.88 147 PRO B C 1
ATOM 6692 O O . PRO B 1 147 ? 8.297 -21.453 -33.688 1 94.88 147 PRO B O 1
ATOM 6695 N N . ALA B 1 148 ? 9.086 -23.484 -33.312 1 96.06 148 ALA B N 1
ATOM 6696 C CA . ALA B 1 148 ? 9.047 -23.328 -31.844 1 96.06 148 ALA B CA 1
ATOM 6697 C C . ALA B 1 148 ? 9.992 -22.219 -31.391 1 96.06 148 ALA B C 1
ATOM 6699 O O . ALA B 1 148 ? 9.688 -21.469 -30.453 1 96.06 148 ALA B O 1
ATOM 6700 N N . VAL B 1 149 ? 11.094 -22.109 -32.031 1 96.31 149 VAL B N 1
ATOM 6701 C CA . VAL B 1 149 ? 12.07 -21.094 -31.672 1 96.31 149 VAL B CA 1
ATOM 6702 C C . VAL B 1 149 ? 11.453 -19.703 -31.844 1 96.31 149 VAL B C 1
ATOM 6704 O O . VAL B 1 149 ? 11.57 -18.844 -30.969 1 96.31 149 VAL B O 1
ATOM 6707 N N . PHE B 1 150 ? 10.727 -19.547 -32.906 1 97.06 150 PHE B N 1
ATOM 6708 C CA . PHE B 1 150 ? 10.094 -18.25 -33.156 1 97.06 150 PHE B CA 1
ATOM 6709 C C . PHE B 1 150 ? 8.93 -18.016 -32.188 1 97.06 150 PHE B C 1
ATOM 6711 O O . PHE B 1 150 ? 8.727 -16.891 -31.75 1 97.06 150 PHE B O 1
ATOM 6718 N N . MET B 1 151 ? 8.234 -19.031 -31.875 1 97 151 MET B N 1
ATOM 6719 C CA . MET B 1 151 ? 7.113 -18.875 -30.953 1 97 151 MET B CA 1
ATOM 6720 C C . MET B 1 151 ? 7.609 -18.594 -29.531 1 97 151 MET B C 1
ATOM 6722 O O . MET B 1 151 ? 6.996 -17.828 -28.797 1 97 151 MET B O 1
ATOM 6726 N N . PHE B 1 152 ? 8.719 -19.266 -29.141 1 97.5 152 PHE B N 1
ATOM 6727 C CA . PHE B 1 152 ? 9.312 -18.984 -27.844 1 97.5 152 PHE B CA 1
ATOM 6728 C C . PHE B 1 152 ? 9.805 -17.547 -27.781 1 97.5 152 PHE B C 1
ATOM 6730 O O . PHE B 1 152 ? 9.648 -16.875 -26.75 1 97.5 152 PHE B O 1
ATOM 6737 N N . LEU B 1 153 ? 10.312 -17.094 -28.875 1 97.19 153 LEU B N 1
ATOM 6738 C CA . LEU B 1 153 ? 10.766 -15.711 -28.922 1 97.19 153 LEU B CA 1
ATOM 6739 C C . LEU B 1 153 ? 9.602 -14.75 -28.703 1 97.19 153 LEU B C 1
ATOM 6741 O O . LEU B 1 153 ? 9.695 -13.82 -27.906 1 97.19 153 LEU B O 1
ATOM 6745 N N . SER B 1 154 ? 8.539 -14.969 -29.375 1 96.69 154 SER B N 1
ATOM 6746 C CA . SER B 1 154 ? 7.355 -14.125 -29.219 1 96.69 154 SER B CA 1
ATOM 6747 C C . SER B 1 154 ? 6.785 -14.211 -27.812 1 96.69 154 SER B C 1
ATOM 6749 O O . SER B 1 154 ? 6.438 -13.195 -27.219 1 96.69 154 SER B O 1
ATOM 6751 N N . GLY B 1 155 ? 6.746 -15.422 -27.312 1 96.38 155 GLY B N 1
ATOM 6752 C CA . GLY B 1 155 ? 6.219 -15.609 -25.969 1 96.38 155 GLY B CA 1
ATOM 6753 C C . GLY B 1 155 ? 7.066 -14.953 -24.891 1 96.38 155 GLY B C 1
ATOM 6754 O O . GLY B 1 155 ? 6.539 -14.297 -24 1 96.38 155 GLY B O 1
ATOM 6755 N N . ILE B 1 156 ? 8.328 -15.07 -25 1 96.69 156 ILE B N 1
ATOM 6756 C CA . ILE B 1 156 ? 9.25 -14.508 -24.016 1 96.69 156 ILE B CA 1
ATOM 6757 C C . ILE B 1 156 ? 9.211 -12.984 -24.078 1 96.69 156 ILE B C 1
ATOM 6759 O O . ILE B 1 156 ? 9.195 -12.312 -23.047 1 96.69 156 ILE B O 1
ATOM 6763 N N . LEU B 1 157 ? 9.086 -12.484 -25.234 1 95.88 157 LEU B N 1
ATOM 6764 C CA . LEU B 1 157 ? 9.062 -11.039 -25.406 1 95.88 157 LEU B CA 1
ATOM 6765 C C . LEU B 1 157 ? 7.773 -10.445 -24.859 1 95.88 157 LEU B C 1
ATOM 6767 O O . LEU B 1 157 ? 7.805 -9.445 -24.141 1 95.88 157 LEU B O 1
ATOM 6771 N N . LYS B 1 158 ? 6.695 -11.039 -25.141 1 95.25 158 LYS B N 1
ATOM 6772 C CA . LYS B 1 158 ? 5.41 -10.523 -24.688 1 95.25 158 LYS B CA 1
ATOM 6773 C C . LYS B 1 158 ? 5.285 -10.633 -23.172 1 95.25 158 LYS B C 1
ATOM 6775 O O . LYS B 1 158 ? 4.797 -9.711 -22.516 1 95.25 158 LYS B O 1
ATOM 6780 N N . TYR B 1 159 ? 5.68 -11.75 -22.688 1 95.25 159 TYR B N 1
ATOM 6781 C CA . TYR B 1 159 ? 5.645 -11.914 -21.234 1 95.25 159 TYR B CA 1
ATOM 6782 C C . TYR B 1 159 ? 6.66 -11 -20.562 1 95.25 159 TYR B C 1
ATOM 6784 O O . TYR B 1 159 ? 6.398 -10.469 -19.469 1 95.25 159 TYR B O 1
ATOM 6792 N N . GLY B 1 160 ? 7.777 -10.859 -21.203 1 94.94 160 GLY B N 1
ATOM 6793 C CA . GLY B 1 160 ? 8.773 -9.922 -20.703 1 94.94 160 GLY B CA 1
ATOM 6794 C C . GLY B 1 160 ? 8.289 -8.484 -20.688 1 94.94 160 GLY B C 1
ATOM 6795 O O . GLY B 1 160 ? 8.562 -7.738 -19.75 1 94.94 160 GLY B O 1
ATOM 6796 N N . GLU B 1 161 ? 7.516 -8.109 -21.672 1 95.31 161 GLU B N 1
ATOM 6797 C CA . GLU B 1 161 ? 6.93 -6.77 -21.719 1 95.31 161 GLU B CA 1
ATOM 6798 C C . GLU B 1 161 ? 5.957 -6.543 -20.578 1 95.31 161 GLU B C 1
ATOM 6800 O O . GLU B 1 161 ? 5.898 -5.445 -20.016 1 95.31 161 GLU B O 1
ATOM 6805 N N . ARG B 1 162 ? 5.195 -7.531 -20.281 1 95 162 ARG B N 1
ATOM 6806 C CA . ARG B 1 162 ? 4.262 -7.434 -19.172 1 95 162 ARG B CA 1
ATOM 6807 C C . ARG B 1 162 ? 5.004 -7.188 -17.859 1 95 162 ARG B C 1
ATOM 6809 O O . ARG B 1 162 ? 4.625 -6.305 -17.078 1 95 162 ARG B O 1
ATOM 6816 N N . THR B 1 163 ? 6.047 -7.91 -17.688 1 94.88 163 THR B N 1
ATOM 6817 C CA . THR B 1 163 ? 6.832 -7.773 -16.453 1 94.88 163 THR B CA 1
ATOM 6818 C C . THR B 1 163 ? 7.523 -6.41 -16.406 1 94.88 163 THR B C 1
ATOM 6820 O O . THR B 1 163 ? 7.59 -5.781 -15.352 1 94.88 163 THR B O 1
ATOM 6823 N N . TRP B 1 164 ? 7.922 -6.016 -17.594 1 94.19 164 TRP B N 1
ATOM 6824 C CA . TRP B 1 164 ? 8.578 -4.715 -17.688 1 94.19 164 TRP B CA 1
ATOM 6825 C C . TRP B 1 164 ? 7.594 -3.588 -17.391 1 94.19 164 TRP B C 1
ATOM 6827 O O . TRP B 1 164 ? 7.945 -2.598 -16.75 1 94.19 164 TRP B O 1
ATOM 6837 N N . ALA B 1 165 ? 6.43 -3.715 -17.891 1 95.62 165 ALA B N 1
ATOM 6838 C CA . ALA B 1 165 ? 5.391 -2.723 -17.625 1 95.62 165 ALA B CA 1
ATOM 6839 C C . ALA B 1 165 ? 5.047 -2.666 -16.141 1 95.62 165 ALA B C 1
ATOM 6841 O O . ALA B 1 165 ? 4.855 -1.582 -15.578 1 95.62 165 ALA B O 1
ATOM 6842 N N . LEU B 1 166 ? 5.02 -3.824 -15.5 1 96.25 166 LEU B N 1
ATOM 6843 C CA . LEU B 1 166 ? 4.754 -3.879 -14.07 1 96.25 166 LEU B CA 1
ATOM 6844 C C . LEU B 1 166 ? 5.863 -3.186 -13.289 1 96.25 166 LEU B C 1
ATOM 6846 O O . LEU B 1 166 ? 5.59 -2.445 -12.336 1 96.25 166 LEU B O 1
ATOM 6850 N N . LYS B 1 167 ? 7.074 -3.344 -13.695 1 94.06 167 LYS B N 1
ATOM 6851 C CA . LYS B 1 167 ? 8.211 -2.707 -13.039 1 94.06 167 LYS B CA 1
ATOM 6852 C C . LYS B 1 167 ? 8.141 -1.188 -13.164 1 94.06 167 LYS B C 1
ATOM 6854 O O . LYS B 1 167 ? 8.297 -0.471 -12.172 1 94.06 167 LYS B O 1
ATOM 6859 N N . CYS B 1 168 ? 7.82 -0.757 -14.359 1 93.12 168 CYS B N 1
ATOM 6860 C CA . CYS B 1 168 ? 7.77 0.677 -14.617 1 93.12 168 CYS B CA 1
ATOM 6861 C C . CYS B 1 168 ? 6.621 1.33 -13.859 1 93.12 168 CYS B C 1
ATOM 6863 O O . CYS B 1 168 ? 6.68 2.518 -13.531 1 93.12 168 CYS B O 1
ATOM 6865 N N . ALA B 1 169 ? 5.59 0.54 -13.586 1 95.44 169 ALA B N 1
ATOM 6866 C CA . ALA B 1 169 ? 4.387 1.083 -12.961 1 95.44 169 ALA B CA 1
ATOM 6867 C C . ALA B 1 169 ? 4.48 1.001 -11.438 1 95.44 169 ALA B C 1
ATOM 6869 O O . ALA B 1 169 ? 3.623 1.532 -10.727 1 95.44 169 ALA B O 1
ATOM 6870 N N . SER B 1 170 ? 5.488 0.328 -10.93 1 93.69 170 SER B N 1
ATOM 6871 C CA . SER B 1 170 ? 5.664 0.301 -9.477 1 93.69 170 SER B CA 1
ATOM 6872 C C . SER B 1 170 ? 6.004 1.686 -8.938 1 93.69 170 SER B C 1
ATOM 6874 O O . SER B 1 170 ? 6.672 2.473 -9.609 1 93.69 170 SER B O 1
ATOM 6876 N N . MET B 1 171 ? 5.559 1.974 -7.766 1 90.88 171 MET B N 1
ATOM 6877 C CA . MET B 1 171 ? 5.66 3.322 -7.219 1 90.88 171 MET B CA 1
ATOM 6878 C C . MET B 1 171 ? 7.117 3.758 -7.105 1 90.88 171 MET B C 1
ATOM 6880 O O . MET B 1 171 ? 7.457 4.895 -7.445 1 90.88 171 MET B O 1
ATOM 6884 N N . ASP B 1 172 ? 8.016 2.918 -6.699 1 86.62 172 ASP B N 1
ATOM 6885 C CA . ASP B 1 172 ? 9.43 3.262 -6.535 1 86.62 172 ASP B CA 1
ATOM 6886 C C . ASP B 1 172 ? 10.094 3.51 -7.887 1 86.62 172 ASP B C 1
ATOM 6888 O O . ASP B 1 172 ? 10.852 4.473 -8.047 1 86.62 172 ASP B O 1
ATOM 6892 N N . ASN B 1 173 ? 9.781 2.695 -8.797 1 89.31 173 ASN B N 1
ATOM 6893 C CA . ASN B 1 173 ? 10.383 2.857 -10.117 1 89.31 173 ASN B CA 1
ATOM 6894 C C . ASN B 1 173 ? 9.766 4.027 -10.875 1 89.31 173 ASN B C 1
ATOM 6896 O O . ASN B 1 173 ? 10.445 4.699 -11.656 1 89.31 173 ASN B O 1
ATOM 6900 N N . LEU B 1 174 ? 8.508 4.188 -10.719 1 91.56 174 LEU B N 1
ATOM 6901 C CA . LEU B 1 174 ? 7.848 5.336 -11.328 1 91.56 174 LEU B CA 1
ATOM 6902 C C . LEU B 1 174 ? 8.43 6.641 -10.789 1 91.56 174 LEU B C 1
ATOM 6904 O O . LEU B 1 174 ? 8.68 7.574 -11.555 1 91.56 174 LEU B O 1
ATOM 6908 N N . ARG B 1 175 ? 8.648 6.648 -9.539 1 89.75 175 ARG B N 1
ATOM 6909 C CA . ARG B 1 175 ? 9.25 7.82 -8.914 1 89.75 175 ARG B CA 1
ATOM 6910 C C . ARG B 1 175 ? 10.664 8.062 -9.438 1 89.75 175 ARG B C 1
ATOM 6912 O O . ARG B 1 175 ? 11.016 9.188 -9.797 1 89.75 175 ARG B O 1
ATOM 6919 N N . SER B 1 176 ? 11.453 7.066 -9.5 1 85.94 176 SER B N 1
ATOM 6920 C CA . SER B 1 176 ? 12.844 7.176 -9.945 1 85.94 176 SER B CA 1
ATOM 6921 C C . SER B 1 176 ? 12.922 7.598 -11.406 1 85.94 176 SER B C 1
ATOM 6923 O O . SER B 1 176 ? 13.875 8.266 -11.812 1 85.94 176 SER B O 1
ATOM 6925 N N . GLY B 1 177 ? 11.883 7.164 -12.125 1 84.19 177 GLY B N 1
ATOM 6926 C CA . GLY B 1 177 ? 11.867 7.535 -13.531 1 84.19 177 GLY B CA 1
ATOM 6927 C C . GLY B 1 177 ? 11.555 9 -13.758 1 84.19 177 GLY B C 1
ATOM 6928 O O . GLY B 1 177 ? 11.836 9.539 -14.828 1 84.19 177 GLY B O 1
ATOM 6929 N N . MET B 1 178 ? 11.125 9.617 -12.758 1 87.19 178 MET B N 1
ATOM 6930 C CA . MET B 1 178 ? 10.727 11.016 -12.914 1 87.19 178 MET B CA 1
ATOM 6931 C C . MET B 1 178 ? 11.766 11.953 -12.305 1 87.19 178 MET B C 1
ATOM 6933 O O . MET B 1 178 ? 11.625 13.172 -12.383 1 87.19 178 MET B O 1
ATOM 6937 N N . VAL B 1 179 ? 12.773 11.367 -11.672 1 83.75 179 VAL B N 1
ATOM 6938 C CA . VAL B 1 179 ? 13.852 12.172 -11.109 1 83.75 179 VAL B CA 1
ATOM 6939 C C . VAL B 1 179 ? 14.719 12.727 -12.242 1 83.75 179 VAL B C 1
ATOM 6941 O O . VAL B 1 179 ? 15.125 11.984 -13.141 1 83.75 179 VAL B O 1
ATOM 6944 N N . THR B 1 180 ? 14.836 13.984 -12.297 1 81.75 180 THR B N 1
ATOM 6945 C CA . THR B 1 180 ? 15.602 14.656 -13.344 1 81.75 180 THR B CA 1
ATOM 6946 C C . THR B 1 180 ? 17.094 14.336 -13.219 1 81.75 180 THR B C 1
ATOM 6948 O O . THR B 1 180 ? 17.547 13.938 -12.148 1 81.75 180 THR B O 1
ATOM 6951 N N . THR B 1 181 ? 17.75 14.453 -14.273 1 84.44 181 THR B N 1
ATOM 6952 C CA . THR B 1 181 ? 19.203 14.281 -14.258 1 84.44 181 THR B CA 1
ATOM 6953 C C . THR B 1 181 ? 19.859 15.328 -13.367 1 84.44 181 THR B C 1
ATOM 6955 O O . THR B 1 181 ? 19.453 16.484 -13.359 1 84.44 181 THR B O 1
ATOM 6958 N N . PRO B 1 182 ? 20.75 14.852 -12.625 1 89.06 182 PRO B N 1
ATOM 6959 C CA . PRO B 1 182 ? 21.422 15.773 -11.703 1 89.06 182 PRO B CA 1
ATOM 6960 C C . PRO B 1 182 ? 22.047 16.969 -12.414 1 89.06 182 PRO B C 1
ATOM 6962 O O . PRO B 1 182 ? 22.688 16.812 -13.469 1 89.06 182 PRO B O 1
ATOM 6965 N N . ASP B 1 183 ? 21.828 18.141 -11.93 1 87.81 183 ASP B N 1
ATOM 6966 C CA . ASP B 1 183 ? 22.375 19.391 -12.43 1 87.81 183 ASP B CA 1
ATOM 6967 C C . ASP B 1 183 ? 23.25 20.078 -11.375 1 87.81 183 ASP B C 1
ATOM 6969 O O . ASP B 1 183 ? 22.75 20.562 -10.367 1 87.81 183 ASP B O 1
ATOM 6973 N N . PRO B 1 184 ? 24.5 20.141 -11.617 1 87.75 184 PRO B N 1
ATOM 6974 C CA . PRO B 1 184 ? 25.375 20.766 -10.641 1 87.75 184 PRO B CA 1
ATOM 6975 C C . PRO B 1 184 ? 25.188 22.281 -10.57 1 87.75 184 PRO B C 1
ATOM 6977 O O . PRO B 1 184 ? 25.562 22.906 -9.57 1 87.75 184 PRO B O 1
ATOM 6980 N N . GLY B 1 185 ? 24.562 22.891 -11.539 1 82.88 185 GLY B N 1
ATOM 6981 C CA . GLY B 1 185 ? 24.422 24.344 -11.586 1 82.88 185 GLY B CA 1
ATOM 6982 C C . GLY B 1 185 ? 25.734 25.047 -11.852 1 82.88 185 GLY B C 1
ATOM 6983 O O . GLY B 1 185 ? 26.75 24.406 -12.141 1 82.88 185 GLY B O 1
ATOM 6984 N N . PRO B 1 186 ? 25.703 26.328 -11.844 1 84.06 186 PRO B N 1
ATOM 6985 C CA . PRO B 1 186 ? 26.953 27.078 -12.031 1 84.06 186 PRO B CA 1
ATOM 6986 C C . PRO B 1 186 ? 27.969 26.812 -10.922 1 84.06 186 PRO B C 1
ATOM 6988 O O . PRO B 1 186 ? 27.578 26.484 -9.797 1 84.06 186 PRO B O 1
ATOM 6991 N N . ASN B 1 187 ? 29.188 26.953 -11.305 1 85.62 187 ASN B N 1
ATOM 6992 C CA . ASN B 1 187 ? 30.25 26.688 -10.352 1 85.62 187 ASN B CA 1
ATOM 6993 C C . ASN B 1 187 ? 30.375 27.797 -9.312 1 85.62 187 ASN B C 1
ATOM 6995 O O . ASN B 1 187 ? 31.031 28.797 -9.547 1 85.62 187 ASN B O 1
ATOM 6999 N N . TYR B 1 188 ? 29.859 27.594 -8.203 1 87.19 188 TYR B N 1
ATOM 7000 C CA . TYR B 1 188 ? 29.844 28.562 -7.113 1 87.19 188 TYR B CA 1
ATOM 7001 C C . TYR B 1 188 ? 31.25 28.859 -6.605 1 87.19 188 TYR B C 1
ATOM 7003 O O . TYR B 1 188 ? 31.594 30 -6.355 1 87.19 188 TYR B O 1
ATOM 7011 N N . ALA B 1 189 ? 32.031 27.797 -6.438 1 87.31 189 ALA B N 1
ATOM 7012 C CA . ALA B 1 189 ? 33.375 27.938 -5.895 1 87.31 189 ALA B CA 1
ATOM 7013 C C . ALA B 1 189 ? 34.25 28.828 -6.793 1 87.31 189 ALA B C 1
ATOM 7015 O O . ALA B 1 189 ? 35 29.672 -6.305 1 87.31 189 ALA B O 1
ATOM 7016 N N . LYS B 1 190 ? 34.125 28.625 -8.039 1 85.5 190 LYS B N 1
ATOM 7017 C CA . LYS B 1 190 ? 34.875 29.438 -8.992 1 85.5 190 LYS B CA 1
ATOM 7018 C C . LYS B 1 190 ? 34.406 30.891 -8.969 1 85.5 190 LYS B C 1
ATOM 7020 O O . LYS B 1 190 ? 35.219 31.812 -9.078 1 85.5 190 LYS B O 1
ATOM 7025 N N . PHE B 1 191 ? 33.125 31.047 -8.891 1 86.56 191 PHE B N 1
ATOM 7026 C CA . PHE B 1 191 ? 32.562 32.375 -8.828 1 86.56 191 PHE B CA 1
ATOM 7027 C C . PHE B 1 191 ? 33.062 33.125 -7.602 1 86.56 191 PHE B C 1
ATOM 7029 O O . PHE B 1 191 ? 33.406 34.312 -7.691 1 86.56 191 PHE B O 1
ATOM 7036 N N . MET B 1 192 ? 33.094 32.5 -6.527 1 87.81 192 MET B N 1
ATOM 7037 C CA . MET B 1 192 ? 33.5 33.125 -5.281 1 87.81 192 MET B CA 1
ATOM 7038 C C . MET B 1 192 ? 35 33.406 -5.285 1 87.81 192 MET B C 1
ATOM 7040 O O . MET B 1 192 ? 35.469 34.375 -4.691 1 87.81 192 MET B O 1
ATOM 7044 N N . GLU B 1 193 ? 35.719 32.562 -5.938 1 85.56 193 GLU B N 1
ATOM 7045 C CA . GLU B 1 193 ? 37.156 32.812 -6.086 1 85.56 193 GLU B CA 1
ATOM 7046 C C . GLU B 1 193 ? 37.406 34.031 -6.938 1 85.56 193 GLU B C 1
ATOM 7048 O O . GLU B 1 193 ? 38.281 34.844 -6.621 1 85.56 193 GLU B O 1
ATOM 7053 N N . GLU B 1 194 ? 36.656 34.094 -7.988 1 84.38 194 GLU B N 1
ATOM 7054 C CA . GLU B 1 194 ? 36.781 35.281 -8.844 1 84.38 194 GLU B CA 1
ATOM 7055 C C . GLU B 1 194 ? 36.406 36.562 -8.094 1 84.38 194 GLU B C 1
ATOM 7057 O O . GLU B 1 194 ? 37.031 37.594 -8.273 1 84.38 194 GLU B O 1
ATOM 7062 N N . TYR B 1 195 ? 35.406 36.469 -7.363 1 85.06 195 TYR B N 1
ATOM 7063 C CA . TYR B 1 195 ? 34.969 37.594 -6.551 1 85.06 195 TYR B CA 1
ATOM 7064 C C . TYR B 1 195 ? 36.031 38 -5.555 1 85.06 195 TYR B C 1
ATOM 7066 O O . TYR B 1 195 ? 36.312 39.188 -5.379 1 85.06 195 TYR B O 1
ATOM 7074 N N . ARG B 1 196 ? 36.625 37.031 -4.938 1 83.62 196 ARG B N 1
ATOM 7075 C CA . ARG B 1 196 ? 37.688 37.312 -3.979 1 83.62 196 ARG B CA 1
ATOM 7076 C C . ARG B 1 196 ? 38.906 37.938 -4.656 1 83.62 196 ARG B C 1
ATOM 7078 O O . ARG B 1 196 ? 39.5 38.906 -4.129 1 83.62 196 ARG B O 1
ATOM 7085 N N . PHE B 1 197 ? 39.219 37.438 -5.793 1 85.19 197 PHE B N 1
ATOM 7086 C CA . PHE B 1 197 ? 40.344 37.969 -6.535 1 85.19 197 PHE B CA 1
ATOM 7087 C C . PHE B 1 197 ? 40.094 39.406 -6.965 1 85.19 197 PHE B C 1
ATOM 7089 O O . PHE B 1 197 ? 41 40.25 -6.91 1 85.19 197 PHE B O 1
ATOM 7096 N N . THR B 1 198 ? 38.906 39.562 -7.375 1 85.81 198 THR B N 1
ATOM 7097 C CA . THR B 1 198 ? 38.531 40.906 -7.816 1 85.81 198 THR B CA 1
ATOM 7098 C C . THR B 1 198 ? 38.562 41.875 -6.641 1 85.81 198 THR B C 1
ATOM 7100 O O . THR B 1 198 ? 38.969 43.031 -6.781 1 85.81 198 THR B O 1
ATOM 7103 N N . ARG B 1 199 ? 38.125 41.469 -5.484 1 83.75 199 ARG B N 1
ATOM 7104 C CA . ARG B 1 199 ? 38.125 42.312 -4.285 1 83.75 199 ARG B CA 1
ATOM 7105 C C . ARG B 1 199 ? 39.562 42.562 -3.803 1 83.75 199 ARG B C 1
ATOM 7107 O O . ARG B 1 199 ? 39.875 43.688 -3.363 1 83.75 199 ARG B O 1
ATOM 7114 N N . GLU B 1 200 ? 40.375 41.625 -3.922 1 84.88 200 GLU B N 1
ATOM 7115 C CA . GLU B 1 200 ? 41.781 41.75 -3.5 1 84.88 200 GLU B CA 1
ATOM 7116 C C . GLU B 1 200 ? 42.562 42.625 -4.461 1 84.88 200 GLU B C 1
ATOM 7118 O O . GLU B 1 200 ? 43.531 43.281 -4.062 1 84.88 200 GLU B O 1
ATOM 7123 N N . ALA B 1 201 ? 42.125 42.531 -5.684 1 86.06 201 ALA B N 1
ATOM 7124 C CA . ALA B 1 201 ? 42.781 43.406 -6.688 1 86.06 201 ALA B CA 1
ATOM 7125 C C . ALA B 1 201 ? 42.344 44.844 -6.535 1 86.06 201 ALA B C 1
ATOM 7127 O O . ALA B 1 201 ? 42.844 45.719 -7.234 1 86.06 201 ALA B O 1
ATOM 7128 N N . GLY B 1 202 ? 41.531 45.219 -5.695 1 79.38 202 GLY B N 1
ATOM 7129 C CA . GLY B 1 202 ? 41.125 46.594 -5.406 1 79.38 202 GLY B CA 1
ATOM 7130 C C . GLY B 1 202 ? 39.969 47.062 -6.273 1 79.38 202 GLY B C 1
ATOM 7131 O O . GLY B 1 202 ? 39.656 48.25 -6.312 1 79.38 202 GLY B O 1
ATOM 7132 N N . LEU B 1 203 ? 39.375 46.125 -7.004 1 80.12 203 LEU B N 1
ATOM 7133 C CA . LEU B 1 203 ? 38.25 46.5 -7.871 1 80.12 203 LEU B CA 1
ATOM 7134 C C . LEU B 1 203 ? 36.938 46.406 -7.137 1 80.12 203 LEU B C 1
ATOM 7136 O O . LEU B 1 203 ? 36.781 45.562 -6.258 1 80.12 203 LEU B O 1
ATOM 7140 N N . GLN B 1 204 ? 36.156 47.438 -7.297 1 77.31 204 GLN B N 1
ATOM 7141 C CA . GLN B 1 204 ? 34.844 47.375 -6.684 1 77.31 204 GLN B CA 1
ATOM 7142 C C . GLN B 1 204 ? 33.906 46.406 -7.422 1 77.31 204 GLN B C 1
ATOM 7144 O O . GLN B 1 204 ? 33.5 46.656 -8.547 1 77.31 204 GLN B O 1
ATOM 7149 N N . ALA B 1 205 ? 33.812 45.125 -7.004 1 75 205 ALA B N 1
ATOM 7150 C CA . ALA B 1 205 ? 32.938 44.125 -7.59 1 75 205 ALA B CA 1
ATOM 7151 C C . ALA B 1 205 ? 31.609 44.031 -6.855 1 75 205 ALA B C 1
ATOM 7153 O O . ALA B 1 205 ? 31.562 44.031 -5.625 1 75 205 ALA B O 1
ATOM 7154 N N . GLU B 1 206 ? 30.5 44.469 -7.594 1 75.12 206 GLU B N 1
ATOM 7155 C CA . GLU B 1 206 ? 29.172 44.344 -7.016 1 75.12 206 GLU B CA 1
ATOM 7156 C C . GLU B 1 206 ? 28.422 43.156 -7.578 1 75.12 206 GLU B C 1
ATOM 7158 O O . GLU B 1 206 ? 28.484 42.875 -8.773 1 75.12 206 GLU B O 1
ATOM 7163 N N . ILE B 1 207 ? 27.984 42.219 -6.691 1 74.56 207 ILE B N 1
ATOM 7164 C CA . ILE B 1 207 ? 27.141 41.094 -7.105 1 74.56 207 ILE B CA 1
ATOM 7165 C C . ILE B 1 207 ? 25.703 41.562 -7.305 1 74.56 207 ILE B C 1
ATOM 7167 O O . ILE B 1 207 ? 25.062 42.031 -6.367 1 74.56 207 ILE B O 1
ATOM 7171 N N . VAL B 1 208 ? 25.266 41.688 -8.523 1 73.69 208 VAL B N 1
ATOM 7172 C CA . VAL B 1 208 ? 23.891 42.062 -8.82 1 73.69 208 VAL B CA 1
ATOM 7173 C C . VAL B 1 208 ? 23.031 40.844 -8.984 1 73.69 208 VAL B C 1
ATOM 7175 O O . VAL B 1 208 ? 23.359 39.938 -9.766 1 73.69 208 VAL B O 1
ATOM 7178 N N . ILE B 1 209 ? 22.125 40.625 -8.07 1 70.62 209 ILE B N 1
ATOM 7179 C CA . ILE B 1 209 ? 21.188 39.5 -8.109 1 70.62 209 ILE B CA 1
ATOM 7180 C C . ILE B 1 209 ? 20.016 39.875 -9.031 1 70.62 209 ILE B C 1
ATOM 7182 O O . ILE B 1 209 ? 19.266 40.812 -8.766 1 70.62 209 ILE B O 1
ATOM 7186 N N . GLU B 1 210 ? 20 39.344 -10.258 1 64.94 210 GLU B N 1
ATOM 7187 C CA . GLU B 1 210 ? 18.859 39.531 -11.148 1 64.94 210 GLU B CA 1
ATOM 7188 C C . GLU B 1 210 ? 17.719 38.594 -10.797 1 64.94 210 GLU B C 1
ATOM 7190 O O . GLU B 1 210 ? 17.891 37.375 -10.82 1 64.94 210 GLU B O 1
ATOM 7195 N N . PRO B 1 211 ? 16.672 39.125 -10.328 1 61.25 211 PRO B N 1
ATOM 7196 C CA . PRO B 1 211 ? 15.531 38.25 -10.008 1 61.25 211 PRO B CA 1
ATOM 7197 C C . PRO B 1 211 ? 14.984 37.531 -11.234 1 61.25 211 PRO B C 1
ATOM 7199 O O . PRO B 1 211 ? 14.969 38.094 -12.336 1 61.25 211 PRO B O 1
ATOM 7202 N N . GLU B 1 212 ? 15.148 36.188 -11.336 1 57.22 212 GLU B N 1
ATOM 7203 C CA . GLU B 1 212 ? 14.508 35.5 -12.445 1 57.22 212 GLU B CA 1
ATOM 7204 C C . GLU B 1 212 ? 13.055 35.938 -12.609 1 57.22 212 GLU B C 1
ATOM 7206 O O . GLU B 1 212 ? 12.352 36.156 -11.625 1 57.22 212 GLU B O 1
ATOM 7211 N N . ARG B 1 213 ? 12.719 36.5 -13.852 1 52.03 213 ARG B N 1
ATOM 7212 C CA . ARG B 1 213 ? 11.406 37.031 -14.211 1 52.03 213 ARG B CA 1
ATOM 7213 C C . ARG B 1 213 ? 10.297 36.125 -13.68 1 52.03 213 ARG B C 1
ATOM 7215 O O . ARG B 1 213 ? 10.312 34.906 -13.914 1 52.03 213 ARG B O 1
ATOM 7222 N N . ARG B 1 214 ? 9.758 36.5 -12.578 1 51.59 214 ARG B N 1
ATOM 7223 C CA . ARG B 1 214 ? 8.5 35.875 -12.172 1 51.59 214 ARG B CA 1
ATOM 7224 C C . ARG B 1 214 ? 7.559 35.719 -13.359 1 51.59 214 ARG B C 1
ATOM 7226 O O . ARG B 1 214 ? 7.328 36.656 -14.109 1 51.59 214 ARG B O 1
ATOM 7233 N N . GLY B 1 215 ? 7.602 34.75 -14.141 1 47.41 215 GLY B N 1
ATOM 7234 C CA . GLY B 1 215 ? 6.59 34.719 -15.18 1 47.41 215 GLY B CA 1
ATOM 7235 C C . GLY B 1 215 ? 5.363 35.531 -14.859 1 47.41 215 GLY B C 1
ATOM 7236 O O . GLY B 1 215 ? 5.125 35.875 -13.703 1 47.41 215 GLY B O 1
ATOM 7237 N N . GLY B 1 216 ? 4.844 36.312 -15.93 1 45.22 216 GLY B N 1
ATOM 7238 C CA . GLY B 1 216 ? 3.697 37.219 -15.914 1 45.22 216 GLY B CA 1
ATOM 7239 C C . GLY B 1 216 ? 2.574 36.719 -15.016 1 45.22 216 GLY B C 1
ATOM 7240 O O . GLY B 1 216 ? 2.092 35.594 -15.172 1 45.22 216 GLY B O 1
ATOM 7241 N N . TRP B 1 217 ? 2.576 37.156 -13.812 1 47.5 217 TRP B N 1
ATOM 7242 C CA . TRP B 1 217 ? 1.376 37.031 -12.984 1 47.5 217 TRP B CA 1
ATOM 7243 C C . TRP B 1 217 ? 0.119 37.219 -13.836 1 47.5 217 TRP B C 1
ATOM 7245 O O . TRP B 1 217 ? 0.041 38.125 -14.656 1 47.5 217 TRP B O 1
ATOM 7255 N N . VAL B 1 218 ? -0.501 36.25 -14.266 1 49.66 218 VAL B N 1
ATOM 7256 C CA . VAL B 1 218 ? -1.789 36.406 -14.938 1 49.66 218 VAL B CA 1
ATOM 7257 C C . VAL B 1 218 ? -2.676 37.344 -14.133 1 49.66 218 VAL B C 1
ATOM 7259 O O . VAL B 1 218 ? -2.965 37.094 -12.961 1 49.66 218 VAL B O 1
ATOM 7262 N N . THR B 1 219 ? -2.666 38.688 -14.305 1 48.28 219 THR B N 1
ATOM 7263 C CA . THR B 1 219 ? -3.602 39.625 -13.727 1 48.28 219 THR B CA 1
ATOM 7264 C C . THR B 1 219 ? -5.039 39.156 -13.875 1 48.28 219 THR B C 1
ATOM 7266 O O . THR B 1 219 ? -5.398 38.531 -14.891 1 48.28 219 THR B O 1
ATOM 7269 N N . ALA B 1 220 ? -5.859 39.094 -12.805 1 51.91 220 ALA B N 1
ATOM 7270 C CA . ALA B 1 220 ? -7.25 38.688 -12.578 1 51.91 220 ALA B CA 1
ATOM 7271 C C . ALA B 1 220 ? -8.141 39.156 -13.734 1 51.91 220 ALA B C 1
ATOM 7273 O O . ALA B 1 220 ? -9.086 38.469 -14.102 1 51.91 220 ALA B O 1
ATOM 7274 N N . ALA B 1 221 ? -8.07 40.438 -14.094 1 48.19 221 ALA B N 1
ATOM 7275 C CA . ALA B 1 221 ? -9.055 41.125 -14.945 1 48.19 221 ALA B CA 1
ATOM 7276 C C . ALA B 1 221 ? -9.266 40.344 -16.25 1 48.19 221 ALA B C 1
ATOM 7278 O O . ALA B 1 221 ? -10.352 40.375 -16.828 1 48.19 221 ALA B O 1
ATOM 7279 N N . ALA B 1 222 ? -8.289 39.875 -16.969 1 50.94 222 ALA B N 1
ATOM 7280 C CA . ALA B 1 222 ? -8.328 39.594 -18.391 1 50.94 222 ALA B CA 1
ATOM 7281 C C . ALA B 1 222 ? -8.617 38.094 -18.625 1 50.94 222 ALA B C 1
ATOM 7283 O O . ALA B 1 222 ? -8.359 37.562 -19.719 1 50.94 222 ALA B O 1
ATOM 7284 N N . ILE B 1 223 ? -9.016 37.375 -17.578 1 63.97 223 ILE B N 1
ATOM 7285 C CA . ILE B 1 223 ? -9.023 35.938 -17.875 1 63.97 223 ILE B CA 1
ATOM 7286 C C . ILE B 1 223 ? -10.359 35.562 -18.5 1 63.97 223 ILE B C 1
ATOM 7288 O O . ILE B 1 223 ? -11.344 35.344 -17.797 1 63.97 223 ILE B O 1
ATOM 7292 N N . ALA B 1 224 ? -10.578 36.062 -19.656 1 73.31 224 ALA B N 1
ATOM 7293 C CA . ALA B 1 224 ? -11.742 35.625 -20.422 1 73.31 224 ALA B CA 1
ATOM 7294 C C . ALA B 1 224 ? -11.641 34.156 -20.797 1 73.31 224 ALA B C 1
ATOM 7296 O O . ALA B 1 224 ? -10.555 33.688 -21.125 1 73.31 224 ALA B O 1
ATOM 7297 N N . GLU B 1 225 ? -12.742 33.438 -20.516 1 83.88 225 GLU B N 1
ATOM 7298 C CA . GLU B 1 225 ? -12.828 32.031 -20.922 1 83.88 225 GLU B CA 1
ATOM 7299 C C . GLU B 1 225 ? -12.742 31.891 -22.438 1 83.88 225 GLU B C 1
ATOM 7301 O O . GLU B 1 225 ? -13.336 32.656 -23.172 1 83.88 225 GLU B O 1
ATOM 7306 N N . GLU B 1 226 ? -11.742 31.094 -22.875 1 84.56 226 GLU B N 1
ATOM 7307 C CA . GLU B 1 226 ? -11.562 30.828 -24.312 1 84.56 226 GLU B CA 1
ATOM 7308 C C . GLU B 1 226 ? -11.914 29.391 -24.656 1 84.56 226 GLU B C 1
ATOM 7310 O O . GLU B 1 226 ? -11.688 28.484 -23.844 1 84.56 226 GLU B O 1
ATOM 7315 N N . SER B 1 227 ? -12.586 29.266 -25.734 1 86.69 227 SER B N 1
ATOM 7316 C CA . SER B 1 227 ? -12.875 27.906 -26.234 1 86.69 227 SER B CA 1
ATOM 7317 C C . SER B 1 227 ? -11.703 27.359 -27.031 1 86.69 227 SER B C 1
ATOM 7319 O O . SER B 1 227 ? -11.258 27.969 -28 1 86.69 227 SER B O 1
ATOM 7321 N N . VAL B 1 228 ? -11.203 26.312 -26.641 1 90.75 228 VAL B N 1
ATOM 7322 C CA . VAL B 1 228 ? -10.055 25.672 -27.266 1 90.75 228 VAL B CA 1
ATOM 7323 C C . VAL B 1 228 ? -10.508 24.406 -28 1 90.75 228 VAL B C 1
ATOM 7325 O O . VAL B 1 228 ? -11.398 23.703 -27.531 1 90.75 228 VAL B O 1
ATOM 7328 N N . PRO B 1 229 ? -9.992 24.25 -29.172 1 91.5 229 PRO B N 1
ATOM 7329 C CA . PRO B 1 229 ? -10.344 23.031 -29.906 1 91.5 229 PRO B CA 1
ATOM 7330 C C . PRO B 1 229 ? -9.93 21.766 -29.156 1 91.5 229 PRO B C 1
ATOM 7332 O O . PRO B 1 229 ? -9 21.797 -28.359 1 91.5 229 PRO B O 1
ATOM 7335 N N . TYR B 1 230 ? -10.586 20.703 -29.5 1 91.19 230 TYR B N 1
ATOM 7336 C CA . TYR B 1 230 ? -10.375 19.422 -28.812 1 91.19 230 TYR B CA 1
ATOM 7337 C C . TYR B 1 230 ? -8.969 18.906 -29.062 1 91.19 230 TYR B C 1
ATOM 7339 O O . TYR B 1 230 ? -8.383 18.234 -28.203 1 91.19 230 TYR B O 1
ATOM 7347 N N . THR B 1 231 ? -8.398 19.203 -30.219 1 90.94 231 THR B N 1
ATOM 7348 C CA . THR B 1 231 ? -7.039 18.781 -30.531 1 90.94 231 THR B CA 1
ATOM 7349 C C . THR B 1 231 ? -6.039 19.391 -29.547 1 90.94 231 THR B C 1
ATOM 7351 O O . THR B 1 231 ? -5.117 18.719 -29.094 1 90.94 231 THR B O 1
ATOM 7354 N N . THR B 1 232 ? -6.32 20.609 -29.203 1 91.81 232 THR B N 1
ATOM 7355 C CA . THR B 1 232 ? -5.445 21.297 -28.25 1 91.81 232 THR B CA 1
ATOM 7356 C C . THR B 1 232 ? -5.645 20.734 -26.844 1 91.81 232 THR B C 1
ATOM 7358 O O . THR B 1 232 ? -4.699 20.672 -26.047 1 91.81 232 THR B O 1
ATOM 7361 N N . ILE B 1 233 ? -6.871 20.312 -26.578 1 93.81 233 ILE B N 1
ATOM 7362 C CA . ILE B 1 233 ? -7.184 19.734 -25.281 1 93.81 233 ILE B CA 1
ATOM 7363 C C . ILE B 1 233 ? -6.379 18.453 -25.078 1 93.81 233 ILE B C 1
ATOM 7365 O O . ILE B 1 233 ? -5.805 18.234 -24 1 93.81 233 ILE B O 1
ATOM 7369 N N . ILE B 1 234 ? -6.262 17.672 -26.125 1 93.75 234 ILE B N 1
ATOM 7370 C CA . ILE B 1 234 ? -5.547 16.406 -26.047 1 93.75 234 ILE B CA 1
ATOM 7371 C C . ILE B 1 234 ? -4.055 16.656 -25.875 1 93.75 234 ILE B C 1
ATOM 7373 O O . ILE B 1 234 ? -3.395 16.016 -25.047 1 93.75 234 ILE B O 1
ATOM 7377 N N . THR B 1 235 ? -3.535 17.609 -26.578 1 92.94 235 THR B N 1
ATOM 7378 C CA . THR B 1 235 ? -2.107 17.891 -26.516 1 92.94 235 THR B CA 1
ATOM 7379 C C . THR B 1 235 ? -1.741 18.516 -25.172 1 92.94 235 THR B C 1
ATOM 7381 O O . THR B 1 235 ? -0.703 18.188 -24.594 1 92.94 235 THR B O 1
ATOM 7384 N N . ASP B 1 236 ? -2.637 19.359 -24.672 1 94.38 236 ASP B N 1
ATOM 7385 C CA . ASP B 1 236 ? -2.398 19.953 -23.359 1 94.38 236 ASP B CA 1
ATOM 7386 C C . ASP B 1 236 ? -2.484 18.891 -22.25 1 94.38 236 ASP B C 1
ATOM 7388 O O . ASP B 1 236 ? -1.692 18.922 -21.312 1 94.38 236 ASP B O 1
ATOM 7392 N N . ALA B 1 237 ? -3.432 18.062 -22.391 1 96 237 ALA B N 1
ATOM 7393 C CA . ALA B 1 237 ? -3.588 17 -21.406 1 96 237 ALA B CA 1
ATOM 7394 C C . ALA B 1 237 ? -2.33 16.141 -21.312 1 96 237 ALA B C 1
ATOM 7396 O O . ALA B 1 237 ? -1.888 15.789 -20.219 1 96 237 ALA B O 1
ATOM 7397 N N . ARG B 1 238 ? -1.744 15.805 -22.422 1 94.56 238 ARG B N 1
ATOM 7398 C CA . ARG B 1 238 ? -0.528 15 -22.438 1 94.56 238 ARG B CA 1
ATOM 7399 C C . ARG B 1 238 ? 0.643 15.766 -21.828 1 94.56 238 ARG B C 1
ATOM 7401 O O . ARG B 1 238 ? 1.444 15.203 -21.094 1 94.56 238 ARG B O 1
ATOM 7408 N N . ARG B 1 239 ? 0.708 17 -22.188 1 93.69 239 ARG B N 1
ATOM 7409 C CA . ARG B 1 239 ? 1.772 17.828 -21.641 1 93.69 239 ARG B CA 1
ATOM 7410 C C . ARG B 1 239 ? 1.665 17.922 -20.109 1 93.69 239 ARG B C 1
ATOM 7412 O O . ARG B 1 239 ? 2.662 17.766 -19.406 1 93.69 239 ARG B O 1
ATOM 7419 N N . PHE B 1 240 ? 0.458 18.141 -19.625 1 96.06 240 PHE B N 1
ATOM 7420 C CA . PHE B 1 240 ? 0.242 18.25 -18.188 1 96.06 240 PHE B CA 1
ATOM 7421 C C . PHE B 1 240 ? 0.436 16.891 -17.516 1 96.06 240 PHE B C 1
ATOM 7423 O O . PHE B 1 240 ? 0.951 16.828 -16.391 1 96.06 240 PHE B O 1
ATOM 7430 N N . PHE B 1 241 ? 0.12 15.852 -18.188 1 96.25 241 PHE B N 1
ATOM 7431 C CA . PHE B 1 241 ? 0.258 14.516 -17.609 1 96.25 241 PHE B CA 1
ATOM 7432 C C . PHE B 1 241 ? 1.713 14.227 -17.266 1 96.25 241 PHE B C 1
ATOM 7434 O O . PHE B 1 241 ? 2.006 13.664 -16.219 1 96.25 241 PHE B O 1
ATOM 7441 N N . VAL B 1 242 ? 2.592 14.609 -18.125 1 93.06 242 VAL B N 1
ATOM 7442 C CA . VAL B 1 242 ? 4.012 14.32 -17.922 1 93.06 242 VAL B CA 1
ATOM 7443 C C . VAL B 1 242 ? 4.508 15 -16.656 1 93.06 242 VAL B C 1
ATOM 7445 O O . VAL B 1 242 ? 5.324 14.445 -15.922 1 93.06 242 VAL B O 1
ATOM 7448 N N . THR B 1 243 ? 3.92 16.062 -16.328 1 92.88 243 THR B N 1
ATOM 7449 C CA . THR B 1 243 ? 4.352 16.812 -15.156 1 92.88 243 THR B CA 1
ATOM 7450 C C . THR B 1 243 ? 3.559 16.391 -13.922 1 92.88 243 THR B C 1
ATOM 7452 O O . THR B 1 243 ? 4.137 16.141 -12.867 1 92.88 243 THR B O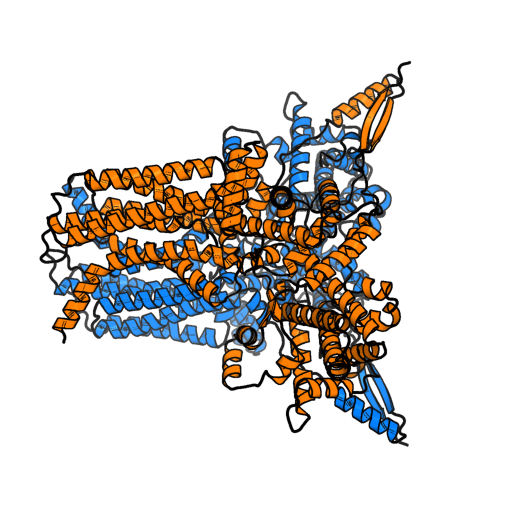 1
ATOM 7455 N N . PHE B 1 244 ? 2.291 16.234 -14.055 1 94.25 244 PHE B N 1
ATOM 7456 C CA . PHE B 1 244 ? 1.42 16.078 -12.891 1 94.25 244 PHE B CA 1
ATOM 7457 C C . PHE B 1 244 ? 1.359 14.625 -12.445 1 94.25 244 PHE B C 1
ATOM 7459 O O . PHE B 1 244 ? 0.854 14.328 -11.359 1 94.25 244 PHE B O 1
ATOM 7466 N N . LYS B 1 245 ? 1.84 13.688 -13.266 1 94.19 245 LYS B N 1
ATOM 7467 C CA . LYS B 1 245 ? 1.907 12.305 -12.805 1 94.19 245 LYS B CA 1
ATOM 7468 C C . LYS B 1 245 ? 2.828 12.172 -11.602 1 94.19 245 LYS B C 1
ATOM 7470 O O . LYS B 1 245 ? 2.764 11.18 -10.867 1 94.19 245 LYS B O 1
ATOM 7475 N N . ARG B 1 246 ? 3.641 13.203 -11.328 1 92.25 246 ARG B N 1
ATOM 7476 C CA . ARG B 1 246 ? 4.527 13.258 -10.172 1 92.25 246 ARG B CA 1
ATOM 7477 C C . ARG B 1 246 ? 3.734 13.258 -8.867 1 92.25 246 ARG B C 1
ATOM 7479 O O . ARG B 1 246 ? 4.223 12.797 -7.836 1 92.25 246 ARG B O 1
ATOM 7486 N N . LEU B 1 247 ? 2.535 13.711 -8.961 1 92.31 247 LEU B N 1
ATOM 7487 C CA . LEU B 1 247 ? 1.709 13.828 -7.762 1 92.31 247 LEU B CA 1
ATOM 7488 C C . LEU B 1 247 ? 1.341 12.453 -7.219 1 92.31 247 LEU B C 1
ATOM 7490 O O . LEU B 1 247 ? 1.148 12.289 -6.012 1 92.31 247 LEU B O 1
ATOM 7494 N N . PHE B 1 248 ? 1.338 11.445 -8.078 1 92.44 248 PHE B N 1
ATOM 7495 C CA . PHE B 1 248 ? 0.947 10.102 -7.664 1 92.44 248 PHE B CA 1
ATOM 7496 C C . PHE B 1 248 ? 2.068 9.43 -6.879 1 92.44 248 PHE B C 1
ATOM 7498 O O . PHE B 1 248 ? 1.837 8.453 -6.168 1 92.44 248 PHE B O 1
ATOM 7505 N N . VAL B 1 249 ? 3.283 9.953 -7 1 89.38 249 VAL B N 1
ATOM 7506 C CA . VAL B 1 249 ? 4.418 9.352 -6.309 1 89.38 249 VAL B CA 1
ATOM 7507 C C . VAL B 1 249 ? 4.953 10.312 -5.254 1 89.38 249 VAL B C 1
ATOM 7509 O O . VAL B 1 249 ? 6.141 10.273 -4.914 1 89.38 249 VAL B O 1
ATOM 7512 N N . ASN B 1 250 ? 4.23 11.219 -4.816 1 84.12 250 ASN B N 1
ATOM 7513 C CA . ASN B 1 250 ? 4.504 12.133 -3.713 1 84.12 250 ASN B CA 1
ATOM 7514 C C . ASN B 1 250 ? 5.688 13.047 -4.02 1 84.12 250 ASN B C 1
ATOM 7516 O O . ASN B 1 250 ? 6.488 13.352 -3.137 1 84.12 250 ASN B O 1
ATOM 7520 N N . LEU B 1 251 ? 5.824 13.406 -5.27 1 86.06 251 LEU B N 1
ATOM 7521 C CA . LEU B 1 251 ? 6.785 14.43 -5.668 1 86.06 251 LEU B CA 1
ATOM 7522 C C . LEU B 1 251 ? 6.113 15.789 -5.77 1 86.06 251 LEU B C 1
ATOM 7524 O O . LEU B 1 251 ? 4.938 15.883 -6.141 1 86.06 251 LEU B O 1
ATOM 7528 N N . ILE B 1 252 ? 6.867 16.766 -5.359 1 84.5 252 ILE B N 1
ATOM 7529 C CA . ILE B 1 252 ? 6.289 18.109 -5.363 1 84.5 252 ILE B CA 1
ATOM 7530 C C . ILE B 1 252 ? 6.594 18.797 -6.691 1 84.5 252 ILE B C 1
ATOM 7532 O O . ILE B 1 252 ? 7.539 18.422 -7.387 1 84.5 252 ILE B O 1
ATOM 7536 N N . LEU B 1 253 ? 5.684 19.672 -7.051 1 87.88 253 LEU B N 1
ATOM 7537 C CA . LEU B 1 253 ? 5.809 20.406 -8.305 1 87.88 253 LEU B CA 1
ATOM 7538 C C . LEU B 1 253 ? 6.496 21.75 -8.078 1 87.88 253 LEU B C 1
ATOM 7540 O O . LEU B 1 253 ? 6.523 22.266 -6.953 1 87.88 253 LEU B O 1
ATOM 7544 N N . SER B 1 254 ? 7.117 22.234 -9.109 1 83.38 254 SER B N 1
ATOM 7545 C CA . SER B 1 254 ? 7.809 23.516 -9.031 1 83.38 254 SER B CA 1
ATOM 7546 C C . SER B 1 254 ? 6.832 24.672 -9.148 1 83.38 254 SER B C 1
ATOM 7548 O O . SER B 1 254 ? 5.668 24.484 -9.5 1 83.38 254 SER B O 1
ATOM 7550 N N . PHE B 1 255 ? 7.301 25.875 -8.891 1 80.94 255 PHE B N 1
ATOM 7551 C CA . PHE B 1 255 ? 6.484 27.078 -9.008 1 80.94 255 PHE B CA 1
ATOM 7552 C C . PHE B 1 255 ? 6.18 27.391 -10.461 1 80.94 255 PHE B C 1
ATOM 7554 O O . PHE B 1 255 ? 5.117 27.922 -10.781 1 80.94 255 PHE B O 1
ATOM 7561 N N . GLN B 1 256 ? 7.074 26.953 -11.336 1 81.5 256 GLN B N 1
ATOM 7562 C CA . GLN B 1 256 ? 6.844 27.156 -12.758 1 81.5 256 GLN B CA 1
ATOM 7563 C C . GLN B 1 256 ? 5.695 26.281 -13.266 1 81.5 256 GLN B C 1
ATOM 7565 O O . GLN B 1 256 ? 4.895 26.734 -14.086 1 81.5 256 GLN B O 1
ATOM 7570 N N . ASP B 1 257 ? 5.688 25.125 -12.727 1 87.56 257 ASP B N 1
ATOM 7571 C CA . ASP B 1 257 ? 4.594 24.234 -13.102 1 87.56 257 ASP B CA 1
ATOM 7572 C C . ASP B 1 257 ? 3.252 24.781 -12.617 1 87.56 257 ASP B C 1
ATOM 7574 O O . ASP B 1 257 ? 2.244 24.672 -13.32 1 87.56 257 ASP B O 1
ATOM 7578 N N . ARG B 1 258 ? 3.291 25.375 -11.484 1 87.31 258 ARG B N 1
ATOM 7579 C CA . ARG B 1 258 ? 2.078 25.953 -10.906 1 87.31 258 ARG B CA 1
ATOM 7580 C C . ARG B 1 258 ? 1.564 27.109 -11.766 1 87.31 258 ARG B C 1
ATOM 7582 O O . ARG B 1 258 ? 0.378 27.156 -12.094 1 87.31 258 ARG B O 1
ATOM 7589 N N . THR B 1 259 ? 2.455 27.969 -12.133 1 85.44 259 THR B N 1
ATOM 7590 C CA . THR B 1 259 ? 2.076 29.172 -12.867 1 85.44 259 THR B CA 1
ATOM 7591 C C . THR B 1 259 ? 1.562 28.812 -14.258 1 85.44 259 THR B C 1
ATOM 7593 O O . THR B 1 259 ? 0.569 29.375 -14.719 1 85.44 259 THR B O 1
ATOM 7596 N N . ARG B 1 260 ? 2.205 27.922 -14.859 1 89.06 260 ARG B N 1
ATOM 7597 C CA . ARG B 1 260 ? 1.81 27.516 -16.203 1 89.06 260 ARG B CA 1
ATOM 7598 C C . ARG B 1 260 ? 0.448 26.828 -16.188 1 89.06 260 ARG B C 1
ATOM 7600 O O . ARG B 1 260 ? -0.407 27.125 -17.031 1 89.06 260 ARG B O 1
ATOM 7607 N N . SER B 1 261 ? 0.262 25.953 -15.297 1 92.62 261 SER B N 1
ATOM 7608 C CA . SER B 1 261 ? -0.998 25.219 -15.219 1 92.62 261 SER B CA 1
ATOM 7609 C C . SER B 1 261 ? -2.145 26.141 -14.805 1 92.62 261 SER B C 1
ATOM 7611 O O . SER B 1 261 ? -3.23 26.078 -15.391 1 92.62 261 SER B O 1
ATOM 7613 N N . GLN B 1 262 ? -1.888 26.969 -13.852 1 90.75 262 GLN B N 1
ATOM 7614 C CA . GLN B 1 262 ? -2.916 27.891 -13.375 1 90.75 262 GLN B CA 1
ATOM 7615 C C . GLN B 1 262 ? -3.35 28.844 -14.477 1 90.75 262 GLN B C 1
ATOM 7617 O O . GLN B 1 262 ? -4.543 29.109 -14.648 1 90.75 262 GLN B O 1
ATOM 7622 N N . ALA B 1 263 ? -2.408 29.344 -15.234 1 90 263 ALA B N 1
ATOM 7623 C CA . ALA B 1 263 ? -2.707 30.266 -16.312 1 90 263 ALA B CA 1
ATOM 7624 C C . ALA B 1 263 ? -3.57 29.609 -17.391 1 90 263 ALA B C 1
ATOM 7626 O O . ALA B 1 263 ? -4.473 30.234 -17.938 1 90 263 ALA B O 1
ATOM 7627 N N . THR B 1 264 ? -3.307 28.422 -17.625 1 92.94 264 THR B N 1
ATOM 7628 C CA . THR B 1 264 ? -4.062 27.703 -18.641 1 92.94 264 THR B CA 1
ATOM 7629 C C . THR B 1 264 ? -5.477 27.391 -18.141 1 92.94 264 THR B C 1
ATOM 7631 O O . THR B 1 264 ? -6.449 27.625 -18.859 1 92.94 264 THR B O 1
ATOM 7634 N N . PHE B 1 265 ? -5.664 26.953 -16.906 1 94.38 265 PHE B N 1
ATOM 7635 C CA . PHE B 1 265 ? -6.949 26.484 -16.391 1 94.38 265 PHE B CA 1
ATOM 7636 C C . PHE B 1 265 ? -7.867 27.672 -16.094 1 94.38 265 PHE B C 1
ATOM 7638 O O . PHE B 1 265 ? -9.094 27.531 -16.156 1 94.38 265 PHE B O 1
ATOM 7645 N N . LEU B 1 266 ? -7.312 28.797 -15.828 1 91.81 266 LEU B N 1
ATOM 7646 C CA . LEU B 1 266 ? -8.133 29.969 -15.555 1 91.81 266 LEU B CA 1
ATOM 7647 C C . LEU B 1 266 ? -8.797 30.484 -16.828 1 91.81 266 LEU B C 1
ATOM 7649 O O . LEU B 1 266 ? -9.82 31.156 -16.766 1 91.81 266 LEU B O 1
ATOM 7653 N N . ARG B 1 267 ? -8.266 30.047 -17.984 1 91.81 267 ARG B N 1
ATOM 7654 C CA . ARG B 1 267 ? -8.789 30.516 -19.266 1 91.81 267 ARG B CA 1
ATOM 7655 C C . ARG B 1 267 ? -9.742 29.5 -19.875 1 91.81 267 ARG B C 1
ATOM 7657 O O . ARG B 1 267 ? -10.414 29.781 -20.859 1 91.81 267 ARG B O 1
ATOM 7664 N N . LEU B 1 268 ? -9.859 28.391 -19.234 1 94.5 268 LEU B N 1
ATOM 7665 C CA . LEU B 1 268 ? -10.664 27.312 -19.797 1 94.5 268 LEU B CA 1
ATOM 7666 C C . LEU B 1 268 ? -12.094 27.375 -1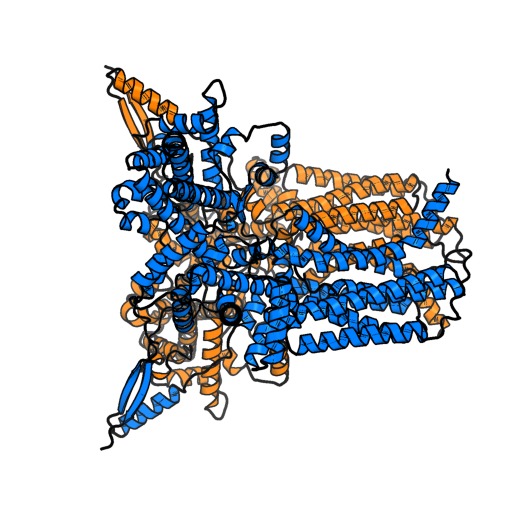9.266 1 94.5 268 LEU B C 1
ATOM 7668 O O . LEU B 1 268 ? -12.328 27.906 -18.172 1 94.5 268 LEU B O 1
ATOM 7672 N N . THR B 1 269 ? -12.984 26.844 -20.078 1 94.31 269 THR B N 1
ATOM 7673 C CA . THR B 1 269 ? -14.328 26.594 -19.578 1 94.31 269 THR B CA 1
ATOM 7674 C C . THR B 1 269 ? -14.352 25.375 -18.656 1 94.31 269 THR B C 1
ATOM 7676 O O . THR B 1 269 ? -13.453 24.531 -18.719 1 94.31 269 THR B O 1
ATOM 7679 N N . PRO B 1 270 ? -15.32 25.281 -17.781 1 94.69 270 PRO B N 1
ATOM 7680 C CA . PRO B 1 270 ? -15.391 24.141 -16.859 1 94.69 270 PRO B CA 1
ATOM 7681 C C . PRO B 1 270 ? -15.391 22.797 -17.609 1 94.69 270 PRO B C 1
ATOM 7683 O O . PRO B 1 270 ? -14.711 21.859 -17.188 1 94.69 270 PRO B O 1
ATOM 7686 N N . GLU B 1 271 ? -16.078 22.734 -18.672 1 93.94 271 GLU B N 1
ATOM 7687 C CA . GLU B 1 271 ? -16.172 21.484 -19.422 1 93.94 271 GLU B CA 1
ATOM 7688 C C . GLU B 1 271 ? -14.812 21.078 -19.984 1 93.94 271 GLU B C 1
ATOM 7690 O O . GLU B 1 271 ? -14.43 19.906 -19.938 1 93.94 271 GLU B O 1
ATOM 7695 N N . GLN B 1 272 ? -14.148 22.047 -20.484 1 95.44 272 GLN B N 1
ATOM 7696 C CA . GLN B 1 272 ? -12.844 21.797 -21.078 1 95.44 272 GLN B CA 1
ATOM 7697 C C . GLN B 1 272 ? -11.82 21.422 -20 1 95.44 272 GLN B C 1
ATOM 7699 O O . GLN B 1 272 ? -10.977 20.547 -20.219 1 95.44 272 GLN B O 1
ATOM 7704 N N . ALA B 1 273 ? -11.906 22.094 -18.859 1 96.38 273 ALA B N 1
ATOM 7705 C CA . ALA B 1 273 ? -11 21.781 -17.75 1 96.38 273 ALA B CA 1
ATOM 7706 C C . ALA B 1 273 ? -11.156 20.328 -17.297 1 96.38 273 ALA B C 1
ATOM 7708 O O . ALA B 1 273 ? -10.164 19.625 -17.125 1 96.38 273 ALA B O 1
ATOM 7709 N N . TYR B 1 274 ? -12.398 19.906 -17.203 1 96.44 274 TYR B N 1
ATOM 7710 C CA . TYR B 1 274 ? -12.648 18.531 -16.75 1 96.44 274 TYR B CA 1
ATOM 7711 C C . TYR B 1 274 ? -12.234 17.531 -17.812 1 96.44 274 TYR B C 1
ATOM 7713 O O . TYR B 1 274 ? -11.789 16.422 -17.5 1 96.44 274 TYR B O 1
ATOM 7721 N N . LYS B 1 275 ? -12.328 17.938 -19.047 1 95.69 275 LYS B N 1
ATOM 7722 C CA . LYS B 1 275 ? -11.906 17.031 -20.125 1 95.69 275 LYS B CA 1
ATOM 7723 C C . LYS B 1 275 ? -10.398 16.797 -20.078 1 95.69 275 LYS B C 1
ATOM 7725 O O . LYS B 1 275 ? -9.938 15.688 -20.312 1 95.69 275 LYS B O 1
ATOM 7730 N N . ILE B 1 276 ? -9.656 17.812 -19.797 1 96.69 276 ILE B N 1
ATOM 7731 C CA . ILE B 1 276 ? -8.211 17.672 -19.688 1 96.69 276 ILE B CA 1
ATOM 7732 C C . ILE B 1 276 ? -7.879 16.719 -18.547 1 96.69 276 ILE B C 1
ATOM 7734 O O . ILE B 1 276 ? -7.07 15.797 -18.703 1 96.69 276 ILE B O 1
ATOM 7738 N N . ILE B 1 277 ? -8.562 16.875 -17.469 1 97.06 277 ILE B N 1
ATOM 7739 C CA . ILE B 1 277 ? -8.305 16.062 -16.281 1 97.06 277 ILE B CA 1
ATOM 7740 C C . ILE B 1 277 ? -8.688 14.617 -16.562 1 97.06 277 ILE B C 1
ATOM 7742 O O . ILE B 1 277 ? -7.961 13.688 -16.188 1 97.06 277 ILE B O 1
ATOM 7746 N N . GLU B 1 278 ? -9.773 14.445 -17.234 1 96.31 278 GLU B N 1
ATOM 7747 C CA . GLU B 1 278 ? -10.234 13.094 -17.547 1 96.31 278 GLU B CA 1
ATOM 7748 C C . GLU B 1 278 ? -9.234 12.367 -18.438 1 96.31 278 GLU B C 1
ATOM 7750 O O . GLU B 1 278 ? -8.977 11.18 -18.25 1 96.31 278 GLU B O 1
ATOM 7755 N N . ILE B 1 279 ? -8.688 13.07 -19.359 1 95.81 279 ILE B N 1
ATOM 7756 C CA . ILE B 1 279 ? -7.695 12.469 -20.234 1 95.81 279 ILE B CA 1
ATOM 7757 C C . ILE B 1 279 ? -6.418 12.172 -19.453 1 95.81 279 ILE B C 1
ATOM 7759 O O . ILE B 1 279 ? -5.809 11.117 -19.625 1 95.81 279 ILE B O 1
ATOM 7763 N N . GLU B 1 280 ? -6.035 13.062 -18.578 1 96.75 280 GLU B N 1
ATOM 7764 C CA . GLU B 1 280 ? -4.859 12.836 -17.734 1 96.75 280 GLU B CA 1
ATOM 7765 C C . GLU B 1 280 ? -5.031 11.578 -16.891 1 96.75 280 GLU B C 1
ATOM 7767 O O . GLU B 1 280 ? -4.117 10.758 -16.781 1 96.75 280 GLU B O 1
ATOM 7772 N N . LEU B 1 281 ? -6.188 11.477 -16.344 1 95.56 281 LEU B N 1
ATOM 7773 C CA . LEU B 1 281 ? -6.457 10.32 -15.484 1 95.56 281 LEU B CA 1
ATOM 7774 C C . LEU B 1 281 ? -6.512 9.039 -16.297 1 95.56 281 LEU B C 1
ATOM 7776 O O . LEU B 1 281 ? -6.105 7.977 -15.828 1 95.56 281 LEU B O 1
ATOM 7780 N N . SER B 1 282 ? -6.969 9.172 -17.484 1 94.38 282 SER B N 1
ATOM 7781 C CA . SER B 1 282 ? -6.973 8.016 -18.375 1 94.38 282 SER B CA 1
ATOM 7782 C C . SER B 1 282 ? -5.551 7.582 -18.719 1 94.38 282 SER B C 1
ATOM 7784 O O . SER B 1 282 ? -5.262 6.387 -18.781 1 94.38 282 SER B O 1
ATOM 7786 N N . LEU B 1 283 ? -4.738 8.5 -18.953 1 95.44 283 LEU B N 1
ATOM 7787 C CA . LEU B 1 283 ? -3.34 8.203 -19.234 1 95.44 283 LEU B CA 1
ATOM 7788 C C . LEU B 1 283 ? -2.646 7.602 -18.016 1 95.44 283 LEU B C 1
ATOM 7790 O O . LEU B 1 283 ? -1.801 6.715 -18.156 1 95.44 283 LEU B O 1
ATOM 7794 N N . MET B 1 284 ? -3.006 8.07 -16.875 1 95.81 284 MET B N 1
ATOM 7795 C CA . MET B 1 284 ? -2.434 7.504 -15.664 1 95.81 284 MET B CA 1
ATOM 7796 C C . MET B 1 284 ? -2.889 6.062 -15.461 1 95.81 284 MET B C 1
ATOM 7798 O O . MET B 1 284 ? -2.1 5.207 -15.055 1 95.81 284 MET B O 1
ATOM 7802 N N . TYR B 1 285 ? -4.176 5.824 -15.742 1 95.19 285 TYR B N 1
ATOM 7803 C CA . TYR B 1 285 ? -4.672 4.453 -15.688 1 95.19 285 TYR B CA 1
ATOM 7804 C C . TYR B 1 285 ? -3.857 3.543 -16.609 1 95.19 285 TYR B C 1
ATOM 7806 O O . TYR B 1 285 ? -3.447 2.453 -16.203 1 95.19 285 TYR B O 1
ATOM 7814 N N . ASP B 1 286 ? -3.584 4.016 -17.781 1 94.75 286 ASP B N 1
ATOM 7815 C CA . ASP B 1 286 ? -2.838 3.219 -18.75 1 94.75 286 ASP B CA 1
ATOM 7816 C C . ASP B 1 286 ? -1.415 2.953 -18.266 1 94.75 286 ASP B C 1
ATOM 7818 O O . ASP B 1 286 ? -0.865 1.874 -18.484 1 94.75 286 ASP B O 1
ATOM 7822 N N . THR B 1 287 ? -0.898 3.863 -17.625 1 95.38 287 THR B N 1
ATOM 7823 C CA . THR B 1 287 ? 0.466 3.721 -17.125 1 95.38 287 THR B CA 1
ATOM 7824 C C . THR B 1 287 ? 0.523 2.705 -15.992 1 95.38 287 THR B C 1
ATOM 7826 O O . THR B 1 287 ? 1.475 1.927 -15.891 1 95.38 287 THR B O 1
ATOM 7829 N N . LEU B 1 288 ? -0.508 2.646 -15.203 1 95.69 288 LEU B N 1
ATOM 7830 C CA . LEU B 1 288 ? -0.479 1.822 -14 1 95.69 288 LEU B CA 1
ATOM 7831 C C . LEU B 1 288 ? -1.002 0.42 -14.289 1 95.69 288 LEU B C 1
ATOM 7833 O O . LEU B 1 288 ? -0.576 -0.549 -13.656 1 95.69 288 LEU B O 1
ATOM 7837 N N . HIS B 1 289 ? -1.949 0.284 -15.258 1 95.12 289 HIS B N 1
ATOM 7838 C CA . HIS B 1 289 ? -2.674 -0.98 -15.328 1 95.12 289 HIS B CA 1
ATOM 7839 C C . HIS B 1 289 ? -2.566 -1.598 -16.719 1 95.12 289 HIS B C 1
ATOM 7841 O O . HIS B 1 289 ? -3.133 -2.662 -16.969 1 95.12 289 HIS B O 1
ATOM 7847 N N . SER B 1 290 ? -1.889 -0.931 -17.594 1 94.69 290 SER B N 1
ATOM 7848 C CA . SER B 1 290 ? -1.692 -1.475 -18.922 1 94.69 290 SER B CA 1
ATOM 7849 C C . SER B 1 290 ? -0.229 -1.395 -19.344 1 94.69 290 SER B C 1
ATOM 7851 O O . SER B 1 290 ? 0.626 -0.98 -18.562 1 94.69 290 SER B O 1
ATOM 7853 N N . LYS B 1 291 ? 0.063 -1.868 -20.578 1 94.38 291 LYS B N 1
ATOM 7854 C CA . LYS B 1 291 ? 1.424 -1.861 -21.109 1 94.38 291 LYS B CA 1
ATOM 7855 C C . LYS B 1 291 ? 1.718 -0.562 -21.859 1 94.38 291 LYS B C 1
ATOM 7857 O O . LYS B 1 291 ? 2.762 -0.431 -22.5 1 94.38 291 LYS B O 1
ATOM 7862 N N . ALA B 1 292 ? 0.938 0.368 -21.781 1 90.19 292 ALA B N 1
ATOM 7863 C CA . ALA B 1 292 ? 0.994 1.556 -22.625 1 90.19 292 ALA B CA 1
ATOM 7864 C C . ALA B 1 292 ? 2.312 2.299 -22.453 1 90.19 292 ALA B C 1
ATOM 7866 O O . ALA B 1 292 ? 2.908 2.77 -23.422 1 90.19 292 ALA B O 1
ATOM 7867 N N . ALA B 1 293 ? 2.797 2.334 -21.266 1 87.94 293 ALA B N 1
ATOM 7868 C CA . ALA B 1 293 ? 4.02 3.084 -20.984 1 87.94 293 ALA B CA 1
ATOM 7869 C C . ALA B 1 293 ? 5.219 2.453 -21.688 1 87.94 293 ALA B C 1
ATOM 7871 O O . ALA B 1 293 ? 6.184 3.143 -22.031 1 87.94 293 ALA B O 1
ATOM 7872 N N . VAL B 1 294 ? 5.109 1.207 -21.938 1 91.19 294 VAL B N 1
ATOM 7873 C CA . VAL B 1 294 ? 6.227 0.488 -22.531 1 91.19 294 VAL B CA 1
ATOM 7874 C C . VAL B 1 294 ? 6.043 0.421 -24.047 1 91.19 294 VAL B C 1
ATOM 7876 O O . VAL B 1 294 ? 6.984 0.666 -24.812 1 91.19 294 VAL B O 1
ATOM 7879 N N . ILE B 1 295 ? 4.875 0.23 -24.516 1 93.5 295 ILE B N 1
ATOM 7880 C CA . ILE B 1 295 ? 4.602 -0.015 -25.922 1 93.5 295 ILE B CA 1
ATOM 7881 C C . ILE B 1 295 ? 4.809 1.271 -26.719 1 93.5 295 ILE B C 1
ATOM 7883 O O . ILE B 1 295 ? 5.168 1.226 -27.906 1 93.5 295 ILE B O 1
ATOM 7887 N N . HIS B 1 296 ? 4.664 2.389 -26.109 1 92.81 296 HIS B N 1
ATOM 7888 C CA . HIS B 1 296 ? 4.766 3.648 -26.828 1 92.81 296 HIS B CA 1
ATOM 7889 C C . HIS B 1 296 ? 6.188 4.195 -26.797 1 92.81 296 HIS B C 1
ATOM 7891 O O . HIS B 1 296 ? 6.434 5.316 -27.25 1 92.81 296 HIS B O 1
ATOM 7897 N N . THR B 1 297 ? 7.086 3.453 -26.344 1 91.5 297 THR B N 1
ATOM 7898 C CA . THR B 1 297 ? 8.508 3.768 -26.484 1 91.5 297 THR B CA 1
ATOM 7899 C C . THR B 1 297 ? 9.047 3.227 -27.812 1 91.5 297 THR B C 1
ATOM 7901 O O . THR B 1 297 ? 8.359 2.486 -28.516 1 91.5 297 THR B O 1
ATOM 7904 N N . TRP B 1 298 ? 10.227 3.625 -28.172 1 90 298 TRP B N 1
ATOM 7905 C CA . TRP B 1 298 ? 10.789 3.18 -29.438 1 90 298 TRP B CA 1
ATOM 7906 C C . TRP B 1 298 ? 11.062 1.678 -29.422 1 90 298 TRP B C 1
ATOM 7908 O O . TRP B 1 298 ? 10.844 0.987 -30.422 1 90 298 TRP B O 1
ATOM 7918 N N . TYR B 1 299 ? 11.508 1.192 -28.266 1 90.94 299 TYR B N 1
ATOM 7919 C CA . TYR B 1 299 ? 11.773 -0.24 -28.188 1 90.94 299 TYR B CA 1
ATOM 7920 C C . TYR B 1 299 ? 10.477 -1.032 -28.109 1 90.94 299 TYR B C 1
ATOM 7922 O O . TYR B 1 299 ? 10.406 -2.166 -28.578 1 90.94 299 TYR B O 1
ATOM 7930 N N . GLY B 1 300 ? 9.469 -0.422 -27.531 1 91.75 300 GLY B N 1
ATOM 7931 C CA . GLY B 1 300 ? 8.172 -1.087 -27.516 1 91.75 300 GLY B CA 1
ATOM 7932 C C . GLY B 1 300 ? 7.594 -1.306 -28.891 1 91.75 300 GLY B C 1
ATOM 7933 O O . GLY B 1 300 ? 7.047 -2.371 -29.188 1 91.75 300 GLY B O 1
ATOM 7934 N N . ARG B 1 301 ? 7.832 -0.376 -29.75 1 92.06 301 ARG B N 1
ATOM 7935 C CA . ARG B 1 301 ? 7.359 -0.493 -31.125 1 92.06 301 ARG B CA 1
ATOM 7936 C C . ARG B 1 301 ? 8.18 -1.523 -31.906 1 92.06 301 ARG B C 1
ATOM 7938 O O . ARG B 1 301 ? 7.629 -2.275 -32.719 1 92.06 301 ARG B O 1
ATOM 7945 N N . LEU B 1 302 ? 9.414 -1.572 -31.609 1 94.12 302 LEU B N 1
ATOM 7946 C CA . LEU B 1 302 ? 10.273 -2.574 -32.219 1 94.12 302 LEU B CA 1
ATOM 7947 C C . LEU B 1 302 ? 9.867 -3.98 -31.812 1 94.12 302 LEU B C 1
ATOM 7949 O O . LEU B 1 302 ? 9.828 -4.898 -32.625 1 94.12 302 LEU B O 1
ATOM 7953 N N . PHE B 1 303 ? 9.547 -4.137 -30.562 1 94.5 303 PHE B N 1
ATOM 7954 C CA . PHE B 1 303 ? 9.148 -5.441 -30.062 1 94.5 303 PHE B CA 1
ATOM 7955 C C . PHE B 1 303 ? 7.848 -5.902 -30.703 1 94.5 303 PHE B C 1
ATOM 7957 O O . PHE B 1 303 ? 7.664 -7.094 -30.969 1 94.5 303 PHE B O 1
ATOM 7964 N N . ARG B 1 304 ? 7.008 -4.941 -31 1 94.06 304 ARG B N 1
ATOM 7965 C CA . ARG B 1 304 ? 5.75 -5.297 -31.641 1 94.06 304 ARG B CA 1
ATOM 7966 C C . ARG B 1 304 ? 5.988 -5.801 -33.062 1 94.06 304 ARG B C 1
ATOM 7968 O O . ARG B 1 304 ? 5.332 -6.742 -33.5 1 94.06 304 ARG B O 1
ATOM 7975 N N . CYS B 1 305 ? 6.93 -5.242 -33.688 1 94.94 305 CYS B N 1
ATOM 7976 C CA . CYS B 1 305 ? 7.285 -5.711 -35.031 1 94.94 305 CYS B CA 1
ATOM 7977 C C . CYS B 1 305 ? 7.922 -7.094 -34.969 1 94.94 305 CYS B C 1
ATOM 7979 O O . CYS B 1 305 ? 7.59 -7.965 -35.75 1 94.94 305 CYS B O 1
ATOM 7981 N N . VAL B 1 306 ? 8.695 -7.27 -33.969 1 96.38 306 VAL B N 1
ATOM 7982 C CA . VAL B 1 306 ? 9.398 -8.539 -33.844 1 96.38 306 VAL B CA 1
ATOM 7983 C C . VAL B 1 306 ? 8.398 -9.641 -33.5 1 96.38 306 VAL B C 1
ATOM 7985 O O . VAL B 1 306 ? 8.477 -10.75 -34.031 1 96.38 306 VAL B O 1
ATOM 7988 N N . THR B 1 307 ? 7.461 -9.367 -32.594 1 96.12 307 THR B N 1
ATOM 7989 C CA . THR B 1 307 ? 6.496 -10.383 -32.219 1 96.12 307 THR B CA 1
ATOM 7990 C C . THR B 1 307 ? 5.566 -10.727 -33.375 1 96.12 307 THR B C 1
ATOM 7992 O O . THR B 1 307 ? 5.223 -11.898 -33.562 1 96.12 307 THR B O 1
ATOM 7995 N N . LEU B 1 308 ? 5.191 -9.727 -34.188 1 96.62 308 LEU B N 1
ATOM 7996 C CA . LEU B 1 308 ? 4.34 -9.984 -35.344 1 96.62 308 LEU B CA 1
ATOM 7997 C C . LEU B 1 308 ? 5.082 -10.812 -36.375 1 96.62 308 LEU B C 1
ATOM 7999 O O . LEU B 1 308 ? 4.543 -11.805 -36.906 1 96.62 308 LEU B O 1
ATOM 8003 N N . LEU B 1 309 ? 6.301 -10.5 -36.625 1 97.56 309 LEU B N 1
ATOM 8004 C CA . LEU B 1 309 ? 7.094 -11.203 -37.656 1 97.56 309 LEU B CA 1
ATOM 8005 C C . LEU B 1 309 ? 7.441 -12.609 -37.188 1 97.56 309 LEU B C 1
ATOM 8007 O O . LEU B 1 309 ? 7.418 -13.555 -37.969 1 97.56 309 LEU B O 1
ATOM 8011 N N . SER B 1 310 ? 7.75 -12.703 -35.906 1 97.75 310 SER B N 1
ATOM 8012 C CA . SER B 1 310 ? 8.109 -14.008 -35.375 1 97.75 310 SER B CA 1
ATOM 8013 C C . SER B 1 310 ? 6.914 -14.961 -35.375 1 97.75 310 SER B C 1
ATOM 8015 O O . SER B 1 310 ? 7.051 -16.141 -35.719 1 97.75 310 SER B O 1
ATOM 8017 N N . THR B 1 311 ? 5.773 -14.484 -35 1 97.38 311 THR B N 1
ATOM 8018 C CA . THR B 1 311 ? 4.574 -15.32 -35 1 97.38 311 THR B CA 1
ATOM 8019 C C . THR B 1 311 ? 4.18 -15.695 -36.438 1 97.38 311 THR B C 1
ATOM 8021 O O . THR B 1 311 ? 3.768 -16.828 -36.688 1 97.38 311 THR B O 1
ATOM 8024 N N . SER B 1 312 ? 4.375 -14.773 -37.375 1 97.69 312 SER B N 1
ATOM 8025 C CA . SER B 1 312 ? 4.074 -15.062 -38.781 1 97.69 312 SER B CA 1
ATOM 8026 C C . SER B 1 312 ? 5.047 -16.094 -39.375 1 97.69 312 SER B C 1
ATOM 8028 O O . SER B 1 312 ? 4.637 -17 -40.062 1 97.69 312 SER B O 1
ATOM 8030 N N . ALA B 1 313 ? 6.273 -15.898 -38.969 1 97.38 313 ALA B N 1
ATOM 8031 C CA . ALA B 1 313 ? 7.281 -16.859 -39.438 1 97.38 313 ALA B CA 1
ATOM 8032 C C . ALA B 1 313 ? 7.023 -18.25 -38.875 1 97.38 313 ALA B C 1
ATOM 8034 O O . ALA B 1 313 ? 7.16 -19.25 -39.562 1 97.38 313 ALA B O 1
ATOM 8035 N N . ALA B 1 314 ? 6.648 -18.281 -37.594 1 97.12 314 ALA B N 1
ATOM 8036 C CA . ALA B 1 314 ? 6.336 -19.547 -36.969 1 97.12 314 ALA B CA 1
ATOM 8037 C C . ALA B 1 314 ? 5.145 -20.219 -37.656 1 97.12 314 ALA B C 1
ATOM 8039 O O . ALA B 1 314 ? 5.156 -21.438 -37.875 1 97.12 314 ALA B O 1
ATOM 8040 N N . CYS B 1 315 ? 4.145 -19.438 -38 1 96.5 315 CYS B N 1
ATOM 8041 C CA . CYS B 1 315 ? 2.957 -19.969 -38.656 1 96.5 315 CYS B CA 1
ATOM 8042 C C . CYS B 1 315 ? 3.303 -20.516 -40.062 1 96.5 315 CYS B C 1
ATOM 8044 O O . CYS B 1 315 ? 2.895 -21.625 -40.406 1 96.5 315 CYS B O 1
ATOM 8046 N N . LEU B 1 316 ? 4.117 -19.828 -40.781 1 95.62 316 LEU B N 1
ATOM 8047 C CA . LEU B 1 316 ? 4.504 -20.234 -42.125 1 95.62 316 LEU B CA 1
ATOM 8048 C C . LEU B 1 316 ? 5.371 -21.484 -42.094 1 95.62 316 LEU B C 1
ATOM 8050 O O . LEU B 1 316 ? 5.141 -22.438 -42.844 1 95.62 316 LEU B O 1
ATOM 8054 N N . LEU B 1 317 ? 6.312 -21.531 -41.156 1 94.81 317 LEU B N 1
ATOM 8055 C CA . LEU B 1 317 ? 7.219 -22.672 -41.062 1 94.81 317 LEU B CA 1
ATOM 8056 C C . LEU B 1 317 ? 6.473 -23.922 -40.625 1 94.81 317 LEU B C 1
ATOM 8058 O O . LEU B 1 317 ? 6.75 -25.016 -41.094 1 94.81 317 LEU B O 1
ATOM 8062 N N . PHE B 1 318 ? 5.516 -23.781 -39.719 1 93.81 318 PHE B N 1
ATOM 8063 C CA . PHE B 1 318 ? 4.75 -24.922 -39.219 1 93.81 318 PHE B CA 1
ATOM 8064 C C . PHE B 1 318 ? 3.893 -25.531 -40.344 1 93.81 318 PHE B C 1
ATOM 8066 O O . PHE B 1 318 ? 3.771 -26.75 -40.438 1 93.81 318 PHE B O 1
ATOM 8073 N N . ASN B 1 319 ? 3.352 -24.672 -41.219 1 91.69 319 ASN B N 1
ATOM 8074 C CA . ASN B 1 319 ? 2.428 -25.156 -42.25 1 91.69 319 ASN B CA 1
ATOM 8075 C C . ASN B 1 319 ? 3.162 -25.562 -43.5 1 91.69 319 ASN B C 1
ATOM 8077 O O . ASN B 1 319 ? 2.645 -26.359 -44.312 1 91.69 319 ASN B O 1
ATOM 8081 N N . LEU B 1 320 ? 4.312 -25.109 -43.719 1 89.25 320 LEU B N 1
ATOM 8082 C CA . LEU B 1 320 ? 5.07 -25.469 -44.906 1 89.25 320 LEU B CA 1
ATOM 8083 C C . LEU B 1 320 ? 5.832 -26.766 -44.719 1 89.25 320 LEU B C 1
ATOM 8085 O O . LEU B 1 320 ? 6.031 -27.531 -45.656 1 89.25 320 LEU B O 1
ATOM 8089 N N . LEU B 1 321 ? 6.277 -26.953 -43.562 1 74.31 321 LEU B N 1
ATOM 8090 C CA . LEU B 1 321 ? 7.07 -28.141 -43.281 1 74.31 321 LEU B CA 1
ATOM 8091 C C . LEU B 1 321 ? 6.188 -29.391 -43.25 1 74.31 321 LEU B C 1
ATOM 8093 O O . LEU B 1 321 ? 5.039 -29.328 -42.812 1 74.31 321 LEU B O 1
ATOM 8097 N N . ASP B 1 322 ? 6.527 -30.391 -44.188 1 62.03 322 ASP B N 1
ATOM 8098 C CA . ASP B 1 322 ? 5.852 -31.609 -44.594 1 62.03 322 ASP B CA 1
ATOM 8099 C C . ASP B 1 322 ? 5.266 -32.344 -43.406 1 62.03 322 ASP B C 1
ATOM 8101 O O . ASP B 1 322 ? 6.004 -32.875 -42.562 1 62.03 322 ASP B O 1
ATOM 8105 N N . LYS B 1 323 ? 3.902 -32.188 -43.219 1 61.47 323 LYS B N 1
ATOM 8106 C CA . LYS B 1 323 ? 3.121 -32.844 -42.156 1 61.47 323 LYS B CA 1
ATOM 8107 C C . LYS B 1 323 ? 2.545 -34.156 -42.625 1 61.47 323 LYS B C 1
ATOM 8109 O O . LYS B 1 323 ? 1.792 -34.812 -41.906 1 61.47 323 LYS B O 1
ATOM 8114 N N . ASP B 1 324 ? 2.73 -34.531 -43.938 1 56.72 324 ASP B N 1
ATOM 8115 C CA . ASP B 1 324 ? 2.236 -35.781 -44.5 1 56.72 324 ASP B CA 1
ATOM 8116 C C . ASP B 1 324 ? 2.506 -36.938 -43.594 1 56.72 324 ASP B C 1
ATOM 8118 O O . ASP B 1 324 ? 1.87 -38 -43.688 1 56.72 324 ASP B O 1
ATOM 8122 N N . ARG B 1 325 ? 3.334 -36.719 -42.594 1 58.5 325 ARG B N 1
ATOM 8123 C CA . ARG B 1 325 ? 3.723 -37.812 -41.688 1 58.5 325 ARG B CA 1
ATOM 8124 C C . ARG B 1 325 ? 2.686 -38 -40.562 1 58.5 325 ARG B C 1
ATOM 8126 O O . ARG B 1 325 ? 2.732 -38.969 -39.844 1 58.5 325 ARG B O 1
ATOM 8133 N N . TYR B 1 326 ? 1.646 -37.031 -40.688 1 62.91 326 TYR B N 1
ATOM 8134 C CA . TYR B 1 326 ? 0.761 -37.062 -39.531 1 62.91 326 TYR B CA 1
ATOM 8135 C C . TYR B 1 326 ? -0.608 -37.625 -39.906 1 62.91 326 TYR B C 1
ATOM 8137 O O . TYR B 1 326 ? -1.507 -36.844 -40.281 1 62.91 326 TYR B O 1
ATOM 8145 N N . GLU B 1 327 ? -0.709 -38.844 -40.062 1 67.44 327 GLU B N 1
ATOM 8146 C CA . GLU B 1 327 ? -1.836 -39.562 -40.656 1 67.44 327 GLU B CA 1
ATOM 8147 C C . GLU B 1 327 ? -2.926 -39.844 -39.625 1 67.44 327 GLU B C 1
ATOM 8149 O O . GLU B 1 327 ? -4.094 -40 -39.969 1 67.44 327 GLU B O 1
ATOM 8154 N N . SER B 1 328 ? -2.699 -39.719 -38.344 1 78.94 328 SER B N 1
ATOM 8155 C CA . SER B 1 328 ? -3.713 -40.125 -37.375 1 78.94 328 SER B CA 1
ATOM 8156 C C . SER B 1 328 ? -4.754 -39.031 -37.188 1 78.94 328 SER B C 1
ATOM 8158 O O . SER B 1 328 ? -4.465 -37.844 -37.375 1 78.94 328 SER B O 1
ATOM 8160 N N . HIS B 1 329 ? -6.059 -39.344 -37.031 1 81 329 HIS B N 1
ATOM 8161 C CA . HIS B 1 329 ? -7.16 -38.438 -36.75 1 81 329 HIS B CA 1
ATOM 8162 C C . HIS B 1 329 ? -6.824 -37.469 -35.625 1 81 329 HIS B C 1
ATOM 8164 O O . HIS B 1 329 ? -7.09 -36.281 -35.719 1 81 329 HIS B O 1
ATOM 8170 N N . ASP B 1 330 ? -6.273 -37.969 -34.594 1 83.38 330 ASP B N 1
ATOM 8171 C CA . ASP B 1 330 ? -5.902 -37.156 -33.438 1 83.38 330 ASP B CA 1
ATOM 8172 C C . ASP B 1 330 ? -4.871 -36.094 -33.812 1 83.38 330 ASP B C 1
ATOM 8174 O O . ASP B 1 330 ? -4.926 -34.969 -33.344 1 83.38 330 ASP B O 1
ATOM 8178 N N . THR B 1 331 ? -4.074 -36.438 -34.688 1 87.31 331 THR B N 1
ATOM 8179 C CA . THR B 1 331 ? -3.045 -35.5 -35.125 1 87.31 331 THR B CA 1
ATOM 8180 C C . THR B 1 331 ? -3.65 -34.406 -35.969 1 87.31 331 THR B C 1
ATOM 8182 O O . THR B 1 331 ? -3.221 -33.25 -35.906 1 87.31 331 THR B O 1
ATOM 8185 N N . ARG B 1 332 ? -4.668 -34.75 -36.75 1 88.56 332 ARG B N 1
ATOM 8186 C CA . ARG B 1 332 ? -5.332 -33.75 -37.594 1 88.56 332 ARG B CA 1
ATOM 8187 C C . ARG B 1 332 ? -6.066 -32.719 -36.719 1 88.56 332 ARG B C 1
ATOM 8189 O O . ARG B 1 332 ? -6.059 -31.516 -37.031 1 88.56 332 ARG B O 1
ATOM 8196 N N . VAL B 1 333 ? -6.691 -33.156 -35.656 1 91.31 333 VAL B N 1
ATOM 8197 C CA . VAL B 1 333 ? -7.379 -32.25 -34.75 1 91.31 333 VAL B CA 1
ATOM 8198 C C . VAL B 1 333 ? -6.367 -31.328 -34.062 1 91.31 333 VAL B C 1
ATOM 8200 O O . VAL B 1 333 ? -6.609 -30.125 -33.938 1 91.31 333 VAL B O 1
ATOM 8203 N N . ASP B 1 334 ? -5.219 -31.859 -33.688 1 92.56 334 ASP B N 1
ATOM 8204 C CA . ASP B 1 334 ? -4.195 -31.062 -33 1 92.56 334 ASP B CA 1
ATOM 8205 C C . ASP B 1 334 ? -3.576 -30.047 -33.969 1 92.56 334 ASP B C 1
ATOM 8207 O O . ASP B 1 334 ? -3.205 -28.938 -33.562 1 92.56 334 ASP B O 1
ATOM 8211 N N . ILE B 1 335 ? -3.504 -30.422 -35.25 1 92.62 335 ILE B N 1
ATOM 8212 C CA . ILE B 1 335 ? -3.014 -29.469 -36.25 1 92.62 335 ILE B CA 1
ATOM 8213 C C . ILE B 1 335 ? -4.031 -28.344 -36.438 1 92.62 335 ILE B C 1
ATOM 8215 O O . ILE B 1 335 ? -3.656 -27.188 -36.562 1 92.62 335 ILE B O 1
ATOM 8219 N N . PHE B 1 336 ? -5.293 -28.672 -36.406 1 93.5 336 PHE B N 1
ATOM 8220 C CA . PHE B 1 336 ? -6.344 -27.672 -36.5 1 93.5 336 PHE B CA 1
ATOM 8221 C C . PHE B 1 336 ? -6.297 -26.719 -35.312 1 93.5 336 PHE B C 1
ATOM 8223 O O . PHE B 1 336 ? -6.398 -25.5 -35.5 1 93.5 336 PHE B O 1
ATOM 8230 N N . ILE B 1 337 ? -6.156 -27.266 -34.125 1 95.38 337 ILE B N 1
ATOM 8231 C CA . ILE B 1 337 ? -6.09 -26.453 -32.906 1 95.38 337 ILE B CA 1
ATOM 8232 C C . ILE B 1 337 ? -4.855 -25.547 -32.969 1 95.38 337 ILE B C 1
ATOM 8234 O O . ILE B 1 337 ? -4.914 -24.391 -32.562 1 95.38 337 ILE B O 1
ATOM 8238 N N . THR B 1 338 ? -3.762 -26.062 -33.406 1 95.38 338 THR B N 1
ATOM 8239 C CA . THR B 1 338 ? -2.541 -25.266 -33.5 1 95.38 338 THR B CA 1
ATOM 8240 C C . THR B 1 338 ? -2.74 -24.094 -34.469 1 95.38 338 THR B C 1
ATOM 8242 O O . THR B 1 338 ? -2.305 -22.969 -34.188 1 95.38 338 THR B O 1
ATOM 8245 N N . ASN B 1 339 ? -3.418 -24.328 -35.562 1 95.44 339 ASN B N 1
ATOM 8246 C CA . ASN B 1 339 ? -3.682 -23.25 -36.5 1 95.44 339 ASN B CA 1
ATOM 8247 C C . ASN B 1 339 ? -4.672 -22.234 -35.938 1 95.44 339 ASN B C 1
ATOM 8249 O O . ASN B 1 339 ? -4.586 -21.047 -36.219 1 95.44 339 ASN B O 1
ATOM 8253 N N . LEU B 1 340 ? -5.578 -22.703 -35.125 1 96.56 340 LEU B N 1
ATOM 8254 C CA . LEU B 1 340 ? -6.473 -21.797 -34.406 1 96.56 340 LEU B CA 1
ATOM 8255 C C . LEU B 1 340 ? -5.691 -20.922 -33.438 1 96.56 340 LEU B C 1
ATOM 8257 O O . LEU B 1 340 ? -5.98 -19.719 -33.312 1 96.56 340 LEU B O 1
ATOM 8261 N N . LEU B 1 341 ? -4.746 -21.516 -32.781 1 97.31 341 LEU B N 1
ATOM 8262 C CA . LEU B 1 341 ? -3.902 -20.766 -31.875 1 97.31 341 LEU B CA 1
ATOM 8263 C C . LEU B 1 341 ? -3.074 -19.734 -32.625 1 97.31 341 LEU B C 1
ATOM 8265 O O . LEU B 1 341 ? -2.936 -18.594 -32.156 1 97.31 341 LEU B O 1
ATOM 8269 N N . PHE B 1 342 ? -2.59 -20.125 -33.781 1 97.19 342 PHE B N 1
ATOM 8270 C CA . PHE B 1 342 ? -1.854 -19.188 -34.625 1 97.19 342 PHE B CA 1
ATOM 8271 C C . PHE B 1 342 ? -2.762 -18.047 -35.094 1 97.19 342 PHE B C 1
ATOM 8273 O O . PHE B 1 342 ? -2.387 -16.875 -35 1 97.19 342 PHE B O 1
ATOM 8280 N N . GLY B 1 343 ? -3.92 -18.406 -35.562 1 96.12 343 GLY B N 1
ATOM 8281 C CA . GLY B 1 343 ? -4.879 -17.391 -35.969 1 96.12 343 GLY B CA 1
ATOM 8282 C C . GLY B 1 343 ? -5.254 -16.438 -34.844 1 96.12 343 GLY B C 1
ATOM 8283 O O . GLY B 1 343 ? -5.324 -15.227 -35.062 1 96.12 343 GLY B O 1
ATOM 8284 N N . GLY B 1 344 ? -5.535 -17.016 -33.688 1 95.19 344 GLY B N 1
ATOM 8285 C CA . GLY B 1 344 ? -5.82 -16.172 -32.531 1 95.19 344 GLY B CA 1
ATOM 8286 C C . GLY B 1 344 ? -4.672 -15.258 -32.156 1 95.19 344 GLY B C 1
ATOM 8287 O O . GLY B 1 344 ? -4.883 -14.078 -31.859 1 95.19 344 GLY B O 1
ATOM 8288 N N . ALA B 1 345 ? -3.461 -15.75 -32.156 1 95.94 345 ALA B N 1
ATOM 8289 C CA . ALA B 1 345 ? -2.283 -14.961 -31.797 1 95.94 345 ALA B CA 1
ATOM 8290 C C . ALA B 1 345 ? -2.082 -13.805 -32.781 1 95.94 345 ALA B C 1
ATOM 8292 O O . ALA B 1 345 ? -1.82 -12.672 -32.344 1 95.94 345 ALA B O 1
ATOM 8293 N N . LEU B 1 346 ? -2.24 -14.039 -34.031 1 96.5 346 LEU B N 1
ATOM 8294 C CA . LEU B 1 346 ? -2.043 -13.023 -35.062 1 96.5 346 LEU B CA 1
ATOM 8295 C C . LEU B 1 346 ? -3.148 -11.977 -35 1 96.5 346 LEU B C 1
ATOM 8297 O O . LEU B 1 346 ? -2.879 -10.773 -35.094 1 96.5 346 LEU B O 1
ATOM 8301 N N . CYS B 1 347 ? -4.34 -12.422 -34.781 1 95 347 CYS B N 1
ATOM 8302 C CA . CYS B 1 347 ? -5.457 -11.484 -34.688 1 95 347 CYS B CA 1
ATOM 8303 C C . CYS B 1 347 ? -5.305 -10.578 -33.5 1 95 347 CYS B C 1
ATOM 8305 O O . CYS B 1 347 ? -5.539 -9.367 -33.562 1 95 347 CYS B O 1
ATOM 8307 N N . LEU B 1 348 ? -4.898 -11.164 -32.438 1 93.19 348 LEU B N 1
ATOM 8308 C CA . LEU B 1 348 ? -4.723 -10.375 -31.219 1 93.19 348 LEU B CA 1
ATOM 8309 C C . LEU B 1 348 ? -3.574 -9.383 -31.375 1 93.19 348 LEU B C 1
ATOM 8311 O O . LEU B 1 348 ? -3.656 -8.25 -30.891 1 93.19 348 LEU B O 1
ATOM 8315 N N . GLU B 1 349 ? -2.588 -9.773 -32.062 1 93.62 349 GLU B N 1
ATOM 8316 C CA . GLU B 1 349 ? -1.447 -8.891 -32.281 1 93.62 349 GLU B CA 1
ATOM 8317 C C . GLU B 1 349 ? -1.822 -7.727 -33.188 1 93.62 349 GLU B C 1
ATOM 8319 O O . GLU B 1 349 ? -1.437 -6.582 -32.938 1 93.62 349 GLU B O 1
ATOM 8324 N N . VAL B 1 350 ? -2.564 -7.949 -34.156 1 93.94 350 VAL B N 1
ATOM 8325 C CA . VAL B 1 350 ? -2.996 -6.902 -35.062 1 93.94 350 VAL B CA 1
ATOM 8326 C C . VAL B 1 350 ? -3.938 -5.938 -34.344 1 93.94 350 VAL B C 1
ATOM 8328 O O . VAL B 1 350 ? -3.84 -4.723 -34.531 1 93.94 350 VAL B O 1
ATOM 8331 N N . TYR B 1 351 ? -4.699 -6.496 -33.562 1 91.5 351 TYR B N 1
ATOM 8332 C CA . TYR B 1 351 ? -5.605 -5.66 -32.781 1 91.5 351 TYR B CA 1
ATOM 8333 C C . TYR B 1 351 ? -4.828 -4.777 -31.797 1 91.5 351 TYR B C 1
ATOM 8335 O O . TYR B 1 351 ? -5.129 -3.588 -31.656 1 91.5 351 TYR B O 1
ATOM 8343 N N . ALA B 1 352 ? -3.918 -5.395 -31.188 1 90.56 352 ALA B N 1
ATOM 8344 C CA . ALA B 1 352 ? -3.098 -4.648 -30.234 1 90.56 352 ALA B CA 1
ATOM 8345 C C . ALA B 1 352 ? -2.336 -3.525 -30.922 1 90.56 352 ALA B C 1
ATOM 8347 O O . ALA B 1 352 ? -2.213 -2.424 -30.391 1 90.56 352 ALA B O 1
ATOM 8348 N N . ILE B 1 353 ? -1.912 -3.75 -32.094 1 92.38 353 ILE B N 1
ATOM 8349 C CA . ILE B 1 353 ? -1.204 -2.734 -32.875 1 92.38 353 ILE B CA 1
ATOM 8350 C C . ILE B 1 353 ? -2.168 -1.616 -33.25 1 92.38 353 ILE B C 1
ATOM 8352 O O . ILE B 1 353 ? -1.823 -0.435 -33.188 1 92.38 353 ILE B O 1
ATOM 8356 N N . GLY B 1 354 ? -3.322 -1.975 -33.594 1 90.94 354 GLY B N 1
ATOM 8357 C CA . GLY B 1 354 ? -4.332 -0.975 -33.875 1 90.94 354 GLY B CA 1
ATOM 8358 C C . GLY B 1 354 ? -4.664 -0.082 -32.719 1 90.94 354 GLY B C 1
ATOM 8359 O O . GLY B 1 354 ? -4.746 1.14 -32.844 1 90.94 354 GLY B O 1
ATOM 8360 N N . MET B 1 355 ? -4.738 -0.684 -31.562 1 89.31 355 MET B N 1
ATOM 8361 C CA . MET B 1 355 ? -5.035 0.072 -30.344 1 89.31 355 MET B CA 1
ATOM 8362 C C . MET B 1 355 ? -3.877 0.998 -29.984 1 89.31 355 MET B C 1
ATOM 8364 O O . MET B 1 355 ? -4.094 2.094 -29.469 1 89.31 355 MET B O 1
ATOM 8368 N N . MET B 1 356 ? -2.707 0.522 -30.219 1 91.31 356 MET B N 1
ATOM 8369 C CA . MET B 1 356 ? -1.519 1.329 -29.953 1 91.31 356 MET B CA 1
ATOM 8370 C C . MET B 1 356 ? -1.467 2.543 -30.875 1 91.31 356 MET B C 1
ATOM 8372 O O . MET B 1 356 ? -1.144 3.648 -30.438 1 91.31 356 MET B O 1
ATOM 8376 N N . LEU B 1 357 ? -1.922 2.334 -32.062 1 91.31 357 LEU B N 1
ATOM 8377 C CA . LEU B 1 357 ? -1.869 3.408 -33.062 1 91.31 357 LEU B CA 1
ATOM 8378 C C . LEU B 1 357 ? -2.979 4.426 -32.812 1 91.31 357 LEU B C 1
ATOM 8380 O O . LEU B 1 357 ? -2.742 5.633 -32.875 1 91.31 357 LEU B O 1
ATOM 8384 N N . ILE B 1 358 ? -4.113 3.924 -32.438 1 92.25 358 ILE B N 1
ATOM 8385 C CA . ILE B 1 358 ? -5.258 4.801 -32.188 1 92.25 358 ILE B CA 1
ATOM 8386 C C . ILE B 1 358 ? -5.332 5.148 -30.719 1 92.25 358 ILE B C 1
ATOM 8388 O O . ILE B 1 358 ? -6.152 4.598 -29.984 1 92.25 358 ILE B O 1
ATOM 8392 N N . SER B 1 359 ? -4.484 5.91 -30.266 1 91.62 359 SER B N 1
ATOM 8393 C CA . SER B 1 359 ? -4.434 6.277 -28.844 1 91.62 359 SER B CA 1
ATOM 8394 C C . SER B 1 359 ? -4.023 7.734 -28.672 1 91.62 359 SER B C 1
ATOM 8396 O O . SER B 1 359 ? -3.514 8.359 -29.609 1 91.62 359 SER B O 1
ATOM 8398 N N . TYR B 1 360 ? -4.305 8.242 -27.469 1 92 360 TYR B N 1
ATOM 8399 C CA . TYR B 1 360 ? -3.902 9.602 -27.141 1 92 360 TYR B CA 1
ATOM 8400 C C . TYR B 1 360 ? -2.385 9.734 -27.109 1 92 360 TYR B C 1
ATOM 8402 O O . TYR B 1 360 ? -1.843 10.789 -27.438 1 92 360 TYR B O 1
ATOM 8410 N N . TRP B 1 361 ? -1.708 8.617 -26.859 1 91.69 361 TRP B N 1
ATOM 8411 C CA . TRP B 1 361 ? -0.251 8.594 -26.781 1 91.69 361 TRP B CA 1
ATOM 8412 C C . TRP B 1 361 ? 0.368 8.852 -28.156 1 91.69 361 TRP B C 1
ATOM 8414 O O . TRP B 1 361 ? 1.247 9.711 -28.297 1 91.69 361 TRP B O 1
ATOM 8424 N N . THR B 1 362 ? -0.154 8.195 -29.062 1 92.19 362 THR B N 1
ATOM 8425 C CA . THR B 1 362 ? 0.39 8.297 -30.422 1 92.19 362 THR B CA 1
ATOM 8426 C C . THR B 1 362 ? 0.036 9.633 -31.047 1 92.19 362 THR B C 1
ATOM 8428 O O . THR B 1 362 ? 0.849 10.227 -31.766 1 92.19 362 THR B O 1
ATOM 8431 N N . TYR B 1 363 ? -1.143 10.109 -30.781 1 92.5 363 TYR B N 1
ATOM 8432 C CA . TYR B 1 363 ? -1.553 11.406 -31.312 1 92.5 363 TYR B CA 1
ATOM 8433 C C . TYR B 1 363 ? -0.645 12.516 -30.812 1 92.5 363 TYR B C 1
ATOM 8435 O O . TYR B 1 363 ? -0.187 13.359 -31.594 1 92.5 363 TYR B O 1
ATOM 8443 N N . ALA B 1 364 ? -0.405 12.516 -29.531 1 88.69 364 ALA B N 1
ATOM 8444 C CA . ALA B 1 364 ? 0.444 13.547 -28.938 1 88.69 364 ALA B CA 1
ATOM 8445 C C . ALA B 1 364 ? 1.871 13.453 -29.469 1 88.69 364 ALA B C 1
ATOM 8447 O O . ALA B 1 364 ? 2.529 14.477 -29.688 1 88.69 364 ALA B O 1
ATOM 8448 N N . ALA B 1 365 ? 2.375 12.273 -29.703 1 87.5 365 ALA B N 1
ATOM 8449 C CA . ALA B 1 365 ? 3.725 12.07 -30.219 1 87.5 365 ALA B CA 1
ATOM 8450 C C . ALA B 1 365 ? 3.84 12.586 -31.656 1 87.5 365 ALA B C 1
ATOM 8452 O O . ALA B 1 365 ? 4.855 13.172 -32.031 1 87.5 365 ALA B O 1
ATOM 8453 N N . LEU B 1 366 ? 2.785 12.406 -32.406 1 90.31 366 LEU B N 1
ATOM 8454 C CA . LEU B 1 366 ? 2.781 12.828 -33.812 1 90.31 366 LEU B CA 1
ATOM 8455 C C . LEU B 1 366 ? 2.678 14.352 -33.906 1 90.31 366 LEU B C 1
ATOM 8457 O O . LEU B 1 366 ? 3.252 14.953 -34.844 1 90.31 366 LEU B O 1
ATOM 8461 N N . GLN B 1 367 ? 1.967 14.891 -33 1 87.69 367 GLN B N 1
ATOM 8462 C CA . GLN B 1 367 ? 1.86 16.344 -32.969 1 87.69 367 GLN B CA 1
ATOM 8463 C C . GLN B 1 367 ? 3.207 17 -32.656 1 87.69 367 GLN B C 1
ATOM 8465 O O . GLN B 1 367 ? 3.529 18.062 -33.188 1 87.69 367 GLN B O 1
ATOM 8470 N N . GLY B 1 368 ? 3.936 16.359 -31.859 1 82.56 368 GLY B N 1
ATOM 8471 C CA . GLY B 1 368 ? 5.266 16.844 -31.531 1 82.56 368 GLY B CA 1
ATOM 8472 C C . GLY B 1 368 ? 6.223 16.781 -32.719 1 82.56 368 GLY B C 1
ATOM 8473 O O . GLY B 1 368 ? 7.102 17.625 -32.875 1 82.56 368 GLY B O 1
ATOM 8474 N N . CYS B 1 369 ? 6.016 15.797 -33.625 1 85.56 369 CYS B N 1
ATOM 8475 C CA . CYS B 1 369 ? 6.898 15.609 -34.781 1 85.56 369 CYS B CA 1
ATOM 8476 C C . CYS B 1 369 ? 6.402 16.406 -35.969 1 85.56 369 CYS B C 1
ATOM 8478 O O . CYS B 1 369 ? 6.988 16.328 -37.062 1 85.56 369 CYS B O 1
ATOM 8480 N N . ASN B 1 370 ? 5.395 17.141 -35.938 1 82.88 370 ASN B N 1
ATOM 8481 C CA . ASN B 1 370 ? 4.828 18.031 -36.969 1 82.88 370 ASN B CA 1
ATOM 8482 C C . ASN B 1 370 ? 4.352 17.25 -38.188 1 82.88 370 ASN B C 1
ATOM 8484 O O . ASN B 1 370 ? 4.543 17.703 -39.312 1 82.88 370 ASN B O 1
ATOM 8488 N N . CYS B 1 371 ? 3.977 16.062 -37.938 1 85.94 371 CYS B N 1
ATOM 8489 C CA . CYS B 1 371 ? 3.35 15.305 -39.031 1 85.94 371 CYS B CA 1
ATOM 8490 C C . CYS B 1 371 ? 1.859 15.609 -39.094 1 85.94 371 CYS B C 1
ATOM 8492 O O . CYS B 1 371 ? 1.038 14.867 -38.562 1 85.94 371 CYS B O 1
ATOM 8494 N N . ARG B 1 372 ? 1.44 16.469 -39.906 1 82.94 372 ARG B N 1
ATOM 8495 C CA . ARG B 1 372 ? 0.099 17.047 -39.906 1 82.94 372 ARG B CA 1
ATOM 8496 C C . ARG B 1 372 ? -0.911 16.094 -40.531 1 82.94 372 ARG B C 1
ATOM 8498 O O . ARG B 1 372 ? -2.014 15.914 -40.031 1 82.94 372 ARG B O 1
ATOM 8505 N N . THR B 1 373 ? -0.604 15.477 -41.531 1 89 373 THR B N 1
ATOM 8506 C CA . THR B 1 373 ? -1.547 14.625 -42.25 1 89 373 THR B CA 1
ATOM 8507 C C . THR B 1 373 ? -1.87 13.367 -41.438 1 89 373 THR B C 1
ATOM 8509 O O . THR B 1 373 ? -3.037 12.992 -41.312 1 89 373 THR B O 1
ATOM 8512 N N . LEU B 1 374 ? -0.845 12.742 -40.969 1 90.69 374 LEU B N 1
ATOM 8513 C CA . LEU B 1 374 ? -1.045 11.539 -40.156 1 90.69 374 LEU B CA 1
ATOM 8514 C C . LEU B 1 374 ? -1.781 11.867 -38.875 1 90.69 374 LEU B C 1
ATOM 8516 O O . LEU B 1 374 ? -2.598 11.07 -38.406 1 90.69 374 LEU B O 1
ATOM 8520 N N . SER B 1 375 ? -1.511 13.008 -38.375 1 90.81 375 SER B N 1
ATOM 8521 C CA . SER B 1 375 ? -2.172 13.438 -37.125 1 90.81 375 SER B CA 1
ATOM 8522 C C . SER B 1 375 ? -3.662 13.672 -37.375 1 90.81 375 SER B C 1
ATOM 8524 O O . SER B 1 375 ? -4.484 13.352 -36.5 1 90.81 375 SER B O 1
ATOM 8526 N N . HIS B 1 376 ? -3.977 14.164 -38.5 1 91.31 376 HIS B N 1
ATOM 8527 C CA . HIS B 1 376 ? -5.379 14.422 -38.781 1 91.31 376 HIS B CA 1
ATOM 8528 C C . HIS B 1 376 ? -6.148 13.117 -38.969 1 91.31 376 HIS B C 1
ATOM 8530 O O . HIS B 1 376 ? -7.289 12.992 -38.531 1 91.31 376 HIS B O 1
ATOM 8536 N N . LEU B 1 377 ? -5.5 12.25 -39.656 1 92 377 LEU B N 1
ATOM 8537 C CA . LEU B 1 377 ? -6.125 10.945 -39.844 1 92 377 LEU B CA 1
ATOM 8538 C C . LEU B 1 377 ? -6.328 10.234 -38.5 1 92 377 LEU B C 1
ATOM 8540 O O . LEU B 1 377 ? -7.367 9.609 -38.281 1 92 377 LEU B O 1
ATOM 8544 N N . LEU B 1 378 ? -5.383 10.297 -37.75 1 92.56 378 LEU B N 1
ATOM 8545 C CA . LEU B 1 378 ? -5.457 9.664 -36.438 1 92.56 378 LEU B CA 1
ATOM 8546 C C . LEU B 1 378 ? -6.527 10.32 -35.562 1 92.56 378 LEU B C 1
ATOM 8548 O O . LEU B 1 378 ? -7.23 9.641 -34.812 1 92.56 378 LEU B O 1
ATOM 8552 N N . PHE B 1 379 ? -6.598 11.602 -35.688 1 92.69 379 PHE B N 1
ATOM 8553 C CA . PHE B 1 379 ? -7.605 12.32 -34.906 1 92.69 379 PHE B CA 1
ATOM 8554 C C . PHE B 1 379 ? -9.008 11.898 -35.312 1 92.69 379 PHE B C 1
ATOM 8556 O O . PHE B 1 379 ? -9.891 11.742 -34.469 1 92.69 379 PHE B O 1
ATOM 8563 N N . LYS B 1 380 ? -9.18 11.688 -36.531 1 92.94 380 LYS B N 1
ATOM 8564 C CA . LYS B 1 380 ? -10.477 11.227 -37.031 1 92.94 380 LYS B CA 1
ATOM 8565 C C . LYS B 1 380 ? -10.805 9.836 -36.5 1 92.94 380 LYS B C 1
ATOM 8567 O O . LYS B 1 380 ? -11.953 9.555 -36.156 1 92.94 380 LYS B O 1
ATOM 8572 N N . SER B 1 381 ? -9.797 9.078 -36.469 1 93 381 SER B N 1
ATOM 8573 C CA . SER B 1 381 ? -9.984 7.734 -35.938 1 93 381 SER B CA 1
ATOM 8574 C C . SER B 1 381 ? -10.312 7.777 -34.438 1 93 381 SER B C 1
ATOM 8576 O O . SER B 1 381 ? -11.172 7.031 -33.969 1 93 381 SER B O 1
ATOM 8578 N N . ILE B 1 382 ? -9.68 8.594 -33.719 1 90.88 382 ILE B N 1
ATOM 8579 C CA . ILE B 1 382 ? -9.93 8.734 -32.281 1 90.88 382 ILE B CA 1
ATOM 8580 C C . ILE B 1 382 ? -11.344 9.258 -32.062 1 90.88 382 ILE B C 1
ATOM 8582 O O . ILE B 1 382 ? -12.055 8.781 -31.172 1 90.88 382 ILE B O 1
ATOM 8586 N N . LYS B 1 383 ? -11.719 10.188 -32.844 1 90.81 383 LYS B N 1
ATOM 8587 C CA . LYS B 1 383 ? -13.062 10.75 -32.75 1 90.81 383 LYS B CA 1
ATOM 8588 C C . LYS B 1 383 ? -14.133 9.695 -32.969 1 90.81 383 LYS B C 1
ATOM 8590 O O . LYS B 1 383 ? -15.195 9.727 -32.375 1 90.81 383 LYS B O 1
ATOM 8595 N N . TYR B 1 384 ? -13.805 8.82 -33.75 1 90.19 384 TYR B N 1
ATOM 8596 C CA . TYR B 1 384 ? -14.758 7.766 -34.094 1 90.19 384 TYR B CA 1
ATOM 8597 C C . TYR B 1 384 ? -14.805 6.707 -33 1 90.19 384 TYR B C 1
ATOM 8599 O O . TYR B 1 384 ? -15.883 6.328 -32.562 1 90.19 384 TYR B O 1
ATOM 8607 N N . PHE B 1 385 ? -13.688 6.211 -32.531 1 87.06 385 PHE B N 1
ATOM 8608 C CA . PHE B 1 385 ? -13.641 5.094 -31.594 1 87.06 385 PHE B CA 1
ATOM 8609 C C . PHE B 1 385 ? -13.773 5.582 -30.156 1 87.06 385 PHE B C 1
ATOM 8611 O O . PHE B 1 385 ? -14.219 4.84 -29.281 1 87.06 385 PHE B O 1
ATOM 8618 N N . ARG B 1 386 ? -13.359 6.785 -29.906 1 86.56 386 ARG B N 1
ATOM 8619 C CA . ARG B 1 386 ? -13.414 7.402 -28.578 1 86.56 386 ARG B CA 1
ATOM 8620 C C . ARG B 1 386 ? -13.977 8.82 -28.656 1 86.56 386 ARG B C 1
ATOM 8622 O O . ARG B 1 386 ? -13.25 9.789 -28.422 1 86.56 386 ARG B O 1
ATOM 8629 N N . PRO B 1 387 ? -15.219 8.805 -28.75 1 88.44 387 PRO B N 1
ATOM 8630 C CA . PRO B 1 387 ? -15.812 10.133 -28.906 1 88.44 387 PRO B CA 1
ATOM 8631 C C . PRO B 1 387 ? -15.602 11.008 -27.672 1 88.44 387 PRO B C 1
ATOM 8633 O O . PRO B 1 387 ? -15.445 10.492 -26.562 1 88.44 387 PRO B O 1
ATOM 8636 N N . GLU B 1 388 ? -15.648 12.25 -27.906 1 88.56 388 GLU B N 1
ATOM 8637 C CA . GLU B 1 388 ? -15.43 13.242 -26.859 1 88.56 388 GLU B CA 1
ATOM 8638 C C . GLU B 1 388 ? -16.5 13.148 -25.766 1 88.56 388 GLU B C 1
ATOM 8640 O O . GLU B 1 388 ? -16.219 13.406 -24.594 1 88.56 388 GLU B O 1
ATOM 8645 N N . SER B 1 389 ? -17.625 12.734 -26.125 1 86.81 389 SER B N 1
ATOM 8646 C CA . SER B 1 389 ? -18.75 12.703 -25.203 1 86.81 389 SER B CA 1
ATOM 8647 C C . SER B 1 389 ? -18.672 11.5 -24.266 1 86.81 389 SER B C 1
ATOM 8649 O O . SER B 1 389 ? -19.312 11.484 -23.219 1 86.81 389 SER B O 1
ATOM 8651 N N . ARG B 1 390 ? -17.906 10.594 -24.672 1 86.69 390 ARG B N 1
ATOM 8652 C CA . ARG B 1 390 ? -17.797 9.406 -23.828 1 86.69 390 ARG B CA 1
ATOM 8653 C C . ARG B 1 390 ? -16.938 9.68 -22.594 1 86.69 390 ARG B C 1
ATOM 8655 O O . ARG B 1 390 ? -15.805 10.164 -22.719 1 86.69 390 ARG B O 1
ATOM 8662 N N . PRO B 1 391 ? -17.547 9.344 -21.484 1 87.12 391 PRO B N 1
ATOM 8663 C CA . PRO B 1 391 ? -16.766 9.578 -20.266 1 87.12 391 PRO B CA 1
ATOM 8664 C C . PRO B 1 391 ? -15.508 8.711 -20.188 1 87.12 391 PRO B C 1
ATOM 8666 O O . PRO B 1 391 ? -15.523 7.562 -20.641 1 87.12 391 PRO B O 1
ATOM 8669 N N . LYS B 1 392 ? -14.469 9.227 -19.688 1 90.19 392 LYS B N 1
ATOM 8670 C CA . LYS B 1 392 ? -13.188 8.539 -19.578 1 90.19 392 LYS B CA 1
ATOM 8671 C C . LYS B 1 392 ? -13.008 7.898 -18.203 1 90.19 392 LYS B C 1
ATOM 8673 O O . LYS B 1 392 ? -12.016 7.211 -17.969 1 90.19 392 LYS B O 1
ATOM 8678 N N . TRP B 1 393 ? -13.875 8.148 -17.328 1 91.44 393 TRP B N 1
ATOM 8679 C CA . TRP B 1 393 ? -14.023 7.461 -16.047 1 91.44 393 TRP B CA 1
ATOM 8680 C C . TRP B 1 393 ? -15.492 7.16 -15.758 1 91.44 393 TRP B C 1
ATOM 8682 O O . TRP B 1 393 ? -16.359 7.473 -16.578 1 91.44 393 TRP B O 1
ATOM 8692 N N . SER B 1 394 ? -15.922 6.598 -14.805 1 92.19 394 SER B N 1
ATOM 8693 C CA . SER B 1 394 ? -17.297 6.152 -14.594 1 92.19 394 SER B CA 1
ATOM 8694 C C . SER B 1 394 ? -18.25 7.336 -14.523 1 92.19 394 SER B C 1
ATOM 8696 O O . SER B 1 394 ? -19.422 7.215 -14.891 1 92.19 394 SER B O 1
ATOM 8698 N N . ASN B 1 395 ? -17.797 8.477 -14.086 1 95 395 ASN B N 1
ATOM 8699 C CA . ASN B 1 395 ? -18.625 9.656 -13.867 1 95 395 ASN B CA 1
ATOM 8700 C C . ASN B 1 395 ? -19.781 9.367 -12.922 1 95 395 ASN B C 1
ATOM 8702 O O . ASN B 1 395 ? -20.906 9.844 -13.125 1 95 395 ASN B O 1
ATOM 8706 N N . LEU B 1 396 ? -19.5 8.461 -11.992 1 95.06 396 LEU B N 1
ATOM 8707 C CA . LEU B 1 396 ? -20.484 8.094 -10.977 1 95.06 396 LEU B CA 1
ATOM 8708 C C . LEU B 1 396 ? -19.969 8.391 -9.578 1 95.06 396 LEU B C 1
ATOM 8710 O O . LEU B 1 396 ? -18.75 8.398 -9.352 1 95.06 396 LEU B O 1
ATOM 8714 N N . MET B 1 397 ? -20.859 8.766 -8.719 1 95.69 397 MET B N 1
ATOM 8715 C CA . MET B 1 397 ? -20.516 8.922 -7.312 1 95.69 397 MET B CA 1
ATOM 8716 C C . MET B 1 397 ? -21.406 8.055 -6.426 1 95.69 397 MET B C 1
ATOM 8718 O O . MET B 1 397 ? -22.594 7.922 -6.684 1 95.69 397 MET B O 1
ATOM 8722 N N . ALA B 1 398 ? -20.828 7.363 -5.492 1 95.69 398 ALA B N 1
ATOM 8723 C CA . ALA B 1 398 ? -21.547 6.496 -4.574 1 95.69 398 ALA B CA 1
ATOM 8724 C C . ALA B 1 398 ? -22.312 7.312 -3.531 1 95.69 398 ALA B C 1
ATOM 8726 O O . ALA B 1 398 ? -21.844 8.375 -3.113 1 95.69 398 ALA B O 1
ATOM 8727 N N . GLN B 1 399 ? -23.516 6.824 -3.184 1 96.94 399 GLN B N 1
ATOM 8728 C CA . GLN B 1 399 ? -24.375 7.52 -2.236 1 96.94 399 GLN B CA 1
ATOM 8729 C C . GLN B 1 399 ? -24.656 6.652 -1.014 1 96.94 399 GLN B C 1
ATOM 8731 O O . GLN B 1 399 ? -24.875 5.445 -1.139 1 96.94 399 GLN B O 1
ATOM 8736 N N . HIS B 1 400 ? -24.5 7.238 0.139 1 96.56 400 HIS B N 1
ATOM 8737 C CA . HIS B 1 400 ? -24.891 6.621 1.403 1 96.56 400 HIS B CA 1
ATOM 8738 C C . HIS B 1 400 ? -25.594 7.625 2.309 1 96.56 400 HIS B C 1
ATOM 8740 O O . HIS B 1 400 ? -25.219 8.797 2.369 1 96.56 400 HIS B O 1
ATOM 8746 N N . ASN B 1 401 ? -26.688 7.207 2.889 1 97.25 401 ASN B N 1
ATOM 8747 C CA . ASN B 1 401 ? -27.469 8.078 3.764 1 97.25 401 ASN B CA 1
ATOM 8748 C C . ASN B 1 401 ? -27.672 7.445 5.141 1 97.25 401 ASN B C 1
ATOM 8750 O O . ASN B 1 401 ? -28.047 6.273 5.242 1 97.25 401 ASN B O 1
ATOM 8754 N N . LEU B 1 402 ? -27.469 8.227 6.176 1 97.06 402 LEU B N 1
ATOM 8755 C CA . LEU B 1 402 ? -27.469 7.703 7.539 1 97.06 402 LEU B CA 1
ATOM 8756 C C . LEU B 1 402 ? -28.891 7.359 7.98 1 97.06 402 LEU B C 1
ATOM 8758 O O . LEU B 1 402 ? -29.141 6.266 8.484 1 97.06 402 LEU B O 1
ATOM 8762 N N . ILE B 1 403 ? -29.828 8.281 7.777 1 95.81 403 ILE B N 1
ATOM 8763 C CA . ILE B 1 403 ? -31.203 8.086 8.234 1 95.81 403 ILE B CA 1
ATOM 8764 C C . ILE B 1 403 ? -31.828 6.902 7.496 1 95.81 403 ILE B C 1
ATOM 8766 O O . ILE B 1 403 ? -32.438 6.035 8.117 1 95.81 403 ILE B O 1
ATOM 8770 N N . SER B 1 404 ? -31.625 6.891 6.23 1 94.44 404 SER B N 1
ATOM 8771 C CA . SER B 1 404 ? -32.156 5.781 5.438 1 94.44 404 SER B CA 1
ATOM 8772 C C . SER B 1 404 ? -31.547 4.453 5.887 1 94.44 404 SER B C 1
ATOM 8774 O O . SER B 1 404 ? -32.25 3.443 5.977 1 94.44 404 SER B O 1
ATOM 8776 N N . TYR B 1 405 ? -30.281 4.438 6.129 1 94.62 405 TYR B N 1
ATOM 8777 C CA . TYR B 1 405 ? -29.594 3.238 6.582 1 94.62 405 TYR B CA 1
ATOM 8778 C C . TYR B 1 405 ? -30.156 2.762 7.922 1 94.62 405 TYR B C 1
ATOM 8780 O O . TYR B 1 405 ? -30.391 1.566 8.109 1 94.62 405 TYR B O 1
ATOM 8788 N N . CYS B 1 406 ? -30.344 3.699 8.859 1 94.31 406 CYS B N 1
ATOM 8789 C CA . CYS B 1 406 ? -30.797 3.354 10.195 1 94.31 406 CYS B CA 1
ATOM 8790 C C . CYS B 1 406 ? -32.219 2.803 10.156 1 94.31 406 CYS B C 1
ATOM 8792 O O . CYS B 1 406 ? -32.594 1.97 10.984 1 94.31 406 CYS B O 1
ATOM 8794 N N . LEU B 1 407 ? -33 3.242 9.242 1 93.31 407 LEU B N 1
ATOM 8795 C CA . LEU B 1 407 ? -34.375 2.809 9.141 1 93.31 407 LEU B CA 1
ATOM 8796 C C . LEU B 1 407 ? -34.5 1.463 8.43 1 93.31 407 LEU B C 1
ATOM 8798 O O . LEU B 1 407 ? -35.375 0.656 8.734 1 93.31 407 LEU B O 1
ATOM 8802 N N . HIS B 1 408 ? -33.562 1.191 7.559 1 89.56 408 HIS B N 1
ATOM 8803 C CA . HIS B 1 408 ? -33.688 0.005 6.719 1 89.56 408 HIS B CA 1
ATOM 8804 C C . HIS B 1 408 ? -32.75 -1.114 7.203 1 89.56 408 HIS B C 1
ATOM 8806 O O . HIS B 1 408 ? -32.938 -2.271 6.812 1 89.56 408 HIS B O 1
ATOM 8812 N N . ASP B 1 409 ? -31.828 -0.786 7.988 1 86.62 409 ASP B N 1
ATOM 8813 C CA . ASP B 1 409 ? -30.922 -1.811 8.5 1 86.62 409 ASP B CA 1
ATOM 8814 C C . ASP B 1 409 ? -31.562 -2.588 9.648 1 86.62 409 ASP B C 1
ATOM 8816 O O . ASP B 1 409 ? -31.469 -2.186 10.805 1 86.62 409 ASP B O 1
ATOM 8820 N N . ARG B 1 410 ? -32.344 -3.678 9.383 1 77.88 410 ARG B N 1
ATOM 8821 C CA . ARG B 1 410 ? -33 -4.508 10.383 1 77.88 410 ARG B CA 1
ATOM 8822 C C . ARG B 1 410 ? -32.219 -5.789 10.641 1 77.88 410 ARG B C 1
ATOM 8824 O O . ARG B 1 410 ? -31.609 -6.336 9.719 1 77.88 410 ARG B O 1
ATOM 8831 N N . ALA B 1 411 ? -32.125 -5.977 11.891 1 78.31 411 ALA B N 1
ATOM 8832 C CA . ALA B 1 411 ? -31.406 -7.188 12.273 1 78.31 411 ALA B CA 1
ATOM 8833 C C . ALA B 1 411 ? -32.188 -8.438 11.891 1 78.31 411 ALA B C 1
ATOM 8835 O O . ALA B 1 411 ? -33.281 -8.664 12.391 1 78.31 411 ALA B O 1
ATOM 8836 N N . THR B 1 412 ? -31.812 -9 10.836 1 84.25 412 THR B N 1
ATOM 8837 C CA . THR B 1 412 ? -32.344 -10.289 10.445 1 84.25 412 THR B CA 1
ATOM 8838 C C . THR B 1 412 ? -31.375 -11.414 10.789 1 84.25 412 THR B C 1
ATOM 8840 O O . THR B 1 412 ? -30.25 -11.156 11.195 1 84.25 412 THR B O 1
ATOM 8843 N N . LEU B 1 413 ? -31.844 -12.555 10.797 1 85.62 413 LEU B N 1
ATOM 8844 C CA . LEU B 1 413 ? -30.984 -13.711 11.062 1 85.62 413 LEU B CA 1
ATOM 8845 C C . LEU B 1 413 ? -29.812 -13.758 10.086 1 85.62 413 LEU B C 1
ATOM 8847 O O . LEU B 1 413 ? -28.703 -14.094 10.469 1 85.62 413 LEU B O 1
ATOM 8851 N N . LEU B 1 414 ? -30.109 -13.43 8.938 1 84.56 414 LEU B N 1
ATOM 8852 C CA . LEU B 1 414 ? -29.062 -13.414 7.914 1 84.56 414 LEU B CA 1
ATOM 8853 C C . LEU B 1 414 ? -27.984 -12.383 8.242 1 84.56 414 LEU B C 1
ATOM 8855 O O . LEU B 1 414 ? -26.797 -12.664 8.125 1 84.56 414 LEU B O 1
ATOM 8859 N N . THR B 1 415 ? -28.422 -11.242 8.68 1 85.44 415 THR B N 1
ATOM 8860 C CA . THR B 1 415 ? -27.469 -10.18 8.984 1 85.44 415 THR B CA 1
ATOM 8861 C C . THR B 1 415 ? -26.656 -10.531 10.219 1 85.44 415 THR B C 1
ATOM 8863 O O . THR B 1 415 ? -25.484 -10.133 10.336 1 85.44 415 THR B O 1
ATOM 8866 N N . LYS B 1 416 ? -27.172 -11.336 11.031 1 85 416 LYS B N 1
ATOM 8867 C CA . LYS B 1 416 ? -26.453 -11.766 12.219 1 85 416 LYS B CA 1
ATOM 8868 C C . LYS B 1 416 ? -25.344 -12.75 11.859 1 85 416 LYS B C 1
ATOM 8870 O O . LYS B 1 416 ? -24.234 -12.656 12.391 1 85 416 LYS B O 1
ATOM 8875 N N . VAL B 1 417 ? -25.703 -13.57 10.977 1 84.81 417 VAL B N 1
ATOM 8876 C CA . VAL B 1 417 ? -24.703 -14.547 10.523 1 84.81 417 VAL B CA 1
ATOM 8877 C C . VAL B 1 417 ? -23.594 -13.828 9.766 1 84.81 417 VAL B C 1
ATOM 8879 O O . VAL B 1 417 ? -22.406 -14.125 9.961 1 84.81 417 VAL B O 1
ATOM 8882 N N . ILE B 1 418 ? -23.984 -12.914 8.984 1 82.5 418 ILE B N 1
ATOM 8883 C CA . ILE B 1 418 ? -23.016 -12.172 8.172 1 82.5 418 ILE B CA 1
ATOM 8884 C C . ILE B 1 418 ? -22.125 -11.336 9.078 1 82.5 418 ILE B C 1
ATOM 8886 O O . ILE B 1 418 ? -20.922 -11.195 8.82 1 82.5 418 ILE B O 1
ATOM 8890 N N . THR B 1 419 ? -22.672 -10.844 10.125 1 80.44 419 THR B N 1
ATOM 8891 C CA . THR B 1 419 ? -21.906 -10.07 11.094 1 80.44 419 THR B CA 1
ATOM 8892 C C . THR B 1 419 ? -20.922 -10.961 11.844 1 80.44 419 THR B C 1
ATOM 8894 O O . THR B 1 419 ? -19.797 -10.539 12.133 1 80.44 419 THR B O 1
ATOM 8897 N N . MET B 1 420 ? -21.344 -12.156 12.039 1 77.62 420 MET B N 1
ATOM 8898 C CA . MET B 1 420 ? -20.5 -13.102 12.758 1 77.62 420 MET B CA 1
ATOM 8899 C C . MET B 1 420 ? -19.266 -13.461 11.93 1 77.62 420 MET B C 1
ATOM 8901 O O . MET B 1 420 ? -18.188 -13.664 12.484 1 77.62 420 MET B O 1
ATOM 8905 N N . VAL B 1 421 ? -19.453 -13.469 10.648 1 74.19 421 VAL B N 1
ATOM 8906 C CA . VAL B 1 421 ? -18.359 -13.852 9.773 1 74.19 421 VAL B CA 1
ATOM 8907 C C . VAL B 1 421 ? -17.562 -12.609 9.367 1 74.19 421 VAL B C 1
ATOM 8909 O O . VAL B 1 421 ? -16.562 -12.711 8.656 1 74.19 421 VAL B O 1
ATOM 8912 N N . GLY B 1 422 ? -17.875 -11.453 9.797 1 75.12 422 GLY B N 1
ATOM 8913 C CA . GLY B 1 422 ? -17.141 -10.234 9.531 1 75.12 422 GLY B CA 1
ATOM 8914 C C . GLY B 1 422 ? -17.375 -9.68 8.141 1 75.12 422 GLY B C 1
ATOM 8915 O O . GLY B 1 422 ? -16.5 -9.023 7.57 1 75.12 422 GLY B O 1
ATOM 8916 N N . LEU B 1 423 ? -18.516 -9.992 7.516 1 77.5 423 LEU B N 1
ATOM 8917 C CA . LEU B 1 423 ? -18.781 -9.555 6.152 1 77.5 423 LEU B CA 1
ATOM 8918 C C . LEU B 1 423 ? -19.906 -8.516 6.129 1 77.5 423 LEU B C 1
ATOM 8920 O O . LEU B 1 423 ? -20.484 -8.242 5.074 1 77.5 423 LEU B O 1
ATOM 8924 N N . LYS B 1 424 ? -20.203 -8 7.211 1 82.12 424 LYS B N 1
ATOM 8925 C CA . LYS B 1 424 ? -21.297 -7.031 7.305 1 82.12 424 LYS B CA 1
ATOM 8926 C C . LYS B 1 424 ? -20.984 -5.781 6.484 1 82.12 424 LYS B C 1
ATOM 8928 O O . LYS B 1 424 ? -21.859 -5.234 5.816 1 82.12 424 LYS B O 1
ATOM 8933 N N . GLY B 1 425 ? -19.703 -5.359 6.508 1 77.88 425 GLY B N 1
ATOM 8934 C CA . GLY B 1 425 ? -19.328 -4.195 5.73 1 77.88 425 GLY B CA 1
ATOM 8935 C C . GLY B 1 425 ? -19.578 -4.359 4.242 1 77.88 425 GLY B C 1
ATOM 8936 O O . GLY B 1 425 ? -20.109 -3.451 3.596 1 77.88 425 GLY B O 1
ATOM 8937 N N . HIS B 1 426 ? -19.359 -5.5 3.752 1 79.25 426 HIS B N 1
ATOM 8938 C CA . HIS B 1 426 ? -19.578 -5.777 2.338 1 79.25 426 HIS B CA 1
ATOM 8939 C C . HIS B 1 426 ? -21.062 -5.879 2.023 1 79.25 426 HIS B C 1
ATOM 8941 O O . HIS B 1 426 ? -21.516 -5.387 0.988 1 79.25 426 HIS B O 1
ATOM 8947 N N . TRP B 1 427 ? -21.719 -6.484 2.918 1 83.25 427 TRP B N 1
ATOM 8948 C CA . TRP B 1 427 ? -23.156 -6.621 2.752 1 83.25 427 TRP B CA 1
ATOM 8949 C C . TRP B 1 427 ? -23.844 -5.254 2.756 1 83.25 427 TRP B C 1
ATOM 8951 O O . TRP B 1 427 ? -24.703 -4.98 1.913 1 83.25 427 TRP B O 1
ATOM 8961 N N . ASP B 1 428 ? -23.438 -4.434 3.625 1 85.88 428 ASP B N 1
ATOM 8962 C CA . ASP B 1 428 ? -24.016 -3.096 3.719 1 85.88 428 ASP B CA 1
ATOM 8963 C C . ASP B 1 428 ? -23.703 -2.275 2.471 1 85.88 428 ASP B C 1
ATOM 8965 O O . ASP B 1 428 ? -24.531 -1.49 2.01 1 85.88 428 ASP B O 1
ATOM 8969 N N . SER B 1 429 ? -22.562 -2.441 1.987 1 82.44 429 SER B N 1
ATOM 8970 C CA . SER B 1 429 ? -22.188 -1.719 0.777 1 82.44 429 SER B CA 1
ATOM 8971 C C . SER B 1 429 ? -23.031 -2.148 -0.411 1 82.44 429 SER B C 1
ATOM 8973 O O . SER B 1 429 ? -23.438 -1.314 -1.226 1 82.44 429 SER B O 1
ATOM 8975 N N . TRP B 1 430 ? -23.359 -3.367 -0.437 1 82.31 430 TRP B N 1
ATOM 8976 C CA . TRP B 1 430 ? -24.141 -3.9 -1.543 1 82.31 430 TRP B CA 1
ATOM 8977 C C . TRP B 1 430 ? -25.609 -3.479 -1.422 1 82.31 430 TRP B C 1
ATOM 8979 O O . TRP B 1 430 ? -26.25 -3.156 -2.422 1 82.31 430 TRP B O 1
ATOM 8989 N N . MET B 1 431 ? -26.078 -3.393 -0.219 1 86.19 431 MET B N 1
ATOM 8990 C CA . MET B 1 431 ? -27.5 -3.174 -0.006 1 86.19 431 MET B CA 1
ATOM 8991 C C . MET B 1 431 ? -27.828 -1.685 0.066 1 86.19 431 MET B C 1
ATOM 8993 O O . MET B 1 431 ? -28.906 -1.256 -0.35 1 86.19 431 MET B O 1
ATOM 8997 N N . HIS B 1 432 ? -26.828 -0.958 0.523 1 90 432 HIS B N 1
ATOM 8998 C CA . HIS B 1 432 ? -27.234 0.392 0.893 1 90 432 HIS B CA 1
ATOM 8999 C C . HIS B 1 432 ? -26.453 1.438 0.108 1 90 432 HIS B C 1
ATOM 9001 O O . HIS B 1 432 ? -26.625 2.641 0.315 1 90 432 HIS B O 1
ATOM 9007 N N . ILE B 1 433 ? -25.578 1.048 -0.743 1 91.81 433 ILE B N 1
ATOM 9008 C CA . ILE B 1 433 ? -24.828 2.012 -1.54 1 91.81 433 ILE B CA 1
ATOM 9009 C C . ILE B 1 433 ? -25.359 2.02 -2.973 1 91.81 433 ILE B C 1
ATOM 9011 O O . ILE B 1 433 ? -25.484 0.964 -3.598 1 91.81 433 ILE B O 1
ATOM 9015 N N . GLN B 1 434 ? -25.766 3.182 -3.375 1 92.38 434 GLN B N 1
ATOM 9016 C CA . GLN B 1 434 ? -26.203 3.383 -4.75 1 92.38 434 GLN B CA 1
ATOM 9017 C C . GLN B 1 434 ? -25.312 4.375 -5.484 1 92.38 434 GLN B C 1
ATOM 9019 O O . GLN B 1 434 ? -24.672 5.223 -4.859 1 92.38 434 GLN B O 1
ATOM 9024 N N . HIS B 1 435 ? -25.234 4.199 -6.809 1 94.25 435 HIS B N 1
ATOM 9025 C CA . HIS B 1 435 ? -24.422 5.098 -7.617 1 94.25 435 HIS B CA 1
ATOM 9026 C C . HIS B 1 435 ? -25.297 6.023 -8.461 1 94.25 435 HIS B C 1
ATOM 9028 O O . HIS B 1 435 ? -26.328 5.594 -9 1 94.25 435 HIS B O 1
ATOM 9034 N N . ILE B 1 436 ? -24.938 7.281 -8.422 1 95.81 436 ILE B N 1
ATOM 9035 C CA . ILE B 1 436 ? -25.625 8.258 -9.258 1 95.81 436 ILE B CA 1
ATOM 9036 C C . ILE B 1 436 ? -24.625 8.969 -10.164 1 95.81 436 ILE B C 1
ATOM 9038 O O . ILE B 1 436 ? -23.422 8.984 -9.867 1 95.81 436 ILE B O 1
ATOM 9042 N N . ASP B 1 437 ? -25.078 9.516 -11.18 1 95.06 437 ASP B N 1
ATOM 9043 C CA . ASP B 1 437 ? -24.234 10.273 -12.094 1 95.06 437 ASP B CA 1
ATOM 9044 C C . ASP B 1 437 ? -23.812 11.602 -11.469 1 95.06 437 ASP B C 1
ATOM 9046 O O . ASP B 1 437 ? -24.594 12.227 -10.75 1 95.06 437 ASP B O 1
ATOM 9050 N N . VAL B 1 438 ? -22.578 11.969 -11.695 1 96.06 438 VAL B N 1
ATOM 9051 C CA . VAL B 1 438 ? -22.125 13.289 -11.289 1 96.06 438 VAL B CA 1
ATOM 9052 C C . VAL B 1 438 ? -22.734 14.352 -12.203 1 96.06 438 VAL B C 1
ATOM 9054 O O . VAL B 1 438 ? -22.406 14.406 -13.398 1 96.06 438 VAL B O 1
ATOM 9057 N N . LEU B 1 439 ? -23.5 15.188 -11.648 1 93.38 439 LEU B N 1
ATOM 9058 C CA . LEU B 1 439 ? -24.188 16.219 -12.422 1 93.38 439 LEU B CA 1
ATOM 9059 C C . LEU B 1 439 ? -23.203 17.234 -12.961 1 93.38 439 LEU B C 1
ATOM 9061 O O . LEU B 1 439 ? -22.266 17.625 -12.266 1 93.38 439 LEU B O 1
ATOM 9065 N N . PRO B 1 440 ? -23.438 17.625 -14.172 1 93.75 440 PRO B N 1
ATOM 9066 C CA . PRO B 1 440 ? -22.578 18.672 -14.734 1 93.75 440 PRO B CA 1
ATOM 9067 C C . PRO B 1 440 ? -22.625 19.969 -13.93 1 93.75 440 PRO B C 1
ATOM 9069 O O . PRO B 1 440 ? -21.625 20.703 -13.852 1 93.75 440 PRO B O 1
ATOM 9072 N N . GLU B 1 441 ? -23.734 20.172 -13.297 1 94.56 441 GLU B N 1
ATOM 9073 C CA . GLU B 1 441 ? -23.891 21.375 -12.484 1 94.56 441 GLU B CA 1
ATOM 9074 C C . GLU B 1 441 ? -22.953 21.344 -11.273 1 94.56 441 GLU B C 1
ATOM 9076 O O . GLU B 1 441 ? -22.422 22.375 -10.867 1 94.56 441 GLU B O 1
ATOM 9081 N N . LEU B 1 442 ? -22.844 20.172 -10.75 1 96.38 442 LEU B N 1
ATOM 9082 C CA . LEU B 1 442 ? -21.938 20.031 -9.625 1 96.38 442 LEU B CA 1
ATOM 9083 C C . LEU B 1 442 ? -20.5 20.312 -10.055 1 96.38 442 LEU B C 1
ATOM 9085 O O . LEU B 1 442 ? -19.75 21 -9.359 1 96.38 442 LEU B O 1
ATOM 9089 N N . LYS B 1 443 ? -20.094 19.797 -11.18 1 96.38 443 LYS B N 1
ATOM 9090 C CA . LYS B 1 443 ? -18.75 20.016 -11.711 1 96.38 443 LYS B CA 1
ATOM 9091 C C . LYS B 1 443 ? -18.484 21.5 -11.953 1 96.38 443 LYS B C 1
ATOM 9093 O O . LYS B 1 443 ? -17.422 22 -11.602 1 96.38 443 LYS B O 1
ATOM 9098 N N . THR B 1 444 ? -19.469 22.109 -12.523 1 96.06 444 THR B N 1
ATOM 9099 C CA . THR B 1 444 ? -19.344 23.531 -12.797 1 96.06 444 THR B CA 1
ATOM 9100 C C . THR B 1 444 ? -19.234 24.328 -11.5 1 96.06 444 THR B C 1
ATOM 9102 O O . THR B 1 444 ? -18.438 25.266 -11.406 1 96.06 444 THR B O 1
ATOM 9105 N N . LEU B 1 445 ? -20 23.953 -10.555 1 95.62 445 LEU B N 1
ATOM 9106 C CA . LEU B 1 445 ? -19.984 24.641 -9.266 1 95.62 445 LEU B CA 1
ATOM 9107 C C . LEU B 1 445 ? -18.609 24.516 -8.602 1 95.62 445 LEU B C 1
ATOM 9109 O O . LEU B 1 445 ? -18.062 25.5 -8.102 1 95.62 445 LEU B O 1
ATOM 9113 N N . VAL B 1 446 ? -18.094 23.312 -8.562 1 96.5 446 VAL B N 1
ATOM 9114 C CA . VAL B 1 446 ? -16.797 23.078 -7.945 1 96.5 446 VAL B CA 1
ATOM 9115 C C . VAL B 1 446 ? -15.711 23.875 -8.664 1 96.5 446 VAL B C 1
ATOM 9117 O O . VAL B 1 446 ? -14.867 24.516 -8.023 1 96.5 446 VAL B O 1
ATOM 9120 N N . PHE B 1 447 ? -15.797 23.922 -9.992 1 96.81 447 PHE B N 1
ATOM 9121 C CA . PHE B 1 447 ? -14.828 24.656 -10.789 1 96.81 447 PHE B CA 1
ATOM 9122 C C . PHE B 1 447 ? -14.891 26.156 -10.492 1 96.81 447 PHE B C 1
ATOM 9124 O O . PHE B 1 447 ? -13.859 26.797 -10.305 1 96.81 447 PHE B O 1
ATOM 9131 N N . ARG B 1 448 ? -16.062 26.656 -10.414 1 93.81 448 ARG B N 1
ATOM 9132 C CA . ARG B 1 448 ? -16.234 28.094 -10.203 1 93.81 448 ARG B CA 1
ATOM 9133 C C . ARG B 1 448 ? -15.789 28.484 -8.797 1 93.81 448 ARG B C 1
ATOM 9135 O O . ARG B 1 448 ? -15.156 29.531 -8.625 1 93.81 448 ARG B O 1
ATOM 9142 N N . GLU B 1 449 ? -16.141 27.703 -7.848 1 91.19 449 GLU B N 1
ATOM 9143 C CA . GLU B 1 449 ? -15.711 27.984 -6.48 1 91.19 449 GLU B CA 1
ATOM 9144 C C . GLU B 1 449 ? -14.195 27.984 -6.359 1 91.19 449 GLU B C 1
ATOM 9146 O O . GLU B 1 449 ? -13.617 28.828 -5.68 1 91.19 449 GLU B O 1
ATOM 9151 N N . LEU B 1 450 ? -13.578 27.094 -6.992 1 92.75 450 LEU B N 1
ATOM 9152 C CA . LEU B 1 450 ? -12.125 26.984 -6.93 1 92.75 450 LEU B CA 1
ATOM 9153 C C . LEU B 1 450 ? -11.461 28.094 -7.727 1 92.75 450 LEU B C 1
ATOM 9155 O O . LEU B 1 450 ? -10.43 28.625 -7.316 1 92.75 450 LEU B O 1
ATOM 9159 N N . LYS B 1 451 ? -12.055 28.359 -8.883 1 91.19 451 LYS B N 1
ATOM 9160 C CA . LYS B 1 451 ? -11.547 29.453 -9.695 1 91.19 451 LYS B CA 1
ATOM 9161 C C . LYS B 1 451 ? -11.609 30.781 -8.938 1 91.19 451 LYS B C 1
ATOM 9163 O O . LYS B 1 451 ? -10.656 31.562 -8.969 1 91.19 451 LYS B O 1
ATOM 9168 N N . ASP B 1 452 ? -12.672 30.984 -8.242 1 86.5 452 ASP B N 1
ATOM 9169 C CA . ASP B 1 452 ? -12.844 32.188 -7.457 1 86.5 452 ASP B CA 1
ATOM 9170 C C . ASP B 1 452 ? -11.82 32.281 -6.324 1 86.5 452 ASP B C 1
ATOM 9172 O O . ASP B 1 452 ? -11.273 33.344 -6.043 1 86.5 452 ASP B O 1
ATOM 9176 N N . LYS B 1 453 ? -11.594 31.219 -5.727 1 84.44 453 LYS B N 1
ATOM 9177 C CA . LYS B 1 453 ? -10.594 31.172 -4.66 1 84.44 453 LYS B CA 1
ATOM 9178 C C . LYS B 1 453 ? -9.195 31.406 -5.211 1 84.44 453 LYS B C 1
ATOM 9180 O O . LYS B 1 453 ? -8.391 32.094 -4.586 1 84.44 453 LYS B O 1
ATOM 9185 N N . ALA B 1 454 ? -8.93 30.859 -6.344 1 86 454 ALA B N 1
ATOM 9186 C CA . ALA B 1 454 ? -7.613 30.984 -6.961 1 86 454 ALA B CA 1
ATOM 9187 C C . ALA B 1 454 ? -7.34 32.438 -7.371 1 86 454 ALA B C 1
ATOM 9189 O O . ALA B 1 454 ? -6.219 32.938 -7.219 1 86 454 ALA B O 1
ATOM 9190 N N . VAL B 1 455 ? -8.305 33.062 -7.852 1 83.12 455 VAL B N 1
ATOM 9191 C CA . VAL B 1 455 ? -8.156 34.438 -8.328 1 83.12 455 VAL B CA 1
ATOM 9192 C C . VAL B 1 455 ? -8.008 35.375 -7.137 1 83.12 455 VAL B C 1
ATOM 9194 O O . VAL B 1 455 ? -7.293 36.406 -7.219 1 83.12 455 VAL B O 1
ATOM 9197 N N . SER B 1 456 ? -8.547 35 -6.074 1 76.38 456 SER B N 1
ATOM 9198 C CA . SER B 1 456 ? -8.492 35.844 -4.895 1 76.38 456 SER B CA 1
ATOM 9199 C C . SER B 1 456 ? -7.105 35.812 -4.254 1 76.38 456 SER B C 1
ATOM 9201 O O . SER B 1 456 ? -6.707 36.75 -3.564 1 76.38 456 SER B O 1
ATOM 9203 N N . ILE B 1 457 ? -6.309 34.781 -4.434 1 70.31 457 ILE B N 1
ATOM 9204 C CA . ILE B 1 457 ? -5.039 34.625 -3.734 1 70.31 457 ILE B CA 1
ATOM 9205 C C . ILE B 1 457 ? -3.887 34.688 -4.738 1 70.31 457 ILE B C 1
ATOM 9207 O O . ILE B 1 457 ? -2.842 34.062 -4.531 1 70.31 457 ILE B O 1
ATOM 9211 N N . VAL B 1 458 ? -3.973 35.25 -5.801 1 60.09 458 VAL B N 1
ATOM 9212 C CA . VAL B 1 458 ? -3.01 35.188 -6.895 1 60.09 458 VAL B CA 1
ATOM 9213 C C . VAL B 1 458 ? -1.62 35.562 -6.387 1 60.09 458 VAL B C 1
ATOM 9215 O O . VAL B 1 458 ? -0.621 34.969 -6.801 1 60.09 458 VAL B O 1
ATOM 9218 N N . ASP B 1 459 ? -1.401 36.375 -5.34 1 58.28 459 ASP B N 1
ATOM 9219 C CA . ASP B 1 459 ? -0.061 36.906 -5.152 1 58.28 459 ASP B CA 1
ATOM 9220 C C . ASP B 1 459 ? 0.639 36.25 -3.963 1 58.28 459 ASP B C 1
ATOM 9222 O O . ASP B 1 459 ? 1.764 36.625 -3.619 1 58.28 459 ASP B O 1
ATOM 9226 N N . ASN B 1 460 ? 0.031 35.188 -3.361 1 61.12 460 ASN B N 1
ATOM 9227 C CA . ASN B 1 460 ? 0.768 34.688 -2.203 1 61.12 460 ASN B CA 1
ATOM 9228 C C . ASN B 1 460 ? 0.718 33.156 -2.113 1 61.12 460 ASN B C 1
ATOM 9230 O O . ASN B 1 460 ? -0.343 32.594 -1.872 1 61.12 460 ASN B O 1
ATOM 9234 N N . ALA B 1 461 ? 1.848 32.562 -2.486 1 62.78 461 ALA B N 1
ATOM 9235 C CA . ALA B 1 461 ? 2.006 31.094 -2.459 1 62.78 461 ALA B CA 1
ATOM 9236 C C . ALA B 1 461 ? 1.59 30.531 -1.107 1 62.78 461 ALA B C 1
ATOM 9238 O O . ALA B 1 461 ? 1.012 29.438 -1.037 1 62.78 461 ALA B O 1
ATOM 9239 N N . GLU B 1 462 ? 1.846 31.156 -0.045 1 66.06 462 GLU B N 1
ATOM 9240 C CA . GLU B 1 462 ? 1.51 30.688 1.294 1 66.06 462 GLU B CA 1
ATOM 9241 C C . GLU B 1 462 ? -0.001 30.656 1.503 1 66.06 462 GLU B C 1
ATOM 9243 O O . GLU B 1 462 ? -0.511 29.797 2.232 1 66.06 462 GLU B O 1
ATOM 9248 N N . SER B 1 463 ? -0.551 31.375 0.743 1 69.94 463 SER B N 1
ATOM 9249 C CA . SER B 1 463 ? -2.004 31.438 0.873 1 69.94 463 SER B CA 1
ATOM 9250 C C . SER B 1 463 ? -2.668 30.234 0.204 1 69.94 463 SER B C 1
ATOM 9252 O O . SER B 1 463 ? -3.715 29.766 0.654 1 69.94 463 SER B O 1
ATOM 9254 N N . TYR B 1 464 ? -1.963 29.781 -0.758 1 71.38 464 TYR B N 1
ATOM 9255 C CA . TYR B 1 464 ? -2.533 28.625 -1.444 1 71.38 464 TYR B CA 1
ATOM 9256 C C . TYR B 1 464 ? -2.545 27.406 -0.537 1 71.38 464 TYR B C 1
ATOM 9258 O O . TYR B 1 464 ? -3.502 26.625 -0.547 1 71.38 464 TYR B O 1
ATOM 9266 N N . ARG B 1 465 ? -1.601 27.312 0.32 1 73.62 465 ARG B N 1
ATOM 9267 C CA . ARG B 1 465 ? -1.522 26.203 1.267 1 73.62 465 ARG B CA 1
ATOM 9268 C C . ARG B 1 465 ? -2.559 26.359 2.375 1 73.62 465 ARG B C 1
ATOM 9270 O O . ARG B 1 465 ? -3.158 25.375 2.811 1 73.62 465 ARG B O 1
ATOM 9277 N N . LYS B 1 466 ? -2.807 27.531 2.674 1 74.62 466 LYS B N 1
ATOM 9278 C CA . LYS B 1 466 ? -3.768 27.797 3.738 1 74.62 466 LYS B CA 1
ATOM 9279 C C . LYS B 1 466 ? -5.191 27.469 3.293 1 74.62 466 LYS B C 1
ATOM 9281 O O . LYS B 1 466 ? -5.98 26.922 4.07 1 74.62 466 LYS B O 1
ATOM 9286 N N . PHE B 1 467 ? -5.402 27.672 2.047 1 77.19 467 PHE B N 1
ATOM 9287 C CA . PHE B 1 467 ? -6.742 27.438 1.528 1 77.19 467 PHE B CA 1
ATOM 9288 C C . PHE B 1 467 ? -7.047 25.953 1.465 1 77.19 467 PHE B C 1
ATOM 9290 O O . PHE B 1 467 ? -8.195 25.531 1.661 1 77.19 467 PHE B O 1
ATOM 9297 N N . SER B 1 468 ? -6.027 25.25 1.208 1 79.19 468 SER B N 1
ATOM 9298 C CA . SER B 1 468 ? -6.23 23.812 1.099 1 79.19 468 SER B CA 1
ATOM 9299 C C . SER B 1 468 ? -6.52 23.188 2.461 1 79.19 468 SER B C 1
ATOM 9301 O O . SER B 1 468 ? -7.004 22.062 2.543 1 79.19 468 SER B O 1
ATOM 9303 N N . ASN B 1 469 ? -6.398 24.016 3.502 1 81 469 ASN B N 1
ATOM 9304 C CA . ASN B 1 469 ? -6.586 23.5 4.852 1 81 469 ASN B CA 1
ATOM 9305 C C . ASN B 1 469 ? -7.93 23.922 5.434 1 81 469 ASN B C 1
ATOM 9307 O O . ASN B 1 469 ? -8.273 23.547 6.555 1 81 469 ASN B O 1
ATOM 9311 N N . HIS B 1 470 ? -8.711 24.562 4.574 1 87.94 470 HIS B N 1
ATOM 9312 C CA . HIS B 1 470 ? -10.031 24.969 5.059 1 87.94 470 HIS B CA 1
ATOM 9313 C C . HIS B 1 470 ? -11.062 23.875 4.828 1 87.94 470 HIS B C 1
ATOM 9315 O O . HIS B 1 470 ? -11.164 23.328 3.727 1 87.94 470 HIS B O 1
ATOM 9321 N N . ARG B 1 471 ? -11.758 23.594 5.859 1 91.44 471 ARG B N 1
ATOM 9322 C CA . ARG B 1 471 ? -12.742 22.516 5.77 1 91.44 471 ARG B CA 1
ATOM 9323 C C . ARG B 1 471 ? -14.156 23.062 5.992 1 91.44 471 ARG B C 1
ATOM 9325 O O . ARG B 1 471 ? -14.977 22.406 6.641 1 91.44 471 ARG B O 1
ATOM 9332 N N . GLY B 1 472 ? -14.422 24.25 5.617 1 91.81 472 GLY B N 1
ATOM 9333 C CA . GLY B 1 472 ? -15.711 24.906 5.77 1 91.81 472 GLY B CA 1
ATOM 9334 C C . GLY B 1 472 ? -15.617 26.266 6.422 1 91.81 472 GLY B C 1
ATOM 9335 O O . GLY B 1 472 ? -16.562 27.062 6.352 1 91.81 472 GLY B O 1
ATOM 9336 N N . GLN B 1 473 ? -14.508 26.609 6.934 1 91.69 473 GLN B N 1
ATOM 9337 C CA . GLN B 1 473 ? -14.289 27.859 7.652 1 91.69 473 GLN B CA 1
ATOM 9338 C C . GLN B 1 473 ? -14.367 29.047 6.707 1 91.69 473 GLN B C 1
ATOM 9340 O O . GLN B 1 473 ? -15 30.062 7.027 1 91.69 473 GLN B O 1
ATOM 9345 N N . TRP B 1 474 ? -13.781 28.844 5.617 1 88.38 474 TRP B N 1
ATOM 9346 C CA . TRP B 1 474 ? -13.766 29.938 4.648 1 88.38 474 TRP B CA 1
ATOM 9347 C C . TRP B 1 474 ? -15.164 30.203 4.105 1 88.38 474 TRP B C 1
ATOM 9349 O O . TRP B 1 474 ? -15.57 31.359 3.945 1 88.38 474 TRP B O 1
ATOM 9359 N N . ALA B 1 475 ? -15.844 29.156 3.828 1 91.81 475 ALA B N 1
ATOM 9360 C CA . ALA B 1 475 ? -17.203 29.281 3.322 1 91.81 475 ALA B CA 1
ATOM 9361 C C . ALA B 1 475 ? -18.109 29.984 4.332 1 91.81 475 ALA B C 1
ATOM 9363 O O . ALA B 1 475 ? -18.891 30.875 3.967 1 91.81 475 ALA B O 1
ATOM 9364 N N . LEU B 1 476 ? -17.938 29.641 5.602 1 95.56 476 LEU B N 1
ATOM 9365 C CA . LEU B 1 476 ? -18.766 30.234 6.652 1 95.56 476 LEU B CA 1
ATOM 9366 C C . LEU B 1 476 ? -18.359 31.672 6.914 1 95.56 476 LEU B C 1
ATOM 9368 O O . LEU B 1 476 ? -19.203 32.531 7.195 1 95.56 476 LEU B O 1
ATOM 9372 N N . GLN B 1 477 ? -17.125 31.953 6.824 1 91.81 477 GLN B N 1
ATOM 9373 C CA . GLN B 1 477 ? -16.625 33.312 7.031 1 91.81 477 GLN B CA 1
ATOM 9374 C C . GLN B 1 477 ? -17.078 34.219 5.906 1 91.81 477 GLN B C 1
ATOM 9376 O O . GLN B 1 477 ? -17.531 35.344 6.156 1 91.81 477 GLN B O 1
ATOM 9381 N N . CYS B 1 478 ? -16.922 33.75 4.688 1 87.75 478 CYS B N 1
ATOM 9382 C CA . CYS B 1 478 ? -17.281 34.562 3.523 1 87.75 478 CYS B CA 1
ATOM 9383 C C . CYS B 1 478 ? -18.781 34.875 3.518 1 87.75 478 CYS B C 1
ATOM 9385 O O . CYS B 1 478 ? -19.188 35.969 3.064 1 87.75 478 CYS B O 1
ATOM 9387 N N . LYS B 1 479 ? -19.562 34 4.012 1 90.88 479 LYS B N 1
ATOM 9388 C CA . LYS B 1 479 ? -21 34.219 4.008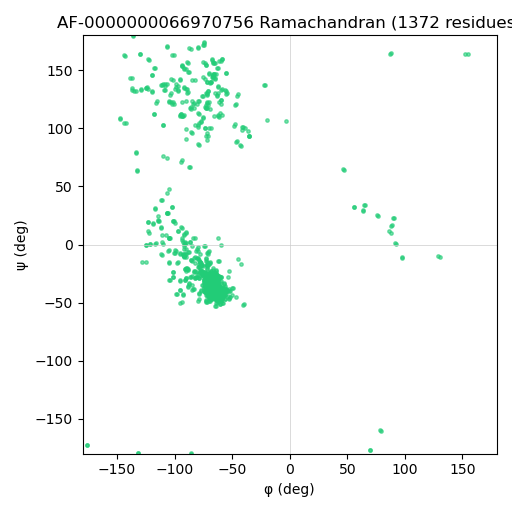 1 90.88 479 LYS B CA 1
ATOM 9389 C C . LYS B 1 479 ? -21.453 34.906 5.301 1 90.88 479 LYS B C 1
ATOM 9391 O O . LYS B 1 479 ? -22.625 35.25 5.438 1 90.88 479 LYS B O 1
ATOM 9396 N N . GLY B 1 480 ? -20.625 35.031 6.324 1 91 480 GLY B N 1
ATOM 9397 C CA . GLY B 1 480 ? -20.891 35.781 7.531 1 91 480 GLY B CA 1
ATOM 9398 C C . GLY B 1 480 ? -21.547 34.969 8.625 1 91 480 GLY B C 1
ATOM 9399 O O . GLY B 1 480 ? -22.25 35.5 9.484 1 91 480 GLY B O 1
ATOM 9400 N N . TYR B 1 481 ? -21.406 33.656 8.602 1 94.56 481 TYR B N 1
ATOM 9401 C CA . TYR B 1 481 ? -22.094 32.844 9.578 1 94.56 481 TYR B CA 1
ATOM 9402 C C . TYR B 1 481 ? -21.109 32.062 10.438 1 94.56 481 TYR B C 1
ATOM 9404 O O . TYR B 1 481 ? -21.469 31.062 11.055 1 94.56 481 TYR B O 1
ATOM 9412 N N . TYR B 1 482 ? -19.844 32.438 10.492 1 94.75 482 TYR B N 1
ATOM 9413 C CA . TYR B 1 482 ? -18.812 31.703 11.234 1 94.75 482 TYR B CA 1
ATOM 9414 C C . TYR B 1 482 ? -19.062 31.781 12.734 1 94.75 482 TYR B C 1
ATOM 9416 O O . TYR B 1 482 ? -18.797 30.812 13.461 1 94.75 482 TYR B O 1
ATOM 9424 N N . LYS B 1 483 ? -19.547 32.844 13.211 1 92.75 483 LYS B N 1
ATOM 9425 C CA . LYS B 1 483 ? -19.781 33 14.641 1 92.75 483 LYS B CA 1
ATOM 9426 C C . LYS B 1 483 ? -20.859 32.062 15.133 1 92.75 483 LYS B C 1
ATOM 9428 O O . LYS B 1 483 ? -20.75 31.469 16.203 1 92.75 483 LYS B O 1
ATOM 9433 N N . GLU B 1 484 ? -21.844 31.828 14.312 1 92.38 484 GLU B N 1
ATOM 9434 C CA . GLU B 1 484 ? -22.984 31 14.711 1 92.38 484 GLU B CA 1
ATOM 9435 C C . GLU B 1 484 ? -22.734 29.531 14.43 1 92.38 484 GLU B C 1
ATOM 9437 O O . GLU B 1 484 ? -23.141 28.656 15.203 1 92.38 484 GLU B O 1
ATOM 9442 N N . LEU B 1 485 ? -22.047 29.297 13.328 1 95.75 485 LEU B N 1
ATOM 9443 C CA . LEU B 1 485 ? -21.953 27.906 12.867 1 95.75 485 LEU B CA 1
ATOM 9444 C C . LEU B 1 485 ? -20.516 27.422 12.891 1 95.75 485 LEU B C 1
ATOM 9446 O O . LEU B 1 485 ? -20.234 26.266 12.555 1 95.75 485 LEU B O 1
ATOM 9450 N N . GLY B 1 486 ? -19.531 28.188 13.297 1 94.31 486 GLY B N 1
ATOM 9451 C CA . GLY B 1 486 ? -18.125 27.875 13.266 1 94.31 486 GLY B CA 1
ATOM 9452 C C . GLY B 1 486 ? -17.766 26.656 14.102 1 94.31 486 GLY B C 1
ATOM 9453 O O . GLY B 1 486 ? -16.828 25.922 13.766 1 94.31 486 GLY B O 1
ATOM 9454 N N . TRP B 1 487 ? -18.531 26.344 15.133 1 91.81 487 TRP B N 1
ATOM 9455 C CA . TRP B 1 487 ? -18.266 25.203 16 1 91.81 487 TRP B CA 1
ATOM 9456 C C . TRP B 1 487 ? -18.391 23.891 15.242 1 91.81 487 TRP B C 1
ATOM 9458 O O . TRP B 1 487 ? -17.766 22.891 15.609 1 91.81 487 TRP B O 1
ATOM 9468 N N . SER B 1 488 ? -19.188 23.859 14.195 1 94.62 488 SER B N 1
ATOM 9469 C CA . SER B 1 488 ? -19.484 22.641 13.445 1 94.62 488 SER B CA 1
ATOM 9470 C C . SER B 1 488 ? -18.312 22.234 12.555 1 94.62 488 SER B C 1
ATOM 9472 O O . SER B 1 488 ? -18.203 21.094 12.125 1 94.62 488 SER B O 1
ATOM 9474 N N . VAL B 1 489 ? -17.375 23.156 12.266 1 93.69 489 VAL B N 1
ATOM 9475 C CA . VAL B 1 489 ? -16.266 22.875 11.359 1 93.69 489 VAL B CA 1
ATOM 9476 C C . VAL B 1 489 ? -14.961 22.828 12.141 1 93.69 489 VAL B C 1
ATOM 9478 O O . VAL B 1 489 ? -13.953 22.297 11.648 1 93.69 489 VAL B O 1
ATOM 9481 N N . GLU B 1 490 ? -14.914 23.203 13.398 1 89.25 490 GLU B N 1
ATOM 9482 C CA . GLU B 1 490 ? -13.703 23.234 14.211 1 89.25 490 GLU B CA 1
ATOM 9483 C C . GLU B 1 490 ? -13.5 21.922 14.961 1 89.25 490 GLU B C 1
ATOM 9485 O O . GLU B 1 490 ? -12.445 21.688 15.547 1 89.25 490 GLU B O 1
ATOM 9490 N N . VAL B 1 491 ? -14.406 21 14.797 1 89.81 491 VAL B N 1
ATOM 9491 C CA . VAL B 1 491 ? -14.289 19.688 15.398 1 89.81 491 VAL B CA 1
ATOM 9492 C C . VAL B 1 491 ? -13.469 18.766 14.492 1 89.81 491 VAL B C 1
ATOM 9494 O O . VAL B 1 491 ? -12.844 19.234 13.539 1 89.81 491 VAL B O 1
ATOM 9497 N N . GLU B 1 492 ? -13.273 17.5 14.914 1 88.31 492 GLU B N 1
ATOM 9498 C CA . GLU B 1 492 ? -12.578 16.562 14.047 1 88.31 492 GLU B CA 1
ATOM 9499 C C . GLU B 1 492 ? -13.242 16.469 12.68 1 88.31 492 GLU B C 1
ATOM 9501 O O . GLU B 1 492 ? -14.461 16.641 12.562 1 88.31 492 GLU B O 1
ATOM 9506 N N . PHE B 1 493 ? -12.555 16.25 11.719 1 92.38 493 PHE B N 1
ATOM 9507 C CA . PHE B 1 493 ? -13.039 16.281 10.344 1 92.38 493 PHE B CA 1
ATOM 9508 C C . PHE B 1 493 ? -14.172 15.289 10.141 1 92.38 493 PHE B C 1
ATOM 9510 O O . PHE B 1 493 ? -15.172 15.602 9.484 1 92.38 493 PHE B O 1
ATOM 9517 N N . ASP B 1 494 ? -14.008 14.102 10.648 1 93.5 494 ASP B N 1
ATOM 9518 C CA . ASP B 1 494 ? -15.047 13.086 10.508 1 93.5 494 ASP B CA 1
ATOM 9519 C C . ASP B 1 494 ? -16.328 13.516 11.219 1 93.5 494 ASP B C 1
ATOM 9521 O O . ASP B 1 494 ? -17.438 13.258 10.734 1 93.5 494 ASP B O 1
ATOM 9525 N N . GLU B 1 495 ? -16.188 14.195 12.305 1 94.44 495 GLU B N 1
ATOM 9526 C CA . GLU B 1 495 ? -17.359 14.711 13.023 1 94.44 495 GLU B CA 1
ATOM 9527 C C . GLU B 1 495 ? -18.078 15.773 12.211 1 94.44 495 GLU B C 1
ATOM 9529 O O . GLU B 1 495 ? -19.312 15.797 12.164 1 94.44 495 GLU B O 1
ATOM 9534 N N . SER B 1 496 ? -17.328 16.594 11.602 1 96.31 496 SER B N 1
ATOM 9535 C CA . SER B 1 496 ? -17.922 17.641 10.781 1 96.31 496 SER B CA 1
ATOM 9536 C C . SER B 1 496 ? -18.719 17.047 9.625 1 96.31 496 SER B C 1
ATOM 9538 O O . SER B 1 496 ? -19.797 17.547 9.297 1 96.31 496 SER B O 1
ATOM 9540 N N . ILE B 1 497 ? -18.234 15.984 9.016 1 97.81 497 ILE B N 1
ATOM 9541 C CA . ILE B 1 497 ? -18.922 15.344 7.895 1 97.81 497 ILE B CA 1
ATOM 9542 C C . ILE B 1 497 ? -20.266 14.797 8.359 1 97.81 497 ILE B C 1
ATOM 9544 O O . ILE B 1 497 ? -21.297 15.016 7.715 1 97.81 497 ILE B O 1
ATOM 9548 N N . LEU B 1 498 ? -20.234 14.203 9.5 1 97.94 498 LEU B N 1
ATOM 9549 C CA . LEU B 1 498 ? -21.453 13.594 10.008 1 97.94 498 LEU B CA 1
ATOM 9550 C C . LEU B 1 498 ? -22.453 14.656 10.438 1 97.94 498 LEU B C 1
ATOM 9552 O O . LEU B 1 498 ? -23.656 14.539 10.172 1 97.94 498 LEU B O 1
ATOM 9556 N N . LEU B 1 499 ? -21.969 15.711 11.086 1 97.94 499 LEU B N 1
ATOM 9557 C CA . LEU B 1 499 ? -22.828 16.812 11.523 1 97.94 499 LEU B CA 1
ATOM 9558 C C . LEU B 1 499 ? -23.562 17.438 10.336 1 97.94 499 LEU B C 1
ATOM 9560 O O . LEU B 1 499 ? -24.781 17.547 10.352 1 97.94 499 LEU B O 1
ATOM 9564 N N . TRP B 1 500 ? -22.797 17.734 9.375 1 98.38 500 TRP B N 1
ATOM 9565 C CA . TRP B 1 500 ? -23.359 18.438 8.227 1 98.38 500 TRP B CA 1
ATOM 9566 C C . TRP B 1 500 ? -24.219 17.484 7.387 1 98.38 500 TRP B C 1
ATOM 9568 O O . TRP B 1 500 ? -25.203 17.922 6.777 1 98.38 500 TRP B O 1
ATOM 9578 N N . HIS B 1 501 ? -23.891 16.188 7.32 1 98.69 501 HIS B N 1
ATOM 9579 C CA . HIS B 1 501 ? -24.688 15.219 6.574 1 98.69 501 HIS B CA 1
ATOM 9580 C C . HIS B 1 501 ? -26.094 15.086 7.168 1 98.69 501 HIS B C 1
ATOM 9582 O O . HIS B 1 501 ? -27.094 15.164 6.445 1 98.69 501 HIS B O 1
ATOM 9588 N N . ILE B 1 502 ? -26.109 14.898 8.469 1 98.44 502 ILE B N 1
ATOM 9589 C CA . ILE B 1 502 ? -27.406 14.727 9.133 1 98.44 502 ILE B CA 1
ATOM 9590 C C . ILE B 1 502 ? -28.203 16.031 9.055 1 98.44 502 ILE B C 1
ATOM 9592 O O . ILE B 1 502 ? -29.391 16.016 8.75 1 98.44 502 ILE B O 1
ATOM 9596 N N . ALA B 1 503 ? -27.531 17.141 9.289 1 98.38 503 ALA B N 1
ATOM 9597 C CA . ALA B 1 503 ? -28.203 18.438 9.227 1 98.38 503 ALA B CA 1
ATOM 9598 C C . ALA B 1 503 ? -28.781 18.703 7.84 1 98.38 503 ALA B C 1
ATOM 9600 O O . ALA B 1 503 ? -29.891 19.234 7.703 1 98.38 503 ALA B O 1
ATOM 9601 N N . THR B 1 504 ? -27.984 18.359 6.797 1 98.25 504 THR B N 1
ATOM 9602 C CA . THR B 1 504 ? -28.453 18.531 5.422 1 98.25 504 THR B CA 1
ATOM 9603 C C . THR B 1 504 ? -29.703 17.688 5.156 1 98.25 504 THR B C 1
ATOM 9605 O O . THR B 1 504 ? -30.641 18.156 4.512 1 98.25 504 THR B O 1
ATOM 9608 N N . ASP B 1 505 ? -29.688 16.516 5.652 1 97.25 505 ASP B N 1
ATOM 9609 C CA . ASP B 1 505 ? -30.828 15.625 5.449 1 97.25 505 ASP B CA 1
ATOM 9610 C C . ASP B 1 505 ? -32.062 16.125 6.199 1 97.25 505 ASP B C 1
ATOM 9612 O O . ASP B 1 505 ? -33.188 16.047 5.684 1 97.25 505 ASP B O 1
ATOM 9616 N N . LEU B 1 506 ? -31.859 16.641 7.398 1 97.38 506 LEU B N 1
ATOM 9617 C CA . LEU B 1 506 ? -32.969 17.188 8.188 1 97.38 506 LEU B CA 1
ATOM 9618 C C . LEU B 1 506 ? -33.562 18.406 7.508 1 97.38 506 LEU B C 1
ATOM 9620 O O . LEU B 1 506 ? -34.781 18.531 7.426 1 97.38 506 LEU B O 1
ATOM 9624 N N . CYS B 1 507 ? -32.719 19.234 7.031 1 97.12 507 CYS B N 1
ATOM 9625 C CA . CYS B 1 507 ? -33.188 20.422 6.324 1 97.12 507 CYS B CA 1
ATOM 9626 C C . CYS B 1 507 ? -33.906 20.031 5.039 1 97.12 507 CYS B C 1
ATOM 9628 O O . CYS B 1 507 ? -34.906 20.688 4.652 1 97.12 507 CYS B O 1
ATOM 9630 N N . PHE B 1 508 ? -33.438 19 4.363 1 95.81 508 PHE B N 1
ATOM 9631 C CA . PHE B 1 508 ? -34.031 18.531 3.127 1 95.81 508 PHE B CA 1
ATOM 9632 C C . PHE B 1 508 ? -35.5 18.094 3.365 1 95.81 508 PHE B C 1
ATOM 9634 O O . PHE B 1 508 ? -36.406 18.5 2.639 1 95.81 508 PHE B O 1
ATOM 9641 N N . TYR B 1 509 ? -35.719 17.328 4.359 1 94.38 509 TYR B N 1
ATOM 9642 C CA . TYR B 1 509 ? -37.062 16.797 4.625 1 94.38 509 TYR B CA 1
ATOM 9643 C C . TYR B 1 509 ? -37.969 17.891 5.188 1 94.38 509 TYR B C 1
ATOM 9645 O O . TYR B 1 509 ? -39.188 17.844 4.992 1 94.38 509 TYR B O 1
ATOM 9653 N N . TYR B 1 510 ? -37.344 18.828 5.82 1 93.25 510 TYR B N 1
ATOM 9654 C CA . TYR B 1 510 ? -38.125 19.969 6.32 1 93.25 510 TYR B CA 1
ATOM 9655 C C . TYR B 1 510 ? -38.656 20.812 5.172 1 93.25 510 TYR B C 1
ATOM 9657 O O . TYR B 1 510 ? -39.781 21.281 5.23 1 93.25 510 TYR B O 1
ATOM 9665 N N . ASP B 1 511 ? -37.875 21.016 4.129 1 89.81 511 ASP B N 1
ATOM 9666 C CA . ASP B 1 511 ? -38.219 21.906 3.025 1 89.81 511 ASP B CA 1
ATOM 9667 C C . ASP B 1 511 ? -38.938 21.156 1.905 1 89.81 511 ASP B C 1
ATOM 9669 O O . ASP B 1 511 ? -39.344 21.766 0.905 1 89.81 511 ASP B O 1
ATOM 9673 N N . ILE B 1 512 ? -39.031 19.859 1.936 1 77.38 512 ILE B N 1
ATOM 9674 C CA . ILE B 1 512 ? -39.562 19.047 0.838 1 77.38 512 ILE B CA 1
ATOM 9675 C C . ILE B 1 512 ? -40.938 19.547 0.424 1 77.38 512 ILE B C 1
ATOM 9677 O O . ILE B 1 512 ? -41.25 19.578 -0.765 1 77.38 512 ILE B O 1
ATOM 9681 N N . ASP B 1 513 ? -41.844 19.984 1.318 1 65.88 513 ASP B N 1
ATOM 9682 C CA . ASP B 1 513 ? -43.188 20.391 0.967 1 65.88 513 ASP B CA 1
ATOM 9683 C C . ASP B 1 513 ? -43.219 21.812 0.405 1 65.88 513 ASP B C 1
ATOM 9685 O O . ASP B 1 513 ? -44.094 22.156 -0.396 1 65.88 513 ASP B O 1
ATOM 9689 N N . GLY B 1 514 ? -42.312 22.641 0.709 1 58.44 514 GLY B N 1
ATOM 9690 C CA . GLY B 1 514 ? -42.469 24.047 0.366 1 58.44 514 GLY B CA 1
ATOM 9691 C C . GLY B 1 514 ? -41.75 24.406 -0.918 1 58.44 514 GLY B C 1
ATOM 9692 O O . GLY B 1 514 ? -41.875 25.531 -1.409 1 58.44 514 GLY B O 1
ATOM 9693 N N . SER B 1 515 ? -40.875 23.672 -1.457 1 59.25 515 SER B N 1
ATOM 9694 C CA . SER B 1 515 ? -39.938 24.188 -2.447 1 59.25 515 SER B CA 1
ATOM 9695 C C . SER B 1 515 ? -40.438 23.953 -3.865 1 59.25 515 SER B C 1
ATOM 9697 O O . SER B 1 515 ? -39.688 24.016 -4.828 1 59.25 515 SER B O 1
ATOM 9699 N N . ASP B 1 516 ? -41.75 23.609 -4.18 1 57.44 516 ASP B N 1
ATOM 9700 C CA . ASP B 1 516 ? -42.25 23.172 -5.484 1 57.44 516 ASP B CA 1
ATOM 9701 C C . ASP B 1 516 ? -42.062 24.266 -6.535 1 57.44 516 ASP B C 1
ATOM 9703 O O . ASP B 1 516 ? -42.25 24.031 -7.727 1 57.44 516 ASP B O 1
ATOM 9707 N N . GLY B 1 517 ? -41.438 25.344 -6.27 1 60.81 517 GLY B N 1
ATOM 9708 C CA . GLY B 1 517 ? -41.562 26.266 -7.391 1 60.81 517 GLY B CA 1
ATOM 9709 C C . GLY B 1 517 ? -40.219 26.812 -7.879 1 60.81 517 GLY B C 1
ATOM 9710 O O . GLY B 1 517 ? -40.156 27.344 -8.992 1 60.81 517 GLY B O 1
ATOM 9711 N N . ASP B 1 518 ? -39.125 26.75 -7.254 1 76 518 ASP B N 1
ATOM 9712 C CA . ASP B 1 518 ? -37.906 27.422 -7.688 1 76 518 ASP B CA 1
ATOM 9713 C C . ASP B 1 518 ? -36.875 26.406 -8.18 1 76 518 ASP B C 1
ATOM 9715 O O . ASP B 1 518 ? -36.312 25.641 -7.387 1 76 518 ASP B O 1
ATOM 9719 N N . ALA B 1 519 ? -36.75 26.297 -9.523 1 76.88 519 ALA B N 1
ATOM 9720 C CA . ALA B 1 519 ? -35.875 25.359 -10.203 1 76.88 519 ALA B CA 1
ATOM 9721 C C . ALA B 1 519 ? -34.438 25.453 -9.672 1 76.88 519 ALA B C 1
ATOM 9723 O O . ALA B 1 519 ? -33.75 24.453 -9.477 1 76.88 519 ALA B O 1
ATOM 9724 N N . LYS B 1 520 ? -33.969 26.625 -9.414 1 81.69 520 LYS B N 1
ATOM 9725 C CA . LYS B 1 520 ? -32.625 26.844 -8.922 1 81.69 520 LYS B CA 1
ATOM 9726 C C . LYS B 1 520 ? -32.469 26.281 -7.512 1 81.69 520 LYS B C 1
ATOM 9728 O O . LYS B 1 520 ? -31.422 25.703 -7.18 1 81.69 520 LYS B O 1
ATOM 9733 N N . LEU B 1 521 ? -33.406 26.5 -6.777 1 87.62 521 LEU B N 1
ATOM 9734 C CA . LEU B 1 521 ? -33.375 25.984 -5.414 1 87.62 521 LEU B CA 1
ATOM 9735 C C . LEU B 1 521 ? -33.344 24.453 -5.41 1 87.62 521 LEU B C 1
ATOM 9737 O O . LEU B 1 521 ? -32.625 23.844 -4.625 1 87.62 521 LEU B O 1
ATOM 9741 N N . THR B 1 522 ? -34.062 23.938 -6.371 1 88.5 522 THR B N 1
ATOM 9742 C CA . THR B 1 522 ? -34.062 22.484 -6.484 1 88.5 522 THR B CA 1
ATOM 9743 C C . THR B 1 522 ? -32.688 21.938 -6.887 1 88.5 522 THR B C 1
ATOM 9745 O O . THR B 1 522 ? -32.281 20.875 -6.434 1 88.5 522 THR B O 1
ATOM 9748 N N . GLU B 1 523 ? -32.094 22.672 -7.648 1 90.94 523 GLU B N 1
ATOM 9749 C CA . GLU B 1 523 ? -30.75 22.297 -8.078 1 90.94 523 GLU B CA 1
ATOM 9750 C C . GLU B 1 523 ? -29.766 22.344 -6.91 1 90.94 523 GLU B C 1
ATOM 9752 O O . GLU B 1 523 ? -28.953 21.438 -6.734 1 90.94 523 GLU B O 1
ATOM 9757 N N . TYR B 1 524 ? -29.859 23.391 -6.141 1 92.38 524 TYR B N 1
ATOM 9758 C CA . TYR B 1 524 ? -28.969 23.547 -4.992 1 92.38 524 TYR B CA 1
ATOM 9759 C C . TYR B 1 524 ? -29.203 22.438 -3.973 1 92.38 524 TYR B C 1
ATOM 9761 O O . TYR B 1 524 ? -28.266 21.891 -3.396 1 92.38 524 TYR B O 1
ATOM 9769 N N . VAL B 1 525 ? -30.406 22.141 -3.816 1 95.06 525 VAL B N 1
ATOM 9770 C CA . VAL B 1 525 ? -30.781 21.094 -2.879 1 95.06 525 VAL B CA 1
ATOM 9771 C C . VAL B 1 525 ? -30.234 19.75 -3.373 1 95.06 525 VAL B C 1
ATOM 9773 O O . VAL B 1 525 ? -29.641 19 -2.605 1 95.06 525 VAL B O 1
ATOM 9776 N N . GLY B 1 526 ? -30.438 19.531 -4.641 1 93.56 526 GLY B N 1
ATOM 9777 C CA . GLY B 1 526 ? -29.984 18.281 -5.23 1 93.56 526 GLY B CA 1
ATOM 9778 C C . GLY B 1 526 ? -28.484 18.094 -5.156 1 93.56 526 GLY B C 1
ATOM 9779 O O . GLY B 1 526 ? -28 17.031 -4.785 1 93.56 526 GLY B O 1
ATOM 9780 N N . ILE B 1 527 ? -27.766 19.109 -5.387 1 95.62 527 ILE B N 1
ATOM 9781 C CA . ILE B 1 527 ? -26.312 19.062 -5.379 1 95.62 527 ILE B CA 1
ATOM 9782 C C . ILE B 1 527 ? -25.812 18.859 -3.951 1 95.62 527 ILE B C 1
ATOM 9784 O O . ILE B 1 527 ? -24.922 18.047 -3.707 1 95.62 527 ILE B O 1
ATOM 9788 N N . SER B 1 528 ? -26.375 19.609 -3.057 1 97 528 SER B N 1
ATOM 9789 C CA . SER B 1 528 ? -25.953 19.531 -1.661 1 97 528 SER B CA 1
ATOM 9790 C C . SER B 1 528 ? -26.203 18.125 -1.087 1 97 528 SER B C 1
ATOM 9792 O O . SER B 1 528 ? -25.344 17.578 -0.402 1 97 528 SER B O 1
ATOM 9794 N N . ARG B 1 529 ? -27.312 17.609 -1.413 1 96.44 529 ARG B N 1
ATOM 9795 C CA . ARG B 1 529 ? -27.641 16.281 -0.908 1 96.44 529 ARG B CA 1
ATOM 9796 C C . ARG B 1 529 ? -26.734 15.219 -1.528 1 96.44 529 ARG B C 1
ATOM 9798 O O . ARG B 1 529 ? -26.297 14.289 -0.843 1 96.44 529 ARG B O 1
ATOM 9805 N N . ALA B 1 530 ? -26.453 15.375 -2.787 1 97.44 530 ALA B N 1
ATOM 9806 C CA . ALA B 1 530 ? -25.609 14.414 -3.482 1 97.44 530 ALA B CA 1
ATOM 9807 C C . ALA B 1 530 ? -24.188 14.414 -2.906 1 97.44 530 ALA B C 1
ATOM 9809 O O . ALA B 1 530 ? -23.609 13.359 -2.646 1 97.44 530 ALA B O 1
ATOM 9810 N N . VAL B 1 531 ? -23.656 15.578 -2.678 1 98.12 531 VAL B N 1
ATOM 9811 C CA . VAL B 1 531 ? -22.297 15.68 -2.141 1 98.12 531 VAL B CA 1
ATOM 9812 C C . VAL B 1 531 ? -22.281 15.203 -0.689 1 98.12 531 VAL B C 1
ATOM 9814 O O . VAL B 1 531 ? -21.328 14.562 -0.25 1 98.12 531 VAL B O 1
ATOM 9817 N N . SER B 1 532 ? -23.344 15.531 0.016 1 98.38 532 SER B N 1
ATOM 9818 C CA . SER B 1 532 ? -23.469 15.078 1.398 1 98.38 532 SER B CA 1
ATOM 9819 C C . SER B 1 532 ? -23.453 13.555 1.489 1 98.38 532 SER B C 1
ATOM 9821 O O . SER B 1 532 ? -22.688 12.984 2.262 1 98.38 532 SER B O 1
ATOM 9823 N N . ASN B 1 533 ? -24.234 12.906 0.681 1 98.19 533 ASN B N 1
ATOM 9824 C CA . ASN B 1 533 ? -24.297 11.445 0.665 1 98.19 533 ASN B CA 1
ATOM 9825 C C . ASN B 1 533 ? -22.984 10.836 0.194 1 98.19 533 ASN B C 1
ATOM 9827 O O . ASN B 1 533 ? -22.578 9.773 0.67 1 98.19 533 ASN B O 1
ATOM 9831 N N . TYR B 1 534 ? -22.375 11.5 -0.717 1 97.94 534 TYR B N 1
ATOM 9832 C CA . TYR B 1 534 ? -21.078 11.016 -1.214 1 97.94 534 TYR B CA 1
ATOM 9833 C C . TYR B 1 534 ? -20.016 11.07 -0.12 1 97.94 534 TYR B C 1
ATOM 9835 O O . TYR B 1 534 ? -19.25 10.117 0.055 1 97.94 534 TYR B O 1
ATOM 9843 N N . MET B 1 535 ? -20.016 12.164 0.614 1 98.06 535 MET B N 1
ATOM 9844 C CA . MET B 1 535 ? -19.031 12.32 1.688 1 98.06 535 MET B CA 1
ATOM 9845 C C . MET B 1 535 ? -19.281 11.305 2.799 1 98.06 535 MET B C 1
ATOM 9847 O O . MET B 1 535 ? -18.344 10.812 3.418 1 98.06 535 MET B O 1
ATOM 9851 N N . LEU B 1 536 ? -20.516 11 3.068 1 97.81 536 LEU B N 1
ATOM 9852 C CA . LEU B 1 536 ? -20.812 9.969 4.059 1 97.81 536 LEU B CA 1
ATOM 9853 C C . LEU B 1 536 ? -20.359 8.602 3.578 1 97.81 536 LEU B C 1
ATOM 9855 O O . LEU B 1 536 ? -19.828 7.801 4.363 1 97.81 536 LEU B O 1
ATOM 9859 N N . PHE B 1 537 ? -20.562 8.367 2.316 1 96.5 537 PHE B N 1
ATOM 9860 C CA . PHE B 1 537 ? -20.078 7.121 1.74 1 96.5 537 PHE B CA 1
ATOM 9861 C C . PHE B 1 537 ? -18.578 6.961 1.977 1 96.5 537 PHE B C 1
ATOM 9863 O O . PHE B 1 537 ? -18.109 5.887 2.363 1 96.5 537 PHE B O 1
ATOM 9870 N N . LEU B 1 538 ? -17.812 8.023 1.716 1 96.25 538 LEU B N 1
ATOM 9871 C CA . LEU B 1 538 ? -16.375 7.957 1.909 1 96.25 538 LEU B CA 1
ATOM 9872 C C . LEU B 1 538 ? -16.031 7.656 3.365 1 96.25 538 LEU B C 1
ATOM 9874 O O . LEU B 1 538 ? -15.102 6.887 3.643 1 96.25 538 LEU B O 1
ATOM 9878 N N . LEU B 1 539 ? -16.781 8.188 4.211 1 95.44 539 LEU B N 1
ATOM 9879 C CA . LEU B 1 539 ? -16.531 8.023 5.637 1 95.44 539 LEU B CA 1
ATOM 9880 C C . LEU B 1 539 ? -16.797 6.586 6.07 1 95.44 539 LEU B C 1
ATOM 9882 O O . LEU B 1 539 ? -16.062 6.035 6.895 1 95.44 539 LEU B O 1
ATOM 9886 N N . VAL B 1 540 ? -17.734 5.93 5.477 1 92.81 540 VAL B N 1
ATOM 9887 C CA . VAL B 1 540 ? -18.172 4.625 5.949 1 92.81 540 VAL B CA 1
ATOM 9888 C C . VAL B 1 540 ? -17.5 3.518 5.148 1 92.81 540 VAL B C 1
ATOM 9890 O O . VAL B 1 540 ? -17.016 2.539 5.715 1 92.81 540 VAL B O 1
ATOM 9893 N N . ALA B 1 541 ? -17.438 3.742 3.855 1 91.25 541 ALA B N 1
ATOM 9894 C CA . ALA B 1 541 ? -17.031 2.643 2.986 1 91.25 541 ALA B CA 1
ATOM 9895 C C . ALA B 1 541 ? -15.57 2.787 2.562 1 91.25 541 ALA B C 1
ATOM 9897 O O . ALA B 1 541 ? -14.898 1.793 2.279 1 91.25 541 ALA B O 1
ATOM 9898 N N . ARG B 1 542 ? -15.07 4.012 2.5 1 91.75 542 ARG B N 1
ATOM 9899 C CA . ARG B 1 542 ? -13.695 4.234 2.078 1 91.75 542 ARG B CA 1
ATOM 9900 C C . ARG B 1 542 ? -12.977 5.199 3.021 1 91.75 542 ARG B C 1
ATOM 9902 O O . ARG B 1 542 ? -12.414 6.203 2.582 1 91.75 542 ARG B O 1
ATOM 9909 N N . PRO B 1 543 ? -12.844 4.766 4.211 1 90.31 543 PRO B N 1
ATOM 9910 C CA . PRO B 1 543 ? -12.242 5.68 5.184 1 90.31 543 PRO B CA 1
ATOM 9911 C C . PRO B 1 543 ? -10.758 5.93 4.922 1 90.31 543 PRO B C 1
ATOM 9913 O O . PRO B 1 543 ? -10.211 6.93 5.383 1 90.31 543 PRO B O 1
ATOM 9916 N N . PHE B 1 544 ? -10.141 5.098 4.109 1 87.06 544 PHE B N 1
ATOM 9917 C CA . PHE B 1 544 ? -8.719 5.238 3.842 1 87.06 544 PHE B CA 1
ATOM 9918 C C . PHE B 1 544 ? -8.445 6.465 2.975 1 87.06 544 PHE B C 1
ATOM 9920 O O . PHE B 1 544 ? -7.312 6.941 2.9 1 87.06 544 PHE B O 1
ATOM 9927 N N . MET B 1 545 ? -9.516 6.984 2.309 1 91.81 545 MET B N 1
ATOM 9928 C CA . MET B 1 545 ? -9.336 8.156 1.457 1 91.81 545 MET B CA 1
ATOM 9929 C C . MET B 1 545 ? -9.5 9.445 2.262 1 91.81 545 MET B C 1
ATOM 9931 O O . MET B 1 545 ? -9.289 10.539 1.736 1 91.81 545 MET B O 1
ATOM 9935 N N . LEU B 1 546 ? -9.898 9.258 3.523 1 92.38 546 LEU B N 1
ATOM 9936 C CA . LEU B 1 546 ? -10.062 10.414 4.398 1 92.38 546 LEU B CA 1
ATOM 9937 C C . LEU B 1 546 ? -8.93 10.484 5.422 1 92.38 546 LEU B C 1
ATOM 9939 O O . LEU B 1 546 ? -8.086 9.586 5.48 1 92.38 546 LEU B O 1
ATOM 9943 N N . THR B 1 547 ? -8.836 11.547 6.129 1 86.38 547 THR B N 1
ATOM 9944 C CA . THR B 1 547 ? -7.82 11.734 7.16 1 86.38 547 THR B CA 1
ATOM 9945 C C . THR B 1 547 ? -8.055 10.773 8.328 1 86.38 547 THR B C 1
ATOM 9947 O O . THR B 1 547 ? -9.148 10.227 8.477 1 86.38 547 THR B O 1
ATOM 9950 N N . ALA B 1 548 ? -6.992 10.57 9.062 1 81.19 548 ALA B N 1
ATOM 9951 C CA . ALA B 1 548 ? -7.09 9.688 10.219 1 81.19 548 ALA B CA 1
ATOM 9952 C C . ALA B 1 548 ? -8.133 10.195 11.211 1 81.19 548 ALA B C 1
ATOM 9954 O O . ALA B 1 548 ? -8.25 11.406 11.438 1 81.19 548 ALA B O 1
ATOM 9955 N N . GLY B 1 549 ? -8.984 9.234 11.672 1 86.06 549 GLY B N 1
ATOM 9956 C CA . GLY B 1 549 ? -10.016 9.586 12.633 1 86.06 549 GLY B CA 1
ATOM 9957 C C . GLY B 1 549 ? -10.82 8.391 13.109 1 86.06 549 GLY B C 1
ATOM 9958 O O . GLY B 1 549 ? -10.422 7.246 12.898 1 86.06 549 GLY B O 1
ATOM 9959 N N . ILE B 1 550 ? -11.812 8.703 13.828 1 87.75 550 ILE B N 1
ATOM 9960 C CA . ILE B 1 550 ? -12.68 7.664 14.359 1 87.75 550 ILE B CA 1
ATOM 9961 C C . ILE B 1 550 ? -14.047 7.738 13.68 1 87.75 550 ILE B C 1
ATOM 9963 O O . ILE B 1 550 ? -15.078 7.57 14.336 1 87.75 550 ILE B O 1
ATOM 9967 N N . GLY B 1 551 ? -14 8.016 12.438 1 90.25 551 GLY B N 1
ATOM 9968 C CA . GLY B 1 551 ? -15.234 8.211 11.695 1 90.25 551 GLY B CA 1
ATOM 9969 C C . GLY B 1 551 ? -16.156 7 11.742 1 90.25 551 GLY B C 1
ATOM 9970 O O . GLY B 1 551 ? -17.359 7.141 11.93 1 90.25 551 GLY B O 1
ATOM 9971 N N . GLN B 1 552 ? -15.617 5.867 11.68 1 89.81 552 GLN B N 1
ATOM 9972 C CA . GLN B 1 552 ? -16.438 4.656 11.664 1 89.81 552 GLN B CA 1
ATOM 9973 C C . GLN B 1 552 ? -17.047 4.391 13.039 1 89.81 552 GLN B C 1
ATOM 9975 O O . GLN B 1 552 ? -18.188 3.922 13.141 1 89.81 552 GLN B O 1
ATOM 9980 N N . ILE B 1 553 ? -16.312 4.684 14.016 1 90.62 553 ILE B N 1
ATOM 9981 C CA . ILE B 1 553 ? -16.828 4.516 15.375 1 90.62 553 ILE B CA 1
ATOM 9982 C C . ILE B 1 553 ? -17.953 5.527 15.633 1 90.62 553 ILE B C 1
ATOM 9984 O O . ILE B 1 553 ? -19 5.172 16.156 1 90.62 553 ILE B O 1
ATOM 9988 N N . ARG B 1 554 ? -17.672 6.676 15.227 1 93.06 554 ARG B N 1
ATOM 9989 C CA . ARG B 1 554 ? -18.672 7.738 15.391 1 93.06 554 ARG B CA 1
ATOM 9990 C C . ARG B 1 554 ? -19.938 7.422 14.609 1 93.06 554 ARG B C 1
ATOM 9992 O O . ARG B 1 554 ? -21.047 7.668 15.094 1 93.06 554 ARG B O 1
ATOM 9999 N N . PHE B 1 555 ? -19.766 6.941 13.453 1 95.06 555 PHE B N 1
ATOM 10000 C CA . PHE B 1 555 ? -20.906 6.543 12.625 1 95.06 555 PHE B CA 1
ATOM 10001 C C . PHE B 1 555 ? -21.703 5.438 13.305 1 95.06 555 PHE B C 1
ATOM 10003 O O . PHE B 1 555 ? -22.938 5.488 13.352 1 95.06 555 PHE B O 1
ATOM 10010 N N . GLY B 1 556 ? -20.969 4.465 13.797 1 93.44 556 GLY B N 1
ATOM 10011 C CA . GLY B 1 556 ? -21.625 3.369 14.484 1 93.44 556 GLY B CA 1
ATOM 10012 C C . GLY B 1 556 ? -22.406 3.816 15.711 1 93.44 556 GLY B C 1
ATOM 10013 O O . GLY B 1 556 ? -23.547 3.398 15.914 1 93.44 556 GLY B O 1
ATOM 10014 N N . ASP B 1 557 ? -21.859 4.676 16.469 1 94.44 557 ASP B N 1
ATOM 10015 C CA . ASP B 1 557 ? -22.516 5.191 17.656 1 94.44 557 ASP B CA 1
ATOM 10016 C C . ASP B 1 557 ? -23.75 6.023 17.297 1 94.44 557 ASP B C 1
ATOM 10018 O O . ASP B 1 557 ? -24.781 5.941 17.953 1 94.44 557 ASP B O 1
ATOM 10022 N N . THR B 1 558 ? -23.562 6.816 16.281 1 96.94 558 THR B N 1
ATOM 10023 C CA . THR B 1 558 ? -24.656 7.664 15.844 1 96.94 558 THR B CA 1
ATOM 10024 C C . THR B 1 558 ? -25.812 6.82 15.312 1 96.94 558 THR B C 1
ATOM 10026 O O . THR B 1 558 ? -26.984 7.121 15.57 1 96.94 558 THR B O 1
ATOM 10029 N N . CYS B 1 559 ? -25.5 5.793 14.594 1 95.12 559 CYS B N 1
ATOM 10030 C CA . CYS B 1 559 ? -26.531 4.898 14.086 1 95.12 559 CYS B CA 1
ATOM 10031 C C . CYS B 1 559 ? -27.25 4.18 15.219 1 95.12 559 CYS B C 1
ATOM 10033 O O . CYS B 1 559 ? -28.469 4.016 15.188 1 95.12 559 CYS B O 1
ATOM 10035 N N . ALA B 1 560 ? -26.516 3.748 16.188 1 93.81 560 ALA B N 1
ATOM 10036 C CA . ALA B 1 560 ? -27.109 3.07 17.328 1 93.81 560 ALA B CA 1
ATOM 10037 C C . ALA B 1 560 ? -28.078 3.992 18.062 1 93.81 560 ALA B C 1
ATOM 10039 O O . ALA B 1 560 ? -29.172 3.576 18.453 1 93.81 560 ALA B O 1
ATOM 10040 N N . GLU B 1 561 ? -27.656 5.191 18.266 1 94.94 561 GLU B N 1
ATOM 10041 C CA . GLU B 1 561 ? -28.531 6.16 18.938 1 94.94 561 GLU B CA 1
ATOM 10042 C C . GLU B 1 561 ? -29.781 6.441 18.109 1 94.94 561 GLU B C 1
ATOM 10044 O O . GLU B 1 561 ? -30.891 6.508 18.641 1 94.94 561 GLU B O 1
ATOM 10049 N N . ALA B 1 562 ? -29.625 6.594 16.828 1 95.38 562 ALA B N 1
ATOM 10050 C CA . ALA B 1 562 ? -30.734 6.875 15.93 1 95.38 562 ALA B CA 1
ATOM 10051 C C . ALA B 1 562 ? -31.734 5.723 15.914 1 95.38 562 ALA B C 1
ATOM 10053 O O . ALA B 1 562 ? -32.938 5.938 15.945 1 95.38 562 ALA B O 1
ATOM 10054 N N . LYS B 1 563 ? -31.25 4.562 15.852 1 92.56 563 LYS B N 1
ATOM 10055 C CA . LYS B 1 563 ? -32.125 3.393 15.82 1 92.56 563 LYS B CA 1
ATOM 10056 C C . LYS B 1 563 ? -32.969 3.303 17.094 1 92.56 563 LYS B C 1
ATOM 10058 O O . LYS B 1 563 ? -34.188 3.062 17.031 1 92.56 563 LYS B O 1
ATOM 10063 N N . ILE B 1 564 ? -32.312 3.514 18.219 1 91.69 564 ILE B N 1
ATOM 10064 C CA . ILE B 1 564 ? -33.031 3.484 19.484 1 91.69 564 ILE B CA 1
ATOM 10065 C C . ILE B 1 564 ? -34.062 4.613 19.516 1 91.69 564 ILE B C 1
ATOM 10067 O O . ILE B 1 564 ? -35.188 4.422 20 1 91.69 564 ILE B O 1
ATOM 10071 N N . PHE B 1 565 ? -33.719 5.703 19.047 1 93 565 PHE B N 1
ATOM 10072 C CA . PHE B 1 565 ? -34.594 6.871 19.031 1 93 565 PHE B CA 1
ATOM 10073 C C . PHE B 1 565 ? -35.812 6.637 18.141 1 93 565 PHE B C 1
ATOM 10075 O O . PHE B 1 565 ? -36.938 7.023 18.484 1 93 565 PHE B O 1
ATOM 10082 N N . PHE B 1 566 ? -35.656 6.02 17 1 93 566 PHE B N 1
ATOM 10083 C CA . PHE B 1 566 ? -36.75 5.812 16.047 1 93 566 PHE B CA 1
ATOM 10084 C C . PHE B 1 566 ? -37.656 4.672 16.484 1 93 566 PHE B C 1
ATOM 10086 O O . PHE B 1 566 ? -38.781 4.586 16.047 1 93 566 PHE B O 1
ATOM 10093 N N . GLU B 1 567 ? -37.062 3.844 17.266 1 87.81 567 GLU B N 1
ATOM 10094 C CA . GLU B 1 567 ? -37.844 2.711 17.75 1 87.81 567 GLU B CA 1
ATOM 10095 C C . GLU B 1 567 ? -38.781 3.121 18.875 1 87.81 567 GLU B C 1
ATOM 10097 O O . GLU B 1 567 ? -39.656 2.346 19.297 1 87.81 567 GLU B O 1
ATOM 10102 N N . ARG B 1 568 ? -38.656 4.289 19.344 1 83.25 568 ARG B N 1
ATOM 10103 C CA . ARG B 1 568 ? -39.5 4.773 20.406 1 83.25 568 ARG B CA 1
ATOM 10104 C C . ARG B 1 568 ? -40.969 4.805 19.969 1 83.25 568 ARG B C 1
ATOM 10106 O O . ARG B 1 568 ? -41.875 4.715 20.797 1 83.25 568 ARG B O 1
ATOM 10113 N N . GLU B 1 569 ? -41.094 4.953 18.719 1 74.94 569 GLU B N 1
ATOM 10114 C CA . GLU B 1 569 ? -42.438 5.008 18.188 1 74.94 569 GLU B CA 1
ATOM 10115 C C . GLU B 1 569 ? -42.969 3.609 17.859 1 74.94 569 GLU B C 1
ATOM 10117 O O . GLU B 1 569 ? -42.188 2.682 17.656 1 74.94 569 GLU B O 1
ATOM 10122 N N . MET B 1 570 ? -44.281 3.453 18 1 64.5 570 MET B N 1
ATOM 10123 C CA . MET B 1 570 ? -44.906 2.162 17.781 1 64.5 570 MET B CA 1
ATOM 10124 C C . MET B 1 570 ? -44.656 1.645 16.375 1 64.5 570 MET B C 1
ATOM 10126 O O . MET B 1 570 ? -44.375 0.458 16.188 1 64.5 570 MET B O 1
ATOM 10130 N N . ALA B 1 571 ? -44.781 2.547 15.391 1 75.19 571 ALA B N 1
ATOM 10131 C CA . ALA B 1 571 ? -44.5 2.172 14.008 1 75.19 571 ALA B CA 1
ATOM 10132 C C . ALA B 1 571 ? -43.25 2.861 13.5 1 75.19 571 ALA B C 1
ATOM 10134 O O . ALA B 1 571 ? -42.969 4.008 13.859 1 75.19 571 ALA B O 1
ATOM 10135 N N . LEU B 1 572 ? -42.438 2.068 12.797 1 81.06 572 LEU B N 1
ATOM 10136 C CA . LEU B 1 572 ? -41.25 2.66 12.234 1 81.06 572 LEU B CA 1
ATOM 10137 C C . LEU B 1 572 ? -41.594 3.799 11.281 1 81.06 572 LEU B C 1
ATOM 10139 O O . LEU B 1 572 ? -42.375 3.609 10.336 1 81.06 572 LEU B O 1
ATOM 10143 N N . PRO B 1 573 ? -41.031 4.875 11.602 1 88.88 573 PRO B N 1
ATOM 10144 C CA . PRO B 1 573 ? -41.344 6.035 10.766 1 88.88 573 PRO B CA 1
ATOM 10145 C C . PRO B 1 573 ? -40.688 5.977 9.398 1 88.88 573 PRO B C 1
ATOM 10147 O O . PRO B 1 573 ? -39.719 5.203 9.195 1 88.88 573 PRO B O 1
ATOM 10150 N N . ASP B 1 574 ? -41.281 6.625 8.477 1 91.88 574 ASP B N 1
ATOM 10151 C CA . ASP B 1 574 ? -40.594 6.84 7.207 1 91.88 574 ASP B CA 1
ATOM 10152 C C . ASP B 1 574 ? -39.5 7.891 7.344 1 91.88 574 ASP B C 1
ATOM 10154 O O . ASP B 1 574 ? -39.312 8.453 8.422 1 91.88 574 ASP B O 1
ATOM 10158 N N . GLU B 1 575 ? -38.75 8.133 6.41 1 94.25 575 GLU B N 1
ATOM 10159 C CA . GLU B 1 575 ? -37.594 9.023 6.465 1 94.25 575 GLU B CA 1
ATOM 10160 C C . GLU B 1 575 ? -38 10.445 6.844 1 94.25 575 GLU B C 1
ATOM 10162 O O . GLU B 1 575 ? -37.344 11.102 7.645 1 94.25 575 GLU B O 1
ATOM 10167 N N . ARG B 1 576 ? -39.125 10.859 6.277 1 93.75 576 ARG B N 1
ATOM 10168 C CA . ARG B 1 576 ? -39.625 12.203 6.57 1 93.75 576 ARG B CA 1
ATOM 10169 C C . ARG B 1 576 ? -40.062 12.312 8.023 1 93.75 576 ARG B C 1
ATOM 10171 O O . ARG B 1 576 ? -39.75 13.297 8.703 1 93.75 576 ARG B O 1
ATOM 10178 N N . ALA B 1 577 ? -40.75 11.344 8.438 1 94 577 ALA B N 1
ATOM 10179 C CA . ALA B 1 577 ? -41.219 11.328 9.82 1 94 577 ALA B CA 1
ATOM 10180 C C . ALA B 1 577 ? -40.031 11.227 10.789 1 94 577 ALA B C 1
ATOM 10182 O O . ALA B 1 577 ? -40.062 11.836 11.859 1 94 577 ALA B O 1
ATOM 10183 N N . ALA B 1 578 ? -39.094 10.461 10.43 1 95.25 578 ALA B N 1
ATOM 10184 C CA . ALA B 1 578 ? -37.906 10.312 11.266 1 95.25 578 ALA B CA 1
ATOM 10185 C C . ALA B 1 578 ? -37.188 11.633 11.406 1 95.25 578 ALA B C 1
ATOM 10187 O O . ALA B 1 578 ? -36.719 11.992 12.5 1 95.25 578 ALA B O 1
ATOM 10188 N N . ALA B 1 579 ? -37.031 12.32 10.297 1 95.75 579 ALA B N 1
ATOM 10189 C CA . ALA B 1 579 ? -36.375 13.617 10.32 1 95.75 579 ALA B CA 1
ATOM 10190 C C . ALA B 1 579 ? -37.125 14.617 11.188 1 95.75 579 ALA B C 1
ATOM 10192 O O . ALA B 1 579 ? -36.5 15.391 11.93 1 95.75 579 ALA B O 1
ATOM 10193 N N . ALA B 1 580 ? -38.438 14.562 11.117 1 94.12 580 ALA B N 1
ATOM 10194 C CA . ALA B 1 580 ? -39.281 15.445 11.922 1 94.12 580 ALA B CA 1
ATOM 10195 C C . ALA B 1 580 ? -39.125 15.125 13.406 1 94.12 580 ALA B C 1
ATOM 10197 O O . ALA B 1 580 ? -39.125 16.031 14.242 1 94.12 580 ALA B O 1
ATOM 10198 N N . MET B 1 581 ? -39.031 13.875 13.68 1 93.88 581 MET B N 1
ATOM 10199 C CA . MET B 1 581 ? -38.844 13.445 15.062 1 93.88 581 MET B CA 1
ATOM 10200 C C . MET B 1 581 ? -37.562 14.016 15.656 1 93.88 581 MET B C 1
ATOM 10202 O O . MET B 1 581 ? -37.562 14.469 16.812 1 93.88 581 MET B O 1
ATOM 10206 N N . VAL B 1 582 ? -36.531 14 14.922 1 94.88 582 VAL B N 1
ATOM 10207 C CA . VAL B 1 582 ? -35.219 14.477 15.383 1 94.88 582 VAL B CA 1
ATOM 10208 C C . VAL B 1 582 ? -35.281 15.992 15.602 1 94.88 582 VAL B C 1
ATOM 10210 O O . VAL B 1 582 ? -34.75 16.5 16.578 1 94.88 582 VAL B O 1
ATOM 10213 N N . LEU B 1 583 ? -35.969 16.703 14.727 1 94.94 583 LEU B N 1
ATOM 10214 C CA . LEU B 1 583 ? -36.062 18.156 14.781 1 94.94 583 LEU B CA 1
ATOM 10215 C C . LEU B 1 583 ? -36.938 18.609 15.945 1 94.94 583 LEU B C 1
ATOM 10217 O O . LEU B 1 583 ? -36.812 19.75 16.406 1 94.94 583 LEU B O 1
ATOM 10221 N N . GLU B 1 584 ? -37.75 17.75 16.406 1 91.88 584 GLU B N 1
ATOM 10222 C CA . GLU B 1 584 ? -38.656 18.094 17.484 1 91.88 584 GLU B CA 1
ATOM 10223 C C . GLU B 1 584 ? -37.969 18.094 18.844 1 91.88 584 GLU B C 1
ATOM 10225 O O . GLU B 1 584 ? -38.438 18.703 19.797 1 91.88 584 GLU B O 1
ATOM 10230 N N . VAL B 1 585 ? -36.875 17.453 18.891 1 91.38 585 VAL B N 1
ATOM 10231 C CA . VAL B 1 585 ? -36.156 17.359 20.156 1 91.38 585 VAL B CA 1
ATOM 10232 C C . VAL B 1 585 ? -35.562 18.719 20.5 1 91.38 585 VAL B C 1
ATOM 10234 O O . VAL B 1 585 ? -35 19.406 19.641 1 91.38 585 VAL B O 1
ATOM 10237 N N . ASN B 1 586 ? -35.75 19.156 21.734 1 85.81 586 ASN B N 1
ATOM 10238 C CA . ASN B 1 586 ? -35.156 20.406 22.203 1 85.81 586 ASN B CA 1
ATOM 10239 C C . ASN B 1 586 ? -33.688 20.266 22.469 1 85.81 586 ASN B C 1
ATOM 10241 O O . ASN B 1 586 ? -33.281 19.578 23.406 1 85.81 586 ASN B O 1
ATOM 10245 N N . ALA B 1 587 ? -32.906 20.844 21.656 1 81.69 587 ALA B N 1
ATOM 10246 C CA . ALA B 1 587 ? -31.453 20.719 21.75 1 81.69 587 ALA B CA 1
ATOM 10247 C C . ALA B 1 587 ? -30.844 22 22.312 1 81.69 587 ALA B C 1
ATOM 10249 O O . ALA B 1 587 ? -29.812 22.469 21.812 1 81.69 587 ALA B O 1
ATOM 10250 N N . GLU B 1 588 ? -31.391 22.516 23.375 1 78.25 588 GLU B N 1
ATOM 10251 C CA . GLU B 1 588 ? -30.875 23.734 24 1 78.25 588 GLU B CA 1
ATOM 10252 C C . GLU B 1 588 ? -29.547 23.484 24.703 1 78.25 588 GLU B C 1
ATOM 10254 O O . GLU B 1 588 ? -28.672 24.359 24.719 1 78.25 588 GLU B O 1
ATOM 10259 N N . ILE B 1 589 ? -29.469 22.25 25.266 1 80.5 589 ILE B N 1
ATOM 10260 C CA . ILE B 1 589 ? -28.234 21.875 25.938 1 80.5 589 ILE B CA 1
ATOM 10261 C C . ILE B 1 589 ? -27.391 21.016 24.984 1 80.5 589 ILE B C 1
ATOM 10263 O O . ILE B 1 589 ? -27.906 20.109 24.328 1 80.5 589 ILE B O 1
ATOM 10267 N N . ALA B 1 590 ? -26.172 21.328 25.031 1 83.75 590 ALA B N 1
ATOM 10268 C CA . ALA B 1 590 ? -25.266 20.578 24.172 1 83.75 590 ALA B CA 1
ATOM 10269 C C . ALA B 1 590 ? -25.25 19.094 24.562 1 83.75 590 ALA B C 1
ATOM 10271 O O . ALA B 1 590 ? -25.062 18.766 25.734 1 83.75 590 ALA B O 1
ATOM 10272 N N . PRO B 1 591 ? -25.453 18.266 23.609 1 85.94 591 PRO B N 1
ATOM 10273 C CA . PRO B 1 591 ? -25.484 16.828 23.891 1 85.94 591 PRO B CA 1
ATOM 10274 C C . PRO B 1 591 ? -24.203 16.344 24.578 1 85.94 591 PRO B C 1
ATOM 10276 O O . PRO B 1 591 ? -24.25 15.398 25.375 1 85.94 591 PRO B O 1
ATOM 10279 N N . ARG B 1 592 ? -23.141 16.859 24.219 1 79.5 592 ARG B N 1
ATOM 10280 C CA . ARG B 1 592 ? -21.859 16.438 24.812 1 79.5 592 ARG B CA 1
ATOM 10281 C C . ARG B 1 592 ? -21.891 16.609 26.328 1 79.5 592 ARG B C 1
ATOM 10283 O O . ARG B 1 592 ? -21.25 15.836 27.047 1 79.5 592 ARG B O 1
ATOM 10290 N N . ASP B 1 593 ? -22.562 17.562 26.797 1 77.12 593 ASP B N 1
ATOM 10291 C CA . ASP B 1 593 ? -22.625 17.844 28.219 1 77.12 593 ASP B CA 1
ATOM 10292 C C . ASP B 1 593 ? -23.516 16.828 28.938 1 77.12 593 ASP B C 1
ATOM 10294 O O . ASP B 1 593 ? -23.359 16.609 30.141 1 77.12 593 ASP B O 1
ATOM 10298 N N . VAL B 1 594 ? -24.375 16.266 28.203 1 76.75 594 VAL B N 1
ATOM 10299 C CA . VAL B 1 594 ? -25.297 15.297 28.797 1 76.75 594 VAL B CA 1
ATOM 10300 C C . VAL B 1 594 ? -24.734 13.883 28.656 1 76.75 594 VAL B C 1
ATOM 10302 O O . VAL B 1 594 ? -24.797 13.094 29.609 1 76.75 594 VAL B O 1
ATOM 10305 N N . LYS B 1 595 ? -24.328 13.484 27.547 1 79.06 595 LYS B N 1
ATOM 10306 C CA . LYS B 1 595 ? -23.922 12.109 27.25 1 79.06 595 LYS B CA 1
ATOM 10307 C C . LYS B 1 595 ? -22.469 11.875 27.672 1 79.06 595 LYS B C 1
ATOM 10309 O O . LYS B 1 595 ? -22.078 10.742 27.953 1 79.06 595 LYS B O 1
ATOM 10314 N N . GLY B 1 596 ? -21.688 12.867 27.766 1 72.69 596 GLY B N 1
ATOM 10315 C CA . GLY B 1 596 ? -20.266 12.68 28.047 1 72.69 596 GLY B CA 1
ATOM 10316 C C . GLY B 1 596 ? -19.469 12.25 26.844 1 72.69 596 GLY B C 1
ATOM 10317 O O . GLY B 1 596 ? -19.891 12.43 25.703 1 72.69 596 GLY B O 1
ATOM 10318 N N . ASP B 1 597 ? -18.25 11.641 27.078 1 71.81 597 ASP B N 1
ATOM 10319 C CA . ASP B 1 597 ? -17.344 11.32 25.984 1 71.81 597 ASP B CA 1
ATOM 10320 C C . ASP B 1 597 ? -17.359 9.82 25.672 1 71.81 597 ASP B C 1
ATOM 10322 O O . ASP B 1 597 ? -16.641 9.352 24.797 1 71.81 597 ASP B O 1
ATOM 10326 N N . ARG B 1 598 ? -18.219 9.125 26.312 1 74.06 598 ARG B N 1
ATOM 10327 C CA . ARG B 1 598 ? -18.25 7.688 26.047 1 74.06 598 ARG B CA 1
ATOM 10328 C C . ARG B 1 598 ? -18.828 7.391 24.672 1 74.06 598 ARG B C 1
ATOM 10330 O O . ARG B 1 598 ? -18.25 6.633 23.891 1 74.06 598 ARG B O 1
ATOM 10337 N N . SER B 1 599 ? -20.016 8.047 24.453 1 84.88 599 SER B N 1
ATOM 10338 C CA . SER B 1 599 ? -20.609 7.918 23.125 1 84.88 599 SER B CA 1
ATOM 10339 C C . SER B 1 599 ? -20.156 9.039 22.203 1 84.88 599 SER B C 1
ATOM 10341 O O . SER B 1 599 ? -20.078 10.203 22.609 1 84.88 599 SER B O 1
ATOM 10343 N N . LYS B 1 600 ? -19.812 8.672 21.062 1 87.75 600 LYS B N 1
ATOM 10344 C CA . LYS B 1 600 ? -19.328 9.656 20.094 1 87.75 600 LYS B CA 1
ATOM 10345 C C . LYS B 1 600 ? -20.438 10.031 19.094 1 87.75 600 LYS B C 1
ATOM 10347 O O . LYS B 1 600 ? -20.141 10.531 18.016 1 87.75 600 LYS B O 1
ATOM 10352 N N . SER B 1 601 ? -21.672 9.773 19.484 1 93.31 601 SER B N 1
ATOM 10353 C CA . SER B 1 601 ? -22.781 10.062 18.594 1 93.31 601 SER B CA 1
ATOM 10354 C C . SER B 1 601 ? -22.938 11.562 18.375 1 93.31 601 SER B C 1
ATOM 10356 O O . SER B 1 601 ? -22.734 12.352 19.312 1 93.31 601 SER B O 1
ATOM 10358 N N . VAL B 1 602 ? -23.344 11.938 17.141 1 94.75 602 VAL B N 1
ATOM 10359 C CA . VAL B 1 602 ? -23.484 13.352 16.828 1 94.75 602 VAL B CA 1
ATOM 10360 C C . VAL B 1 602 ? -24.906 13.633 16.359 1 94.75 602 VAL B C 1
ATOM 10362 O O . VAL B 1 602 ? -25.172 14.672 15.75 1 94.75 602 VAL B O 1
ATOM 10365 N N . LEU B 1 603 ? -25.812 12.797 16.656 1 96.12 603 LEU B N 1
ATOM 10366 C CA . LEU B 1 603 ? -27.172 12.906 16.141 1 96.12 603 LEU B CA 1
ATOM 10367 C C . LEU B 1 603 ? -27.828 14.211 16.594 1 96.12 603 LEU B C 1
ATOM 10369 O O . LEU B 1 603 ? -28.312 14.992 15.766 1 96.12 603 LEU B O 1
ATOM 10373 N N . PHE B 1 604 ? -27.766 14.516 17.812 1 95.19 604 PHE B N 1
ATOM 10374 C CA . PHE B 1 604 ? -28.5 15.664 18.344 1 95.19 604 PHE B CA 1
ATOM 10375 C C . PHE B 1 604 ? -27.656 16.922 18.25 1 95.19 604 PHE B C 1
ATOM 10377 O O . PHE B 1 604 ? -28.188 18.031 18.312 1 95.19 604 PHE B O 1
ATOM 10384 N N . ASP B 1 605 ? -26.344 16.766 18.125 1 94.5 605 ASP B N 1
ATOM 10385 C CA . ASP B 1 605 ? -25.531 17.922 17.75 1 94.5 605 ASP B CA 1
ATOM 10386 C C . ASP B 1 605 ? -25.891 18.406 16.344 1 94.5 605 ASP B C 1
ATOM 10388 O O . ASP B 1 605 ? -25.906 19.594 16.062 1 94.5 605 ASP B O 1
ATOM 10392 N N . ALA B 1 606 ? -26.125 17.422 15.508 1 97 606 ALA B N 1
ATOM 10393 C CA . ALA B 1 606 ? -26.531 17.75 14.141 1 97 606 ALA B CA 1
ATOM 10394 C C . ALA B 1 606 ? -27.906 18.422 14.117 1 97 606 ALA B C 1
ATOM 10396 O O . ALA B 1 606 ? -28.172 19.281 13.273 1 97 606 ALA B O 1
ATOM 10397 N N . CYS B 1 607 ? -28.703 17.984 15.039 1 96.31 607 CYS B N 1
ATOM 10398 C CA . CYS B 1 607 ? -30.016 18.625 15.18 1 96.31 607 CYS B CA 1
ATOM 10399 C C . CYS B 1 607 ? -29.859 20.109 15.531 1 96.31 607 CYS B C 1
ATOM 10401 O O . CYS B 1 607 ? -30.578 20.953 14.992 1 96.31 607 CYS B O 1
ATOM 10403 N N . ARG B 1 608 ? -29 20.391 16.406 1 95.25 608 ARG B N 1
ATOM 10404 C CA . ARG B 1 608 ? -28.719 21.781 16.766 1 95.25 608 ARG B CA 1
ATOM 10405 C C . ARG B 1 608 ? -28.266 22.578 15.547 1 95.25 608 ARG B C 1
ATOM 10407 O O . ARG B 1 608 ? -28.688 23.719 15.352 1 95.25 608 ARG B O 1
ATOM 10414 N N . LEU B 1 609 ? -27.391 21.969 14.781 1 96.88 609 LEU B N 1
ATOM 10415 C CA . LEU B 1 609 ? -26.922 22.609 13.562 1 96.88 609 LEU B CA 1
ATOM 10416 C C . LEU B 1 609 ? -28.062 22.844 12.586 1 96.88 609 LEU B C 1
ATOM 10418 O O . LEU B 1 609 ? -28.172 23.906 11.984 1 96.88 609 LEU B O 1
ATOM 10422 N N . ALA B 1 610 ? -28.891 21.875 12.398 1 97.5 610 ALA B N 1
ATOM 10423 C CA . ALA B 1 610 ? -30.016 21.984 11.484 1 97.5 610 ALA B CA 1
ATOM 10424 C C . ALA B 1 610 ? -30.953 23.109 11.906 1 97.5 610 ALA B C 1
ATOM 10426 O O . ALA B 1 610 ? -31.453 23.859 11.07 1 97.5 610 ALA B O 1
ATOM 10427 N N . LYS B 1 611 ? -31.219 23.203 13.188 1 95.69 611 LYS B N 1
ATOM 10428 C CA . LYS B 1 611 ? -32.094 24.25 13.703 1 95.69 611 LYS B CA 1
ATOM 10429 C C . LYS B 1 611 ? -31.531 25.641 13.438 1 95.69 611 LYS B C 1
ATOM 10431 O O . LYS B 1 611 ? -32.281 26.562 13.102 1 95.69 611 LYS B O 1
ATOM 10436 N N . SER B 1 612 ? -30.234 25.75 13.617 1 95.62 612 SER B N 1
ATOM 10437 C CA . SER B 1 612 ? -29.578 27 13.297 1 95.62 612 SER B CA 1
ATOM 10438 C C . SER B 1 612 ? -29.688 27.328 11.812 1 95.62 612 SER B C 1
ATOM 10440 O O . SER B 1 612 ? -29.844 28.484 11.43 1 95.62 612 SER B O 1
ATOM 10442 N N . LEU B 1 613 ? -29.609 26.328 11 1 97 613 LEU B N 1
ATOM 10443 C CA . LEU B 1 613 ? -29.719 26.516 9.555 1 97 613 LEU B CA 1
ATOM 10444 C C . LEU B 1 613 ? -31.141 26.859 9.156 1 97 613 LEU B C 1
ATOM 10446 O O . LEU B 1 613 ? -31.359 27.641 8.227 1 97 613 LEU B O 1
ATOM 10450 N N . LEU B 1 614 ? -32.094 26.312 9.867 1 95.44 614 LEU B N 1
ATOM 10451 C CA . LEU B 1 614 ? -33.5 26.516 9.547 1 95.44 614 LEU B CA 1
ATOM 10452 C C . LEU B 1 614 ? -33.938 27.938 9.906 1 95.44 614 LEU B C 1
ATOM 10454 O O . LEU B 1 614 ? -35 28.391 9.445 1 95.44 614 LEU B O 1
ATOM 10458 N N . GLU B 1 615 ? -33.125 28.594 10.664 1 94.81 615 GLU B N 1
ATOM 10459 C CA . GLU B 1 615 ? -33.406 30 10.969 1 94.81 615 GLU B CA 1
ATOM 10460 C C . GLU B 1 615 ? -33.156 30.875 9.742 1 94.81 615 GLU B C 1
ATOM 10462 O O . GLU B 1 615 ? -33.719 31.969 9.648 1 94.81 615 GLU B O 1
ATOM 10467 N N . LEU B 1 616 ? -32.438 30.375 8.812 1 94.94 616 LEU B N 1
ATOM 10468 C CA . LEU B 1 616 ? -32.188 31.094 7.578 1 94.94 616 LEU B CA 1
ATOM 10469 C C . LEU B 1 616 ? -33.25 30.828 6.543 1 94.94 616 LEU B C 1
ATOM 10471 O O . LEU B 1 616 ? -33.906 29.781 6.566 1 94.94 616 LEU B O 1
ATOM 10475 N N . GLN B 1 617 ? -33.375 31.797 5.617 1 92.88 617 GLN B N 1
ATOM 10476 C CA . GLN B 1 617 ? -34.281 31.562 4.5 1 92.88 617 GLN B CA 1
ATOM 10477 C C . GLN B 1 617 ? -33.812 30.406 3.625 1 92.88 617 GLN B C 1
ATOM 10479 O O . GLN B 1 617 ? -32.594 30.219 3.455 1 92.88 617 GLN B O 1
ATOM 10484 N N . PRO B 1 618 ? -34.75 29.688 3.068 1 92.75 618 PRO B N 1
ATOM 10485 C CA . PRO B 1 618 ? -34.375 28.5 2.297 1 92.75 618 PRO B CA 1
ATOM 10486 C C . PRO B 1 618 ? -33.344 28.797 1.219 1 92.75 618 PRO B C 1
ATOM 10488 O O . PRO B 1 618 ? -32.406 28.016 1.022 1 92.75 618 PRO B O 1
ATOM 10491 N N . GLY B 1 619 ? -33.5 29.859 0.481 1 89.94 619 GLY B N 1
ATOM 10492 C CA . GLY B 1 619 ? -32.562 30.219 -0.558 1 89.94 619 GLY B CA 1
ATOM 10493 C C . GLY B 1 619 ? -31.141 30.438 -0.027 1 89.94 619 GLY B C 1
ATOM 10494 O O . GLY B 1 619 ? -30.172 29.922 -0.596 1 89.94 619 GLY B O 1
ATOM 10495 N N . LYS B 1 620 ? -31.047 31.141 1.006 1 93.19 620 LYS B N 1
ATOM 10496 C CA . LYS B 1 620 ? -29.75 31.406 1.63 1 93.19 620 LYS B CA 1
ATOM 10497 C C . LYS B 1 620 ? -29.188 30.172 2.299 1 93.19 620 LYS B C 1
ATOM 10499 O O . LYS B 1 620 ? -27.984 29.922 2.254 1 93.19 620 LYS B O 1
ATOM 10504 N N . ARG B 1 621 ? -30.078 29.406 2.85 1 95.44 621 ARG B N 1
ATOM 10505 C CA . ARG B 1 621 ? -29.688 28.188 3.537 1 95.44 621 ARG B CA 1
ATOM 10506 C C . ARG B 1 621 ? -28.984 27.219 2.586 1 95.44 621 ARG B C 1
ATOM 10508 O O . ARG B 1 621 ? -27.875 26.781 2.859 1 95.44 621 ARG B O 1
ATOM 10515 N N . TRP B 1 622 ? -29.594 26.984 1.533 1 95.62 622 TRP B N 1
ATOM 10516 C CA . TRP B 1 622 ? -29.078 25.969 0.622 1 95.62 622 TRP B CA 1
ATOM 10517 C C . TRP B 1 622 ? -27.875 26.484 -0.145 1 95.62 622 TRP B C 1
ATOM 10519 O O . TRP B 1 622 ? -27 25.719 -0.541 1 95.62 622 TRP B O 1
ATOM 10529 N N . ARG B 1 623 ? -27.781 27.797 -0.343 1 93.62 623 ARG B N 1
ATOM 10530 C CA . ARG B 1 623 ? -26.562 28.391 -0.899 1 93.62 623 ARG B CA 1
ATOM 10531 C C . ARG B 1 623 ? -25.391 28.203 0.05 1 93.62 623 ARG B C 1
ATOM 10533 O O . ARG B 1 623 ? -24.266 27.922 -0.388 1 93.62 623 ARG B O 1
ATOM 10540 N N . LEU B 1 624 ? -25.688 28.344 1.286 1 95.75 624 LEU B N 1
ATOM 10541 C CA . LEU B 1 624 ? -24.656 28.172 2.305 1 95.75 624 LEU B CA 1
ATOM 10542 C C . LEU B 1 624 ? -24.234 26.719 2.396 1 95.75 624 LEU B C 1
ATOM 10544 O O . LEU B 1 624 ? -23.031 26.406 2.393 1 95.75 624 LEU B O 1
ATOM 10548 N N . ILE B 1 625 ? -25.203 25.797 2.445 1 97.25 625 ILE B N 1
ATOM 10549 C CA . ILE B 1 625 ? -24.922 24.375 2.574 1 97.25 625 ILE B CA 1
ATOM 10550 C C . ILE B 1 625 ? -24.094 23.906 1.382 1 97.25 625 ILE B C 1
ATOM 10552 O O . ILE B 1 625 ? -23.125 23.141 1.547 1 97.25 625 ILE B O 1
ATOM 10556 N N . ARG B 1 626 ? -24.453 24.391 0.292 1 95.69 626 ARG B N 1
ATOM 10557 C CA . ARG B 1 626 ? -23.781 24 -0.935 1 95.69 626 ARG B CA 1
ATOM 10558 C C . ARG B 1 626 ? -22.297 24.391 -0.894 1 95.69 626 ARG B C 1
ATOM 10560 O O . ARG B 1 626 ? -21.422 23.578 -1.2 1 95.69 626 ARG B O 1
ATOM 10567 N N . VAL B 1 627 ? -21.984 25.562 -0.49 1 94.88 627 VAL B N 1
ATOM 10568 C CA . VAL B 1 627 ? -20.625 26.078 -0.498 1 94.88 627 VAL B CA 1
ATOM 10569 C C . VAL B 1 627 ? -19.797 25.375 0.584 1 94.88 627 VAL B C 1
ATOM 10571 O O . VAL B 1 627 ? -18.609 25.094 0.391 1 94.88 627 VAL B O 1
ATOM 10574 N N . VAL B 1 628 ? -20.375 25.062 1.675 1 96.81 628 VAL B N 1
ATOM 10575 C CA . VAL B 1 628 ? -19.672 24.359 2.748 1 96.81 628 VAL B CA 1
ATOM 10576 C C . VAL B 1 628 ? -19.312 22.953 2.291 1 96.81 628 VAL B C 1
ATOM 10578 O O . VAL B 1 628 ? -18.188 22.5 2.516 1 96.81 628 VAL B O 1
ATOM 10581 N N . TRP B 1 629 ? -20.219 22.312 1.647 1 97.44 629 TRP B N 1
ATOM 10582 C CA . TRP B 1 629 ? -19.953 20.969 1.183 1 97.44 629 TRP B CA 1
ATOM 10583 C C . TRP B 1 629 ? -18.859 20.953 0.12 1 97.44 629 TRP B C 1
ATOM 10585 O O . TRP B 1 629 ? -18.031 20.031 0.079 1 97.44 629 TRP B O 1
ATOM 10595 N N . VAL B 1 630 ? -18.844 21.906 -0.742 1 95.56 630 VAL B N 1
ATOM 10596 C CA . VAL B 1 630 ? -17.797 21.984 -1.753 1 95.56 630 VAL B CA 1
ATOM 10597 C C . VAL B 1 630 ? -16.438 22.141 -1.077 1 95.56 630 VAL B C 1
ATOM 10599 O O . VAL B 1 630 ? -15.461 21.516 -1.478 1 95.56 630 VAL B O 1
ATOM 10602 N N . GLU B 1 631 ? -16.406 22.922 -0.057 1 95.62 631 GLU B N 1
ATOM 10603 C CA . GLU B 1 631 ? -15.148 23.125 0.664 1 95.62 631 GLU B CA 1
ATOM 10604 C C . GLU B 1 631 ? -14.727 21.844 1.391 1 95.62 631 GLU B C 1
ATOM 10606 O O . GLU B 1 631 ? -13.539 21.516 1.42 1 95.62 631 GLU B O 1
ATOM 10611 N N . ILE B 1 632 ? -15.703 21.188 1.955 1 96.81 632 ILE B N 1
ATOM 10612 C CA . ILE B 1 632 ? -15.422 19.922 2.635 1 96.81 632 ILE B CA 1
ATOM 10613 C C . ILE B 1 632 ? -14.891 18.906 1.63 1 96.81 632 ILE B C 1
ATOM 10615 O O . ILE B 1 632 ? -13.93 18.188 1.913 1 96.81 632 ILE B O 1
ATOM 10619 N N . LEU B 1 633 ? -15.516 18.906 0.481 1 96.94 633 LEU B N 1
ATOM 10620 C CA . LEU B 1 633 ? -15.094 18.016 -0.588 1 96.94 633 LEU B CA 1
ATOM 10621 C C . LEU B 1 633 ? -13.664 18.328 -1.026 1 96.94 633 LEU B C 1
ATOM 10623 O O . LEU B 1 633 ? -12.852 17.406 -1.198 1 96.94 633 LEU B O 1
ATOM 10627 N N . CYS B 1 634 ? -13.352 19.562 -1.158 1 94.94 634 CYS B N 1
ATOM 10628 C CA . CYS B 1 634 ? -12.023 20 -1.588 1 94.94 634 CYS B CA 1
ATOM 10629 C C . CYS B 1 634 ? -10.977 19.656 -0.533 1 94.94 634 CYS B C 1
ATOM 10631 O O . CYS B 1 634 ? -9.875 19.219 -0.864 1 94.94 634 CYS B O 1
ATOM 10633 N N . TYR B 1 635 ? -11.344 19.828 0.68 1 94.88 635 TYR B N 1
ATOM 10634 C CA . TYR B 1 635 ? -10.438 19.484 1.768 1 94.88 635 TYR B CA 1
ATOM 10635 C C . TYR B 1 635 ? -10.133 17.984 1.775 1 94.88 635 TYR B C 1
ATOM 10637 O O . TYR B 1 635 ? -8.977 17.578 1.906 1 94.88 635 TYR B O 1
ATOM 10645 N N . ALA B 1 636 ? -11.172 17.219 1.643 1 95.81 636 ALA B N 1
ATOM 10646 C CA . ALA B 1 636 ? -11.008 15.773 1.608 1 95.81 636 ALA B CA 1
ATOM 10647 C C . ALA B 1 636 ? -10.117 15.352 0.441 1 95.81 636 ALA B C 1
ATOM 10649 O O . ALA B 1 636 ? -9.266 14.469 0.586 1 95.81 636 ALA B O 1
ATOM 10650 N N . ALA B 1 637 ? -10.281 15.945 -0.658 1 95.19 637 ALA B N 1
ATOM 10651 C CA . ALA B 1 637 ? -9.5 15.633 -1.851 1 95.19 637 ALA B CA 1
ATOM 10652 C C . ALA B 1 637 ? -8.031 15.969 -1.644 1 95.19 637 ALA B C 1
ATOM 10654 O O . ALA B 1 637 ? -7.152 15.18 -2.014 1 95.19 637 ALA B O 1
ATOM 10655 N N . SER B 1 638 ? -7.762 17.062 -1.031 1 91.94 638 SER B N 1
ATOM 10656 C CA . SER B 1 638 ? -6.391 17.547 -0.86 1 91.94 638 SER B CA 1
ATOM 10657 C C . SER B 1 638 ? -5.648 16.719 0.184 1 91.94 638 SER B C 1
ATOM 10659 O O . SER B 1 638 ? -4.43 16.547 0.097 1 91.94 638 SER B O 1
ATOM 10661 N N . LYS B 1 639 ? -6.359 16.219 1.156 1 90.44 639 LYS B N 1
ATOM 10662 C CA . LYS B 1 639 ? -5.711 15.523 2.264 1 90.44 639 LYS B CA 1
ATOM 10663 C C . LYS B 1 639 ? -5.621 14.023 1.996 1 90.44 639 LYS B C 1
ATOM 10665 O O . LYS B 1 639 ? -4.934 13.297 2.719 1 90.44 639 LYS B O 1
ATOM 10670 N N . CYS B 1 640 ? -6.32 13.594 0.931 1 92.25 640 CYS B N 1
ATOM 10671 C CA . CYS B 1 640 ? -6.234 12.188 0.565 1 92.25 640 CYS B CA 1
ATOM 10672 C C . CYS B 1 640 ? -4.852 11.844 0.032 1 92.25 640 CYS B C 1
ATOM 10674 O O . CYS B 1 640 ? -4.262 12.617 -0.722 1 92.25 640 CYS B O 1
ATOM 10676 N N . ARG B 1 641 ? -4.363 10.719 0.405 1 87.62 641 ARG B N 1
ATOM 10677 C CA . ARG B 1 641 ? -3.043 10.273 -0.024 1 87.62 641 ARG B CA 1
ATOM 10678 C C . ARG B 1 641 ? -3.041 9.91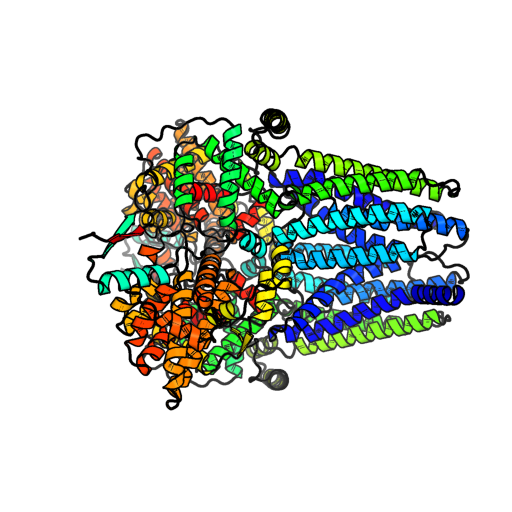4 -1.505 1 87.62 641 ARG B C 1
ATOM 10680 O O . ARG B 1 641 ? -4.008 9.336 -2.01 1 87.62 641 ARG B O 1
ATOM 10687 N N . SER B 1 642 ? -1.938 10.148 -2.141 1 90 642 SER B N 1
ATOM 10688 C CA . SER B 1 642 ? -1.81 9.969 -3.584 1 90 642 SER B CA 1
ATOM 10689 C C . SER B 1 642 ? -1.966 8.5 -3.969 1 90 642 SER B C 1
ATOM 10691 O O . SER B 1 642 ? -2.518 8.188 -5.027 1 90 642 SER B O 1
ATOM 10693 N N . ASN B 1 643 ? -1.519 7.629 -3.129 1 87.94 643 ASN B N 1
ATOM 10694 C CA . ASN B 1 643 ? -1.586 6.207 -3.441 1 87.94 643 ASN B CA 1
ATOM 10695 C C . ASN B 1 643 ? -3.029 5.715 -3.504 1 87.94 643 ASN B C 1
ATOM 10697 O O . ASN B 1 643 ? -3.35 4.816 -4.285 1 87.94 643 ASN B O 1
ATOM 10701 N N . PHE B 1 644 ? -3.885 6.309 -2.725 1 91.56 644 PHE B N 1
ATOM 10702 C CA . PHE B 1 644 ? -5.277 5.875 -2.719 1 91.56 644 PHE B CA 1
ATOM 10703 C C . PHE B 1 644 ? -6.02 6.434 -3.926 1 91.56 644 PHE B C 1
ATOM 10705 O O . PHE B 1 644 ? -6.957 5.809 -4.43 1 91.56 644 PHE B O 1
ATOM 10712 N N . HIS B 1 645 ? -5.586 7.586 -4.41 1 94.12 645 HIS B N 1
ATOM 10713 C CA . HIS B 1 645 ? -6.133 8.062 -5.672 1 94.12 645 HIS B CA 1
ATOM 10714 C C . HIS B 1 645 ? -5.773 7.129 -6.82 1 94.12 645 HIS B C 1
ATOM 10716 O O . HIS B 1 645 ? -6.613 6.84 -7.676 1 94.12 645 HIS B O 1
ATOM 10722 N N . ALA B 1 646 ? -4.547 6.68 -6.766 1 94.38 646 ALA B N 1
ATOM 10723 C CA . ALA B 1 646 ? -4.102 5.742 -7.789 1 94.38 646 ALA B CA 1
ATOM 10724 C C . ALA B 1 646 ? -4.887 4.438 -7.719 1 94.38 646 ALA B C 1
ATOM 10726 O O . ALA B 1 646 ? -5.266 3.875 -8.75 1 94.38 646 ALA B O 1
ATOM 10727 N N . LYS B 1 647 ? -5.137 4.012 -6.523 1 92.38 647 LYS B N 1
ATOM 10728 C CA . LYS B 1 647 ? -5.867 2.764 -6.312 1 92.38 647 LYS B CA 1
ATOM 10729 C C . LYS B 1 647 ? -7.281 2.855 -6.871 1 92.38 647 LYS B C 1
ATOM 10731 O O . LYS B 1 647 ? -7.805 1.882 -7.422 1 92.38 647 LYS B O 1
ATOM 10736 N N . GLN B 1 648 ? -7.891 3.965 -6.82 1 93.19 648 GLN B N 1
ATOM 10737 C CA . GLN B 1 648 ? -9.289 4.125 -7.211 1 93.19 648 GLN B CA 1
ATOM 10738 C C . GLN B 1 648 ? -9.43 4.215 -8.727 1 93.19 648 GLN B C 1
ATOM 10740 O O . GLN B 1 648 ? -10.531 4.113 -9.266 1 93.19 648 GLN B O 1
ATOM 10745 N N . LEU B 1 649 ? -8.328 4.398 -9.43 1 93.12 649 LEU B N 1
ATOM 10746 C CA . LEU B 1 649 ? -8.398 4.453 -10.891 1 93.12 649 LEU B CA 1
ATOM 10747 C C . LEU B 1 649 ? -8.812 3.104 -11.461 1 93.12 649 LEU B C 1
ATOM 10749 O O . LEU B 1 649 ? -9.484 3.043 -12.492 1 93.12 649 LEU B O 1
ATOM 10753 N N . SER B 1 650 ? -8.484 2.031 -10.766 1 90.75 650 SER B N 1
ATOM 10754 C CA . SER B 1 650 ? -8.82 0.699 -11.258 1 90.75 650 SER B CA 1
ATOM 10755 C C . SER B 1 650 ? -10.273 0.353 -10.977 1 90.75 650 SER B C 1
ATOM 10757 O O . SER B 1 650 ? -10.812 -0.613 -11.523 1 90.75 650 SER B O 1
ATOM 10759 N N . ASN B 1 651 ? -10.914 1.146 -10.172 1 89.69 651 ASN B N 1
ATOM 10760 C CA . ASN B 1 651 ? -12.305 0.894 -9.812 1 89.69 651 ASN B CA 1
ATOM 10761 C C . ASN B 1 651 ? -13.25 1.88 -10.5 1 89.69 651 ASN B C 1
ATOM 10763 O O . ASN B 1 651 ? -14.289 2.24 -9.945 1 89.69 651 ASN B O 1
ATOM 10767 N N . GLY B 1 652 ? -12.82 2.348 -11.625 1 90.81 652 GLY B N 1
ATOM 10768 C CA . GLY B 1 652 ? -13.664 3.217 -12.43 1 90.81 652 GLY B CA 1
ATOM 10769 C C . GLY B 1 652 ? -13.469 4.688 -12.125 1 90.81 652 GLY B C 1
ATOM 10770 O O . GLY B 1 652 ? -14.18 5.539 -12.656 1 90.81 652 GLY B O 1
ATOM 10771 N N . GLY B 1 653 ? -12.586 4.988 -11.227 1 90.31 653 GLY B N 1
ATOM 10772 C CA . GLY B 1 653 ? -12.344 6.383 -10.883 1 90.31 653 GLY B CA 1
ATOM 10773 C C . GLY B 1 653 ? -13.266 6.902 -9.797 1 90.31 653 GLY B C 1
ATOM 10774 O O . GLY B 1 653 ? -14.25 6.246 -9.445 1 90.31 653 GLY B O 1
ATOM 10775 N N . GLU B 1 654 ? -12.859 8.039 -9.234 1 92.94 654 GLU B N 1
ATOM 10776 C CA . GLU B 1 654 ? -13.617 8.68 -8.164 1 92.94 654 GLU B CA 1
ATOM 10777 C C . GLU B 1 654 ? -13.695 10.188 -8.367 1 92.94 654 GLU B C 1
ATOM 10779 O O . GLU B 1 654 ? -12.758 10.805 -8.875 1 92.94 654 GLU B O 1
ATOM 10784 N N . LEU B 1 655 ? -14.859 10.742 -8 1 96.56 655 LEU B N 1
ATOM 10785 C CA . LEU B 1 655 ? -15.023 12.195 -8.07 1 96.56 655 LEU B CA 1
ATOM 10786 C C . LEU B 1 655 ? -13.93 12.898 -7.273 1 96.56 655 LEU B C 1
ATOM 10788 O O . LEU B 1 655 ? -13.383 13.906 -7.727 1 96.56 655 LEU B O 1
ATOM 10792 N N . LEU B 1 656 ? -13.586 12.336 -6.125 1 97.31 656 LEU B N 1
ATOM 10793 C CA . LEU B 1 656 ? -12.586 12.93 -5.25 1 97.31 656 LEU B CA 1
ATOM 10794 C C . LEU B 1 656 ? -11.25 13.086 -5.973 1 97.31 656 LEU B C 1
ATOM 10796 O O . LEU B 1 656 ? -10.531 14.07 -5.758 1 97.31 656 LEU B O 1
ATOM 10800 N N . THR B 1 657 ? -10.883 12.188 -6.801 1 96.5 657 THR B N 1
ATOM 10801 C CA . THR B 1 657 ? -9.641 12.227 -7.562 1 96.5 657 THR B CA 1
ATOM 10802 C C . THR B 1 657 ? -9.688 13.32 -8.617 1 96.5 657 THR B C 1
ATOM 10804 O O . THR B 1 657 ? -8.688 14.016 -8.844 1 96.5 657 THR B O 1
ATOM 10807 N N . VAL B 1 658 ? -10.812 13.484 -9.234 1 97.06 658 VAL B N 1
ATOM 10808 C CA . VAL B 1 658 ? -10.984 14.523 -10.242 1 97.06 658 VAL B CA 1
ATOM 10809 C C . VAL B 1 658 ? -10.844 15.898 -9.602 1 97.06 658 VAL B C 1
ATOM 10811 O O . VAL B 1 658 ? -10.156 16.781 -10.133 1 97.06 658 VAL B O 1
ATOM 10814 N N . VAL B 1 659 ? -11.461 16.031 -8.445 1 96.69 659 VAL B N 1
ATOM 10815 C CA . VAL B 1 659 ? -11.406 17.297 -7.727 1 96.69 659 VAL B CA 1
ATOM 10816 C C . VAL B 1 659 ? -9.977 17.562 -7.246 1 96.69 659 VAL B C 1
ATOM 10818 O O . VAL B 1 659 ? -9.508 18.703 -7.277 1 96.69 659 VAL B O 1
ATOM 10821 N N . TRP B 1 660 ? -9.305 16.516 -6.832 1 95.69 660 TRP B N 1
ATOM 10822 C CA . TRP B 1 660 ? -7.918 16.625 -6.395 1 95.69 660 TRP B CA 1
ATOM 10823 C C . TRP B 1 660 ? -7.035 17.172 -7.508 1 95.69 660 TRP B C 1
ATOM 10825 O O . TRP B 1 660 ? -6.23 18.078 -7.277 1 95.69 660 TRP B O 1
ATOM 10835 N N . PHE B 1 661 ? -7.238 16.75 -8.75 1 96 661 PHE B N 1
ATOM 10836 C CA . PHE B 1 661 ? -6.469 17.219 -9.898 1 96 661 PHE B CA 1
ATOM 10837 C C . PHE B 1 661 ? -6.844 18.641 -10.25 1 96 661 PHE B C 1
ATOM 10839 O O . PHE B 1 661 ? -5.98 19.453 -10.609 1 96 661 PHE B O 1
ATOM 10846 N N . LEU B 1 662 ? -8.086 18.859 -10.195 1 96.56 662 LEU B N 1
ATOM 10847 C CA . LEU B 1 662 ? -8.531 20.219 -10.492 1 96.56 662 LEU B CA 1
ATOM 10848 C C . LEU B 1 662 ? -7.887 21.219 -9.539 1 96.56 662 LEU B C 1
ATOM 10850 O O . LEU B 1 662 ? -7.41 22.281 -9.969 1 96.56 662 LEU B O 1
ATOM 10854 N N . MET B 1 663 ? -7.844 20.906 -8.305 1 94.44 663 MET B N 1
ATOM 10855 C CA . MET B 1 663 ? -7.223 21.766 -7.305 1 94.44 663 MET B CA 1
ATOM 10856 C C . MET B 1 663 ? -5.734 21.953 -7.594 1 94.44 663 MET B C 1
ATOM 10858 O O . MET B 1 663 ? -5.211 23.062 -7.5 1 94.44 663 MET B O 1
ATOM 10862 N N . ALA B 1 664 ? -5.094 20.859 -7.938 1 92.75 664 ALA B N 1
ATOM 10863 C CA . ALA B 1 664 ? -3.668 20.906 -8.242 1 92.75 664 ALA B CA 1
ATOM 10864 C C . ALA B 1 664 ? -3.4 21.797 -9.453 1 92.75 664 ALA B C 1
ATOM 10866 O O . ALA B 1 664 ? -2.449 22.578 -9.445 1 92.75 664 ALA B O 1
ATOM 10867 N N . HIS B 1 665 ? -4.23 21.703 -10.445 1 94.56 665 HIS B N 1
ATOM 10868 C CA . HIS B 1 665 ? -4.043 22.5 -11.656 1 94.56 665 HIS B CA 1
ATOM 10869 C C . HIS B 1 665 ? -4.312 23.969 -11.406 1 94.56 665 HIS B C 1
ATOM 10871 O O . HIS B 1 665 ? -3.732 24.844 -12.07 1 94.56 665 HIS B O 1
ATOM 10877 N N . LEU B 1 666 ? -5.152 24.234 -10.469 1 92.38 666 LEU B N 1
ATOM 10878 C CA . LEU B 1 666 ? -5.457 25.625 -10.133 1 92.38 666 LEU B CA 1
ATOM 10879 C C . LEU B 1 666 ? -4.457 26.172 -9.117 1 92.38 666 LEU B C 1
ATOM 10881 O O . LEU B 1 666 ? -4.605 27.297 -8.641 1 92.38 666 LEU B O 1
ATOM 10885 N N . GLY B 1 667 ? -3.498 25.328 -8.773 1 86.75 667 GLY B N 1
ATOM 10886 C CA . GLY B 1 667 ? -2.385 25.781 -7.953 1 86.75 667 GLY B CA 1
ATOM 10887 C C . GLY B 1 667 ? -2.662 25.672 -6.465 1 86.75 667 GLY B C 1
ATOM 10888 O O . GLY B 1 667 ? -1.934 26.234 -5.648 1 86.75 667 GLY B O 1
ATOM 10889 N N . MET B 1 668 ? -3.686 24.891 -6.215 1 85.88 668 MET B N 1
ATOM 10890 C CA . MET B 1 668 ? -4.051 24.75 -4.805 1 85.88 668 MET B CA 1
ATOM 10891 C C . MET B 1 668 ? -3.547 23.422 -4.238 1 85.88 668 MET B C 1
ATOM 10893 O O . MET B 1 668 ? -3.545 22.406 -4.934 1 85.88 668 MET B O 1
ATOM 10897 N N . GLY B 1 669 ? -2.771 23.359 -3.281 1 77.19 669 GLY B N 1
ATOM 10898 C CA . GLY B 1 669 ? -2.342 22.109 -2.666 1 77.19 669 GLY B CA 1
ATOM 10899 C C . GLY B 1 669 ? -1.002 22.219 -1.962 1 77.19 669 GLY B C 1
ATOM 10900 O O . GLY B 1 669 ? -0.272 23.188 -2.16 1 77.19 669 GLY B O 1
ATOM 10901 N N . GLU B 1 670 ? -0.742 21.312 -1.183 1 75.12 670 GLU B N 1
ATOM 10902 C CA . GLU B 1 670 ? 0.496 21.281 -0.41 1 75.12 670 GLU B CA 1
ATOM 10903 C C . GLU B 1 670 ? 1.638 20.672 -1.228 1 75.12 670 GLU B C 1
ATOM 10905 O O . GLU B 1 670 ? 2.783 20.641 -0.772 1 75.12 670 GLU B O 1
ATOM 10910 N N . GLN B 1 671 ? 1.305 20.422 -2.471 1 79.44 671 GLN B N 1
ATOM 10911 C CA . GLN B 1 671 ? 2.268 19.688 -3.271 1 79.44 671 GLN B CA 1
ATOM 10912 C C . GLN B 1 671 ? 3.186 20.625 -4.047 1 79.44 671 GLN B C 1
ATOM 10914 O O . GLN B 1 671 ? 3.951 20.172 -4.906 1 79.44 671 GLN B O 1
ATOM 10919 N N . TYR B 1 672 ? 3.088 21.859 -3.828 1 77.44 672 TYR B N 1
ATOM 10920 C CA . TYR B 1 672 ? 3.953 22.797 -4.531 1 77.44 672 TYR B CA 1
ATOM 10921 C C . TYR B 1 672 ? 5.082 23.281 -3.625 1 77.44 672 TYR B C 1
ATOM 10923 O O . TYR B 1 672 ? 4.887 23.453 -2.42 1 77.44 672 TYR B O 1
ATOM 10931 N N . ARG B 1 673 ? 6.23 23.438 -4.242 1 73.56 673 ARG B N 1
ATOM 10932 C CA . ARG B 1 673 ? 7.398 23.938 -3.529 1 73.56 673 ARG B CA 1
ATOM 10933 C C . ARG B 1 673 ? 7.184 25.391 -3.098 1 73.56 673 ARG B C 1
ATOM 10935 O O . ARG B 1 673 ? 6.473 26.141 -3.764 1 73.56 673 ARG B O 1
ATOM 10942 N N . ILE B 1 674 ? 7.758 25.641 -1.923 1 61.97 674 ILE B N 1
ATOM 10943 C CA . ILE B 1 674 ? 7.734 27.016 -1.453 1 61.97 674 ILE B CA 1
ATOM 10944 C C . ILE B 1 674 ? 8.68 27.859 -2.299 1 61.97 674 ILE B C 1
ATOM 10946 O O . ILE B 1 674 ? 9.781 27.438 -2.631 1 61.97 674 ILE B O 1
ATOM 10950 N N . GLU B 1 675 ? 8.109 28.891 -2.969 1 59.75 675 GLU B N 1
ATOM 10951 C CA . GLU B 1 675 ? 8.828 29.781 -3.881 1 59.75 675 GLU B CA 1
ATOM 10952 C C . GLU B 1 675 ? 10.117 30.297 -3.244 1 59.75 675 GLU B C 1
ATOM 10954 O O . GLU B 1 675 ? 10.094 30.812 -2.123 1 59.75 675 GLU B O 1
ATOM 10959 N N . ALA B 1 676 ? 11.219 29.672 -3.674 1 56.72 676 ALA B N 1
ATOM 10960 C CA . ALA B 1 676 ? 12.461 30.312 -3.268 1 56.72 676 ALA B CA 1
ATOM 10961 C C . ALA B 1 676 ? 12.906 31.344 -4.305 1 56.72 676 ALA B C 1
ATOM 10963 O O . ALA B 1 676 ? 12.695 31.156 -5.504 1 56.72 676 ALA B O 1
ATOM 10964 N N . GLY B 1 677 ? 12.711 32.625 -4.195 1 52.59 677 GLY B N 1
ATOM 10965 C CA . GLY B 1 677 ? 13.109 33.75 -5.02 1 52.59 677 GLY B CA 1
ATOM 10966 C C . GLY B 1 677 ? 14.273 33.438 -5.938 1 52.59 677 GLY B C 1
ATOM 10967 O O . GLY B 1 677 ? 15.195 32.719 -5.555 1 52.59 677 GLY B O 1
ATOM 10968 N N . HIS B 1 678 ? 14.109 33.281 -7.258 1 54.06 678 HIS B N 1
ATOM 10969 C CA . HIS B 1 678 ? 15.133 33 -8.258 1 54.06 678 HIS B CA 1
ATOM 10970 C C . HIS B 1 678 ? 16.031 34.219 -8.469 1 54.06 678 HIS B C 1
ATOM 10972 O O . HIS B 1 678 ? 15.523 35.344 -8.641 1 54.06 678 HIS B O 1
ATOM 10978 N N . ALA B 1 679 ? 17.141 34.438 -7.867 1 59.09 679 ALA B N 1
ATOM 10979 C CA . ALA B 1 679 ? 18.016 35.531 -8.273 1 59.09 679 ALA B CA 1
ATOM 10980 C C . ALA B 1 679 ? 19.344 35 -8.789 1 59.09 679 ALA B C 1
ATOM 10982 O O . ALA B 1 679 ? 19.766 33.875 -8.43 1 59.09 679 ALA B O 1
ATOM 10983 N N . ARG B 1 680 ? 19.734 35.312 -10.07 1 62.12 680 ARG B N 1
ATOM 10984 C CA . ARG B 1 680 ? 21.094 35.031 -10.555 1 62.12 680 ARG B CA 1
ATOM 10985 C C . ARG B 1 680 ? 22.016 36.188 -10.297 1 62.12 680 ARG B C 1
ATOM 10987 O O . ARG B 1 680 ? 21.672 37.344 -10.594 1 62.12 680 ARG B O 1
ATOM 10994 N N . ALA B 1 681 ? 23.031 35.812 -9.609 1 66.69 681 ALA B N 1
ATOM 10995 C CA . ALA B 1 681 ? 24 36.875 -9.297 1 66.69 681 ALA B CA 1
ATOM 10996 C C . ALA B 1 681 ? 24.984 37.062 -10.453 1 66.69 681 ALA B C 1
ATOM 10998 O O . ALA B 1 681 ? 25.375 36.094 -11.117 1 66.69 681 ALA B O 1
ATOM 10999 N N . LYS B 1 682 ? 25.109 38.219 -11.008 1 73.06 682 LYS B N 1
ATOM 11000 C CA . LYS B 1 682 ? 26.141 38.625 -11.953 1 73.06 682 LYS B CA 1
ATOM 11001 C C . LYS B 1 682 ? 27.188 39.5 -11.281 1 73.06 682 LYS B C 1
ATOM 11003 O O . LYS B 1 682 ? 26.859 40.344 -10.445 1 73.06 682 LYS B O 1
ATOM 11008 N N . LEU B 1 683 ? 28.391 39.094 -11.477 1 74.25 683 LEU B N 1
ATOM 11009 C CA . LEU B 1 683 ? 29.484 39.906 -10.969 1 74.25 683 LEU B CA 1
ATOM 11010 C C . LEU B 1 683 ? 29.75 41.094 -11.891 1 74.25 683 LEU B C 1
ATOM 11012 O O . LEU B 1 683 ? 30.078 40.906 -13.07 1 74.25 683 LEU B O 1
ATOM 11016 N N . ILE B 1 684 ? 29.312 42.281 -11.445 1 70.94 684 ILE B N 1
ATOM 11017 C CA . ILE B 1 684 ? 29.609 43.5 -12.219 1 70.94 684 ILE B CA 1
ATOM 11018 C C . ILE B 1 684 ? 30.859 44.156 -11.641 1 70.94 684 ILE B C 1
ATOM 11020 O O . ILE B 1 684 ? 30.906 44.469 -10.453 1 70.94 684 ILE B O 1
ATOM 11024 N N . VAL B 1 685 ? 31.922 44.1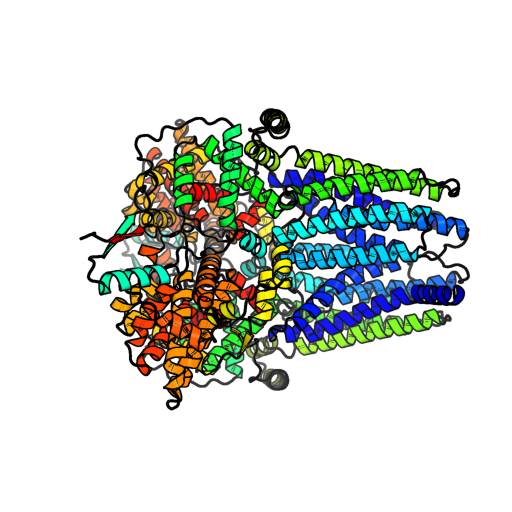25 -12.359 1 71.94 685 VAL B N 1
ATOM 11025 C CA . VAL B 1 685 ? 33.188 44.781 -11.969 1 71.94 685 VAL B CA 1
ATOM 11026 C C . VAL B 1 685 ? 33.25 46.156 -12.57 1 71.94 685 VAL B C 1
ATOM 11028 O O . VAL B 1 685 ? 33 46.344 -13.766 1 71.94 685 VAL B O 1
ATOM 11031 N N . GLU B 1 686 ? 33.156 47.25 -11.742 1 66.19 686 GLU B N 1
ATOM 11032 C CA . GLU B 1 686 ? 33.375 48.594 -12.25 1 66.19 686 GLU B CA 1
ATOM 11033 C C . GLU B 1 686 ? 34.781 48.781 -12.781 1 66.19 686 GLU B C 1
ATOM 11035 O O . GLU B 1 686 ? 35.75 48.406 -12.117 1 66.19 686 GLU B O 1
ATOM 11040 N N . LYS B 1 687 ? 35.031 48.938 -14.125 1 57.41 687 LYS B N 1
ATOM 11041 C CA . LYS B 1 687 ? 36.312 49.375 -14.688 1 57.41 687 LYS B CA 1
ATOM 11042 C C . LYS B 1 687 ? 36.719 50.75 -14.148 1 57.41 687 LYS B C 1
ATOM 11044 O O . LYS B 1 687 ? 35.906 51.656 -14.094 1 57.41 687 LYS B O 1
ATOM 11049 N N . ASN B 1 688 ? 37.688 50.688 -13.422 1 44.44 688 ASN B N 1
ATOM 11050 C CA . ASN B 1 688 ? 38.281 52.031 -13.398 1 44.44 688 ASN B CA 1
ATOM 11051 C C . ASN B 1 688 ? 38.656 52.5 -14.805 1 44.44 688 ASN B C 1
ATOM 11053 O O . ASN B 1 688 ? 39.188 51.719 -15.602 1 44.44 688 ASN B O 1
#

Foldseek 3Di:
DVVVVVVVVVVCLLCVLVVLLVVLLVLLVCLQPLLQVLLADQDPVSLVSNVVSLVVLLVSLVVSLVSLQDLDDDPPDDSLQSLLLSLLSLLCLLLSLQSNLLHQSFLDLFLVQLQVLVVLVVSLVVSLVSSVNSNVSSVHDPLSVVLSVLSNLLSSLSSVLSSVLSPCQRLVNVLVVLDDDDDPPDDPVVVVVVVVVCVVVVFDKDWDWAFDPPPPLPALPPLAADDDDVLVLLLVLVVLLSQCVNQLNLAFHEVVLQRVLQSVLSRHALLSLLLSLLSSLLVSCCSNTGSLVPCLDPVNVVSLVSSLVSLVVSLCSNVPRDPVSNPDPSSVVSVVSVVVSSVSSNVSSVVVVVDSCLDSSNLNVCVVVVVPPSNVVSVVVNCVVPNSPDGSFNQKFKFAALLVCLLPVDDDPVLVVCVVVVNNLVVCCVPGIDIDGNDPVLSNVLLVLLSVVLSVCSPALVVLAVLLQAQQQVLCVVLVNCVPQVVLRPDPLLSSLVLLLLLLLLLCLVCVVPPVPDPVLVVLNVSLNRLSRRSLCCLDNPVLLFDDDDNNQQSVLQSVVLNVQQVVDPDRDDSSVSSVSLLPDDCPDPVCVVVPDPGNYCSNVSSVVNVVLVVDDSVSSSVSSSSSSSSNLSNSLQPGRSNVQSRCSSSRHHPSNSSNVSCVSSSHHPSYDDDDRNIDIDTDTDDD/DVVVVVVVVVVCLLCVLVVLLVVLLVLLVCLQPLLQVLLADQDPVSLVVNVVSLVVLLVSLVVSLVSLQDLDDDPPDDSLQSLLLSLLSLLCLLLSLQSNLLHQSFLDLFLVQLQVLVVLVVSLVVSLVSSVNSNVSSVHDPLSVVLSVLSNLLSSLSSVLSSVLSPCQRLVNVLVVLDDDDDPPDDPVVVVVVVVVCVVVVFDKDWDWAFDPPPPLPALPPLAADDDDVLVLLLVLVVLLSQCVNQLNLAFHEPVLQRVLQSVLSRHALLSLLLSLLSSLLVSCCSNTGSLVPCLDPVNVVSLVSSLVSLVVSLCSNVPRDPVVNPDPSSVVSVVSVVVSSVSSNVSSVVVVVDSCLDSSNLNVCVVVVPPPSNVVSVVVNCVVPNSPDGSFNQKFKFAAQLVCLLPVDDDPVLVVCVVVVNNLVVCCVPGIDIDGNDPVLSNVLLVLLSVVLSVCSPDLVVLAVLLQFQQQVLCVVLVNCVPQVVLRPDPLLSSLVLLLLLLLLLCLVCVVPPVPDPVLVVLNVSLNRLSRRSLCCLDNPVLLFDDDDNNQQSVLQSVVLNVQQVVDPDRDDSSVSSVSLLPDDCPDPVCVVPPDPGNYCSNVSSVVNVVLVVDDSVSSSVSSSSSSSSNLSNSLQPGRSNVQSRCSSSRHHPSNSSNVSCVSSSHHPSYDDDDRRIDIDTDTDDD

InterPro domains:
  IPR007658 Protein of unknown function DUF594 [PF04578] (617-668)
  IPR025315 Domain of unknown function DUF4220 [PF13968] (51-405)

Solvent-accessible surface area (backbone atoms only — not comparable to full-atom values): 71416 Å² total; per-residue (Å²): 108,69,63,57,51,49,49,50,50,53,50,44,67,69,42,45,65,60,51,50,55,51,48,45,51,51,42,40,56,49,44,43,63,49,38,63,48,33,39,39,34,69,51,64,64,60,51,49,52,50,51,49,44,63,56,47,49,61,53,51,44,44,26,49,50,18,46,59,53,65,82,58,49,46,73,92,54,56,67,68,59,49,50,55,40,46,34,57,56,34,59,44,37,34,53,46,40,26,50,74,16,60,39,54,44,45,64,29,85,47,68,55,48,19,68,41,22,68,60,46,45,51,48,49,54,50,48,52,51,48,34,51,49,35,34,57,72,51,64,59,51,73,68,55,46,59,23,45,53,29,32,39,50,30,8,51,49,32,31,47,45,40,36,48,23,25,41,51,36,10,61,69,46,40,41,60,68,64,51,64,78,59,41,43,52,61,65,58,69,59,50,43,48,49,50,48,50,38,48,72,69,69,39,61,65,46,75,44,60,44,62,52,78,69,69,80,74,78,65,72,88,74,56,59,69,45,91,72,56,68,72,56,42,54,43,48,20,54,57,48,33,73,60,55,56,37,45,54,54,47,34,52,42,53,58,66,56,33,53,54,38,25,58,53,54,57,23,36,43,58,68,57,47,50,49,27,51,38,50,28,52,41,52,50,41,31,35,56,24,14,32,51,69,42,45,75,35,75,65,30,47,49,48,52,52,49,35,53,51,25,45,50,48,18,52,51,43,51,70,65,43,86,57,85,81,56,76,49,70,70,37,49,53,51,51,50,51,50,50,50,50,48,50,50,53,51,52,51,50,52,48,50,49,49,50,57,58,58,35,74,66,43,45,44,54,32,59,74,68,68,41,63,68,65,36,50,53,45,48,53,50,35,49,68,80,54,38,86,85,55,70,58,33,40,59,42,42,53,34,30,54,70,68,60,44,45,71,66,66,66,90,39,72,66,54,51,52,34,48,71,71,69,44,41,70,60,50,46,48,67,74,56,46,45,74,43,72,63,50,69,65,54,55,42,48,53,45,49,54,49,51,52,54,41,58,72,44,71,88,39,76,70,49,29,42,53,57,45,67,31,54,24,57,60,47,27,49,75,74,69,43,33,88,82,51,39,73,55,51,73,47,58,68,53,54,27,53,51,28,52,34,51,17,52,51,38,49,47,55,68,43,62,83,71,55,86,75,48,70,67,56,50,47,37,48,51,48,34,51,51,52,36,20,29,54,45,27,36,44,68,76,39,44,82,47,43,69,74,44,58,36,56,48,27,49,38,6,24,41,42,34,49,38,57,59,48,56,71,42,95,60,78,58,52,71,57,52,45,40,50,55,54,63,65,51,76,53,85,61,62,51,54,42,50,48,18,69,82,27,58,45,46,62,59,55,9,37,41,52,26,54,60,46,64,72,41,55,68,71,60,33,37,54,48,51,32,46,29,48,50,31,36,50,50,23,42,25,62,63,27,51,39,61,55,49,57,52,34,37,64,54,4,39,48,62,53,48,55,52,31,48,52,35,45,38,52,46,35,38,82,48,51,51,79,80,67,79,37,16,39,40,41,82,46,67,60,78,126,109,68,64,58,51,49,48,51,52,53,51,44,67,67,41,47,66,59,51,49,54,52,48,45,51,50,42,37,56,49,44,42,63,49,38,63,49,34,39,38,34,68,49,65,64,59,49,48,52,51,51,50,43,62,54,46,49,59,54,50,42,44,28,49,50,18,46,59,53,63,81,59,49,45,73,90,53,56,67,67,60,47,51,54,40,46,34,56,56,36,59,45,36,35,52,46,39,25,50,73,17,59,40,53,44,46,62,30,85,48,68,56,48,18,68,40,20,66,58,46,45,50,48,47,53,50,49,50,52,48,35,50,48,36,35,58,73,52,64,60,51,73,65,54,46,58,23,44,55,28,33,39,50,30,10,52,50,32,32,46,45,41,37,48,23,25,42,52,34,9,62,70,46,39,40,59,71,65,52,66,78,59,40,45,52,61,65,58,67,60,51,43,48,51,50,49,50,38,48,72,69,69,38,62,64,44,74,46,60,45,63,54,77,69,71,80,72,76,65,72,88,74,55,58,68,47,90,71,57,68,69,54,42,53,44,48,19,53,58,47,35,73,59,55,55,36,44,55,54,48,35,53,42,50,58,65,57,32,52,54,38,25,57,52,54,58,24,36,43,58,67,56,48,50,48,28,49,36,49,29,51,41,53,49,42,32,36,57,24,16,32,51,68,43,45,75,34,75,67,31,48,50,48,51,50,49,34,53,51,25,45,50,49,19,50,50,42,50,70,64,42,85,56,86,83,55,75,50,70,68,36,50,53,52,51,52,51,50,51,49,50,48,51,50,53,52,51,50,50,52,49,51,50,50,50,56,59,58,34,73,67,42,46,45,54,30,58,73,68,67,41,63,66,65,36,50,54,46,48,53,50,35,50,67,79,54,37,84,82,54,70,58,32,40,60,43,40,53,33,28,55,68,69,60,44,43,72,65,64,65,92,39,73,66,53,51,53,35,47,73,72,69,43,41,70,60,51,47,48,66,73,57,46,46,74,43,70,63,51,67,64,52,53,41,48,53,45,49,55,50,50,53,52,40,59,71,45,70,88,37,76,70,48,29,42,54,55,46,68,32,52,25,57,60,47,28,49,76,72,68,42,33,89,82,50,39,72,56,53,72,48,60,67,54,55,26,52,51,28,51,34,50,16,49,52,37,49,48,56,68,43,61,81,72,55,85,73,46,70,66,57,50,48,37,46,51,47,33,51,52,52,36,18,28,54,47,28,36,44,69,77,38,44,80,48,44,68,76,45,58,37,55,47,26,50,37,5,25,42,43,34,48,39,58,60,47,57,70,43,94,60,79,59,54,71,59,54,46,38,51,55,54,64,65,52,75,54,86,62,62,51,54,41,50,48,18,64,81,26,57,46,45,60,59,52,9,37,41,51,28,55,61,46,62,71,40,55,70,70,60,33,38,54,50,51,33,48,29,50,50,30,36,51,51,23,41,26,62,64,26,52,39,62,55,49,58,53,35,38,63,53,4,40,48,61,54,49,54,51,31,48,51,36,46,39,53,45,35,36,80,49,49,50,78,82,68,81,34,17,38,39,41,82,46,67,60,78,126